Protein 7N00 (pdb70)

Solvent-accessible surface area: 33733 Å² total; per-residue (Å²): 164,82,75,108,50,62,18,26,0,22,7,4,36,8,79,5,15,93,17,4,74,63,74,68,0,75,92,0,12,102,88,46,87,8,92,14,104,8,20,86,125,47,73,54,110,1,1,1,27,9,112,1,55,26,86,37,37,0,2,0,4,0,3,0,0,0,0,0,39,4,3,78,99,107,43,97,44,4,12,0,2,4,0,3,0,10,4,113,7,107,123,77,51,86,1,27,0,0,3,0,0,37,0,51,39,3,7,111,28,72,15,21,29,0,33,79,9,26,24,59,81,30,73,40,0,72,65,26,56,169,91,73,196,34,2,122,93,64,1,2,0,0,0,0,0,0,0,0,0,0,0,0,59,60,110,145,55,94,24,24,17,1,0,0,0,0,0,0,0,0,4,0,10,12,6,160,83,57,107,50,115,103,40,120,58,36,97,72,73,85,56,122,5,87,28,9,100,39,18,26,0,0,0,0,0,0,16,78,39,140,37,104,72,123,52,9,0,82,0,3,57,55,10,0,21,1,2,73,5,5,81,55,0,82,174,74,9,38,5,78,1,22,0,0,2,0,0,0,0,0,0,2,0,0,0,0,0,0,0,0,7,41,2,0,53,11,12,102,91,24,37,16,102,99,35,8,69,26,3,5,0,0,5,4,87,104,14,120,63,9,2,20,8,2,4,0,10,57,18,62,4,13,0,5,0,44,32,62,50,68,6,97,115,8,85,46,61,2,0,18,66,15,128,87,116,54,74,51,83,15,36,26,54,110,73,48,62,60,54,117,88,39,40,51,32,108,165,81,77,107,50,62,18,26,0,22,7,4,38,8,80,5,14,89,14,4,77,64,74,67,1,75,92,0,11,101,85,45,88,8,91,15,104,8,21,89,125,43,73,55,98,1,1,1,29,10,113,1,57,27,87,38,37,0,3,0,5,0,4,0,0,0,0,0,39,4,3,77,97,108,44,94,39,4,10,0,2,3,0,3,0,10,5,113,6,103,118,82,49,87,0,29,0,0,3,0,0,36,0,53,41,3,6,111,27,72,14,21,29,0,32,80,9,26,22,59,81,28,73,40,0,72,64,30,58,177,97,74,194,35,2,120,91,69,0,1,0,0,0,0,0,0,0,0,0,0,0,0,57,73,97,145,50,101,29,26,15,1,0,0,0,0,0,0,0,0,3,1,8,13,6,160,79,59,105,50,122,104,40,126,58,36,97,72,71,84,56,119,4,89,30,8,99,40,19,25,0,0,1,0,0,0,16,78,37,142,37,106,71,122,53,8,0,82,0,3,57,54,9,0,21,1,3,72,5,5,80,47,0,82,166,75,10,37,5,76,2,22,0,0,3,0,0,0,0,0,0,3,0,0,0,0,0,0,0,0,7,41,2,0,58,10,12,103,94,24,36,12,100,92,36,8,57,31,3,4,0,1,5,5,89,93,16,119,62,12,1,18,8,2,5,0,11,57,19,62,4,13,0,5,0,47,31,63,52,119,5,93,128,7,76,42,61,10,8,18,64,14,126,94,116,54,76,53,81,16,35,26,47,116,74,45,60,69,35,120,88,49,36,57,43,97,196,66,83,61,92,15,83,118,88,18,21,136,81,187,121,20,118,68,4,23,89,33,65,11,27,2,43,64,23,4,32,0,22,64,17,105,45,36,70,91,14,0,5,47,2,10,51,46,4,18,80,11,108,65,17,122,193,195,74,83,64,93,16,92,115,85,23,18,144,77,190,117,32,112,58,5,22,79,31,63,15,27,2,42,65,23,6,30,0,22,68,19,105,46,35,68,91,14,0,4,47,2,14,54,48,4,18,79,12,108,66,21,121,202

Secondary structure (DSSP, 8-state):
--TT-EEEE--TT--SSS---HHHHHHHTTTSS---EEB-SSTTBT-EEEE--SSEEEEEEEEPPPPPP-SSTTSPPPPEEEEEEEEEE-TTPEEEEEPPPPPPPSSS-SSHHHHHHHTTS--HHHHHHHHHSS-SSS---PPPPPPPEEEEEEETTEEEEEEEEPPPPPPPTT------PPPPEE--TTS--PPPP-SSSPPPP-SS-----SSSPPPGGGT-PPP---HHHHHHT----PPPTTTPPPPSSSPPPPPSSBPPP--SS--TTPPPPP-BEEE-TTSEEEEEEEEEESSS-EEEEEEPP--TTSSSS-EEE-TTT--EEEP--TT--B-SSSSSB-/--SHHHHHHH-S----HHHHHHHHHHHHTSHHHHSGGGHHHHHHHHHHHHHSGGGG-/--TT-EEEE--TT--SSS---HHHHHHHTTTSS---EEB-SGGGBT-EEEE--SSEEEEEEEEPPPPPP-SSTTSPPPPEEEEEEEEEE-TT-EEEEEPPPPPPPSSS-SSHHHHHHHTTS--HHHHHHHHHSS-SSS---PPPPPPPEEEEEEETTEEEEEEEEPPPPPPPTT------PPPPEE--TTS--PPPP-SSSPPPP-SS-----SSSPPPGGGT-PPP---HHHHHHH----PPPTTTPPPPSSSPPPPPSSBPPP--SS--TTPPPPP-BEEE-TTSEEEEEEEEEESSS-EEEEEE-----SSSSS-EEE-TTT--EEE---TTPPBPTTSSSB-/--SHHHHHHH-S----HHHHHHHHHHHHSSHHHHSGGGHHHHHHHHHHHHHSTTTT-

B-factor: mean 48.34, std 26.46, range [17.54, 142.93]

Radius of gyration: 28.48 Å; Cα contacts (8 Å, |Δi|>4): 2878; chains: 4; bounding box: 83×78×52 Å

Organism: Homo sapiens (NCBI:txid9606)

GO terms:
  GO:0004713 protein tyrosine kinase activity (F, IDA)
  GO:0005886 plasma membrane (C, IDA)
  GO:0032991 protein-containing complex (C, IDA)
  GO:0046777 protein autophosphorylation (P, IDA)
  GO:0008201 heparin binding (F, IDA)
  GO:0038083 peptidyl-tyrosine autophosphorylation (P, IDA)
  GO:0030298 receptor signaling protein tyrosine kinase activator activity (F, IDA)
  GO:0004713 protein tyrosine kinase activity (F, EXP)
  GO:0004714 transmembrane receptor protein tyrosine kinase activity (F, TAS)
  GO:0005886 plasma membrane (C, TAS)
  GO:0042981 regulation of apoptotic process (P, TAS)
  GO:0046777 protein autophosphorylation (P, TAS)
  GO:0048666 neuron development (P, TAS)
  GO:0007165 signal transduction (P, TAS)
  GO:0004713 protein tyrosine kinase activity (F, TAS)
  GO:0005515 protein binding (F, IPI)
  GO:0042802 identical protein binding (F, IPI)
  GO:0004714 transmembrane receptor protein tyrosine kinase activity (F, IDA)
  GO:0016310 phosphorylation (P, IDA)
  GO:0070062 extracellular exosome (C, HDA)

Nearest PDB structures (foldseek):
  7ls0-assembly1_A  TM=9.970E-01  e=1.215E-60  Homo sapiens
  7ls0-assembly2_D  TM=9.913E-01  e=2.463E-60  Homo sapiens
  7ls0-assembly2_B  TM=9.882E-01  e=6.204E-60  Homo sapiens
  7nwz-assembly1_E  TM=9.936E-01  e=5.957E-58  Homo sapiens
  7mzw-assembly1_A  TM=8.990E-01  e=5.490E-62  Homo sapiens

Foldseek 3Di:
DPQPDKDKFFQLPDAFQFGDDQVSVCVSCPPHPFHWHADCDFLRHRKTKGFAAAFAKKKKKWWFFWWAEFLEPPAATFFWKIFIWIFGDHGRFIKTKHWKFYWYYLPDDPDVVSNCSSVPNDCPVVVCCVVPVADDQQKAGKAWWIAKIWIWGQDVHNTDTAWITWTFWIFANPAPDHDADDAAADADPVPAFQWAAAAQWAWFAAQDYDDDAQQWAHHSNRRRGWHWHGVSNCVRRHRITTAIRHGIGTYMSEITWIYENHTWYTDNYSNRHHITGIGHIYHYPNIGGDDDMDGDHRGIMMMMMGHDDQQVQAPQRAWAQDPPPDGIQHDDPDPFAQDPVRRDTD/DPQPDKDKFFQLPDAFQFGDDQVSVCVSCPPHPFHWHADCDFQRHRKTKGFDAAFAKKKKKWWFFWWAEFLEPPAATFFWKIFIWIFGDHGRFIKIKHWKFYWYYLPDDPDVVSNCSSVPNDCPVVVVCVVPVADDQQKAGKTWWIAKIWIWGQDPNDIGTAWITWTHWIFANPAPDHDADDAAAAADPVPAFQWAAAAQWAWFAAADYDDDAQQWAHHSNRRRGWHWHRVSNCVRPHRITTAIRHGIGTYMSEITWIYENHTWYTDNYSNRHHITGIGHIYHYPNIGGDDDMDGDHRGIMMMMMGHDDQQPQAPARAWAQDPVPDGIQHDDPDPWDQDPVRGYTD/DQPVVLCVPQPDADFDPVLVVVVVCLQPPDPLNVPVVNSVVSSVVVNVSSVPVVRVD/DQPVVLCVLQPDADFDPVLVVVLVCLQPPDCCNVPVVNSVVSSVVNNVSSVDVVRVD

InterPro domains:
  IPR000719 Protein kinase domain [PS50011] (1116-1392)
  IPR000998 MAM domain [PF00629] (480-634)
  IPR000998 MAM domain [PS50060] (264-427)
  IPR000998 MAM domain [PS50060] (478-636)
  IPR000998 MAM domain [cd06263] (266-424)
  IPR000998 MAM domain [cd06263] (480-631)
  IPR001245 Serine-threonine/tyrosine-protein kinase, catalytic domain [PF07714] (1116-1382)
  IPR001245 Serine-threonine/tyrosine-protein kinase, catalytic domain [PR00109] (1196-1209)
  IPR001245 Serine-threonine/tyrosine-protein kinase, catalytic domain [PR00109] (1239-1257)
  IPR001245 Serine-threonine/tyrosine-protein kinase, catalytic domain [PR00109] (1291-1301)
  IPR001245 Serine-threonine/tyrosine-protein kinase, catalytic domain [PR00109] (1310-1332)
  IPR001245 Serine-threonine/tyrosine-protein kinase, catalytic domain [PR00109] (1354-1376)
  IPR002011 Tyrosine-protein kinase, receptor class II, conserved site [PS00239] (1276-1284)
  IPR002172 Low-density lipoprotein (LDL) receptor class A repeat [SM00192] (437-473)
  IPR002172 Low-density lipoprotein (LDL) receptor class A repeat [cd00112] (441-467)
  IPR008266 Tyrosine-protein kinase, active site [PS00109] (1245-1257)
  IPR011009 Protein kinase-like domain superfamily [SSF56112] (1089-1381)
  IPR013320 Concanavalin A-like lectin/glucanase domain superfamily [SSF49899] (262-425)
  IPR013320 Concanavalin A-like lectin/glucanase domain superfamily [SSF49899] (476-633)
  IPR017441 Protein kinase, ATP binding site [PS00107] (1122-1150)

Structure (mmCIF, N/CA/C/O backbone):
data_7N00
#
_entry.id   7N00
#
_cell.length_a   1.00
_cell.length_b   1.00
_cell.length_c   1.00
_cell.angle_alpha   90.00
_cell.angle_beta   90.00
_cell.angle_gamma   90.00
#
_symmetry.space_group_name_H-M   'P 1'
#
loop_
_entity.id
_entity.type
_entity.pdbx_description
1 polymer 'ALK tyrosine kinase receptor'
2 polymer 'ALK and LTK ligand 2'
#
loop_
_atom_site.group_PDB
_atom_site.id
_atom_site.type_symbol
_atom_site.label_atom_id
_atom_site.label_alt_id
_atom_site.label_comp_id
_atom_site.label_asym_id
_atom_site.label_entity_id
_atom_site.label_seq_id
_atom_site.pdbx_PDB_ins_code
_atom_site.Cartn_x
_atom_site.Cartn_y
_atom_site.Cartn_z
_atom_site.occupancy
_atom_site.B_iso_or_equiv
_atom_site.auth_seq_id
_atom_site.auth_comp_id
_atom_site.auth_asym_id
_atom_site.auth_atom_id
_atom_site.pdbx_PDB_model_num
ATOM 1 N N . PHE A 1 31 ? 141.902 89.871 105.183 1.00 60.74 677 PHE A N 1
ATOM 2 C CA . PHE A 1 31 ? 140.572 90.419 104.944 1.00 60.74 677 PHE A CA 1
ATOM 3 C C . PHE A 1 31 ? 140.208 91.466 105.992 1.00 60.74 677 PHE A C 1
ATOM 4 O O . PHE A 1 31 ? 140.416 91.261 107.187 1.00 60.74 677 PHE A O 1
ATOM 12 N N . ASP A 1 32 ? 139.660 92.588 105.531 1.00 62.18 678 ASP A N 1
ATOM 13 C CA . ASP A 1 32 ? 139.192 93.640 106.421 1.00 62.18 678 ASP A CA 1
ATOM 14 C C . ASP A 1 32 ? 137.972 93.129 107.175 1.00 62.18 678 ASP A C 1
ATOM 15 O O . ASP A 1 32 ? 136.974 92.746 106.552 1.00 62.18 678 ASP A O 1
ATOM 20 N N . PRO A 1 33 ? 138.018 93.084 108.507 1.00 62.88 679 PRO A N 1
ATOM 21 C CA . PRO A 1 33 ? 136.876 92.545 109.262 1.00 62.88 679 PRO A CA 1
ATOM 22 C C . PRO A 1 33 ? 135.600 93.352 109.108 1.00 62.88 679 PRO A C 1
ATOM 23 O O . PRO A 1 33 ? 134.511 92.802 109.309 1.00 62.88 679 PRO A O 1
ATOM 27 N N . THR A 1 34 ? 135.695 94.635 108.766 1.00 55.67 680 THR A N 1
ATOM 28 C CA . THR A 1 34 ? 134.511 95.480 108.700 1.00 55.67 680 THR A CA 1
ATOM 29 C C . THR A 1 34 ? 133.854 95.484 107.327 1.00 55.67 680 THR A C 1
ATOM 30 O O . THR A 1 34 ? 132.811 96.123 107.161 1.00 55.67 680 THR A O 1
ATOM 34 N N . VAL A 1 35 ? 134.431 94.797 106.344 1.00 47.24 681 VAL A N 1
ATOM 35 C CA . VAL A 1 35 ? 133.857 94.806 105.005 1.00 47.24 681 VAL A CA 1
ATOM 36 C C . VAL A 1 35 ? 132.641 93.894 104.974 1.00 47.24 681 VAL A C 1
ATOM 37 O O . VAL A 1 35 ? 132.727 92.704 105.301 1.00 47.24 681 VAL A O 1
ATOM 41 N N . HIS A 1 36 ? 131.502 94.449 104.576 1.00 36.56 682 HIS A N 1
ATOM 42 C CA . HIS A 1 36 ? 130.272 93.689 104.438 1.00 36.56 682 HIS A CA 1
ATOM 43 C C . HIS A 1 36 ? 129.486 94.242 103.263 1.00 36.56 682 HIS A C 1
ATOM 44 O O . HIS A 1 36 ? 129.683 95.390 102.861 1.00 36.56 682 HIS A O 1
ATOM 51 N N . TRP A 1 37 ? 128.610 93.418 102.708 1.00 30.61 683 TRP A N 1
ATOM 52 C CA . TRP A 1 37 ? 127.733 93.807 101.616 1.00 30.61 683 TRP A CA 1
ATOM 53 C C . TRP A 1 37 ? 126.292 93.701 102.088 1.00 30.61 683 TRP A C 1
ATOM 54 O O . TRP A 1 37 ? 125.854 92.629 102.517 1.00 30.61 683 TRP A O 1
ATOM 65 N N . LEU A 1 38 ? 125.566 94.812 102.015 1.00 26.45 684 LEU A N 1
ATOM 66 C CA . LEU A 1 38 ? 124.211 94.907 102.538 1.00 26.45 684 LEU A CA 1
ATOM 67 C C . LEU A 1 38 ? 123.239 95.091 101.384 1.00 26.45 684 LEU A C 1
ATOM 68 O O . LEU A 1 38 ? 123.310 96.088 100.661 1.00 26.45 684 LEU A O 1
ATOM 73 N N . PHE A 1 39 ? 122.327 94.140 101.230 1.00 23.22 685 PHE A N 1
ATOM 74 C CA . PHE A 1 39 ? 121.327 94.135 100.177 1.00 23.22 685 PHE A CA 1
ATOM 75 C C . PHE A 1 39 ? 119.991 94.554 100.763 1.00 23.22 685 PHE A C 1
ATOM 76 O O . PHE A 1 39 ? 119.523 93.955 101.737 1.00 23.22 685 PHE A O 1
ATOM 84 N N . THR A 1 40 ? 119.383 95.571 100.160 1.00 23.03 686 THR A N 1
ATOM 85 C CA . THR A 1 40 ? 118.084 96.072 100.582 1.00 23.03 686 THR A CA 1
ATOM 86 C C . THR A 1 40 ? 117.079 95.887 99.456 1.00 23.03 686 THR A C 1
ATOM 87 O O . THR A 1 40 ? 117.379 95.236 98.453 1.00 23.03 686 THR A O 1
ATOM 91 N N . THR A 1 41 ? 115.885 96.443 99.611 1.00 21.08 687 THR A N 1
ATOM 92 C CA . THR A 1 41 ? 114.896 96.416 98.545 1.00 21.08 687 THR A CA 1
ATOM 93 C C . THR A 1 41 ? 115.149 97.479 97.489 1.00 21.08 687 THR A C 1
ATOM 94 O O . THR A 1 41 ? 114.347 97.608 96.562 1.00 21.08 687 THR A O 1
ATOM 98 N N . CYS A 1 42 ? 116.240 98.238 97.624 1.00 24.20 688 CYS A N 1
ATOM 99 C CA . CYS A 1 42 ? 116.635 99.271 96.667 1.00 24.20 688 CYS A CA 1
ATOM 100 C C . CYS A 1 42 ? 115.601 100.387 96.582 1.00 24.20 688 CYS A C 1
ATOM 101 O O . CYS A 1 42 ? 115.541 101.118 95.593 1.00 24.20 688 CYS A O 1
ATOM 104 N N . GLY A 1 43 ? 114.794 100.536 97.628 1.00 22.98 689 GLY A N 1
ATOM 105 C CA . GLY A 1 43 ? 113.721 101.498 97.643 1.00 22.98 689 GLY A CA 1
ATOM 106 C C . GLY A 1 43 ? 112.409 100.999 97.085 1.00 22.98 689 GLY A C 1
ATOM 107 O O . GLY A 1 43 ? 111.411 101.724 97.155 1.00 22.98 689 GLY A O 1
ATOM 108 N N . ALA A 1 44 ? 112.374 99.792 96.533 1.00 21.48 690 ALA A N 1
ATOM 109 C CA . ALA A 1 44 ? 111.129 99.242 96.029 1.00 21.48 690 ALA A CA 1
ATOM 110 C C . ALA A 1 44 ? 110.234 98.791 97.178 1.00 21.48 690 ALA A C 1
ATOM 111 O O . ALA A 1 44 ? 110.690 98.481 98.281 1.00 21.48 690 ALA A O 1
ATOM 113 N N . SER A 1 45 ? 108.937 98.754 96.899 1.00 23.89 691 SER A N 1
ATOM 114 C CA . SER A 1 45 ? 107.938 98.401 97.892 1.00 23.89 691 SER A CA 1
ATOM 115 C C . SER A 1 45 ? 106.740 97.812 97.167 1.00 23.89 691 SER A C 1
ATOM 116 O O . SER A 1 45 ? 106.554 98.026 95.969 1.00 23.89 691 SER A O 1
ATOM 119 N N . GLY A 1 46 ? 105.935 97.058 97.904 1.00 21.42 692 GLY A N 1
ATOM 120 C CA . GLY A 1 46 ? 104.738 96.476 97.352 1.00 21.42 692 GLY A CA 1
ATOM 121 C C . GLY A 1 46 ? 104.948 95.084 96.795 1.00 21.42 692 GLY A C 1
ATOM 122 O O . GLY A 1 46 ? 105.810 94.329 97.249 1.00 21.42 692 GLY A O 1
ATOM 123 N N . PRO A 1 47 ? 104.154 94.718 95.793 1.00 22.56 693 PRO A N 1
ATOM 124 C CA . PRO A 1 47 ? 104.182 93.350 95.261 1.00 22.56 693 PRO A CA 1
ATOM 125 C C . PRO A 1 47 ? 105.250 93.066 94.217 1.00 22.56 693 PRO A C 1
ATOM 126 O O . PRO A 1 47 ? 105.375 91.909 93.805 1.00 22.56 693 PRO A O 1
ATOM 130 N N . HIS A 1 48 ? 106.024 94.056 93.784 1.00 24.13 694 HIS A N 1
ATOM 131 C CA . HIS A 1 48 ? 107.018 93.866 92.738 1.00 24.13 694 HIS A CA 1
ATOM 132 C C . HIS A 1 48 ? 108.388 94.300 93.231 1.00 24.13 694 HIS A C 1
ATOM 133 O O . HIS A 1 48 ? 108.499 95.175 94.094 1.00 24.13 694 HIS A O 1
ATOM 140 N N . GLY A 1 49 ? 109.426 93.684 92.677 1.00 23.15 695 GLY A N 1
ATOM 141 C CA . GLY A 1 49 ? 110.782 93.946 93.086 1.00 23.15 695 GLY A CA 1
ATOM 142 C C . GLY A 1 49 ? 111.375 95.177 92.442 1.00 23.15 695 GLY A C 1
ATOM 143 O O . GLY A 1 49 ? 110.766 95.816 91.580 1.00 23.15 695 GLY A O 1
ATOM 144 N N . PRO A 1 50 ? 112.587 95.532 92.853 1.00 25.27 696 PRO A N 1
ATOM 145 C CA . PRO A 1 50 ? 113.226 96.736 92.322 1.00 25.27 696 PRO A CA 1
ATOM 146 C C . PRO A 1 50 ? 113.702 96.551 90.892 1.00 25.27 696 PRO A C 1
ATOM 147 O O . PRO A 1 50 ? 113.861 95.438 90.391 1.00 25.27 696 PRO A O 1
ATOM 151 N N . THR A 1 51 ? 113.924 97.680 90.234 1.00 29.91 697 THR A N 1
ATOM 152 C CA . THR A 1 51 ? 114.509 97.698 88.906 1.00 29.91 697 THR A CA 1
ATOM 153 C C . THR A 1 51 ? 116.013 97.917 89.004 1.00 29.91 697 THR A C 1
ATOM 154 O O . THR A 1 51 ? 116.560 98.192 90.072 1.00 29.91 697 THR A O 1
ATOM 158 N N . GLN A 1 52 ? 116.685 97.797 87.860 1.00 33.52 698 GLN A N 1
ATOM 159 C CA . GLN A 1 52 ? 118.129 97.993 87.827 1.00 33.52 698 GLN A CA 1
ATOM 160 C C . GLN A 1 52 ? 118.501 99.411 88.233 1.00 33.52 698 GLN A C 1
ATOM 161 O O . GLN A 1 52 ? 119.482 99.620 88.955 1.00 33.52 698 GLN A O 1
ATOM 167 N N . ALA A 1 53 ? 117.732 100.400 87.774 1.00 32.06 699 ALA A N 1
ATOM 168 C CA . ALA A 1 53 ? 118.023 101.787 88.120 1.00 32.06 699 ALA A CA 1
ATOM 169 C C . ALA A 1 53 ? 117.858 102.034 89.614 1.00 32.06 699 ALA A C 1
ATOM 170 O O . ALA A 1 53 ? 118.652 102.760 90.221 1.00 32.06 699 ALA A O 1
ATOM 172 N N . GLN A 1 54 ? 116.831 101.438 90.223 1.00 29.74 700 GLN A N 1
ATOM 173 C CA . GLN A 1 54 ? 116.615 101.610 91.655 1.00 29.74 700 GLN A CA 1
ATOM 174 C C . GLN A 1 54 ? 117.774 101.044 92.465 1.00 29.74 700 GLN A C 1
ATOM 175 O O . GLN A 1 54 ? 118.202 101.649 93.453 1.00 29.74 700 GLN A O 1
ATOM 181 N N . CYS A 1 55 ? 118.297 99.885 92.066 1.00 30.97 701 CYS A N 1
ATOM 182 C CA . CYS A 1 55 ? 119.406 99.299 92.809 1.00 30.97 701 CYS A CA 1
ATOM 183 C C . CYS A 1 55 ? 120.713 100.027 92.530 1.00 30.97 701 CYS A C 1
ATOM 184 O O . CYS A 1 55 ? 121.578 100.112 93.408 1.00 30.97 701 CYS A O 1
ATOM 187 N N . ASN A 1 56 ? 120.880 100.566 91.321 1.00 33.10 702 ASN A N 1
ATOM 188 C CA . ASN A 1 56 ? 122.042 101.407 91.055 1.00 33.10 702 ASN A CA 1
ATOM 189 C C . ASN A 1 56 ? 121.997 102.682 91.886 1.00 33.10 702 ASN A C 1
ATOM 190 O O . ASN A 1 56 ? 123.037 103.184 92.326 1.00 33.10 702 ASN A O 1
ATOM 195 N N . ASN A 1 57 ? 120.801 103.228 92.100 1.00 32.46 703 ASN A N 1
ATOM 196 C CA . ASN A 1 57 ? 120.671 104.430 92.912 1.00 32.46 703 ASN A CA 1
ATOM 197 C C . ASN A 1 57 ? 120.868 104.126 94.391 1.00 32.46 703 ASN A C 1
ATOM 198 O O . ASN A 1 57 ? 121.460 104.927 95.121 1.00 32.46 703 ASN A O 1
ATOM 203 N N . ALA A 1 58 ? 120.374 102.978 94.855 1.00 29.75 704 ALA A N 1
ATOM 204 C CA . ALA A 1 58 ? 120.508 102.632 96.265 1.00 29.75 704 ALA A CA 1
ATOM 205 C C . ALA A 1 58 ? 121.943 102.275 96.619 1.00 29.75 704 ALA A C 1
ATOM 206 O O . ALA A 1 58 ? 122.379 102.488 97.755 1.00 29.75 704 ALA A O 1
ATOM 208 N N . TYR A 1 59 ? 122.688 101.716 95.668 1.00 29.86 705 TYR A N 1
ATOM 209 C CA . TYR A 1 59 ? 124.039 101.237 95.915 1.00 29.86 705 TYR A CA 1
ATOM 210 C C . TYR A 1 59 ? 125.103 102.200 95.409 1.00 29.86 705 TYR A C 1
ATOM 211 O O . TYR A 1 59 ? 126.280 101.835 95.354 1.00 29.86 705 TYR A O 1
ATOM 220 N N . GLN A 1 60 ? 124.713 103.416 95.039 1.00 38.13 706 GLN A N 1
ATOM 221 C CA . GLN A 1 60 ? 125.675 104.421 94.612 1.00 38.13 706 GLN A CA 1
ATOM 222 C C . GLN A 1 60 ? 126.650 104.741 95.739 1.00 38.13 706 GLN A C 1
ATOM 223 O O . GLN A 1 60 ? 126.250 104.901 96.894 1.00 38.13 706 GLN A O 1
ATOM 229 N N . ASN A 1 61 ? 127.935 104.834 95.392 1.00 40.43 707 ASN A N 1
ATOM 230 C CA . ASN A 1 61 ? 129.004 105.141 96.346 1.00 40.43 707 ASN A CA 1
ATOM 231 C C . ASN A 1 61 ? 129.078 104.107 97.467 1.00 40.43 707 ASN A C 1
ATOM 232 O O . ASN A 1 61 ? 129.239 104.447 98.639 1.00 40.43 707 ASN A O 1
ATOM 237 N N . SER A 1 62 ? 128.965 102.834 97.105 1.00 38.26 708 SER A N 1
ATOM 238 C CA . SER A 1 62 ? 129.113 101.735 98.043 1.00 38.26 708 SER A CA 1
ATOM 239 C C . SER A 1 62 ? 130.003 100.670 97.420 1.00 38.26 708 SER A C 1
ATOM 240 O O . SER A 1 62 ? 130.429 100.782 96.269 1.00 38.26 708 SER A O 1
ATOM 243 N N . ASN A 1 63 ? 130.288 99.630 98.197 1.00 35.28 709 ASN A N 1
ATOM 244 C CA . ASN A 1 63 ? 131.097 98.514 97.731 1.00 35.28 709 ASN A CA 1
ATOM 245 C C . ASN A 1 63 ? 130.280 97.467 96.998 1.00 35.28 709 ASN A C 1
ATOM 246 O O . ASN A 1 63 ? 130.812 96.412 96.640 1.00 35.28 709 ASN A O 1
ATOM 251 N N . LEU A 1 64 ? 129.002 97.738 96.762 1.00 32.57 710 LEU A N 1
ATOM 252 C CA . LEU A 1 64 ? 128.069 96.755 96.242 1.00 32.57 710 LEU A CA 1
ATOM 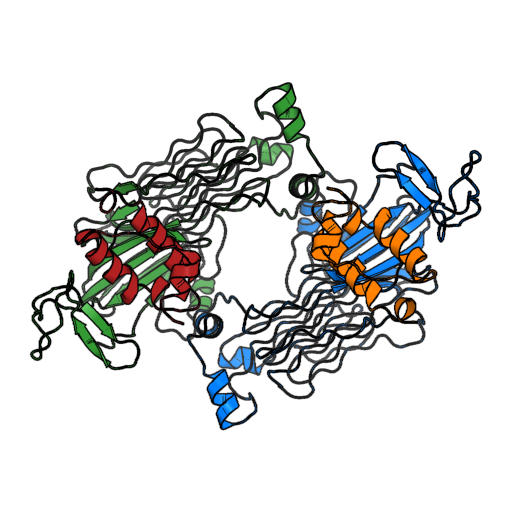253 C C . LEU A 1 64 ? 127.600 97.160 94.855 1.00 32.57 710 LEU A C 1
ATOM 254 O O . LEU A 1 64 ? 127.205 98.306 94.631 1.00 32.57 710 LEU A O 1
ATOM 259 N N . SER A 1 65 ? 127.654 96.213 93.926 1.00 35.39 711 SER A N 1
ATOM 260 C CA . SER A 1 65 ? 127.100 96.409 92.593 1.00 35.39 711 SER A CA 1
ATOM 261 C C . SER A 1 65 ? 126.436 95.109 92.179 1.00 35.39 711 SER A C 1
ATOM 262 O O . SER A 1 65 ? 127.082 94.058 92.174 1.00 35.39 711 SER A O 1
ATOM 265 N N . VAL A 1 66 ? 125.152 95.178 91.845 1.00 31.79 712 VAL A N 1
ATOM 266 C CA . VAL A 1 66 ? 124.371 93.997 91.521 1.00 31.79 712 VAL A CA 1
ATOM 267 C C . VAL A 1 66 ? 123.780 94.164 90.130 1.00 31.79 712 VAL A C 1
ATOM 268 O O . VAL A 1 66 ? 123.745 95.256 89.567 1.00 31.79 712 VAL A O 1
ATOM 272 N N . GLU A 1 67 ? 123.322 93.047 89.579 1.00 36.40 713 GLU A N 1
ATOM 273 C CA . GLU A 1 67 ? 122.563 93.018 88.340 1.00 36.40 713 GLU A CA 1
ATOM 274 C C . GLU A 1 67 ? 121.146 92.581 88.664 1.00 36.40 713 GLU A C 1
ATOM 275 O O . GLU A 1 67 ? 120.949 91.569 89.341 1.00 36.40 713 GLU A O 1
ATOM 281 N N . VAL A 1 68 ? 120.165 93.344 88.196 1.00 35.42 714 VAL A N 1
ATOM 282 C CA . VAL A 1 68 ? 118.760 93.054 88.447 1.00 35.42 714 VAL A CA 1
ATOM 283 C C . VAL A 1 68 ? 118.107 92.678 87.128 1.00 35.42 714 VAL A C 1
ATOM 284 O O . VAL A 1 68 ? 118.149 93.453 86.167 1.00 35.42 714 VAL A O 1
ATOM 288 N N . GLY A 1 69 ? 117.506 91.495 87.082 1.00 38.64 715 GLY A N 1
ATOM 289 C CA . GLY A 1 69 ? 116.754 91.107 85.911 1.00 38.64 715 GLY A CA 1
ATOM 290 C C . GLY A 1 69 ? 115.538 91.987 85.707 1.00 38.64 715 GLY A C 1
ATOM 291 O O . GLY A 1 69 ? 114.942 92.508 86.648 1.00 38.64 715 GLY A O 1
ATOM 292 N N . SER A 1 70 ? 115.167 92.162 84.442 1.00 45.89 716 SER A N 1
ATOM 293 C CA . SER A 1 70 ? 114.060 93.036 84.092 1.00 45.89 716 SER A CA 1
ATOM 294 C C . SER A 1 70 ? 112.840 92.304 83.563 1.00 45.89 716 SER A C 1
ATOM 295 O O . SER A 1 70 ? 111.784 92.929 83.422 1.00 45.89 716 SER A O 1
ATOM 298 N N . GLU A 1 71 ? 112.942 91.008 83.278 1.00 46.38 717 GLU A N 1
ATOM 299 C CA . GLU A 1 71 ? 111.824 90.258 82.728 1.00 46.38 717 GLU A CA 1
ATOM 300 C C . GLU A 1 71 ? 111.934 88.805 83.160 1.00 46.38 717 GLU A C 1
ATOM 301 O O . GLU A 1 71 ? 113.016 88.325 83.504 1.00 46.38 717 GLU A O 1
ATOM 307 N N . GLY A 1 72 ? 110.803 88.110 83.134 1.00 41.42 718 GLY A N 1
ATOM 308 C CA . GLY A 1 72 ? 110.769 86.705 83.454 1.00 41.42 718 GLY A CA 1
ATOM 309 C C . GLY A 1 72 ? 110.750 86.437 84.943 1.00 41.42 718 GLY A C 1
ATOM 310 O O . GLY A 1 72 ? 110.616 87.350 85.762 1.00 41.42 718 GLY A O 1
ATOM 311 N N . PRO A 1 73 ? 110.889 85.163 85.321 1.00 38.71 719 PRO A N 1
ATOM 312 C CA . PRO A 1 73 ? 110.820 84.804 86.746 1.00 38.71 719 PRO A CA 1
ATOM 313 C C . PRO A 1 73 ? 111.946 85.383 87.583 1.00 38.71 719 PRO A C 1
ATOM 314 O O . PRO A 1 73 ? 111.825 85.406 88.814 1.00 38.71 719 PRO A O 1
ATOM 318 N N . LEU A 1 74 ? 113.034 85.838 86.970 1.00 36.51 720 LEU A N 1
ATOM 319 C CA . LEU A 1 74 ? 114.136 86.446 87.698 1.00 36.51 720 LEU A CA 1
ATOM 320 C C . LEU A 1 74 ? 113.981 87.951 87.848 1.00 36.51 720 LEU A C 1
ATOM 321 O O . LEU A 1 74 ? 114.905 88.611 88.332 1.00 36.51 720 LEU A O 1
ATOM 326 N N . LYS A 1 75 ? 112.846 88.506 87.440 1.00 35.63 721 LYS A N 1
ATOM 327 C CA . LYS A 1 75 ? 112.629 89.941 87.534 1.00 35.63 721 LYS A CA 1
ATOM 328 C C . LYS A 1 75 ? 112.562 90.373 88.993 1.00 35.63 721 LYS A C 1
ATOM 329 O O . LYS A 1 75 ? 111.841 89.776 89.796 1.00 35.63 721 LYS A O 1
ATOM 335 N N . GLY A 1 76 ? 113.311 91.417 89.333 1.00 29.48 722 GLY A N 1
ATOM 336 C CA . GLY A 1 76 ? 113.366 91.913 90.689 1.00 29.48 722 GLY A CA 1
ATOM 337 C C . GLY A 1 76 ? 114.397 91.257 91.577 1.00 29.48 722 GLY A C 1
ATOM 338 O O . GLY A 1 76 ? 114.528 91.657 92.738 1.00 29.48 722 GLY A O 1
ATOM 339 N N . ILE A 1 77 ? 115.141 90.277 91.074 1.00 29.40 723 ILE A N 1
ATOM 340 C CA . ILE A 1 77 ? 116.105 89.524 91.867 1.00 29.40 723 ILE A CA 1
ATOM 341 C C . ILE A 1 77 ? 117.503 90.031 91.551 1.00 29.40 723 ILE A C 1
ATOM 342 O O . ILE A 1 77 ? 117.894 90.112 90.380 1.00 29.40 723 ILE A O 1
ATOM 347 N N . GLN A 1 78 ? 118.257 90.369 92.592 1.00 27.27 724 GLN A N 1
ATOM 348 C CA . GLN A 1 78 ? 119.585 90.947 92.445 1.00 27.27 724 GLN A CA 1
ATOM 349 C C . GLN A 1 78 ? 120.623 89.843 92.290 1.00 27.27 724 GLN A C 1
ATOM 350 O O . GLN A 1 78 ? 120.603 88.859 93.028 1.00 27.27 724 GLN A O 1
ATOM 356 N N . ILE A 1 79 ? 121.526 90.001 91.329 1.00 32.26 725 ILE A N 1
ATOM 357 C CA . ILE A 1 79 ? 122.568 89.014 91.070 1.00 32.26 725 ILE A CA 1
ATOM 358 C C . ILE A 1 79 ? 123.901 89.605 91.492 1.00 32.26 725 ILE A C 1
ATOM 359 O O . ILE A 1 79 ? 124.302 90.665 90.998 1.00 32.26 725 ILE A O 1
ATOM 364 N N . TRP A 1 80 ? 124.590 88.915 92.391 1.00 31.34 726 TRP A N 1
ATOM 365 C CA . TRP A 1 80 ? 125.832 89.390 92.974 1.00 31.34 726 TRP A CA 1
ATOM 366 C C . TRP A 1 80 ? 126.958 88.428 92.632 1.00 31.34 726 TRP A C 1
ATOM 367 O O . TRP A 1 80 ? 126.756 87.215 92.560 1.00 31.34 726 TRP A O 1
ATOM 378 N N . LYS A 1 81 ? 128.145 88.980 92.416 1.00 37.11 727 LYS A N 1
ATOM 379 C CA . LYS A 1 81 ? 129.332 88.191 92.120 1.00 37.11 727 LYS A CA 1
ATOM 380 C C . LYS A 1 81 ? 130.195 88.091 93.369 1.00 37.11 727 LYS A C 1
ATOM 381 O O . LYS A 1 81 ? 130.566 89.111 93.955 1.00 37.11 727 LYS A O 1
ATOM 387 N N . VAL A 1 82 ? 130.504 86.866 93.772 1.00 38.20 728 VAL A N 1
ATOM 388 C CA . VAL A 1 82 ? 131.307 86.652 94.980 1.00 38.20 728 VAL A CA 1
ATOM 389 C C . VAL A 1 82 ? 132.724 87.159 94.734 1.00 38.20 728 VAL A C 1
ATOM 390 O O . VAL A 1 82 ? 133.364 86.748 93.751 1.00 38.20 728 VAL A O 1
ATOM 394 N N . PRO A 1 83 ? 133.256 88.039 95.587 1.00 40.15 729 PRO A N 1
ATOM 395 C CA . PRO A 1 83 ? 134.546 88.665 95.267 1.00 40.15 729 PRO A CA 1
ATOM 396 C C . PRO A 1 83 ? 135.732 87.739 95.445 1.00 40.15 729 PRO A C 1
ATOM 397 O O . PRO A 1 83 ? 136.744 87.900 94.753 1.00 40.15 729 PRO A O 1
ATOM 401 N N . ALA A 1 84 ? 135.648 86.783 96.365 1.00 42.65 730 ALA A N 1
ATOM 402 C CA . ALA A 1 84 ? 136.769 85.899 96.637 1.00 42.65 730 ALA A CA 1
ATOM 403 C C . ALA A 1 84 ? 136.238 84.577 97.157 1.00 42.65 730 ALA A C 1
ATOM 404 O O . ALA A 1 84 ? 135.139 84.502 97.710 1.00 42.65 730 ALA A O 1
ATOM 406 N N . THR A 1 85 ? 137.037 83.533 96.975 1.00 47.80 731 THR A N 1
ATOM 407 C CA . THR A 1 85 ? 136.692 82.233 97.527 1.00 47.80 731 THR A CA 1
ATOM 408 C C . THR A 1 85 ? 137.019 82.210 99.013 1.00 47.80 731 THR A C 1
ATOM 409 O O . THR A 1 85 ? 138.186 82.306 99.405 1.00 47.80 731 THR A O 1
ATOM 413 N N . ASP A 1 86 ? 135.988 82.089 99.842 1.00 44.99 732 ASP A N 1
ATOM 414 C CA . ASP A 1 86 ? 136.159 82.221 101.281 1.00 44.99 732 ASP A CA 1
ATOM 415 C C . ASP A 1 86 ? 134.901 81.700 101.962 1.00 44.99 732 ASP A C 1
ATOM 416 O O . ASP A 1 86 ? 133.939 81.280 101.311 1.00 44.99 732 ASP A O 1
ATOM 421 N N . THR A 1 87 ? 134.924 81.741 103.287 1.00 40.24 733 THR A N 1
ATOM 422 C CA . THR A 1 87 ? 133.781 81.387 104.111 1.00 40.24 733 THR A CA 1
ATOM 423 C C . THR A 1 87 ? 133.021 82.656 104.470 1.00 40.24 733 THR A C 1
ATOM 424 O O . THR A 1 87 ? 133.563 83.546 105.131 1.00 40.24 733 THR A O 1
ATOM 428 N N . TYR A 1 88 ? 131.772 82.733 104.030 1.00 36.37 734 TYR A N 1
ATOM 429 C CA . TYR A 1 88 ? 130.934 83.905 104.203 1.00 36.37 734 TYR A CA 1
ATOM 430 C C . TYR A 1 88 ? 129.780 83.593 105.142 1.00 36.37 734 TYR A C 1
ATOM 431 O O . TYR A 1 88 ? 129.139 82.543 105.043 1.00 36.37 734 TYR A O 1
ATOM 440 N N . SER A 1 89 ? 129.518 84.521 106.052 1.00 33.44 735 SER A N 1
ATOM 441 C CA . SER A 1 89 ? 128.295 84.514 106.835 1.00 33.44 735 SER A CA 1
ATOM 442 C C . SER A 1 89 ? 127.238 85.322 106.095 1.00 33.44 735 SER A C 1
ATOM 443 O O . SER A 1 89 ? 127.463 86.489 105.752 1.00 33.44 735 SER A O 1
ATOM 446 N N . ILE A 1 90 ? 126.105 84.680 105.834 1.00 28.44 736 ILE A N 1
ATOM 447 C CA . ILE A 1 90 ? 124.970 85.273 105.144 1.00 28.44 736 ILE A CA 1
ATOM 448 C C . ILE A 1 90 ? 123.824 85.360 106.139 1.00 28.44 736 ILE A C 1
ATOM 449 O O . ILE A 1 90 ? 123.383 84.338 106.677 1.00 28.44 736 ILE A O 1
ATOM 454 N N . SER A 1 91 ? 123.347 86.570 106.382 1.00 25.95 737 SER A N 1
ATOM 455 C CA . SER A 1 91 ? 122.234 86.832 107.286 1.00 25.95 737 SER A CA 1
ATOM 456 C C . SER A 1 91 ? 121.063 87.275 106.423 1.00 25.95 737 SER A C 1
ATOM 457 O O . SER A 1 91 ? 121.114 88.339 105.802 1.00 25.95 737 SER A O 1
ATOM 460 N N . GLY A 1 92 ? 120.020 86.452 106.363 1.00 23.79 738 GLY A N 1
ATOM 461 C CA . GLY A 1 92 ? 118.819 86.808 105.638 1.00 23.79 738 GLY A CA 1
ATOM 462 C C . GLY A 1 92 ? 117.747 87.263 106.604 1.00 23.79 738 GLY A C 1
ATOM 463 O O . GLY A 1 92 ? 117.613 86.715 107.698 1.00 23.79 738 GLY A O 1
ATOM 464 N N . TYR A 1 93 ? 116.992 88.276 106.198 1.00 25.25 739 TYR A N 1
ATOM 465 C CA . TYR A 1 93 ? 115.897 88.817 106.985 1.00 25.25 739 TYR A CA 1
ATOM 466 C C . TYR A 1 93 ? 114.681 88.919 106.084 1.00 25.25 739 TYR A C 1
ATOM 467 O O . TYR A 1 93 ? 114.715 89.629 105.075 1.00 25.25 739 TYR A O 1
ATOM 476 N N . GLY A 1 94 ? 113.620 88.211 106.442 1.00 21.65 740 GLY A N 1
ATOM 477 C CA . GLY A 1 94 ? 112.372 88.335 105.728 1.00 21.65 740 GLY A CA 1
ATOM 478 C C . GLY A 1 94 ? 111.637 89.606 106.089 1.00 21.65 740 GLY A C 1
ATOM 479 O O . GLY A 1 94 ? 111.950 90.289 107.059 1.00 21.65 740 GLY A O 1
ATOM 480 N N . ALA A 1 95 ? 110.637 89.926 105.285 1.00 20.59 741 ALA A N 1
ATOM 481 C CA . ALA A 1 95 ? 109.858 91.132 105.499 1.00 20.59 741 ALA A CA 1
ATOM 482 C C . ALA A 1 95 ? 108.688 90.861 106.433 1.00 20.59 741 ALA A C 1
ATOM 483 O O . ALA A 1 95 ? 108.199 89.737 106.554 1.00 20.59 741 ALA A O 1
ATOM 485 N N . ALA A 1 96 ? 108.244 91.917 107.102 1.00 24.81 742 ALA A N 1
ATOM 486 C CA . ALA A 1 96 ? 107.096 91.845 107.988 1.00 24.81 742 ALA A CA 1
ATOM 487 C C . ALA A 1 96 ? 105.804 91.904 107.188 1.00 24.81 742 ALA A C 1
ATOM 488 O O . ALA A 1 96 ? 105.762 92.428 106.073 1.00 24.81 742 ALA A O 1
ATOM 490 N N . GLY A 1 97 ? 104.744 91.356 107.769 1.00 26.78 743 GLY A N 1
ATOM 491 C CA . GLY A 1 97 ? 103.442 91.422 107.147 1.00 26.78 743 GLY A CA 1
ATOM 492 C C . GLY A 1 97 ? 102.776 92.765 107.351 1.00 26.78 743 GLY A C 1
ATOM 493 O O . GLY A 1 97 ? 103.247 93.619 108.095 1.00 26.78 743 GLY A O 1
ATOM 494 N N . GLY A 1 98 ? 101.657 92.950 106.659 1.00 29.76 744 GLY A N 1
ATOM 495 C CA . GLY A 1 98 ? 100.902 94.175 106.799 1.00 29.76 744 GLY A CA 1
ATOM 496 C C . GLY A 1 98 ? 100.040 94.189 108.044 1.00 29.76 744 GLY A C 1
ATOM 497 O O . GLY A 1 98 ? 99.761 93.163 108.661 1.00 29.76 744 GLY A O 1
ATOM 498 N N . LYS A 1 99 ? 99.612 95.390 108.416 1.00 35.58 745 LYS A N 1
ATOM 499 C CA . LYS A 1 99 ? 98.720 95.588 109.546 1.00 35.58 745 LYS A CA 1
ATOM 500 C C . LYS A 1 99 ? 97.266 95.444 109.113 1.00 35.58 745 LYS A C 1
ATOM 501 O O . LYS A 1 99 ? 96.925 95.548 107.935 1.00 35.58 745 LYS A O 1
ATOM 507 N N . GLY A 1 100 ? 96.401 95.213 110.095 1.00 41.51 746 GLY A N 1
ATOM 508 C CA . GLY A 1 100 ? 94.984 95.062 109.855 1.00 41.51 746 GLY A CA 1
ATOM 509 C C . GLY A 1 100 ? 94.249 96.388 109.859 1.00 41.51 746 GLY A C 1
ATOM 510 O O . GLY A 1 100 ? 94.820 97.463 109.672 1.00 41.51 746 GLY A O 1
ATOM 511 N N . GLY A 1 101 ? 92.938 96.296 110.088 1.00 48.93 747 GLY A N 1
ATOM 512 C CA . GLY A 1 101 ? 92.093 97.477 110.007 1.00 48.93 747 GLY A CA 1
ATOM 513 C C . GLY A 1 101 ? 92.435 98.531 111.041 1.00 48.93 747 GLY A C 1
ATOM 514 O O . GLY A 1 101 ? 92.430 99.726 110.746 1.00 48.93 747 GLY A O 1
ATOM 515 N N . LYS A 1 102 ? 92.723 98.110 112.265 1.00 61.14 748 LYS A N 1
ATOM 516 C CA . LYS A 1 102 ? 93.115 99.024 113.327 1.00 61.14 748 LYS A CA 1
ATOM 517 C C . LYS A 1 102 ? 94.625 98.967 113.513 1.00 61.14 748 LYS A C 1
ATOM 518 O O . LYS A 1 102 ? 95.184 97.894 113.758 1.00 61.14 748 LYS A O 1
ATOM 524 N N . ASN A 1 103 ? 95.279 100.116 113.397 1.00 70.27 749 ASN A N 1
ATOM 525 C CA . ASN A 1 103 ? 96.734 100.194 113.535 1.00 70.27 749 ASN A CA 1
ATOM 526 C C . ASN A 1 103 ? 97.147 100.231 115.001 1.00 70.27 749 ASN A C 1
ATOM 527 O O . ASN A 1 103 ? 97.912 101.091 115.435 1.00 70.27 749 ASN A O 1
ATOM 532 N N . THR A 1 104 ? 96.639 99.276 115.780 1.00 68.73 750 THR A N 1
ATOM 533 C CA . THR A 1 104 ? 96.965 99.161 117.192 1.00 68.73 750 THR A CA 1
ATOM 534 C C . THR A 1 104 ? 97.621 97.836 117.544 1.00 68.73 750 THR A C 1
ATOM 535 O O . THR A 1 104 ? 98.231 97.732 118.613 1.00 68.73 750 THR A O 1
ATOM 539 N N . MET A 1 105 ? 97.515 96.831 116.683 1.00 61.90 751 MET A N 1
ATOM 540 C CA . MET A 1 105 ? 98.173 95.552 116.884 1.00 61.90 751 MET A CA 1
ATOM 541 C C . MET A 1 105 ? 99.462 95.514 116.079 1.00 61.90 751 MET A C 1
ATOM 542 O O . MET A 1 105 ? 99.481 95.871 114.899 1.00 61.90 751 MET A O 1
ATOM 547 N N . MET A 1 106 ? 100.540 95.090 116.730 1.00 51.05 752 MET A N 1
ATOM 548 C CA . MET A 1 106 ? 101.836 95.028 116.075 1.00 51.05 752 MET A CA 1
ATOM 549 C C . MET A 1 106 ? 101.818 93.996 114.956 1.00 51.05 752 MET A C 1
ATOM 550 O O . MET A 1 106 ? 101.266 92.904 115.104 1.00 51.05 752 MET A O 1
ATOM 555 N N . ARG A 1 107 ? 102.424 94.350 113.829 1.00 35.79 753 ARG A N 1
ATOM 556 C CA . ARG A 1 107 ? 102.468 93.458 112.683 1.00 35.79 753 ARG A CA 1
ATOM 557 C C . ARG A 1 107 ? 103.382 92.270 112.951 1.00 35.79 753 ARG A C 1
ATOM 558 O O . ARG A 1 107 ? 104.255 92.312 113.822 1.00 35.79 753 ARG A O 1
ATOM 566 N N . SER A 1 108 ? 103.168 91.199 112.192 1.00 33.49 754 SER A N 1
ATOM 567 C CA . SER A 1 108 ? 103.983 90.002 112.334 1.00 33.49 754 SER A CA 1
ATOM 568 C C . SER A 1 108 ? 105.351 90.228 111.706 1.00 33.49 754 SER A C 1
ATOM 569 O O . SER A 1 108 ? 105.457 90.563 110.524 1.00 33.49 754 SER A O 1
ATOM 572 N N . HIS A 1 109 ? 106.397 90.032 112.500 1.00 32.68 755 HIS A N 1
ATOM 573 C CA . HIS A 1 109 ? 107.747 90.385 112.092 1.00 32.68 755 HIS A CA 1
ATOM 574 C C . HIS A 1 109 ? 108.355 89.323 111.187 1.00 32.68 755 HIS A C 1
ATOM 575 O O . HIS A 1 109 ? 108.128 88.125 111.370 1.00 32.68 755 HIS A O 1
ATOM 582 N N . GLY A 1 110 ? 109.137 89.774 110.209 1.00 28.07 756 GLY A N 1
ATOM 583 C CA . GLY A 1 110 ? 109.856 88.851 109.356 1.00 28.07 756 GLY A CA 1
ATOM 584 C C . GLY A 1 110 ? 110.995 88.167 110.087 1.00 28.07 756 GLY A C 1
ATOM 585 O O . GLY A 1 110 ? 111.618 88.729 110.987 1.00 28.07 756 GLY A O 1
ATOM 586 N N . VAL A 1 111 ? 111.281 86.943 109.664 1.00 26.26 757 VAL A N 1
ATOM 587 C CA . VAL A 1 111 ? 112.215 86.046 110.332 1.00 26.26 757 VAL A CA 1
ATOM 588 C C . VAL A 1 111 ? 113.631 86.316 109.843 1.00 26.26 757 VAL A C 1
ATOM 589 O O . VAL A 1 111 ? 113.851 86.729 108.702 1.00 26.26 757 VAL A O 1
ATOM 593 N N . SER A 1 112 ? 114.605 86.082 110.721 1.00 28.59 758 SER A N 1
ATOM 594 C CA . SER A 1 112 ? 116.019 86.184 110.390 1.00 28.59 758 SER A CA 1
ATOM 595 C C . SER A 1 112 ? 116.669 84.812 110.497 1.00 28.59 758 SER A C 1
ATOM 596 O O . SER A 1 112 ? 116.466 84.101 111.484 1.00 28.59 758 SER A O 1
ATOM 599 N N . VAL A 1 113 ? 117.448 84.451 109.482 1.00 28.07 759 VAL A N 1
ATOM 600 C CA . VAL A 1 113 ? 118.180 83.191 109.446 1.00 28.07 759 VAL A CA 1
ATOM 601 C C . VAL A 1 113 ? 119.637 83.498 109.136 1.00 28.07 759 VAL A C 1
ATOM 602 O O . VAL A 1 113 ? 119.935 84.173 108.146 1.00 28.07 759 VAL A O 1
ATOM 606 N N . LEU A 1 114 ? 120.538 83.000 109.973 1.00 33.58 760 LEU A N 1
ATOM 607 C CA . LEU A 1 114 ? 121.973 83.171 109.792 1.00 33.58 760 LEU A CA 1
ATOM 608 C C . LEU A 1 114 ? 122.584 81.861 109.317 1.00 33.58 760 LEU A C 1
ATOM 609 O O . LEU A 1 114 ? 122.256 80.791 109.835 1.00 33.58 760 LEU A O 1
ATOM 614 N N . GLY A 1 115 ? 123.472 81.944 108.330 1.00 33.56 761 GLY A N 1
ATOM 615 C CA . GLY A 1 115 ? 124.103 80.758 107.795 1.00 33.56 761 GLY A CA 1
ATOM 616 C C . GLY A 1 115 ? 125.552 81.019 107.445 1.00 33.56 761 GLY A C 1
ATOM 617 O O . GLY A 1 115 ? 125.960 82.150 107.191 1.00 33.56 761 GLY A O 1
ATOM 618 N N . ILE A 1 116 ? 126.330 79.942 107.445 1.00 36.80 762 ILE A N 1
ATOM 619 C CA . ILE A 1 116 ? 127.743 79.986 107.098 1.00 36.80 762 ILE A CA 1
ATOM 620 C C . ILE A 1 116 ? 127.943 79.125 105.863 1.00 36.80 762 ILE A C 1
ATOM 621 O O . ILE A 1 116 ? 127.571 77.948 105.860 1.00 36.80 762 ILE A O 1
ATOM 626 N N . PHE A 1 117 ? 128.526 79.705 104.818 1.00 35.18 763 PHE A N 1
ATOM 627 C CA . PHE A 1 117 ? 128.677 79.011 103.549 1.00 35.18 763 PHE A CA 1
ATOM 628 C C . PHE A 1 117 ? 130.100 79.187 103.048 1.00 35.18 763 PHE A C 1
ATOM 629 O O . PHE A 1 117 ? 130.799 80.124 103.426 1.00 35.18 763 PHE A O 1
ATOM 637 N N . ASN A 1 118 ? 130.533 78.257 102.205 1.00 40.29 764 ASN A N 1
ATOM 638 C CA . ASN A 1 118 ? 131.826 78.347 101.530 1.00 40.29 764 ASN A CA 1
ATOM 639 C C . ASN A 1 118 ? 131.536 78.691 100.076 1.00 40.29 764 ASN A C 1
ATOM 640 O O . ASN A 1 118 ? 130.923 77.897 99.358 1.00 40.29 764 ASN A O 1
ATOM 645 N N . LEU A 1 119 ? 131.962 79.871 99.642 1.00 40.78 765 LEU A N 1
ATOM 646 C CA . LEU A 1 119 ? 131.677 80.346 98.298 1.00 40.78 765 LEU A CA 1
ATOM 647 C C . LEU A 1 119 ? 132.972 80.519 97.520 1.00 40.78 765 LEU A C 1
ATOM 648 O O . LEU A 1 119 ? 133.942 81.088 98.028 1.00 40.78 765 LEU A O 1
ATOM 653 N N . GLU A 1 120 ? 132.984 80.014 96.294 1.00 47.41 766 GLU A N 1
ATOM 654 C CA . GLU A 1 120 ? 134.131 80.164 95.416 1.00 47.41 766 GLU A CA 1
ATOM 655 C C . GLU A 1 120 ? 134.086 81.525 94.731 1.00 47.41 766 GLU A C 1
ATOM 656 O O . GLU A 1 120 ? 133.049 82.184 94.665 1.00 47.41 766 GLU A O 1
ATOM 662 N N . LYS A 1 121 ? 135.235 81.945 94.215 1.00 47.49 767 LYS A N 1
ATOM 663 C CA . LYS A 1 121 ? 135.303 83.217 93.521 1.00 47.49 767 LYS A CA 1
ATOM 664 C C . LYS A 1 121 ? 134.471 83.164 92.245 1.00 47.49 767 LYS A C 1
ATOM 665 O O . LYS A 1 121 ? 134.369 82.131 91.579 1.00 47.49 767 LYS A O 1
ATOM 671 N N . ASP A 1 122 ? 133.853 84.297 91.923 1.00 48.93 768 ASP A N 1
ATOM 672 C CA . ASP A 1 122 ? 132.988 84.480 90.761 1.00 48.93 768 ASP A CA 1
ATOM 673 C C . ASP A 1 122 ? 131.723 83.635 90.815 1.00 48.93 768 ASP A C 1
ATOM 674 O O . ASP A 1 122 ? 131.081 83.430 89.780 1.00 48.93 768 ASP A O 1
ATOM 679 N N . ASP A 1 123 ? 131.346 83.130 91.986 1.00 48.70 769 ASP A N 1
ATOM 680 C CA . ASP A 1 123 ? 130.027 82.533 92.133 1.00 48.70 769 ASP A CA 1
ATOM 681 C C . ASP A 1 123 ? 128.967 83.619 92.035 1.00 48.70 769 ASP A C 1
ATOM 682 O O . ASP A 1 123 ? 129.180 84.750 92.480 1.00 48.70 769 ASP A O 1
ATOM 687 N N . MET A 1 124 ? 127.827 83.280 91.453 1.00 43.24 770 MET A N 1
ATOM 688 C CA . MET A 1 124 ? 126.718 84.211 91.327 1.00 43.24 770 MET A CA 1
ATOM 689 C C . MET A 1 124 ? 125.654 83.855 92.355 1.00 43.24 770 MET A C 1
ATOM 690 O O . MET A 1 124 ? 125.073 82.767 92.303 1.00 43.24 770 MET A O 1
ATOM 695 N N . LEU A 1 125 ? 125.408 84.769 93.286 1.00 32.58 771 LEU A N 1
ATOM 696 C CA . LEU A 1 125 ? 124.345 84.627 94.268 1.00 32.58 771 LEU A CA 1
ATOM 697 C C . LEU A 1 125 ? 123.125 85.392 93.789 1.00 32.58 771 LEU A C 1
ATOM 698 O O . LEU A 1 125 ? 123.227 86.564 93.418 1.00 32.58 771 LEU A O 1
ATOM 703 N N . TYR A 1 126 ? 121.981 84.726 93.788 1.00 32.43 772 TYR A N 1
ATOM 704 C CA . TYR A 1 126 ? 120.709 85.337 93.446 1.00 32.43 772 TYR A CA 1
ATOM 705 C C . TYR A 1 126 ? 120.027 85.683 94.759 1.00 32.43 772 TYR A C 1
ATOM 706 O O . TYR A 1 126 ? 119.767 84.802 95.583 1.00 32.43 772 TYR A O 1
ATOM 715 N N . ILE A 1 127 ? 119.763 86.966 94.961 1.00 23.67 773 ILE A N 1
ATOM 716 C CA . ILE A 1 127 ? 119.260 87.485 96.219 1.00 23.67 773 ILE A CA 1
ATOM 717 C C . ILE A 1 127 ? 117.966 88.227 95.939 1.00 23.67 773 ILE A C 1
ATOM 718 O O . ILE A 1 127 ? 117.964 89.254 95.251 1.00 23.67 773 ILE A O 1
ATOM 723 N N . LEU A 1 128 ? 116.873 87.699 96.460 1.00 19.71 774 LEU A N 1
ATOM 724 C CA . LEU A 1 128 ? 115.592 88.382 96.488 1.00 19.71 774 LEU A CA 1
ATOM 725 C C . LEU A 1 128 ? 115.403 88.902 97.905 1.00 19.71 774 LEU A C 1
ATOM 726 O O . LEU A 1 128 ? 115.344 88.119 98.854 1.00 19.71 774 LEU A O 1
ATOM 731 N N . VAL A 1 129 ? 115.314 90.215 98.047 1.00 18.12 775 VAL A N 1
ATOM 732 C CA . VAL A 1 129 ? 115.046 90.830 99.338 1.00 18.12 775 VAL A CA 1
ATOM 733 C C . VAL A 1 129 ? 113.542 91.020 99.461 1.00 18.12 775 VAL A C 1
ATOM 734 O O . VAL A 1 129 ? 112.924 91.696 98.634 1.00 18.12 775 VAL A O 1
ATOM 738 N N . GLY A 1 130 ? 112.952 90.415 100.487 1.00 17.69 776 GLY A N 1
ATOM 739 C CA . GLY A 1 130 ? 111.508 90.428 100.613 1.00 17.69 776 GLY A CA 1
ATOM 740 C C . GLY A 1 130 ? 110.987 91.801 100.990 1.00 17.69 776 GLY A C 1
ATOM 741 O O . GLY A 1 130 ? 111.573 92.512 101.805 1.00 17.69 776 GLY A O 1
ATOM 742 N N . GLN A 1 131 ? 109.859 92.167 100.398 1.00 19.58 777 GLN A N 1
ATOM 743 C CA . GLN A 1 131 ? 109.240 93.456 100.653 1.00 19.58 777 GLN A CA 1
ATOM 744 C C . GLN A 1 131 ? 108.040 93.296 101.574 1.00 19.58 777 GLN A C 1
ATOM 745 O O . GLN A 1 131 ? 107.379 92.257 101.593 1.00 19.58 777 GLN A O 1
ATOM 751 N N . GLN A 1 132 ? 107.790 94.337 102.359 1.00 23.43 778 GLN A N 1
ATOM 752 C CA . GLN A 1 132 ? 106.750 94.294 103.374 1.00 23.43 778 GLN A CA 1
ATOM 753 C C . GLN A 1 132 ? 105.370 94.152 102.744 1.00 23.43 778 GLN A C 1
ATOM 754 O O . GLN A 1 132 ? 105.087 94.722 101.688 1.00 23.43 778 GLN A O 1
ATOM 760 N N . GLY A 1 133 ? 104.512 93.372 103.394 1.00 25.86 779 GLY A N 1
ATOM 761 C CA . GLY A 1 133 ? 103.126 93.301 102.973 1.00 25.86 779 GLY A CA 1
ATOM 762 C C . GLY A 1 133 ? 102.406 94.604 103.263 1.00 25.86 779 GLY A C 1
ATOM 763 O O . GLY A 1 133 ? 102.673 95.277 104.258 1.00 25.86 779 GLY A O 1
ATOM 764 N N . GLU A 1 134 ? 101.483 94.964 102.378 1.00 31.06 780 GLU A N 1
ATOM 765 C CA . GLU A 1 134 ? 100.797 96.241 102.501 1.00 31.06 780 GLU A CA 1
ATOM 766 C C . GLU A 1 134 ? 99.861 96.246 103.700 1.00 31.06 780 GLU A C 1
ATOM 767 O O . GLU A 1 134 ? 99.224 95.240 104.019 1.00 31.06 780 GLU A O 1
ATOM 773 N N . ASP A 1 135 ? 99.787 97.389 104.369 1.00 34.24 781 ASP A N 1
ATOM 774 C CA . ASP A 1 135 ? 98.873 97.572 105.483 1.00 34.24 781 ASP A CA 1
ATOM 775 C C . ASP A 1 135 ? 97.507 98.014 104.984 1.00 34.24 781 ASP A C 1
ATOM 776 O O . ASP A 1 135 ? 97.386 98.689 103.960 1.00 34.24 781 ASP A O 1
ATOM 781 N N . ALA A 1 136 ? 96.473 97.616 105.722 1.00 34.09 782 ALA A N 1
ATOM 782 C CA . ALA A 1 136 ? 95.124 98.064 105.402 1.00 34.09 782 ALA A CA 1
ATOM 783 C C . ALA A 1 136 ? 94.992 99.571 105.563 1.00 34.09 782 ALA A C 1
ATOM 784 O O . ALA A 1 136 ? 94.360 100.237 104.736 1.00 34.09 782 ALA A O 1
ATOM 786 N N . CYS A 1 137 ? 95.593 100.126 106.610 1.00 39.63 783 CYS A N 1
ATOM 787 C CA . CYS A 1 137 ? 95.456 101.528 106.931 1.00 39.63 783 CYS A CA 1
ATOM 788 C C . CYS A 1 137 ? 96.822 102.171 107.120 1.00 39.63 783 CYS A C 1
ATOM 789 O O . CYS A 1 137 ? 97.761 101.502 107.559 1.00 39.63 783 CYS A O 1
ATOM 792 N N . PRO A 1 138 ? 96.974 103.460 106.789 1.00 36.78 784 PRO A N 1
ATOM 793 C CA . PRO A 1 138 ? 95.952 104.325 106.196 1.00 36.78 784 PRO A CA 1
ATOM 794 C C . PRO A 1 138 ? 95.732 104.055 104.713 1.00 36.78 784 PRO A C 1
ATOM 795 O O . PRO A 1 138 ? 96.531 103.373 104.076 1.00 36.78 784 PRO A O 1
ATOM 799 N N . SER A 1 139 ? 94.644 104.590 104.176 1.00 32.03 785 SER A N 1
ATOM 800 C CA . SER A 1 139 ? 94.308 104.439 102.772 1.00 32.03 785 SER A CA 1
ATOM 801 C C . SER A 1 139 ? 94.146 105.812 102.138 1.00 32.03 785 SER A C 1
ATOM 802 O O . SER A 1 139 ? 93.632 106.743 102.761 1.00 32.03 785 SER A O 1
ATOM 805 N N . THR A 1 140 ? 94.601 105.937 100.894 1.00 31.28 786 THR A N 1
ATOM 806 C CA . THR A 1 140 ? 94.397 107.181 100.170 1.00 31.28 786 THR A CA 1
ATOM 807 C C . THR A 1 140 ? 92.955 107.351 99.721 1.00 31.28 786 THR A C 1
ATOM 808 O O . THR A 1 140 ? 92.537 108.477 99.437 1.00 31.28 786 THR A O 1
ATOM 812 N N . ASN A 1 141 ? 92.191 106.266 99.656 1.00 31.45 787 ASN A N 1
ATOM 813 C CA . ASN A 1 141 ? 90.765 106.355 99.392 1.00 31.45 787 ASN A CA 1
ATOM 814 C C . ASN A 1 141 ? 90.031 106.764 100.660 1.00 31.45 787 ASN A C 1
ATOM 815 O O . ASN A 1 141 ? 90.226 106.175 101.726 1.00 31.45 787 ASN A O 1
ATOM 820 N N . GLN A 1 142 ? 89.175 107.776 100.538 1.00 32.65 788 GLN A N 1
ATOM 821 C CA . GLN A 1 142 ? 88.581 108.386 101.720 1.00 32.65 788 GLN A CA 1
ATOM 822 C C . GLN A 1 142 ? 87.478 107.539 102.335 1.00 32.65 788 GLN A C 1
ATOM 823 O O . GLN A 1 142 ? 87.292 107.573 103.555 1.00 32.65 788 GLN A O 1
ATOM 829 N N . LEU A 1 143 ? 86.741 106.777 101.527 1.00 34.51 789 LEU A N 1
ATOM 830 C CA . LEU A 1 143 ? 85.750 105.871 102.095 1.00 34.51 789 LEU A CA 1
ATOM 831 C C . LEU A 1 143 ? 86.413 104.812 102.965 1.00 34.51 789 LEU A C 1
ATOM 832 O O . LEU A 1 143 ? 85.912 104.484 104.045 1.00 34.51 789 LEU A O 1
ATOM 837 N N . ILE A 1 144 ? 87.539 104.262 102.508 1.00 33.01 790 ILE A N 1
ATOM 838 C CA . ILE A 1 144 ? 88.287 103.317 103.329 1.00 33.01 790 ILE A CA 1
ATOM 839 C C . ILE A 1 144 ? 88.917 104.027 104.520 1.00 33.01 790 ILE A C 1
ATOM 840 O O . ILE A 1 144 ? 88.983 103.478 105.625 1.00 33.01 790 ILE A O 1
ATOM 845 N N . GLN A 1 145 ? 89.396 105.254 104.313 1.00 34.82 791 GLN A N 1
ATOM 846 C CA . GLN A 1 145 ? 90.009 106.002 105.404 1.00 34.82 791 GLN A CA 1
ATOM 847 C C . GLN A 1 145 ? 89.012 106.282 106.520 1.00 34.82 791 GLN A C 1
ATOM 848 O O . GLN A 1 145 ? 89.403 106.385 107.686 1.00 34.82 791 GLN A O 1
ATOM 854 N N . LYS A 1 146 ? 87.729 106.411 106.187 1.00 38.27 792 LYS A N 1
ATOM 855 C CA . LYS A 1 146 ? 86.709 106.527 107.224 1.00 38.27 792 LYS A CA 1
ATOM 856 C C . LYS A 1 146 ? 86.639 105.261 108.066 1.00 38.27 792 LYS A C 1
ATOM 857 O O . LYS A 1 146 ? 86.524 105.327 109.294 1.00 38.27 792 LYS A O 1
ATOM 863 N N . VAL A 1 147 ? 86.711 104.094 107.422 1.00 38.23 793 VAL A N 1
ATOM 864 C CA . VAL A 1 147 ? 86.754 102.835 108.159 1.00 38.23 793 VAL A CA 1
ATOM 865 C C . VAL A 1 147 ? 87.997 102.769 109.029 1.00 38.23 793 VAL A C 1
ATOM 866 O O . VAL A 1 147 ? 87.957 102.244 110.147 1.00 38.23 793 VAL A O 1
ATOM 870 N N . CYS A 1 148 ? 89.118 103.291 108.532 1.00 39.47 794 CYS A N 1
ATOM 871 C CA . CYS A 1 148 ? 90.370 103.220 109.277 1.00 39.47 794 CYS A CA 1
ATOM 872 C C . CYS A 1 148 ? 90.304 104.016 110.572 1.00 39.47 794 CYS A C 1
ATOM 873 O O . CYS A 1 148 ? 90.811 103.568 111.605 1.00 39.47 794 CYS A O 1
ATOM 876 N N . ILE A 1 149 ? 89.689 105.202 110.542 1.00 41.03 795 ILE A N 1
ATOM 877 C CA . ILE A 1 149 ? 89.645 106.058 111.723 1.00 41.03 795 ILE A CA 1
ATOM 878 C C . ILE A 1 149 ? 88.433 105.786 112.600 1.00 41.03 795 ILE A C 1
ATOM 879 O O . ILE A 1 149 ? 88.169 106.557 113.530 1.00 41.03 795 ILE A O 1
ATOM 884 N N . GLY A 1 150 ? 87.690 104.720 112.336 1.00 44.95 796 GLY A N 1
ATOM 885 C CA . GLY A 1 150 ? 86.579 104.342 113.178 1.00 44.95 796 GLY A CA 1
ATOM 886 C C . GLY A 1 150 ? 85.289 105.089 112.940 1.00 44.95 796 GLY A C 1
ATOM 887 O O . GLY A 1 150 ? 84.358 104.946 113.739 1.00 44.95 796 GLY A O 1
ATOM 888 N N . GLU A 1 151 ? 85.196 105.875 111.871 1.00 49.29 797 GLU A N 1
ATOM 889 C CA . GLU A 1 151 ? 83.998 106.642 111.569 1.00 49.29 797 GLU A CA 1
ATOM 890 C C . GLU A 1 151 ? 83.072 105.927 110.597 1.00 49.29 797 GLU A C 1
ATOM 891 O O . GLU A 1 151 ? 82.055 106.496 110.192 1.00 49.29 797 GLU A O 1
ATOM 897 N N . ASN A 1 152 ? 83.404 104.700 110.208 1.00 49.41 798 ASN A N 1
ATOM 898 C CA . ASN A 1 152 ? 82.533 103.880 109.375 1.00 49.41 798 ASN A CA 1
ATOM 899 C C . ASN A 1 152 ? 82.604 102.458 109.902 1.00 49.41 798 ASN A C 1
ATOM 900 O O . ASN A 1 152 ? 83.686 101.866 109.943 1.00 49.41 798 ASN A O 1
ATOM 905 N N . ASN A 1 153 ? 81.457 101.910 110.306 1.00 57.34 799 ASN A N 1
ATOM 906 C CA . ASN A 1 153 ? 81.423 100.617 110.978 1.00 57.34 799 ASN A CA 1
ATOM 907 C C . ASN A 1 153 ? 80.570 99.591 110.243 1.00 57.34 799 ASN A C 1
ATOM 908 O O . ASN A 1 153 ? 79.972 98.727 110.887 1.00 57.34 799 ASN A O 1
ATOM 913 N N . VAL A 1 154 ? 80.520 99.645 108.910 1.00 54.25 800 VAL A N 1
ATOM 914 C CA . VAL A 1 154 ? 79.714 98.682 108.163 1.00 54.25 800 VAL A CA 1
ATOM 915 C C . VAL A 1 154 ? 80.201 97.262 108.420 1.00 54.25 800 VAL A C 1
ATOM 916 O O . VAL A 1 154 ? 79.404 96.319 108.481 1.00 54.25 800 VAL A O 1
ATOM 920 N N . ILE A 1 155 ? 81.515 97.085 108.572 1.00 53.88 801 ILE A N 1
ATOM 921 C CA . ILE A 1 155 ? 82.058 95.759 108.849 1.00 53.88 801 ILE A CA 1
ATOM 922 C C . ILE A 1 155 ? 81.565 95.252 110.197 1.00 53.88 801 ILE A C 1
ATOM 923 O O . ILE A 1 155 ? 81.187 94.084 110.336 1.00 53.88 801 ILE A O 1
ATOM 928 N N . GLU A 1 156 ? 81.570 96.118 111.212 1.00 60.37 802 GLU A N 1
ATOM 929 C CA . GLU A 1 156 ? 81.109 95.709 112.534 1.00 60.37 802 GLU A CA 1
ATOM 930 C C . GLU A 1 156 ? 79.636 95.324 112.516 1.00 60.37 802 GLU A C 1
ATOM 931 O O . GLU A 1 156 ? 79.242 94.329 113.132 1.00 60.37 802 GLU A O 1
ATOM 937 N N . GLU A 1 157 ? 78.804 96.098 111.816 1.00 63.29 803 GLU A N 1
ATOM 938 C CA . GLU A 1 157 ? 77.391 95.749 111.721 1.00 63.29 803 GLU A CA 1
ATOM 939 C C . GLU A 1 157 ? 77.201 94.437 110.973 1.00 63.29 803 GLU A C 1
ATOM 940 O O . GLU A 1 157 ? 76.355 93.615 111.351 1.00 63.29 803 GLU A O 1
ATOM 946 N N . GLU A 1 158 ? 77.978 94.224 109.910 1.00 60.30 804 GLU A N 1
ATOM 947 C CA . GLU A 1 158 ? 77.891 92.972 109.167 1.00 60.30 804 GLU A CA 1
ATOM 948 C C . GLU A 1 158 ? 78.278 91.786 110.040 1.00 60.30 804 GLU A C 1
ATOM 949 O O . GLU A 1 158 ? 77.639 90.730 109.984 1.00 60.30 804 GLU A O 1
ATOM 955 N N . ILE A 1 159 ? 79.310 91.946 110.864 1.00 62.20 805 ILE A N 1
ATOM 956 C CA . ILE A 1 159 ? 79.755 90.885 111.761 1.00 62.20 805 ILE A CA 1
ATOM 957 C C . ILE A 1 159 ? 78.690 90.641 112.821 1.00 62.20 805 ILE A C 1
ATOM 958 O O . ILE A 1 159 ? 78.432 89.496 113.204 1.00 62.20 805 ILE A O 1
ATOM 963 N N . ARG A 1 160 ? 78.049 91.709 113.296 1.00 67.72 806 ARG A N 1
ATOM 964 C CA . ARG A 1 160 ? 77.035 91.565 114.329 1.00 67.72 806 ARG A CA 1
ATOM 965 C C . ARG A 1 160 ? 75.750 90.923 113.835 1.00 67.72 806 ARG A C 1
ATOM 966 O O . ARG A 1 160 ? 75.091 90.231 114.615 1.00 67.72 806 ARG A O 1
ATOM 974 N N . VAL A 1 161 ? 75.381 91.122 112.572 1.00 67.27 807 VAL A N 1
ATOM 975 C CA . VAL A 1 161 ? 74.134 90.572 112.057 1.00 67.27 807 VAL A CA 1
ATOM 976 C C . VAL A 1 161 ? 74.327 89.312 111.219 1.00 67.27 807 VAL A C 1
ATOM 977 O O . VAL A 1 161 ? 73.325 88.677 110.855 1.00 67.27 807 VAL A O 1
ATOM 981 N N . ASN A 1 162 ? 75.563 88.928 110.896 1.00 67.64 808 ASN A N 1
ATOM 982 C CA . ASN A 1 162 ? 75.807 87.704 110.146 1.00 67.64 808 ASN A CA 1
ATOM 983 C C . ASN A 1 162 ? 76.894 86.827 110.745 1.00 67.64 808 ASN A C 1
ATOM 984 O O . ASN A 1 162 ? 76.962 85.642 110.401 1.00 67.64 808 ASN A O 1
ATOM 989 N N . ARG A 1 163 ? 77.748 87.372 111.614 1.00 69.28 809 ARG A N 1
ATOM 990 C CA . ARG A 1 163 ? 78.886 86.643 112.178 1.00 69.28 809 ARG A CA 1
ATOM 991 C C . ARG A 1 163 ? 79.820 86.138 111.082 1.00 69.28 809 ARG A C 1
ATOM 992 O O . ARG A 1 163 ? 80.530 85.146 111.257 1.00 69.28 809 ARG A O 1
ATOM 1000 N N . SER A 1 164 ? 79.826 86.834 109.947 1.00 62.62 810 SER A N 1
ATOM 1001 C CA . SER A 1 164 ? 80.686 86.490 108.823 1.00 62.62 810 SER A CA 1
ATOM 1002 C C . SER A 1 164 ? 80.691 87.660 107.857 1.00 62.62 810 SER A C 1
ATOM 1003 O O . SER A 1 164 ? 79.648 88.278 107.628 1.00 62.62 810 SER A O 1
ATOM 1006 N N . VAL A 1 165 ? 81.856 87.961 107.295 1.00 53.72 811 VAL A N 1
ATOM 1007 C CA . VAL A 1 165 ? 82.000 89.062 106.353 1.00 53.72 811 VAL A CA 1
ATOM 1008 C C . VAL A 1 165 ? 81.947 88.485 104.944 1.00 53.72 811 VAL A C 1
ATOM 1009 O O . VAL A 1 165 ? 82.832 87.728 104.538 1.00 53.72 811 VAL A O 1
ATOM 1013 N N . HIS A 1 166 ? 80.906 88.842 104.195 1.00 57.02 812 HIS A N 1
ATOM 1014 C CA . HIS A 1 166 ? 80.762 88.405 102.817 1.00 57.02 812 HIS A CA 1
ATOM 1015 C C . HIS A 1 166 ? 80.679 89.542 101.816 1.00 57.02 812 HIS A C 1
ATOM 1016 O O . HIS A 1 166 ? 81.124 89.366 100.678 1.00 57.02 812 HIS A O 1
ATOM 1023 N N . GLU A 1 167 ? 80.130 90.694 102.196 1.00 53.52 813 GLU A N 1
ATOM 1024 C CA . GLU A 1 167 ? 79.996 91.823 101.284 1.00 53.52 813 GLU A CA 1
ATOM 1025 C C . GLU A 1 167 ? 81.087 92.863 101.509 1.00 53.52 813 GLU A C 1
ATOM 1026 O O . GLU A 1 167 ? 81.774 93.259 100.564 1.00 53.52 813 GLU A O 1
ATOM 1032 N N . TRP A 1 168 ? 81.263 93.309 102.747 1.00 48.02 814 TRP A N 1
ATOM 1033 C CA . TRP A 1 168 ? 82.271 94.318 103.064 1.00 48.02 814 TRP A CA 1
ATOM 1034 C C . TRP A 1 168 ? 83.627 93.684 103.348 1.00 48.02 814 TRP A C 1
ATOM 1035 O O . TRP A 1 168 ? 84.254 93.937 104.372 1.00 48.02 814 TRP A O 1
ATOM 1046 N N . ALA A 1 169 ? 84.088 92.849 102.424 1.00 43.25 815 ALA A N 1
ATOM 1047 C CA . ALA A 1 169 ? 85.360 92.167 102.594 1.00 43.25 815 ALA A CA 1
ATOM 1048 C C . ALA A 1 169 ? 86.523 93.140 102.449 1.00 43.25 815 ALA A C 1
ATOM 1049 O O . ALA A 1 169 ? 86.447 94.137 101.729 1.00 43.25 815 ALA A O 1
ATOM 1051 N N . GLY A 1 170 ? 87.610 92.838 103.149 1.00 37.72 816 GLY A N 1
ATOM 1052 C CA . GLY A 1 170 ? 88.797 93.663 103.099 1.00 37.72 816 GLY A CA 1
ATOM 1053 C C . GLY A 1 170 ? 89.196 94.163 104.467 1.00 37.72 816 GLY A C 1
ATOM 1054 O O . GLY A 1 170 ? 88.384 94.147 105.395 1.00 37.72 816 GLY A O 1
ATOM 1055 N N . GLY A 1 171 ? 90.437 94.608 104.610 1.00 34.53 817 GLY A N 1
ATOM 1056 C CA . GLY A 1 171 ? 90.933 95.123 105.871 1.00 34.53 817 GLY A CA 1
ATOM 1057 C C . GLY A 1 171 ? 92.057 94.329 106.493 1.00 34.53 817 GLY A C 1
ATOM 1058 O O . GLY A 1 171 ? 92.604 94.764 107.516 1.00 34.53 817 GLY A O 1
ATOM 1059 N N . GLY A 1 172 ? 92.428 93.180 105.936 1.00 32.07 818 GLY A N 1
ATOM 1060 C CA . GLY A 1 172 ? 93.540 92.412 106.458 1.00 32.07 818 GLY A CA 1
ATOM 1061 C C . GLY A 1 172 ? 94.810 92.704 105.678 1.00 32.07 818 GLY A C 1
ATOM 1062 O O . GLY A 1 172 ? 94.782 92.881 104.464 1.00 32.07 818 GLY A O 1
ATOM 1063 N N . GLY A 1 173 ? 95.924 92.756 106.397 1.00 27.79 819 GLY A N 1
ATOM 1064 C CA . GLY A 1 173 ? 97.185 93.068 105.763 1.00 27.79 819 GLY A CA 1
ATOM 1065 C C . GLY A 1 173 ? 97.664 91.950 104.859 1.00 27.79 819 GLY A C 1
ATOM 1066 O O . GLY A 1 173 ? 97.369 90.774 105.065 1.00 27.79 819 GLY A O 1
ATOM 1067 N N . GLY A 1 174 ? 98.412 92.334 103.832 1.00 25.02 820 GLY A N 1
ATOM 1068 C CA . GLY A 1 174 ? 99.055 91.355 102.992 1.00 25.02 820 GLY A CA 1
ATOM 1069 C C . GLY A 1 174 ? 100.217 90.682 103.691 1.00 25.02 820 GLY A C 1
ATOM 1070 O O . GLY A 1 174 ? 100.789 91.201 104.645 1.00 25.02 820 GLY A O 1
ATOM 1071 N N . GLY A 1 175 ? 100.558 89.492 103.209 1.00 22.87 821 GLY A N 1
ATOM 1072 C CA . GLY A 1 175 ? 101.674 88.766 103.783 1.00 22.87 821 GLY A CA 1
ATOM 1073 C C . GLY A 1 175 ? 103.001 89.380 103.377 1.00 22.87 821 GLY A C 1
ATOM 1074 O O . GLY A 1 175 ? 103.170 89.869 102.260 1.00 22.87 821 GLY A O 1
ATOM 1075 N N . GLY A 1 176 ? 103.949 89.365 104.306 1.00 21.11 822 GLY A N 1
ATOM 1076 C CA . GLY A 1 176 ? 105.279 89.842 103.995 1.00 21.11 822 GLY A CA 1
ATOM 1077 C C . GLY A 1 176 ? 106.011 88.891 103.071 1.00 21.11 822 GLY A C 1
ATOM 1078 O O . GLY A 1 176 ? 105.795 87.680 103.082 1.00 21.11 822 GLY A O 1
ATOM 1079 N N . GLY A 1 177 ? 106.884 89.456 102.245 1.00 18.30 823 GLY A N 1
ATOM 1080 C CA . GLY A 1 177 ? 107.670 88.644 101.345 1.00 18.30 823 GLY A CA 1
ATOM 1081 C C . GLY A 1 177 ? 108.858 88.005 102.037 1.00 18.30 823 GLY A C 1
ATOM 1082 O O . GLY A 1 177 ? 109.409 88.528 103.002 1.00 18.30 823 GLY A O 1
ATOM 1083 N N . ALA A 1 178 ? 109.257 86.850 101.528 1.00 18.03 824 ALA A N 1
ATOM 1084 C CA . ALA A 1 178 ? 110.419 86.161 102.057 1.00 18.03 824 ALA A CA 1
ATOM 1085 C C . ALA A 1 178 ? 111.687 86.650 101.374 1.00 18.03 824 ALA A C 1
ATOM 1086 O O . ALA A 1 178 ? 111.660 87.210 100.277 1.00 18.03 824 ALA A O 1
ATOM 1088 N N . THR A 1 179 ? 112.807 86.433 102.047 1.00 19.70 825 THR A N 1
ATOM 1089 C CA . THR A 1 179 ? 114.119 86.729 101.498 1.00 19.70 825 THR A CA 1
ATOM 1090 C C . THR A 1 179 ? 114.776 85.428 101.053 1.00 19.70 825 THR A C 1
ATOM 1091 O O . THR A 1 179 ? 114.873 84.478 101.832 1.00 19.70 825 THR A O 1
ATOM 1095 N N . TYR A 1 180 ? 115.212 85.388 99.801 1.00 21.57 826 TYR A N 1
ATOM 1096 C CA . TYR A 1 180 ? 115.792 84.193 99.201 1.00 21.57 826 TYR A CA 1
ATOM 1097 C C . TYR A 1 180 ? 117.227 84.488 98.796 1.00 21.57 826 TYR A C 1
ATOM 1098 O O . TYR A 1 180 ? 117.483 85.453 98.078 1.00 21.57 826 TYR A O 1
ATOM 1107 N N . VAL A 1 181 ? 118.156 83.658 99.248 1.00 24.97 827 VAL A N 1
ATOM 1108 C CA . VAL A 1 181 ? 119.532 83.669 98.782 1.00 24.97 827 VAL A CA 1
ATOM 1109 C C . VAL A 1 181 ? 119.785 82.285 98.215 1.00 24.97 827 VAL A C 1
ATOM 1110 O O . VAL A 1 181 ? 119.762 81.295 98.955 1.00 24.97 827 VAL A O 1
ATOM 1114 N N . PHE A 1 182 ? 120.011 82.206 96.908 1.00 30.14 828 PHE A N 1
ATOM 1115 C CA . PHE A 1 182 ? 120.177 80.923 96.248 1.00 30.14 828 PHE A CA 1
ATOM 1116 C C . PHE A 1 182 ? 121.201 81.048 95.132 1.00 30.14 828 PHE A C 1
ATOM 1117 O O . PHE A 1 182 ? 121.798 82.102 94.920 1.00 30.14 828 PHE A O 1
ATOM 1125 N N . LYS A 1 183 ? 121.425 79.942 94.437 1.00 38.11 829 LYS A N 1
ATOM 1126 C CA . LYS A 1 183 ? 122.367 79.892 93.334 1.00 38.11 829 LYS A CA 1
ATOM 1127 C C . LYS A 1 183 ? 121.796 79.034 92.216 1.00 38.11 829 LYS A C 1
ATOM 1128 O O . LYS A 1 183 ? 120.830 78.293 92.400 1.00 38.11 829 LYS A O 1
ATOM 1134 N N . MET A 1 184 ? 122.406 79.149 91.040 1.00 48.63 830 MET A N 1
ATOM 1135 C CA . MET A 1 184 ? 121.948 78.475 89.826 1.00 48.63 830 MET A CA 1
ATOM 1136 C C . MET A 1 184 ? 122.965 77.405 89.453 1.00 48.63 830 MET A C 1
ATOM 1137 O O . MET A 1 184 ? 123.980 77.685 88.814 1.00 48.63 830 MET A O 1
ATOM 1142 N N . LYS A 1 185 ? 122.687 76.171 89.859 1.00 54.04 831 LYS A N 1
ATOM 1143 C CA . LYS A 1 185 ? 123.514 75.031 89.486 1.00 54.04 831 LYS A CA 1
ATOM 1144 C C . LYS A 1 185 ? 122.878 74.342 88.285 1.00 54.04 831 LYS A C 1
ATOM 1145 O O . LYS A 1 185 ? 121.773 73.800 88.387 1.00 54.04 831 LYS A O 1
ATOM 1151 N N . ASP A 1 186 ? 123.570 74.375 87.144 1.00 60.29 832 ASP A N 1
ATOM 1152 C CA . ASP A 1 186 ? 123.065 73.841 85.879 1.00 60.29 832 ASP A CA 1
ATOM 1153 C C . ASP A 1 186 ? 121.774 74.527 85.444 1.00 60.29 832 ASP A C 1
ATOM 1154 O O . ASP A 1 186 ? 120.949 73.928 84.751 1.00 60.29 832 ASP A O 1
ATOM 1159 N N . GLY A 1 187 ? 121.588 75.784 85.841 1.00 54.48 833 GLY A N 1
ATOM 1160 C CA . GLY A 1 187 ? 120.390 76.524 85.517 1.00 54.48 833 GLY A CA 1
ATOM 1161 C C . GLY A 1 187 ? 119.218 76.276 86.436 1.00 54.48 833 GLY A C 1
ATOM 1162 O O . GLY A 1 187 ? 118.220 77.002 86.350 1.00 54.48 833 GLY A O 1
ATOM 1163 N N . VAL A 1 188 ? 119.300 75.276 87.308 1.00 50.71 834 VAL A N 1
ATOM 1164 C CA . VAL A 1 188 ? 118.247 74.961 88.270 1.00 50.71 834 VAL A CA 1
ATOM 1165 C C . VAL A 1 188 ? 118.538 75.681 89.581 1.00 50.71 834 VAL A C 1
ATOM 1166 O O . VAL A 1 188 ? 119.635 75.526 90.136 1.00 50.71 834 VAL A O 1
ATOM 1170 N N . PRO A 1 189 ? 117.607 76.480 90.101 1.00 40.84 835 PRO A N 1
ATOM 1171 C CA . PRO A 1 189 ? 117.862 77.177 91.367 1.00 40.84 835 PRO A CA 1
ATOM 1172 C C . PRO A 1 189 ? 118.085 76.197 92.509 1.00 40.84 835 PRO A C 1
ATOM 1173 O O . PRO A 1 189 ? 117.417 75.167 92.611 1.00 40.84 835 PRO A O 1
ATOM 1177 N N . VAL A 1 190 ? 119.035 76.533 93.371 1.00 35.37 836 VAL A N 1
ATOM 1178 C CA . VAL A 1 190 ? 119.386 75.732 94.534 1.00 35.37 836 VAL A CA 1
ATOM 1179 C C . VAL A 1 190 ? 119.357 76.649 95.750 1.00 35.37 836 VAL A C 1
ATOM 1180 O O . VAL A 1 190 ? 120.187 77.554 95.859 1.00 35.37 836 VAL A O 1
ATOM 1184 N N . PRO A 1 191 ? 118.433 76.460 96.683 1.00 31.12 837 PRO A N 1
ATOM 1185 C CA . PRO A 1 191 ? 118.321 77.386 97.811 1.00 31.12 837 PRO A CA 1
ATOM 1186 C C . PRO A 1 191 ? 119.482 77.262 98.782 1.00 31.12 837 PRO A C 1
ATOM 1187 O O . PRO A 1 191 ? 119.988 76.173 99.056 1.00 31.12 837 PRO A O 1
ATOM 1191 N N . LEU A 1 192 ? 119.900 78.409 99.307 1.00 28.69 838 LEU A N 1
ATOM 1192 C CA . LEU A 1 192 ? 120.912 78.468 100.353 1.00 28.69 838 LEU A CA 1
ATOM 1193 C C . LEU A 1 192 ? 120.344 78.978 101.663 1.00 28.69 838 LEU A C 1
ATOM 1194 O O . LEU A 1 192 ? 120.480 78.314 102.695 1.00 28.69 838 LEU A O 1
ATOM 1199 N N . ILE A 1 193 ? 119.713 80.146 101.647 1.00 25.20 839 ILE A N 1
ATOM 1200 C CA . ILE A 1 193 ? 119.070 80.730 102.816 1.00 25.20 839 ILE A CA 1
ATOM 1201 C C . ILE A 1 193 ? 117.695 81.211 102.390 1.00 25.20 839 ILE A C 1
ATOM 1202 O O . ILE A 1 193 ? 117.560 81.860 101.351 1.00 25.20 839 ILE A O 1
ATOM 1207 N N . ILE A 1 194 ? 116.672 80.885 103.167 1.00 22.10 840 ILE A N 1
ATOM 1208 C CA . ILE A 1 194 ? 115.350 81.452 102.953 1.00 22.10 840 ILE A CA 1
ATOM 1209 C C . ILE A 1 194 ? 114.845 81.934 104.299 1.00 22.10 840 ILE A C 1
ATOM 1210 O O . ILE A 1 194 ? 114.636 81.130 105.212 1.00 22.10 840 ILE A O 1
ATOM 1215 N N . ALA A 1 195 ? 114.678 83.241 104.432 1.00 20.26 841 ALA A N 1
ATOM 1216 C CA . ALA A 1 195 ? 114.130 83.839 105.638 1.00 20.26 841 ALA A CA 1
ATOM 1217 C C . ALA A 1 195 ? 112.671 84.183 105.380 1.00 20.26 841 ALA A C 1
ATOM 1218 O O . ALA A 1 195 ? 112.367 85.006 104.515 1.00 20.26 841 ALA A O 1
ATOM 1220 N N . ALA A 1 196 ? 111.777 83.553 106.130 1.00 20.55 842 ALA A N 1
ATOM 1221 C CA . ALA A 1 196 ? 110.354 83.662 105.856 1.00 20.55 842 ALA A CA 1
ATOM 1222 C C . ALA A 1 196 ? 109.846 85.077 106.098 1.00 20.55 842 ALA A C 1
ATOM 1223 O O . ALA A 1 196 ? 110.377 85.824 106.923 1.00 20.55 842 ALA A O 1
ATOM 1225 N N . GLY A 1 197 ? 108.807 85.441 105.358 1.00 21.10 843 GLY A N 1
ATOM 1226 C CA . GLY A 1 197 ? 108.107 86.688 105.567 1.00 21.10 843 GLY A CA 1
ATOM 1227 C C . GLY A 1 197 ? 106.980 86.508 106.566 1.00 21.10 843 GLY A C 1
ATOM 1228 O O . GLY A 1 197 ? 106.429 85.423 106.713 1.00 21.10 843 GLY A O 1
ATOM 1229 N N . GLY A 1 198 ? 106.654 87.588 107.266 1.00 24.05 844 GLY A N 1
ATOM 1230 C CA . GLY A 1 198 ? 105.575 87.534 108.227 1.00 24.05 844 GLY A CA 1
ATOM 1231 C C . GLY A 1 198 ? 104.216 87.537 107.557 1.00 24.05 844 GLY A C 1
ATOM 1232 O O . GLY A 1 198 ? 104.032 88.075 106.467 1.00 24.05 844 GLY A O 1
ATOM 1233 N N . GLY A 1 199 ? 103.249 86.914 108.226 1.00 27.12 845 GLY A N 1
ATOM 1234 C CA . GLY A 1 199 ? 101.889 86.931 107.739 1.00 27.12 845 GLY A CA 1
ATOM 1235 C C . GLY A 1 199 ? 101.194 88.251 108.004 1.00 27.12 845 GLY A C 1
ATOM 1236 O O . GLY A 1 199 ? 101.600 89.045 108.849 1.00 27.12 845 GLY A O 1
ATOM 1237 N N . GLY A 1 200 ? 100.127 88.492 107.251 1.00 28.94 846 GLY A N 1
ATOM 1238 C CA . GLY A 1 200 ? 99.355 89.700 107.448 1.00 28.94 846 GLY A CA 1
ATOM 1239 C C . GLY A 1 200 ? 98.384 89.570 108.604 1.00 28.94 846 GLY A C 1
ATOM 1240 O O . GLY A 1 200 ? 97.854 88.498 108.888 1.00 28.94 846 GLY A O 1
ATOM 1241 N N . ARG A 1 201 ? 98.155 90.686 109.288 1.00 39.19 847 ARG A N 1
ATOM 1242 C CA . ARG A 1 201 ? 97.206 90.708 110.390 1.00 39.19 847 ARG A CA 1
ATOM 1243 C C . ARG A 1 201 ? 95.786 90.795 109.854 1.00 39.19 847 ARG A C 1
ATOM 1244 O O . ARG A 1 201 ? 95.531 91.439 108.834 1.00 39.19 847 ARG A O 1
ATOM 1252 N N . ALA A 1 202 ? 94.860 90.139 110.544 1.00 40.61 848 ALA A N 1
ATOM 1253 C CA . ALA A 1 202 ? 93.463 90.216 110.156 1.00 40.61 848 ALA A CA 1
ATOM 1254 C C . ALA A 1 202 ? 92.896 91.593 110.476 1.00 40.61 848 ALA A C 1
ATOM 1255 O O . ALA A 1 202 ? 93.484 92.381 111.218 1.00 40.61 848 ALA A O 1
ATOM 1257 N N . TYR A 1 203 ? 91.732 91.880 109.893 1.00 43.84 849 TYR A N 1
ATOM 1258 C CA . TYR A 1 203 ? 91.066 93.147 110.168 1.00 43.84 849 TYR A CA 1
ATOM 1259 C C . TYR A 1 203 ? 90.749 93.286 111.650 1.00 43.84 849 TYR A C 1
ATOM 1260 O O . TYR A 1 203 ? 91.108 94.284 112.284 1.00 43.84 849 TYR A O 1
ATOM 1269 N N . GLY A 1 204 ? 90.077 92.292 112.220 1.00 49.00 850 GLY A N 1
ATOM 1270 C CA . GLY A 1 204 ? 89.738 92.319 113.626 1.00 49.00 850 GLY A CA 1
ATOM 1271 C C . GLY A 1 204 ? 90.698 91.550 114.506 1.00 49.00 850 GLY A C 1
ATOM 1272 O O . GLY A 1 204 ? 90.268 90.758 115.349 1.00 49.00 850 GLY A O 1
ATOM 1273 N N . ALA A 1 205 ? 91.997 91.770 114.328 1.00 52.64 851 ALA A N 1
ATOM 1274 C CA . ALA A 1 205 ? 92.990 91.093 115.151 1.00 52.64 851 ALA A CA 1
ATOM 1275 C C . ALA A 1 205 ? 92.899 91.582 116.590 1.00 52.64 851 ALA A C 1
ATOM 1276 O O . ALA A 1 205 ? 93.281 92.716 116.891 1.00 52.64 851 ALA A O 1
ATOM 1278 N N . LYS A 1 206 ? 92.384 90.739 117.483 1.00 61.25 852 LYS A N 1
ATOM 1279 C CA . LYS A 1 206 ? 92.177 91.133 118.870 1.00 61.25 852 LYS A CA 1
ATOM 1280 C C . LYS A 1 206 ? 93.340 90.771 119.783 1.00 61.25 852 LYS A C 1
ATOM 1281 O O . LYS A 1 206 ? 93.286 91.087 120.975 1.00 61.25 852 LYS A O 1
ATOM 1287 N N . THR A 1 207 ? 94.383 90.128 119.268 1.00 60.52 853 THR A N 1
ATOM 1288 C CA . THR A 1 207 ? 95.527 89.741 120.084 1.00 60.52 853 THR A CA 1
ATOM 1289 C C . THR A 1 207 ? 96.802 90.074 119.318 1.00 60.52 853 THR A C 1
ATOM 1290 O O . THR A 1 207 ? 96.766 90.678 118.243 1.00 60.52 853 THR A O 1
ATOM 1294 N N . ASP A 1 208 ? 97.943 89.676 119.890 1.00 60.59 854 ASP A N 1
ATOM 1295 C CA . ASP A 1 208 ? 99.229 89.782 119.211 1.00 60.59 854 ASP A CA 1
ATOM 1296 C C . ASP A 1 208 ? 100.072 88.526 119.403 1.00 60.59 854 ASP A C 1
ATOM 1297 O O . ASP A 1 208 ? 101.301 88.595 119.289 1.00 60.59 854 ASP A O 1
ATOM 1302 N N . THR A 1 209 ? 99.449 87.392 119.709 1.00 63.81 855 THR A N 1
ATOM 1303 C CA . THR A 1 209 ? 100.191 86.148 119.866 1.00 63.81 855 THR A CA 1
ATOM 1304 C C . THR A 1 209 ? 100.773 85.715 118.528 1.00 63.81 855 THR A C 1
ATOM 1305 O O . THR A 1 209 ? 100.097 85.774 117.497 1.00 63.81 855 THR A O 1
ATOM 1309 N N . PHE A 1 210 ? 102.026 85.275 118.545 1.00 57.08 856 PHE A N 1
ATOM 1310 C CA . PHE A 1 210 ? 102.713 84.828 117.345 1.00 57.08 856 PHE A CA 1
ATOM 1311 C C . PHE A 1 210 ? 103.297 83.439 117.564 1.00 57.08 856 PHE A C 1
ATOM 1312 O O . PHE A 1 210 ? 103.743 83.090 118.661 1.00 57.08 856 PHE A O 1
ATOM 1320 N N . HIS A 1 211 ? 103.290 82.652 116.499 1.00 56.75 857 HIS A N 1
ATOM 1321 C CA . HIS A 1 211 ? 103.665 81.249 116.496 1.00 56.75 857 HIS A CA 1
ATOM 1322 C C . HIS A 1 211 ? 105.178 81.084 116.462 1.00 56.75 857 HIS A C 1
ATOM 1323 O O . HIS A 1 211 ? 105.907 82.000 116.074 1.00 56.75 857 HIS A O 1
ATOM 1330 N N . PRO A 1 212 ? 105.684 79.924 116.883 1.00 49.29 858 PRO A N 1
ATOM 1331 C CA . PRO A 1 212 ? 107.124 79.669 116.774 1.00 49.29 858 PRO A CA 1
ATOM 1332 C C . PRO A 1 212 ? 107.583 79.668 115.324 1.00 49.29 858 PRO A C 1
ATOM 1333 O O . PRO A 1 212 ? 106.848 79.278 114.417 1.00 49.29 858 PRO A O 1
ATOM 1337 N N . GLU A 1 213 ? 108.822 80.108 115.117 1.00 42.67 859 GLU A N 1
ATOM 1338 C CA . GLU A 1 213 ? 109.409 80.164 113.784 1.00 42.67 859 GLU A CA 1
ATOM 1339 C C . GLU A 1 213 ? 109.721 78.756 113.299 1.00 42.67 859 GLU A C 1
ATOM 1340 O O . GLU A 1 213 ? 110.494 78.034 113.936 1.00 42.67 859 GLU A O 1
ATOM 1346 N N . ARG A 1 214 ? 109.136 78.371 112.172 1.00 36.71 860 ARG A N 1
ATOM 1347 C CA . ARG A 1 214 ? 109.412 77.080 111.562 1.00 36.71 860 ARG A CA 1
ATOM 1348 C C . ARG A 1 214 ? 110.614 77.197 110.634 1.00 36.71 860 ARG A C 1
ATOM 1349 O O . ARG A 1 214 ? 110.712 78.146 109.852 1.00 36.71 860 ARG A O 1
ATOM 1357 N N . LEU A 1 215 ? 111.526 76.234 110.726 1.00 36.18 861 LEU A N 1
ATOM 1358 C CA . LEU A 1 215 ? 112.737 76.219 109.917 1.00 36.18 861 LEU A CA 1
ATOM 1359 C C . LEU A 1 215 ? 112.890 74.852 109.273 1.00 36.18 861 LEU A C 1
ATOM 1360 O O . LEU A 1 215 ? 112.678 73.828 109.927 1.00 36.18 861 LEU A O 1
ATOM 1365 N N . GLU A 1 216 ? 113.249 74.840 107.996 1.00 39.35 862 GLU A N 1
ATOM 1366 C CA . GLU A 1 216 ? 113.450 73.614 107.240 1.00 39.35 862 GLU A CA 1
ATOM 1367 C C . GLU A 1 216 ? 114.906 73.517 106.810 1.00 39.35 862 GLU A C 1
ATOM 1368 O O . GLU A 1 216 ? 115.456 74.461 106.238 1.00 39.35 862 GLU A O 1
ATOM 1374 N N . ASN A 1 217 ? 115.534 72.378 107.091 1.00 43.78 863 ASN A N 1
ATOM 1375 C CA . ASN A 1 217 ? 116.903 72.138 106.664 1.00 43.78 863 ASN A CA 1
ATOM 1376 C C . ASN A 1 217 ? 117.047 70.967 105.712 1.00 43.78 863 ASN A C 1
ATOM 1377 O O . ASN A 1 217 ? 118.145 70.754 105.190 1.00 43.78 863 ASN A O 1
ATOM 1382 N N . ASN A 1 218 ? 115.986 70.209 105.476 1.00 45.98 864 ASN A N 1
ATOM 1383 C CA . ASN A 1 218 ? 116.019 69.055 104.593 1.00 45.98 864 ASN A CA 1
ATOM 1384 C C . ASN A 1 218 ? 115.453 69.452 103.238 1.00 45.98 864 ASN A C 1
ATOM 1385 O O . ASN A 1 218 ? 114.298 69.876 103.142 1.00 45.98 864 ASN A O 1
ATOM 1390 N N . SER A 1 219 ? 116.266 69.314 102.198 1.00 44.80 865 SER A N 1
ATOM 1391 C CA . SER A 1 219 ? 115.891 69.760 100.864 1.00 44.80 865 SER A CA 1
ATOM 1392 C C . SER A 1 219 ? 114.905 68.827 100.175 1.00 44.80 865 SER A C 1
ATOM 1393 O O . SER A 1 219 ? 114.372 69.184 99.120 1.00 44.80 865 SER A O 1
ATOM 1396 N N . SER A 1 220 ? 114.650 67.646 100.736 1.00 46.72 866 SER A N 1
ATOM 1397 C CA . SER A 1 220 ? 113.679 66.731 100.155 1.00 46.72 866 SER A CA 1
ATOM 1398 C C . SER A 1 220 ? 112.245 67.089 100.513 1.00 46.72 866 SER A C 1
ATOM 1399 O O . SER A 1 220 ? 111.317 66.567 99.887 1.00 46.72 866 SER A O 1
ATOM 1402 N N . VAL A 1 221 ? 112.044 67.955 101.503 1.00 42.06 867 VAL A N 1
ATOM 1403 C CA . VAL A 1 221 ? 110.709 68.458 101.806 1.00 42.06 867 VAL A CA 1
ATOM 1404 C C . VAL A 1 221 ? 110.335 69.486 100.748 1.00 42.06 867 VAL A C 1
ATOM 1405 O O . VAL A 1 221 ? 111.090 70.428 100.484 1.00 42.06 867 VAL A O 1
ATOM 1409 N N . LEU A 1 222 ? 109.173 69.303 100.129 1.00 38.90 868 LEU A N 1
ATOM 1410 C CA . LEU A 1 222 ? 108.777 70.166 99.026 1.00 38.90 868 LEU A CA 1
ATOM 1411 C C . LEU A 1 222 ? 108.502 71.580 99.516 1.00 38.90 868 LEU A C 1
ATOM 1412 O O . LEU A 1 222 ? 107.893 71.785 100.568 1.00 38.90 868 LEU A O 1
ATOM 1417 N N . GLY A 1 223 ? 108.968 72.559 98.747 1.00 34.65 869 GLY A N 1
ATOM 1418 C CA . GLY A 1 223 ? 108.711 73.951 99.050 1.00 34.65 869 GLY A CA 1
ATOM 1419 C C . GLY A 1 223 ? 107.424 74.452 98.431 1.00 34.65 869 GLY A C 1
ATOM 1420 O O . GLY A 1 223 ? 107.451 75.198 97.450 1.00 34.65 869 GLY A O 1
ATOM 1421 N N . LEU A 1 224 ? 106.291 74.050 98.995 1.00 33.39 870 LEU A N 1
ATOM 1422 C CA . LEU A 1 224 ? 105.001 74.340 98.394 1.00 33.39 870 LEU A CA 1
ATOM 1423 C C . LEU A 1 224 ? 104.427 75.652 98.918 1.00 33.39 870 LEU A C 1
ATOM 1424 O O . LEU A 1 224 ? 104.861 76.192 99.938 1.00 33.39 870 LEU A O 1
ATOM 1429 N N . ASN A 1 225 ? 103.433 76.161 98.197 1.00 30.99 871 ASN A N 1
ATOM 1430 C CA . ASN A 1 225 ? 102.750 77.378 98.595 1.00 30.99 871 ASN A CA 1
ATOM 1431 C C . ASN A 1 225 ? 101.855 77.125 99.802 1.00 30.99 871 ASN A C 1
ATOM 1432 O O . ASN A 1 225 ? 101.532 75.987 100.146 1.00 30.99 871 ASN A O 1
ATOM 1437 N N . GLY A 1 226 ? 101.463 78.211 100.456 1.00 28.82 872 GLY A N 1
ATOM 1438 C CA . GLY A 1 226 ? 100.510 78.111 101.534 1.00 28.82 872 GLY A CA 1
ATOM 1439 C C . GLY A 1 226 ? 99.089 77.956 101.037 1.00 28.82 872 GLY A C 1
ATOM 1440 O O . GLY A 1 226 ? 98.764 78.253 99.891 1.00 28.82 872 GLY A O 1
ATOM 1441 N N . ASN A 1 227 ? 98.228 77.473 101.927 1.00 32.37 873 ASN A N 1
ATOM 1442 C CA . ASN A 1 227 ? 96.820 77.317 101.593 1.00 32.37 873 ASN A CA 1
ATOM 1443 C C . ASN A 1 227 ? 96.160 78.680 101.458 1.00 32.37 873 ASN A C 1
ATOM 1444 O O . ASN A 1 227 ? 96.415 79.588 102.253 1.00 32.37 873 ASN A O 1
ATOM 1449 N N . SER A 1 228 ? 95.313 78.824 100.446 1.00 32.53 874 SER A N 1
ATOM 1450 C CA . SER A 1 228 ? 94.617 80.070 100.165 1.00 32.53 874 SER A CA 1
ATOM 1451 C C . SER A 1 228 ? 93.134 79.877 100.438 1.00 32.53 874 SER A C 1
ATOM 1452 O O . SER A 1 228 ? 92.534 78.906 99.965 1.00 32.53 874 SER A O 1
ATOM 1455 N N . GLY A 1 229 ? 92.552 80.790 101.204 1.00 35.01 875 GLY A N 1
ATOM 1456 C CA . GLY A 1 229 ? 91.116 80.813 101.388 1.00 35.01 875 GLY A CA 1
ATOM 1457 C C . GLY A 1 229 ? 90.525 82.032 100.719 1.00 35.01 875 GLY A C 1
ATOM 1458 O O . GLY A 1 229 ? 90.600 82.170 99.496 1.00 35.01 875 GLY A O 1
ATOM 1459 N N . ALA A 1 230 ? 89.929 82.926 101.508 1.00 35.97 876 ALA A N 1
ATOM 1460 C CA . ALA A 1 230 ? 89.582 84.238 100.978 1.00 35.97 876 ALA A CA 1
ATOM 1461 C C . ALA A 1 230 ? 90.831 85.074 100.754 1.00 35.97 876 ALA A C 1
ATOM 1462 O O . ALA A 1 230 ? 90.986 85.708 99.705 1.00 35.97 876 ALA A O 1
ATOM 1464 N N . ALA A 1 231 ? 91.732 85.086 101.730 1.00 30.49 877 ALA A N 1
ATOM 1465 C CA . ALA A 1 231 ? 93.029 85.722 101.575 1.00 30.49 877 ALA A CA 1
ATOM 1466 C C . ALA A 1 231 ? 93.967 84.746 100.876 1.00 30.49 877 ALA A C 1
ATOM 1467 O O . ALA A 1 231 ? 93.683 83.552 100.757 1.00 30.49 877 ALA A O 1
ATOM 1469 N N . GLY A 1 232 ? 95.111 85.238 100.412 1.00 26.57 878 GLY A N 1
ATOM 1470 C CA . GLY A 1 232 ? 96.055 84.437 99.659 1.00 26.57 878 GLY A CA 1
ATOM 1471 C C . GLY A 1 232 ? 97.128 83.859 100.564 1.00 26.57 878 GLY A C 1
ATOM 1472 O O . GLY A 1 232 ? 97.664 84.552 101.429 1.00 26.57 878 GLY A O 1
ATOM 1473 N N . GLY A 1 233 ? 97.420 82.580 100.356 1.00 26.50 879 GLY A N 1
ATOM 1474 C CA . GLY A 1 233 ? 98.528 81.962 101.044 1.00 26.50 879 GLY A CA 1
ATOM 1475 C C . GLY A 1 233 ? 99.860 82.454 100.521 1.00 26.50 879 GLY A C 1
ATOM 1476 O O . GLY A 1 233 ? 99.976 82.974 99.414 1.00 26.50 879 GLY A O 1
ATOM 1477 N N . GLY A 1 234 ? 100.887 82.295 101.346 1.00 24.23 880 GLY A N 1
ATOM 1478 C CA . GLY A 1 234 ? 102.207 82.730 100.958 1.00 24.23 880 GLY A CA 1
ATOM 1479 C C . GLY A 1 234 ? 102.794 81.881 99.850 1.00 24.23 880 GLY A C 1
ATOM 1480 O O . GLY A 1 234 ? 102.463 80.710 99.674 1.00 24.23 880 GLY A O 1
ATOM 1481 N N . GLY A 1 235 ? 103.678 82.499 99.078 1.00 24.24 881 GLY A N 1
ATOM 1482 C CA . GLY A 1 235 ? 104.386 81.774 98.052 1.00 24.24 881 GLY A CA 1
ATOM 1483 C C . GLY A 1 235 ? 105.506 80.927 98.615 1.00 24.24 881 GLY A C 1
ATOM 1484 O O . GLY A 1 235 ? 106.142 81.264 99.610 1.00 24.24 881 GLY A O 1
ATOM 1485 N N . GLY A 1 236 ? 105.746 79.795 97.957 1.00 27.53 882 GLY A N 1
ATOM 1486 C CA . GLY A 1 236 ? 106.775 78.866 98.357 1.00 27.53 882 GLY A CA 1
ATOM 1487 C C . GLY A 1 236 ? 108.035 78.993 97.518 1.00 27.53 882 GLY A C 1
ATOM 1488 O O . GLY A 1 236 ? 108.239 79.941 96.768 1.00 27.53 882 GLY A O 1
ATOM 1489 N N . TRP A 1 237 ? 108.907 78.002 97.687 1.00 31.02 883 TRP A N 1
ATOM 1490 C CA . TRP A 1 237 ? 110.130 77.962 96.898 1.00 31.02 883 TRP A CA 1
ATOM 1491 C C . TRP A 1 237 ? 109.856 77.511 95.470 1.00 31.02 883 TRP A C 1
ATOM 1492 O O . TRP A 1 237 ? 110.410 78.072 94.520 1.00 31.02 883 TRP A O 1
ATOM 1503 N N . ASN A 1 238 ? 109.006 76.500 95.297 1.00 35.25 884 ASN A N 1
ATOM 1504 C CA . ASN A 1 238 ? 108.793 75.905 93.980 1.00 35.25 884 ASN A CA 1
ATOM 1505 C C . ASN A 1 238 ? 107.392 75.303 93.952 1.00 35.25 884 ASN A C 1
ATOM 1506 O O . ASN A 1 238 ? 107.170 74.222 94.503 1.00 35.25 884 ASN A O 1
ATOM 1511 N N . ASP A 1 239 ? 106.463 75.996 93.304 1.00 36.86 885 ASP A N 1
ATOM 1512 C CA . ASP A 1 239 ? 105.084 75.535 93.214 1.00 36.86 885 ASP A CA 1
ATOM 1513 C C . ASP A 1 239 ? 104.423 76.234 92.033 1.00 36.86 885 ASP A C 1
ATOM 1514 O O . ASP A 1 239 ? 105.002 77.129 91.413 1.00 36.86 885 ASP A O 1
ATOM 1519 N N . ASN A 1 240 ? 103.202 75.809 91.719 1.00 41.36 886 ASN A N 1
ATOM 1520 C CA . ASN A 1 240 ? 102.400 76.395 90.653 1.00 41.36 886 ASN A CA 1
ATOM 1521 C C . ASN A 1 240 ? 101.287 77.219 91.284 1.00 41.36 886 ASN A C 1
ATOM 1522 O O . ASN A 1 240 ? 100.496 76.694 92.073 1.00 41.36 886 ASN A O 1
ATOM 1527 N N . THR A 1 241 ? 101.223 78.499 90.933 1.00 37.23 887 THR A N 1
ATOM 1528 C CA . THR A 1 241 ? 100.249 79.420 91.502 1.00 37.23 887 THR A CA 1
ATOM 1529 C C . THR A 1 241 ? 99.224 79.802 90.446 1.00 37.23 887 THR A C 1
ATOM 1530 O O . THR A 1 241 ? 99.585 80.287 89.369 1.00 37.23 887 THR A O 1
ATOM 1534 N N . SER A 1 242 ? 97.949 79.589 90.759 1.00 38.58 888 SER A N 1
ATOM 1535 C CA . SER A 1 242 ? 96.855 79.952 89.867 1.00 38.58 888 SER A CA 1
ATOM 1536 C C . SER A 1 242 ? 96.042 81.126 90.395 1.00 38.58 888 SER A C 1
ATOM 1537 O O . SER A 1 242 ? 95.720 82.045 89.639 1.00 38.58 888 SER A O 1
ATOM 1540 N N . LEU A 1 243 ? 95.706 81.112 91.683 1.00 35.10 889 LEU A N 1
ATOM 1541 C CA . LEU A 1 243 ? 94.912 82.183 92.267 1.00 35.10 889 LEU A CA 1
ATOM 1542 C C . LEU A 1 243 ? 95.683 83.495 92.242 1.00 35.10 889 LEU A C 1
ATOM 1543 O O . LEU A 1 243 ? 96.885 83.533 92.512 1.00 35.10 889 LEU A O 1
ATOM 1548 N N . LEU A 1 244 ? 94.981 84.579 91.910 1.00 32.54 890 LEU A N 1
ATOM 1549 C CA . LEU A 1 244 ? 95.636 85.877 91.803 1.00 32.54 890 LEU A CA 1
ATOM 1550 C C . LEU A 1 244 ? 95.980 86.460 93.167 1.00 32.54 890 LEU A C 1
ATOM 1551 O O . LEU A 1 244 ? 96.951 87.214 93.285 1.00 32.54 890 LEU A O 1
ATOM 1556 N N . TRP A 1 245 ? 95.209 86.135 94.201 1.00 31.60 891 TRP A N 1
ATOM 1557 C CA . TRP A 1 245 ? 95.460 86.677 95.528 1.00 31.60 891 TRP A CA 1
ATOM 1558 C C . TRP A 1 245 ? 96.521 85.905 96.296 1.00 31.60 891 TRP A C 1
ATOM 1559 O O . TRP A 1 245 ? 96.959 86.368 97.352 1.00 31.60 891 TRP A O 1
ATOM 1570 N N . ALA A 1 246 ? 96.959 84.760 95.790 1.00 28.66 892 ALA A N 1
ATOM 1571 C CA . ALA A 1 246 ? 98.014 83.981 96.418 1.00 28.66 892 ALA A CA 1
ATOM 1572 C C . ALA A 1 246 ? 99.367 84.503 95.962 1.00 28.66 892 ALA A C 1
ATOM 1573 O O . ALA A 1 246 ? 99.544 84.836 94.787 1.00 28.66 892 ALA A O 1
ATOM 1575 N N . GLY A 1 247 ? 100.312 84.583 96.894 1.00 24.30 893 GLY A N 1
ATOM 1576 C CA . GLY A 1 247 ? 101.664 84.952 96.519 1.00 24.30 893 GLY A CA 1
ATOM 1577 C C . GLY A 1 247 ? 102.289 83.894 95.629 1.00 24.30 893 GLY A C 1
ATOM 1578 O O . GLY A 1 247 ? 102.074 82.695 95.813 1.00 24.30 893 GLY A O 1
ATOM 1579 N N . LYS A 1 248 ? 103.054 84.346 94.644 1.00 26.37 894 LYS A N 1
ATOM 1580 C CA . LYS A 1 248 ? 103.714 83.426 93.735 1.00 26.37 894 LYS A CA 1
ATOM 1581 C C . LYS A 1 248 ? 104.913 82.776 94.413 1.00 26.37 894 LYS A C 1
ATOM 1582 O O . LYS A 1 248 ? 105.501 83.318 95.349 1.00 26.37 894 LYS A O 1
ATOM 1588 N N . SER A 1 249 ? 105.275 81.597 93.925 1.00 29.96 895 SER A N 1
ATOM 1589 C CA . SER A 1 249 ? 106.467 80.946 94.435 1.00 29.96 895 SER A CA 1
ATOM 1590 C C . SER A 1 249 ? 107.709 81.576 93.818 1.00 29.96 895 SER A C 1
ATOM 1591 O O . SER A 1 249 ? 107.636 82.333 92.848 1.00 29.96 895 SER A O 1
ATOM 1594 N N . LEU A 1 250 ? 108.863 81.259 94.407 1.00 29.49 896 LEU A N 1
ATOM 1595 C CA . LEU A 1 250 ? 110.104 81.905 93.993 1.00 29.49 896 LEU A CA 1
ATOM 1596 C C . LEU A 1 250 ? 110.421 81.617 92.533 1.00 29.49 896 LEU A C 1
ATOM 1597 O O . LEU A 1 250 ? 110.860 82.509 91.799 1.00 29.49 896 LEU A O 1
ATOM 1602 N N . GLN A 1 251 ? 110.209 80.382 92.093 1.00 34.84 897 GLN A N 1
ATOM 1603 C CA . GLN A 1 251 ? 110.603 79.993 90.749 1.00 34.84 897 GLN A CA 1
ATOM 1604 C C . GLN A 1 251 ? 109.594 80.401 89.686 1.00 34.84 897 GLN A C 1
ATOM 1605 O O . GLN A 1 251 ? 109.824 80.128 88.506 1.00 34.84 897 GLN A O 1
ATOM 1611 N N . GLU A 1 252 ? 108.489 81.041 90.065 1.00 34.02 898 GLU A N 1
ATOM 1612 C CA . GLU A 1 252 ? 107.572 81.612 89.090 1.00 34.02 898 GLU A CA 1
ATOM 1613 C C . GLU A 1 252 ? 107.434 83.122 89.234 1.00 34.02 898 GLU A C 1
ATOM 1614 O O . GLU A 1 252 ? 106.498 83.700 88.673 1.00 34.02 898 GLU A O 1
ATOM 1620 N N . GLY A 1 253 ? 108.336 83.778 89.968 1.00 28.94 899 GLY A N 1
ATOM 1621 C CA . GLY A 1 253 ? 108.384 85.228 90.059 1.00 28.94 899 GLY A CA 1
ATOM 1622 C C . GLY A 1 253 ? 108.384 85.761 91.478 1.00 28.94 899 GLY A C 1
ATOM 1623 O O . GLY A 1 253 ? 108.985 86.808 91.738 1.00 28.94 899 GLY A O 1
ATOM 1624 N N . ALA A 1 254 ? 107.711 85.064 92.397 1.00 23.96 900 ALA A N 1
ATOM 1625 C CA . ALA A 1 254 ? 107.589 85.474 93.799 1.00 23.96 900 ALA A CA 1
ATOM 1626 C C . ALA A 1 254 ? 106.903 86.827 93.945 1.00 23.96 900 ALA A C 1
ATOM 1627 O O . ALA A 1 254 ? 107.143 87.557 94.907 1.00 23.96 900 ALA A O 1
ATOM 1629 N N . THR A 1 255 ? 106.036 87.166 92.998 1.00 23.94 901 THR A N 1
ATOM 1630 C CA . THR A 1 255 ? 105.271 88.399 93.068 1.00 23.94 901 THR A CA 1
ATOM 1631 C C . THR A 1 255 ? 104.165 88.270 94.105 1.00 23.94 901 THR A C 1
ATOM 1632 O O . THR A 1 255 ? 103.471 87.253 94.169 1.00 23.94 901 THR A O 1
ATOM 1636 N N . GLY A 1 256 ? 104.016 89.302 94.931 1.00 23.75 902 GLY A N 1
ATOM 1637 C CA . GLY A 1 256 ? 102.954 89.296 95.915 1.00 23.75 902 GLY A CA 1
ATOM 1638 C C . GLY A 1 256 ? 101.584 89.265 95.266 1.00 23.75 902 GLY A C 1
ATOM 1639 O O . GLY A 1 256 ? 101.354 89.861 94.215 1.00 23.75 902 GLY A O 1
ATOM 1640 N N . GLY A 1 257 ? 100.664 88.553 95.906 1.00 27.02 903 GLY A N 1
ATOM 1641 C CA . GLY A 1 257 ? 99.343 88.392 95.348 1.00 27.02 903 GLY A CA 1
ATOM 1642 C C . GLY A 1 257 ? 98.476 89.623 95.511 1.00 27.02 903 GLY A C 1
ATOM 1643 O O . GLY A 1 257 ? 98.691 90.462 96.383 1.00 27.02 903 GLY A O 1
ATOM 1644 N N . HIS A 1 258 ? 97.474 89.724 94.641 1.00 29.42 904 HIS A N 1
ATOM 1645 C CA . HIS A 1 258 ? 96.499 90.797 94.724 1.00 29.42 904 HIS A CA 1
ATOM 1646 C C . HIS A 1 258 ? 95.593 90.584 95.934 1.00 29.42 904 HIS A C 1
ATOM 1647 O O . HIS A 1 258 ? 95.678 89.582 96.642 1.00 29.42 904 HIS A O 1
ATOM 1654 N N . SER A 1 259 ? 94.705 91.538 96.174 1.00 35.79 905 SER A N 1
ATOM 1655 C CA . SER A 1 259 ? 93.691 91.361 97.198 1.00 35.79 905 SER A CA 1
ATOM 1656 C C . SER A 1 259 ? 92.562 90.482 96.669 1.00 35.79 905 SER A C 1
ATOM 1657 O O . SER A 1 259 ? 92.439 90.239 95.468 1.00 35.79 905 SER A O 1
ATOM 1660 N N . CYS A 1 260 ? 91.735 89.998 97.587 1.00 40.89 906 CYS A N 1
ATOM 1661 C CA . CYS A 1 260 ? 90.614 89.163 97.189 1.00 40.89 906 CYS A CA 1
ATOM 1662 C C . CYS A 1 260 ? 89.654 89.970 96.318 1.00 40.89 906 CYS A C 1
ATOM 1663 O O . CYS A 1 260 ? 89.490 91.176 96.529 1.00 40.89 906 CYS A O 1
ATOM 1666 N N . PRO A 1 261 ? 89.024 89.345 95.322 1.00 40.03 907 PRO A N 1
ATOM 1667 C CA . PRO A 1 261 ? 88.156 90.106 94.410 1.00 40.03 907 PRO A CA 1
ATOM 1668 C C . PRO A 1 261 ? 87.019 90.836 95.100 1.00 40.03 907 PRO A C 1
ATOM 1669 O O . PRO A 1 261 ? 86.624 91.916 94.648 1.00 40.03 907 PRO A O 1
ATOM 1673 N N . GLN A 1 262 ? 86.481 90.278 96.185 1.00 44.42 908 GLN A N 1
ATOM 1674 C CA . GLN A 1 262 ? 85.357 90.914 96.864 1.00 44.42 908 GLN A CA 1
ATOM 1675 C C . GLN A 1 262 ? 85.758 92.258 97.459 1.00 44.42 908 GLN A C 1
ATOM 1676 O O . GLN A 1 262 ? 84.988 93.224 97.411 1.00 44.42 908 GLN A O 1
ATOM 1682 N N . ALA A 1 263 ? 86.957 92.339 98.038 1.00 40.61 909 ALA A N 1
ATOM 1683 C CA . ALA A 1 263 ? 87.414 93.604 98.603 1.00 40.61 909 ALA A CA 1
ATOM 1684 C C . ALA A 1 263 ? 87.592 94.661 97.522 1.00 40.61 909 ALA A C 1
ATOM 1685 O O . ALA A 1 263 ? 87.240 95.827 97.722 1.00 40.61 909 ALA A O 1
ATOM 1687 N N . MET A 1 264 ? 88.145 94.274 96.374 1.00 41.68 910 MET A N 1
ATOM 1688 C CA . MET A 1 264 ? 88.330 95.211 95.274 1.00 41.68 910 MET A CA 1
ATOM 1689 C C . MET A 1 264 ? 87.020 95.609 94.611 1.00 41.68 910 MET A C 1
ATOM 1690 O O . MET A 1 264 ? 86.890 96.754 94.169 1.00 41.68 910 MET A O 1
ATOM 1695 N N . LYS A 1 265 ? 86.056 94.693 94.526 1.00 43.75 911 LYS A N 1
ATOM 1696 C CA . LYS A 1 265 ? 84.797 94.998 93.859 1.00 43.75 911 LYS A CA 1
ATOM 1697 C C . LYS A 1 265 ? 83.915 95.910 94.703 1.00 43.75 911 LYS A C 1
ATOM 1698 O O . LYS A 1 265 ? 83.270 96.817 94.168 1.00 43.75 911 LYS A O 1
ATOM 1704 N N . LYS A 1 266 ? 83.879 95.694 96.017 1.00 42.02 912 LYS A N 1
ATOM 1705 C CA . LYS A 1 266 ? 82.982 96.473 96.863 1.00 42.02 912 LYS A CA 1
ATOM 1706 C C . LYS A 1 266 ? 83.467 97.909 97.003 1.00 42.02 912 LYS A C 1
ATOM 1707 O O . LYS A 1 266 ? 82.757 98.853 96.641 1.00 42.02 912 LYS A O 1
ATOM 1713 N N . TRP A 1 267 ? 84.676 98.093 97.524 1.00 37.92 913 TRP A N 1
ATOM 1714 C CA . TRP A 1 267 ? 85.180 99.442 97.754 1.00 37.92 913 TRP A CA 1
ATOM 1715 C C . TRP A 1 267 ? 86.648 99.615 97.385 1.00 37.92 913 TRP A C 1
ATOM 1716 O O . TRP A 1 267 ? 87.246 100.614 97.798 1.00 37.92 913 TRP A O 1
ATOM 1727 N N . GLY A 1 268 ? 87.246 98.703 96.631 1.00 36.29 914 GLY A N 1
ATOM 1728 C CA . GLY A 1 268 ? 88.621 98.871 96.192 1.00 36.29 914 GLY A CA 1
ATOM 1729 C C . GLY A 1 268 ? 89.642 98.893 97.307 1.00 36.29 914 GLY A C 1
ATOM 1730 O O . GLY A 1 268 ? 90.635 99.626 97.218 1.00 36.29 914 GLY A O 1
ATOM 1731 N N . TRP A 1 269 ? 89.429 98.101 98.354 1.00 31.87 915 TRP A N 1
ATOM 1732 C CA . TRP A 1 269 ? 90.351 98.037 99.484 1.00 31.87 915 TRP A CA 1
ATOM 1733 C C . TRP A 1 269 ? 91.425 97.015 99.140 1.00 31.87 915 TRP A C 1
ATOM 1734 O O . TRP A 1 269 ? 91.218 95.807 99.234 1.00 31.87 915 TRP A O 1
ATOM 1745 N N . GLU A 1 270 ? 92.590 97.510 98.739 1.00 36.30 916 GLU A N 1
ATOM 1746 C CA . GLU A 1 270 ? 93.666 96.675 98.220 1.00 36.30 916 GLU A CA 1
ATOM 1747 C C . GLU A 1 270 ? 94.766 96.557 99.268 1.00 36.30 916 GLU A C 1
ATOM 1748 O O . GLU A 1 270 ? 95.337 97.565 99.695 1.00 36.30 916 GLU A O 1
ATOM 1754 N N . THR A 1 271 ? 95.057 95.330 99.681 1.00 30.70 917 THR A N 1
ATOM 1755 C CA . THR A 1 271 ? 96.201 95.024 100.533 1.00 30.70 917 THR A CA 1
ATOM 1756 C C . THR A 1 271 ? 96.956 93.887 99.857 1.00 30.70 917 THR A C 1
ATOM 1757 O O . THR A 1 271 ? 96.643 92.713 100.050 1.00 30.70 917 THR A O 1
ATOM 1761 N N . ARG A 1 272 ? 97.943 94.246 99.047 1.00 27.30 918 ARG A N 1
ATOM 1762 C CA . ARG A 1 272 ? 98.692 93.255 98.301 1.00 27.30 918 ARG A CA 1
ATOM 1763 C C . ARG A 1 272 ? 99.812 92.671 99.152 1.00 27.30 918 ARG A C 1
ATOM 1764 O O . ARG A 1 272 ? 100.330 93.307 100.072 1.00 27.30 918 ARG A O 1
ATOM 1772 N N . GLY A 1 273 ? 100.173 91.431 98.839 1.00 23.81 919 GLY A N 1
ATOM 1773 C CA . GLY A 1 273 ? 101.296 90.806 99.498 1.00 23.81 919 GLY A CA 1
ATOM 1774 C C . GLY A 1 273 ? 102.618 91.376 99.024 1.00 23.81 919 GLY A C 1
ATOM 1775 O O . GLY A 1 273 ? 102.749 91.870 97.908 1.00 23.81 919 GLY A O 1
ATOM 1776 N N . GLY A 1 274 ? 103.615 91.299 99.899 1.00 20.76 920 GLY A N 1
ATOM 1777 C CA . GLY A 1 274 ? 104.918 91.831 99.566 1.00 20.76 920 GLY A CA 1
ATOM 1778 C C . GLY A 1 274 ? 105.641 90.983 98.538 1.00 20.76 920 GLY A C 1
ATOM 1779 O O . GLY A 1 274 ? 105.383 89.791 98.382 1.00 20.76 920 GLY A O 1
ATOM 1780 N N . PHE A 1 275 ? 106.556 91.624 97.819 1.00 19.18 921 PHE A N 1
ATOM 1781 C CA . PHE A 1 275 ? 107.393 90.908 96.869 1.00 19.18 921 PHE A CA 1
ATOM 1782 C C . PHE A 1 275 ? 108.246 89.881 97.599 1.00 19.18 921 PHE A C 1
ATOM 1783 O O . PHE A 1 275 ? 108.868 90.181 98.621 1.00 19.18 921 PHE A O 1
ATOM 1791 N N . GLY A 1 276 ? 108.272 88.666 97.071 1.00 18.13 922 GLY A N 1
ATOM 1792 C CA . GLY A 1 276 ? 108.918 87.570 97.754 1.00 18.13 922 GLY A CA 1
ATOM 1793 C C . GLY A 1 276 ? 107.902 86.554 98.220 1.00 18.13 922 GLY A C 1
ATOM 1794 O O . GLY A 1 276 ? 108.114 85.857 99.212 1.00 18.13 922 GLY A O 1
ATOM 1795 N N . GLY A 1 277 ? 106.779 86.482 97.512 1.00 19.69 923 GLY A N 1
ATOM 1796 C CA . GLY A 1 277 ? 105.785 85.466 97.761 1.00 19.69 923 GLY A CA 1
ATOM 1797 C C . GLY A 1 277 ? 104.726 85.811 98.777 1.00 19.69 923 GLY A C 1
ATOM 1798 O O . GLY A 1 277 ? 103.981 84.917 99.189 1.00 19.69 923 GLY A O 1
ATOM 1799 N N . GLY A 1 278 ? 104.633 87.067 99.201 1.00 20.92 924 GLY A N 1
ATOM 1800 C CA . GLY A 1 278 ? 103.605 87.472 100.137 1.00 20.92 924 GLY A CA 1
ATOM 1801 C C . GLY A 1 278 ? 102.201 87.287 99.604 1.00 20.92 924 GLY A C 1
ATOM 1802 O O . GLY A 1 278 ? 101.901 87.683 98.476 1.00 20.92 924 GLY A O 1
ATOM 1803 N N . GLY A 1 279 ? 101.330 86.680 100.401 1.00 23.51 925 GLY A N 1
ATOM 1804 C CA . GLY A 1 279 ? 99.967 86.467 99.964 1.00 23.51 925 GLY A CA 1
ATOM 1805 C C . GLY A 1 279 ? 99.119 87.713 100.117 1.00 23.51 925 GLY A C 1
ATOM 1806 O O . GLY A 1 279 ? 99.246 88.471 101.076 1.00 23.51 925 GLY A O 1
ATOM 1807 N N . GLY A 1 280 ? 98.236 87.923 99.151 1.00 25.59 926 GLY A N 1
ATOM 1808 C CA . GLY A 1 280 ? 97.360 89.072 99.185 1.00 25.59 926 GLY A CA 1
ATOM 1809 C C . GLY A 1 280 ? 96.326 88.978 100.287 1.00 25.59 926 GLY A C 1
ATOM 1810 O O . GLY A 1 280 ? 95.924 87.904 100.731 1.00 25.59 926 GLY A O 1
ATOM 1811 N N . GLY A 1 281 ? 95.873 90.145 100.726 1.00 30.91 927 GLY A N 1
ATOM 1812 C CA . GLY A 1 281 ? 95.000 90.258 101.877 1.00 30.91 927 GLY A CA 1
ATOM 1813 C C . GLY A 1 281 ? 93.530 90.220 101.508 1.00 30.91 927 GLY A C 1
ATOM 1814 O O . GLY A 1 281 ? 93.159 90.346 100.340 1.00 30.91 927 GLY A O 1
ATOM 1815 N N . CYS A 1 282 ? 92.699 90.041 102.524 1.00 38.43 928 CYS A N 1
ATOM 1816 C CA . CYS A 1 282 ? 91.247 90.087 102.438 1.00 38.43 928 CYS A CA 1
ATOM 1817 C C . CYS A 1 282 ? 90.764 90.631 103.774 1.00 38.43 928 CYS A C 1
ATOM 1818 O O . CYS A 1 282 ? 91.490 91.367 104.447 1.00 38.43 928 CYS A O 1
ATOM 1821 N N . SER A 1 283 ? 89.522 90.326 104.145 1.00 40.30 929 SER A N 1
ATOM 1822 C CA . SER A 1 283 ? 89.132 90.560 105.530 1.00 40.30 929 SER A CA 1
ATOM 1823 C C . SER A 1 283 ? 90.032 89.787 106.484 1.00 40.30 929 SER A C 1
ATOM 1824 O O . SER A 1 283 ? 90.251 90.217 107.620 1.00 40.30 929 SER A O 1
ATOM 1827 N N . SER A 1 284 ? 90.565 88.658 106.037 1.00 37.06 930 SER A N 1
ATOM 1828 C CA . SER A 1 284 ? 91.583 87.917 106.760 1.00 37.06 930 SER A CA 1
ATOM 1829 C C . SER A 1 284 ? 92.973 88.326 106.281 1.00 37.06 930 SER A C 1
ATOM 1830 O O . SER A 1 284 ? 93.145 88.912 105.212 1.00 37.06 930 SER A O 1
ATOM 1833 N N . GLY A 1 285 ? 93.979 88.002 107.087 1.00 32.03 931 GLY A N 1
ATOM 1834 C CA . GLY A 1 285 ? 95.340 88.352 106.741 1.00 32.03 931 GLY A CA 1
ATOM 1835 C C . GLY A 1 285 ? 95.946 87.400 105.727 1.00 32.03 931 GLY A C 1
ATOM 1836 O O . GLY A 1 285 ? 95.640 86.212 105.687 1.00 32.03 931 GLY A O 1
ATOM 1837 N N . GLY A 1 286 ? 96.827 87.946 104.892 1.00 26.46 932 GLY A N 1
ATOM 1838 C CA . GLY A 1 286 ? 97.519 87.134 103.918 1.00 26.46 932 GLY A CA 1
ATOM 1839 C C . GLY A 1 286 ? 98.674 86.358 104.518 1.00 26.46 932 GLY A C 1
ATOM 1840 O O . GLY A 1 286 ? 99.236 86.720 105.548 1.00 26.46 932 GLY A O 1
ATOM 1841 N N . GLY A 1 287 ? 99.032 85.265 103.851 1.00 24.15 933 GLY A N 1
ATOM 1842 C CA . GLY A 1 287 ? 100.118 84.418 104.308 1.00 24.15 933 GLY A CA 1
ATOM 1843 C C . GLY A 1 287 ? 101.467 84.927 103.829 1.00 24.15 933 GLY A C 1
ATOM 1844 O O . GLY A 1 287 ? 101.599 85.427 102.716 1.00 24.15 933 GLY A O 1
ATOM 1845 N N . GLY A 1 288 ? 102.470 84.795 104.694 1.00 23.31 934 GLY A N 1
ATOM 1846 C CA . GLY A 1 288 ? 103.804 85.216 104.340 1.00 23.31 934 GLY A CA 1
ATOM 1847 C C . GLY A 1 288 ? 104.518 84.216 103.458 1.00 23.31 934 GLY A C 1
ATOM 1848 O O . GLY A 1 288 ? 104.205 83.028 103.433 1.00 23.31 934 GLY A O 1
ATOM 1849 N N . GLY A 1 289 ? 105.505 84.714 102.718 1.00 21.48 935 GLY A N 1
ATOM 1850 C CA . GLY A 1 289 ? 106.314 83.865 101.875 1.00 21.48 935 GLY A CA 1
ATOM 1851 C C . GLY A 1 289 ? 107.357 83.104 102.665 1.00 21.48 935 GLY A C 1
ATOM 1852 O O . GLY A 1 289 ? 107.607 83.357 103.841 1.00 21.48 935 GLY A O 1
ATOM 1853 N N . GLY A 1 290 ? 107.981 82.155 101.994 1.00 23.85 936 GLY A N 1
ATOM 1854 C CA . GLY A 1 290 ? 109.023 81.357 102.598 1.00 23.85 936 GLY A CA 1
ATOM 1855 C C . GLY A 1 290 ? 109.386 80.201 101.692 1.00 23.85 936 GLY A C 1
ATOM 1856 O O . GLY A 1 290 ? 108.994 80.152 100.533 1.00 23.85 936 GLY A O 1
ATOM 1857 N N . TYR A 1 291 ? 110.171 79.277 102.245 1.00 28.20 937 TYR A N 1
ATOM 1858 C CA . TYR A 1 291 ? 110.396 78.010 101.562 1.00 28.20 937 TYR A CA 1
ATOM 1859 C C . TYR A 1 291 ? 109.080 77.274 101.381 1.00 28.20 937 TYR A C 1
ATOM 1860 O O . TYR A 1 291 ? 108.756 76.811 100.284 1.00 28.20 937 TYR A O 1
ATOM 1869 N N . ILE A 1 292 ? 108.296 77.182 102.448 1.00 28.26 938 ILE A N 1
ATOM 1870 C CA . ILE A 1 292 ? 106.895 76.799 102.383 1.00 28.26 938 ILE A CA 1
ATOM 1871 C C . ILE A 1 292 ? 106.091 78.039 102.734 1.00 28.26 938 ILE A C 1
ATOM 1872 O O . ILE A 1 292 ? 106.342 78.672 103.765 1.00 28.26 938 ILE A O 1
ATOM 1877 N N . GLY A 1 293 ? 105.148 78.400 101.871 1.00 26.61 939 GLY A N 1
ATOM 1878 C CA . GLY A 1 293 ? 104.366 79.594 102.114 1.00 26.61 939 GLY A CA 1
ATOM 1879 C C . GLY A 1 293 ? 103.472 79.448 103.328 1.00 26.61 939 GLY A C 1
ATOM 1880 O O . GLY A 1 293 ? 103.010 78.358 103.664 1.00 26.61 939 GLY A O 1
ATOM 1881 N N . GLY A 1 294 ? 103.238 80.570 104.001 1.00 28.32 940 GLY A N 1
ATOM 1882 C CA . GLY A 1 294 ? 102.337 80.566 105.136 1.00 28.32 940 GLY A CA 1
ATOM 1883 C C . GLY A 1 294 ? 100.897 80.392 104.694 1.00 28.32 940 GLY A C 1
ATOM 1884 O O . GLY A 1 294 ? 100.494 80.845 103.623 1.00 28.32 940 GLY A O 1
ATOM 1885 N N . ASN A 1 295 ? 100.114 79.723 105.533 1.00 32.07 941 ASN A N 1
ATOM 1886 C CA . ASN A 1 295 ? 98.723 79.469 105.203 1.00 32.07 941 ASN A CA 1
ATOM 1887 C C . ASN A 1 295 ? 97.871 80.707 105.451 1.00 32.07 941 ASN A C 1
ATOM 1888 O O . ASN A 1 295 ? 98.270 81.650 106.137 1.00 32.07 941 ASN A O 1
ATOM 1893 N N . ALA A 1 296 ? 96.677 80.689 104.876 1.00 36.24 942 ALA A N 1
ATOM 1894 C CA . ALA A 1 296 ? 95.646 81.672 105.149 1.00 36.24 942 ALA A CA 1
ATOM 1895 C C . ALA A 1 296 ? 94.383 80.949 105.594 1.00 36.24 942 ALA A C 1
ATOM 1896 O O . ALA A 1 296 ? 94.202 79.756 105.339 1.00 36.24 942 ALA A O 1
ATOM 1898 N N . ALA A 1 297 ? 93.510 81.683 106.276 1.00 41.64 943 ALA A N 1
ATOM 1899 C CA . ALA A 1 297 ? 92.261 81.106 106.750 1.00 41.64 943 ALA A CA 1
ATOM 1900 C C . ALA A 1 297 ? 91.450 80.562 105.582 1.00 41.64 943 ALA A C 1
ATOM 1901 O O . ALA A 1 297 ? 91.406 81.160 104.506 1.00 41.64 943 ALA A O 1
ATOM 1903 N N . SER A 1 298 ? 90.816 79.407 105.797 1.00 44.55 944 SER A N 1
ATOM 1904 C CA . SER A 1 298 ? 90.038 78.783 104.731 1.00 44.55 944 SER A CA 1
ATOM 1905 C C . SER A 1 298 ? 88.865 79.660 104.314 1.00 44.55 944 SER A C 1
ATOM 1906 O O . SER A 1 298 ? 88.552 79.766 103.124 1.00 44.55 944 SER A O 1
ATOM 1909 N N . ASN A 1 299 ? 88.198 80.283 105.277 1.00 47.02 945 ASN A N 1
ATOM 1910 C CA . ASN A 1 299 ? 87.104 81.197 105.006 1.00 47.02 945 ASN A CA 1
ATOM 1911 C C . ASN A 1 299 ? 87.587 82.635 105.171 1.00 47.02 945 ASN A C 1
ATOM 1912 O O . ASN A 1 299 ? 88.769 82.896 105.406 1.00 47.02 945 ASN A O 1
ATOM 1917 N N . ASN A 1 300 ? 86.666 83.584 105.050 1.00 45.32 946 ASN A N 1
ATOM 1918 C CA . ASN A 1 300 ? 86.991 84.999 105.205 1.00 45.32 946 ASN A CA 1
ATOM 1919 C C . ASN A 1 300 ? 86.809 85.430 106.657 1.00 45.32 946 ASN A C 1
ATOM 1920 O O . ASN A 1 300 ? 86.021 86.315 106.981 1.00 45.32 946 ASN A O 1
ATOM 1925 N N . ASP A 1 301 ? 87.554 84.783 107.539 1.00 48.85 947 ASP A N 1
ATOM 1926 C CA . ASP A 1 301 ? 87.476 85.103 108.954 1.00 48.85 947 ASP A CA 1
ATOM 1927 C C . ASP A 1 301 ? 88.103 86.468 109.197 1.00 48.85 947 ASP A C 1
ATOM 1928 O O . ASP A 1 301 ? 89.278 86.662 108.875 1.00 48.85 947 ASP A O 1
ATOM 1933 N N . PRO A 1 302 ? 87.378 87.425 109.762 1.00 46.85 948 PRO A N 1
ATOM 1934 C CA . PRO A 1 302 ? 87.960 88.754 109.980 1.00 46.85 948 PRO A CA 1
ATOM 1935 C C . PRO A 1 302 ? 88.892 88.796 111.177 1.00 46.85 948 PRO A C 1
ATOM 1936 O O . PRO A 1 302 ? 89.397 89.863 111.534 1.00 46.85 948 PRO A O 1
ATOM 1940 N N . GLU A 1 303 ? 89.127 87.645 111.806 1.00 50.68 949 GLU A N 1
ATOM 1941 C CA . GLU A 1 303 ? 89.977 87.566 112.983 1.00 50.68 949 GLU A CA 1
ATOM 1942 C C . GLU A 1 303 ? 91.197 86.676 112.818 1.00 50.68 949 GLU A C 1
ATOM 1943 O O . GLU A 1 303 ? 92.044 86.658 113.716 1.00 50.68 949 GLU A O 1
ATOM 1949 N N . MET A 1 304 ? 91.319 85.947 111.712 1.00 45.99 950 MET A N 1
ATOM 1950 C CA . MET A 1 304 ? 92.420 85.008 111.534 1.00 45.99 950 MET A CA 1
ATOM 1951 C C . MET A 1 304 ? 93.560 85.695 110.794 1.00 45.99 950 MET A C 1
ATOM 1952 O O . MET A 1 304 ? 93.408 86.096 109.637 1.00 45.99 950 MET A O 1
ATOM 1957 N N . ASP A 1 305 ? 94.702 85.825 111.457 1.00 39.75 951 ASP A N 1
ATOM 1958 C CA . ASP A 1 305 ? 95.890 86.353 110.809 1.00 39.75 951 ASP A CA 1
ATOM 1959 C C . ASP A 1 305 ? 96.455 85.342 109.823 1.00 39.75 951 ASP A C 1
ATOM 1960 O O . ASP A 1 305 ? 96.199 84.140 109.915 1.00 39.75 951 ASP A O 1
ATOM 1965 N N . GLY A 1 306 ? 97.229 85.843 108.867 1.00 32.18 952 GLY A N 1
ATOM 1966 C CA . GLY A 1 306 ? 98.005 84.959 108.027 1.00 32.18 952 GLY A CA 1
ATOM 1967 C C . GLY A 1 306 ? 99.199 84.399 108.773 1.00 32.18 952 GLY A C 1
ATOM 1968 O O . GLY A 1 306 ? 99.735 85.014 109.693 1.00 32.18 952 GLY A O 1
ATOM 1969 N N . GLU A 1 307 ? 99.621 83.209 108.371 1.00 34.28 953 GLU A N 1
ATOM 1970 C CA . GLU A 1 307 ? 100.747 82.555 109.014 1.00 34.28 953 GLU A CA 1
ATOM 1971 C C . GLU A 1 307 ? 102.041 82.896 108.292 1.00 34.28 953 GLU A C 1
ATOM 1972 O O . GLU A 1 307 ? 102.061 83.103 107.078 1.00 34.28 953 GLU A O 1
ATOM 1978 N N . ASP A 1 308 ? 103.124 82.970 109.057 1.00 29.94 954 ASP A N 1
ATOM 1979 C CA . ASP A 1 308 ? 104.425 83.199 108.458 1.00 29.94 954 ASP A CA 1
ATOM 1980 C C . ASP A 1 308 ? 104.843 81.986 107.638 1.00 29.94 954 ASP A C 1
ATOM 1981 O O . ASP A 1 308 ? 104.385 80.863 107.861 1.00 29.94 954 ASP A O 1
ATOM 1986 N N . GLY A 1 309 ? 105.729 82.221 106.681 1.00 26.60 955 GLY A N 1
ATOM 1987 C CA . GLY A 1 309 ? 106.265 81.144 105.886 1.00 26.60 955 GLY A CA 1
ATOM 1988 C C . GLY A 1 309 ? 107.200 80.271 106.696 1.00 26.60 955 GLY A C 1
ATOM 1989 O O . GLY A 1 309 ? 107.430 80.471 107.888 1.00 26.60 955 GLY A O 1
ATOM 1990 N N . VAL A 1 310 ? 107.745 79.266 106.026 1.00 27.87 956 VAL A N 1
ATOM 1991 C CA . VAL A 1 310 ? 108.730 78.374 106.619 1.00 27.87 956 VAL A CA 1
ATOM 1992 C C . VAL A 1 310 ? 110.098 78.762 106.088 1.00 27.87 956 VAL A C 1
ATOM 1993 O O . VAL A 1 310 ? 110.297 78.855 104.872 1.00 27.87 956 VAL A O 1
ATOM 1997 N N . SER A 1 311 ? 111.034 79.011 106.996 1.00 26.60 957 SER A N 1
ATOM 1998 C CA . SER A 1 311 ? 112.388 79.368 106.616 1.00 26.60 957 SER A CA 1
ATOM 1999 C C . SER A 1 311 ? 113.169 78.128 106.192 1.00 26.60 957 SER A C 1
ATOM 2000 O O . SER A 1 311 ? 112.806 76.994 106.508 1.00 26.60 957 SER A O 1
ATOM 2003 N N . PHE A 1 312 ? 114.260 78.360 105.467 1.00 28.65 958 PHE A N 1
ATOM 2004 C CA . PHE A 1 312 ? 115.074 77.280 104.935 1.00 28.65 958 PHE A CA 1
ATOM 2005 C C . PHE A 1 312 ? 116.550 77.607 105.084 1.00 28.65 958 PHE A C 1
ATOM 2006 O O . PHE A 1 312 ? 116.979 78.725 104.792 1.00 28.65 958 PHE A O 1
ATOM 2014 N N . ILE A 1 313 ? 117.321 76.626 105.543 1.00 32.46 959 ILE A N 1
ATOM 2015 C CA . ILE A 1 313 ? 118.776 76.699 105.580 1.00 32.46 959 ILE A CA 1
ATOM 2016 C C . ILE A 1 313 ? 119.314 75.491 104.828 1.00 32.46 959 ILE A C 1
ATOM 2017 O O . ILE A 1 313 ? 118.925 74.354 105.111 1.00 32.46 959 ILE A O 1
ATOM 2022 N N . SER A 1 314 ? 120.190 75.740 103.861 1.00 35.42 960 SER A N 1
ATOM 2023 C CA . SER A 1 314 ? 120.663 74.671 103.002 1.00 35.42 960 SER A CA 1
ATOM 2024 C C . SER A 1 314 ? 121.578 73.719 103.769 1.00 35.42 960 SER A C 1
ATOM 2025 O O . SER A 1 314 ? 122.302 74.135 104.676 1.00 35.42 960 SER A O 1
ATOM 2028 N N . PRO A 1 315 ? 121.555 72.428 103.425 1.00 38.04 961 PRO A N 1
ATOM 2029 C CA . PRO A 1 315 ? 122.564 71.504 103.963 1.00 38.04 961 PRO A CA 1
ATOM 2030 C C . PRO A 1 315 ? 123.984 71.847 103.544 1.00 38.04 961 PRO A C 1
ATOM 2031 O O . PRO A 1 315 ? 124.927 71.383 104.195 1.00 38.04 961 PRO A O 1
ATOM 2035 N N . LEU A 1 316 ? 124.165 72.636 102.485 1.00 39.53 962 LEU A N 1
ATOM 2036 C CA . LEU A 1 316 ? 125.472 73.121 102.066 1.00 39.53 962 LEU A CA 1
ATOM 2037 C C . LEU A 1 316 ? 126.001 74.221 102.973 1.00 39.53 962 LEU A C 1
ATOM 2038 O O . LEU A 1 316 ? 127.087 74.755 102.721 1.00 39.53 962 LEU A O 1
ATOM 2043 N N . GLY A 1 317 ? 125.256 74.581 104.010 1.00 37.86 963 GLY A N 1
ATOM 2044 C CA . GLY A 1 317 ? 125.681 75.628 104.915 1.00 37.86 963 GLY A CA 1
ATOM 2045 C C . GLY A 1 317 ? 125.412 75.228 106.346 1.00 37.86 963 GLY A C 1
ATOM 2046 O O . GLY A 1 317 ? 124.695 74.262 106.622 1.00 37.86 963 GLY A O 1
ATOM 2047 N N . ILE A 1 318 ? 126.000 75.991 107.259 1.00 41.00 964 ILE A N 1
ATOM 2048 C CA . ILE A 1 318 ? 125.885 75.754 108.690 1.00 41.00 964 ILE A CA 1
ATOM 2049 C C . ILE A 1 318 ? 124.924 76.781 109.266 1.00 41.00 964 ILE A C 1
ATOM 2050 O O . ILE A 1 318 ? 125.094 77.986 109.049 1.00 41.00 964 ILE A O 1
ATOM 2055 N N . LEU A 1 319 ? 123.917 76.310 109.992 1.00 42.41 965 LEU A N 1
ATOM 2056 C CA . LEU A 1 319 ? 122.987 77.213 110.659 1.00 42.41 965 LEU A CA 1
ATOM 2057 C C . LEU A 1 319 ? 123.700 77.893 111.818 1.00 42.41 965 LEU A C 1
ATOM 2058 O O . LEU A 1 319 ? 124.070 77.242 112.799 1.00 42.41 965 LEU A O 1
ATOM 2063 N N . TYR A 1 320 ? 123.889 79.206 111.709 1.00 47.40 966 TYR A N 1
ATOM 2064 C CA . TYR A 1 320 ? 124.643 79.940 112.716 1.00 47.40 966 TYR A CA 1
ATOM 2065 C C . TYR A 1 320 ? 123.793 80.212 113.950 1.00 47.40 966 TYR A C 1
ATOM 2066 O O . TYR A 1 320 ? 124.177 79.872 115.073 1.00 47.40 966 TYR A O 1
ATOM 2075 N N . THR A 1 321 ? 122.635 80.829 113.761 1.00 46.04 967 THR A N 1
ATOM 2076 C CA . THR A 1 321 ? 121.690 81.120 114.826 1.00 46.04 967 THR A CA 1
ATOM 2077 C C . THR A 1 321 ? 120.300 80.653 114.418 1.00 46.04 967 THR A C 1
ATOM 2078 O O . THR A 1 321 ? 120.000 80.547 113.224 1.00 46.04 967 THR A O 1
ATOM 2082 N N . PRO A 1 322 ? 119.428 80.360 115.381 1.00 44.59 968 PRO A N 1
ATOM 2083 C CA . PRO A 1 322 ? 118.082 79.884 115.041 1.00 44.59 968 PRO A CA 1
ATOM 2084 C C . PRO A 1 322 ? 117.268 80.964 114.346 1.00 44.59 968 PRO A C 1
ATOM 2085 O O . PRO A 1 322 ? 117.562 82.158 114.414 1.00 44.59 968 PRO A O 1
ATOM 2089 N N . ALA A 1 323 ? 116.225 80.517 113.655 1.00 35.66 969 ALA A N 1
ATOM 2090 C CA . ALA A 1 323 ? 115.310 81.434 112.991 1.00 35.66 969 ALA A CA 1
ATOM 2091 C C . ALA A 1 323 ? 114.524 82.219 114.032 1.00 35.66 969 ALA A C 1
ATOM 2092 O O . ALA A 1 323 ? 113.883 81.630 114.907 1.00 35.66 969 ALA A O 1
ATOM 2094 N N . LEU A 1 324 ? 114.571 83.546 113.940 1.00 34.58 970 LEU A N 1
ATOM 2095 C CA . LEU A 1 324 ? 113.939 84.427 114.910 1.00 34.58 970 LEU A CA 1
ATOM 2096 C C . LEU A 1 324 ? 113.211 85.557 114.199 1.00 34.58 970 LEU A C 1
ATOM 2097 O O . LEU A 1 324 ? 113.709 86.098 113.209 1.00 34.58 970 LEU A O 1
ATOM 2102 N N . LYS A 1 325 ? 112.045 85.926 114.722 1.00 35.19 971 LYS A N 1
ATOM 2103 C CA . LYS A 1 325 ? 111.236 87.005 114.162 1.00 35.19 971 LYS A CA 1
ATOM 2104 C C . LYS A 1 325 ? 111.803 88.340 114.630 1.00 35.19 971 LYS A C 1
ATOM 2105 O O . LYS A 1 325 ? 111.796 88.637 115.828 1.00 35.19 971 LYS A O 1
ATOM 2111 N N . VAL A 1 326 ? 112.299 89.143 113.692 1.00 33.83 972 VAL A N 1
ATOM 2112 C CA . VAL A 1 326 ? 112.901 90.420 114.054 1.00 33.83 972 VAL A CA 1
ATOM 2113 C C . VAL A 1 326 ? 112.337 91.579 113.236 1.00 33.83 972 VAL A C 1
ATOM 2114 O O . VAL A 1 326 ? 111.957 92.610 113.798 1.00 33.83 972 VAL A O 1
ATOM 2118 N N . MET A 1 327 ? 112.285 91.434 111.914 1.00 30.96 973 MET A N 1
ATOM 2119 C CA . MET A 1 327 ? 112.131 92.599 111.052 1.00 30.96 973 MET A CA 1
ATOM 2120 C C . MET A 1 327 ? 110.728 93.188 111.118 1.00 30.96 973 MET A C 1
ATOM 2121 O O . MET A 1 327 ? 109.724 92.480 111.053 1.00 30.96 973 MET A O 1
ATOM 2126 N N . GLU A 1 328 ? 110.676 94.515 111.220 1.00 34.90 974 GLU A N 1
ATOM 2127 C CA . GLU A 1 328 ? 109.428 95.255 111.280 1.00 34.90 974 GLU A CA 1
ATOM 2128 C C . GLU A 1 328 ? 109.028 95.867 109.946 1.00 34.90 974 GLU A C 1
ATOM 2129 O O . GLU A 1 328 ? 107.916 96.392 109.833 1.00 34.90 974 GLU A O 1
ATOM 2135 N N . GLY A 1 329 ? 109.893 95.820 108.939 1.00 24.56 975 GLY A N 1
ATOM 2136 C CA . GLY A 1 329 ? 109.581 96.391 107.646 1.00 24.56 975 GLY A CA 1
ATOM 2137 C C . GLY A 1 329 ? 110.003 95.490 106.509 1.00 24.56 975 GLY A C 1
ATOM 2138 O O . GLY A 1 329 ? 109.639 94.314 106.481 1.00 24.56 975 GLY A O 1
ATOM 2139 N N . HIS A 1 330 ? 110.768 96.029 105.565 1.00 20.03 976 HIS A N 1
ATOM 2140 C CA . HIS A 1 330 ? 111.328 95.212 104.503 1.00 20.03 976 HIS A CA 1
ATOM 2141 C C . HIS A 1 330 ? 112.412 94.293 105.054 1.00 20.03 976 HIS A C 1
ATOM 2142 O O . HIS A 1 330 ? 112.989 94.535 106.115 1.00 20.03 976 HIS A O 1
ATOM 2149 N N . GLY A 1 331 ? 112.689 93.226 104.313 1.00 21.69 977 GLY A N 1
ATOM 2150 C CA . GLY A 1 331 ? 113.777 92.335 104.643 1.00 21.69 977 GLY A CA 1
ATOM 2151 C C . GLY A 1 331 ? 115.106 92.893 104.179 1.00 21.69 977 GLY A C 1
ATOM 2152 O O . GLY A 1 331 ? 115.206 94.013 103.678 1.00 21.69 977 GLY A O 1
ATOM 2153 N N . GLU A 1 332 ? 116.152 92.092 104.362 1.00 25.06 978 GLU A N 1
ATOM 2154 C CA . GLU A 1 332 ? 117.479 92.502 103.918 1.00 25.06 978 GLU A CA 1
ATOM 2155 C C . GLU A 1 332 ? 118.398 91.292 103.911 1.00 25.06 978 GLU A C 1
ATOM 2156 O O . GLU A 1 332 ? 118.036 90.213 104.376 1.00 25.06 978 GLU A O 1
ATOM 2162 N N . VAL A 1 333 ? 119.584 91.478 103.343 1.00 21.72 979 VAL A N 1
ATOM 2163 C CA . VAL A 1 333 ? 120.630 90.462 103.376 1.00 21.72 979 VAL A CA 1
ATOM 2164 C C . VAL A 1 333 ? 121.929 91.135 103.783 1.00 21.72 979 VAL A C 1
ATOM 2165 O O . VAL A 1 333 ? 122.246 92.220 103.295 1.00 21.72 979 VAL A O 1
ATOM 2169 N N . ASN A 1 334 ? 122.670 90.509 104.681 1.00 25.73 980 ASN A N 1
ATOM 2170 C CA . ASN A 1 334 ? 123.991 90.992 105.058 1.00 25.73 980 ASN A CA 1
ATOM 2171 C C . ASN A 1 334 ? 124.996 89.873 104.851 1.00 25.73 980 ASN A C 1
ATOM 2172 O O . ASN A 1 334 ? 124.861 88.799 105.438 1.00 25.73 980 ASN A O 1
ATOM 2177 N N . ILE A 1 335 ? 126.001 90.121 104.021 1.00 26.81 981 ILE A N 1
ATOM 2178 C CA . ILE A 1 335 ? 127.033 89.137 103.728 1.00 26.81 981 ILE A CA 1
ATOM 2179 C C . ILE A 1 335 ? 128.363 89.682 104.216 1.00 26.81 981 ILE A C 1
ATOM 2180 O O . ILE A 1 335 ? 128.735 90.809 103.884 1.00 26.81 981 ILE A O 1
ATOM 2185 N N . LYS A 1 336 ? 129.075 88.893 105.013 1.00 32.08 982 LYS A N 1
ATOM 2186 C CA . LYS A 1 336 ? 130.406 89.301 105.440 1.00 32.08 982 LYS A CA 1
ATOM 2187 C C . LYS A 1 336 ? 131.321 88.091 105.484 1.00 32.08 982 LYS A C 1
ATOM 2188 O O . LYS A 1 336 ? 130.879 86.949 105.369 1.00 32.08 982 LYS A O 1
ATOM 2194 N N . HIS A 1 337 ? 132.615 88.357 105.619 1.00 40.11 983 HIS A N 1
ATOM 2195 C CA . HIS A 1 337 ? 133.576 87.278 105.786 1.00 40.11 983 HIS A CA 1
ATOM 2196 C C . HIS A 1 337 ? 133.410 86.660 107.166 1.00 40.11 983 HIS A C 1
ATOM 2197 O O . HIS A 1 337 ? 133.331 87.372 108.170 1.00 40.11 983 HIS A O 1
ATOM 2204 N N . TYR A 1 338 ? 133.348 85.334 107.214 1.00 50.09 984 TYR A N 1
ATOM 2205 C CA . TYR A 1 338 ? 133.145 84.632 108.472 1.00 50.09 984 TYR A CA 1
ATOM 2206 C C . TYR A 1 338 ? 134.450 84.601 109.255 1.00 50.09 984 TYR A C 1
ATOM 2207 O O . TYR A 1 338 ? 135.464 84.093 108.766 1.00 50.09 984 TYR A O 1
ATOM 2216 N N . LEU A 1 339 ? 134.424 85.148 110.466 1.00 67.85 985 LEU A N 1
ATOM 2217 C CA . LEU A 1 339 ? 135.608 85.167 111.311 1.00 67.85 985 LEU A CA 1
ATOM 2218 C C . LEU A 1 339 ? 135.922 83.759 111.798 1.00 67.85 985 LEU A C 1
ATOM 2219 O O . LEU A 1 339 ? 135.078 83.103 112.413 1.00 67.85 985 LEU A O 1
ATOM 2224 N N . ASN A 1 340 ? 137.140 83.299 111.528 1.00 82.35 986 ASN A N 1
ATOM 2225 C CA . ASN A 1 340 ? 137.549 81.941 111.881 1.00 82.35 986 ASN A CA 1
ATOM 2226 C C . ASN A 1 340 ? 137.796 81.880 113.383 1.00 82.35 986 ASN A C 1
ATOM 2227 O O . ASN A 1 340 ? 138.792 82.404 113.885 1.00 82.35 986 ASN A O 1
ATOM 2229 N N . CYS A 1 341 ? 136.879 81.242 114.106 1.00 96.20 987 CYS A N 1
ATOM 2230 C CA . CYS A 1 341 ? 136.990 81.082 115.548 1.00 96.20 987 CYS A CA 1
ATOM 2231 C C . CYS A 1 341 ? 137.598 79.745 115.948 1.00 96.20 987 CYS A C 1
ATOM 2232 O O . CYS A 1 341 ? 137.623 79.421 117.139 1.00 96.20 987 CYS A O 1
ATOM 2235 N N . SER A 1 342 ? 138.079 78.962 114.986 1.00 104.66 988 SER A N 1
ATOM 2236 C CA . SER A 1 342 ? 138.647 77.654 115.280 1.00 104.66 988 SER A CA 1
ATOM 2237 C C . SER A 1 342 ? 140.113 77.721 115.684 1.00 104.66 988 SER A C 1
ATOM 2238 O O . SER A 1 342 ? 140.709 76.675 115.960 1.00 104.66 988 SER A O 1
ATOM 2241 N N . HIS A 1 343 ? 140.709 78.913 115.720 1.00 107.59 989 HIS A N 1
ATOM 2242 C CA . HIS A 1 343 ? 142.092 79.056 116.153 1.00 107.59 989 HIS A CA 1
ATOM 2243 C C . HIS A 1 343 ? 142.261 78.921 117.660 1.00 107.59 989 HIS A C 1
ATOM 2244 O O . HIS A 1 343 ? 143.354 78.565 118.113 1.00 107.59 989 HIS A O 1
ATOM 2251 N N . CYS A 1 344 ? 141.225 79.202 118.444 1.00 111.00 990 CYS A N 1
ATOM 2252 C CA . CYS A 1 344 ? 141.263 78.981 119.881 1.00 111.00 990 CYS A CA 1
ATOM 2253 C C . CYS A 1 344 ? 140.449 77.747 120.246 1.00 111.00 990 CYS A C 1
ATOM 2254 O O . CYS A 1 344 ? 139.709 77.196 119.426 1.00 111.00 990 CYS A O 1
ATOM 2257 N N . GLU A 1 345 ? 140.609 77.315 121.500 1.00 112.54 991 GLU A N 1
ATOM 2258 C CA . GLU A 1 345 ? 139.998 76.072 121.958 1.00 112.54 991 GLU A CA 1
ATOM 2259 C C . GLU A 1 345 ? 138.483 76.121 121.818 1.00 112.54 991 GLU A C 1
ATOM 2260 O O . GLU A 1 345 ? 137.854 75.166 121.348 1.00 112.54 991 GLU A O 1
ATOM 2262 N N . VAL A 1 346 ? 137.879 77.234 122.225 1.00 105.52 992 VAL A N 1
ATOM 2263 C CA . VAL A 1 346 ? 136.457 77.439 121.982 1.00 105.52 992 VAL A CA 1
ATOM 2264 C C . VAL A 1 346 ? 136.280 77.908 120.545 1.00 105.52 992 VAL A C 1
ATOM 2265 O O . VAL A 1 346 ? 136.951 78.845 120.095 1.00 105.52 992 VAL A O 1
ATOM 2269 N N . ASP A 1 347 ? 135.371 77.264 119.818 1.00 98.48 993 ASP A N 1
ATOM 2270 C CA . ASP A 1 347 ? 135.177 77.575 118.407 1.00 98.48 993 ASP A CA 1
ATOM 2271 C C . ASP A 1 347 ? 134.247 78.769 118.238 1.00 98.48 993 ASP A C 1
ATOM 2272 O O . ASP A 1 347 ? 133.628 78.937 117.183 1.00 98.48 993 ASP A O 1
ATOM 2274 N N . GLU A 1 348 ? 134.137 79.595 119.273 1.00 89.30 994 GLU A N 1
ATOM 2275 C CA . GLU A 1 348 ? 133.315 80.796 119.256 1.00 89.30 994 GLU A CA 1
ATOM 2276 C C . GLU A 1 348 ? 134.185 81.990 119.619 1.00 89.30 994 GLU A C 1
ATOM 2277 O O . GLU A 1 348 ? 134.954 81.930 120.584 1.00 89.30 994 GLU A O 1
ATOM 2283 N N . CYS A 1 349 ? 134.067 83.067 118.849 1.00 89.85 995 CYS A N 1
ATOM 2284 C CA . CYS A 1 349 ? 134.873 84.257 119.071 1.00 89.85 995 CYS A CA 1
ATOM 2285 C C . CYS A 1 349 ? 134.131 85.463 118.512 1.00 89.85 995 CYS A C 1
ATOM 2286 O O . CYS A 1 349 ? 133.009 85.350 118.012 1.00 89.85 995 CYS A O 1
ATOM 2289 N N . HIS A 1 350 ? 134.766 86.627 118.608 1.00 90.18 996 HIS A N 1
ATOM 2290 C CA . HIS A 1 350 ? 134.187 87.848 118.068 1.00 90.18 996 HIS A CA 1
ATOM 2291 C C . HIS A 1 350 ? 135.294 88.870 117.870 1.00 90.18 996 HIS A C 1
ATOM 2292 O O . HIS A 1 350 ? 136.454 88.631 118.209 1.00 90.18 996 HIS A O 1
ATOM 2299 N N . MET A 1 351 ? 134.915 90.014 117.309 1.00 97.09 997 MET A N 1
ATOM 2300 C CA . MET A 1 351 ? 135.834 91.116 117.065 1.00 97.09 997 MET A CA 1
ATOM 2301 C C . MET A 1 351 ? 135.469 92.283 117.973 1.00 97.09 997 MET A C 1
ATOM 2302 O O . MET A 1 351 ? 134.312 92.712 118.004 1.00 97.09 997 MET A O 1
ATOM 2307 N N . ASP A 1 352 ? 136.449 92.785 118.714 1.00 105.85 998 ASP A N 1
ATOM 2308 C CA . ASP A 1 352 ? 136.194 93.896 119.620 1.00 105.85 998 ASP A CA 1
ATOM 2309 C C . ASP A 1 352 ? 135.956 95.172 118.818 1.00 105.85 998 ASP A C 1
ATOM 2310 O O . ASP A 1 352 ? 136.789 95.532 117.974 1.00 105.85 998 ASP A O 1
ATOM 2312 N N . PRO A 1 353 ? 134.842 95.872 119.040 1.00 108.96 999 PRO A N 1
ATOM 2313 C CA . PRO A 1 353 ? 134.540 97.059 118.220 1.00 108.96 999 PRO A CA 1
ATOM 2314 C C . PRO A 1 353 ? 135.577 98.165 118.314 1.00 108.96 999 PRO A C 1
ATOM 2315 O O . PRO A 1 353 ? 135.806 98.872 117.325 1.00 108.96 999 PRO A O 1
ATOM 2319 N N . GLU A 1 354 ? 136.218 98.336 119.471 1.00 115.42 1000 GLU A N 1
ATOM 2320 C CA . GLU A 1 354 ? 137.107 99.475 119.701 1.00 115.42 1000 GLU A CA 1
ATOM 2321 C C . GLU A 1 354 ? 138.503 99.215 119.127 1.00 115.42 1000 GLU A C 1
ATOM 2322 O O . GLU A 1 354 ? 139.519 99.288 119.817 1.00 115.42 1000 GLU A O 1
ATOM 2324 N N . SER A 1 355 ? 138.528 98.927 117.822 1.00 115.44 1001 SER A N 1
ATOM 2325 C CA . SER A 1 355 ? 139.759 98.748 117.055 1.00 115.44 1001 SER A CA 1
ATOM 2326 C C . SER A 1 355 ? 140.747 97.818 117.752 1.00 115.44 1001 SER A C 1
ATOM 2327 O O . SER A 1 355 ? 141.893 98.200 118.004 1.00 115.44 1001 SER A O 1
ATOM 2330 N N . HIS A 1 356 ? 140.309 96.601 118.066 1.00 110.30 1002 HIS A N 1
ATOM 2331 C CA . HIS A 1 356 ? 141.154 95.629 118.751 1.00 110.30 1002 HIS A CA 1
ATOM 2332 C C . HIS A 1 356 ? 141.199 94.319 117.974 1.00 110.30 1002 HIS A C 1
ATOM 2333 O O . HIS A 1 356 ? 140.772 94.263 116.817 1.00 110.30 1002 HIS A O 1
ATOM 2335 N N . LYS A 1 357 ? 141.718 93.266 118.594 1.00 105.42 1003 LYS A N 1
ATOM 2336 C CA . LYS A 1 357 ? 141.940 91.996 117.911 1.00 105.42 1003 LYS A CA 1
ATOM 2337 C C . LYS A 1 357 ? 140.794 91.055 118.268 1.00 105.42 1003 LYS A C 1
ATOM 2338 O O . LYS A 1 357 ? 139.862 91.418 118.993 1.00 105.42 1003 LYS A O 1
ATOM 2340 N N . VAL A 1 358 ? 140.859 89.828 117.760 1.00 98.87 1004 VAL A N 1
ATOM 2341 C CA . VAL A 1 358 ? 139.804 88.840 117.948 1.00 98.87 1004 VAL A CA 1
ATOM 2342 C C . VAL A 1 358 ? 139.818 88.383 119.400 1.00 98.87 1004 VAL A C 1
ATOM 2343 O O . VAL A 1 358 ? 140.846 87.936 119.908 1.00 98.87 1004 VAL A O 1
ATOM 2347 N N . ILE A 1 359 ? 138.669 88.476 120.057 1.00 96.20 1005 ILE A N 1
ATOM 2348 C CA . ILE A 1 359 ? 138.495 88.000 121.422 1.00 96.20 1005 ILE A CA 1
ATOM 2349 C C . ILE A 1 359 ? 137.757 86.673 121.351 1.00 96.20 1005 ILE A C 1
ATOM 2350 O O . ILE A 1 359 ? 136.637 86.601 120.836 1.00 96.20 1005 ILE A O 1
ATOM 2355 N N . CYS A 1 360 ? 138.386 85.615 121.849 1.00 101.07 1006 CYS A N 1
ATOM 2356 C CA . CYS A 1 360 ? 137.729 84.320 121.902 1.00 101.07 1006 CYS A CA 1
ATOM 2357 C C . CYS A 1 360 ? 136.740 84.280 123.062 1.00 101.07 1006 CYS A C 1
ATOM 2358 O O . CYS A 1 360 ? 136.943 84.904 124.106 1.00 101.07 1006 CYS A O 1
ATOM 2361 N N . PHE A 1 361 ? 135.658 83.539 122.864 1.00 101.98 1007 PHE A N 1
ATOM 2362 C CA . PHE A 1 361 ? 134.552 83.477 123.805 1.00 101.98 1007 PHE A CA 1
ATOM 2363 C C . PHE A 1 361 ? 134.753 82.343 124.805 1.00 101.98 1007 PHE A C 1
ATOM 2364 O O . PHE A 1 361 ? 135.193 81.245 124.457 1.00 101.98 1007 PHE A O 1
ATOM 2372 N N . CYS A 1 362 ? 134.424 82.627 126.063 1.00 117.75 1008 CYS A N 1
ATOM 2373 C CA . CYS A 1 362 ? 134.519 81.656 127.142 1.00 117.75 1008 CYS A CA 1
ATOM 2374 C C . CYS A 1 362 ? 133.125 81.297 127.636 1.00 117.75 1008 CYS A C 1
ATOM 2375 O O . CYS A 1 362 ? 132.310 82.174 127.938 1.00 117.75 1008 CYS A O 1
ATOM 2378 N N . ASP A 1 363 ? 132.862 79.996 127.726 1.00 123.14 1009 ASP A N 1
ATOM 2379 C CA . ASP A 1 363 ? 131.554 79.512 128.132 1.00 123.14 1009 ASP A CA 1
ATOM 2380 C C . ASP A 1 363 ? 131.389 79.609 129.647 1.00 123.14 1009 ASP A C 1
ATOM 2381 O O . ASP A 1 363 ? 132.353 79.790 130.396 1.00 123.14 1009 ASP A O 1
ATOM 2383 N N . HIS A 1 364 ? 130.137 79.469 130.090 1.00 127.15 1010 HIS A N 1
ATOM 2384 C CA . HIS A 1 364 ? 129.760 79.53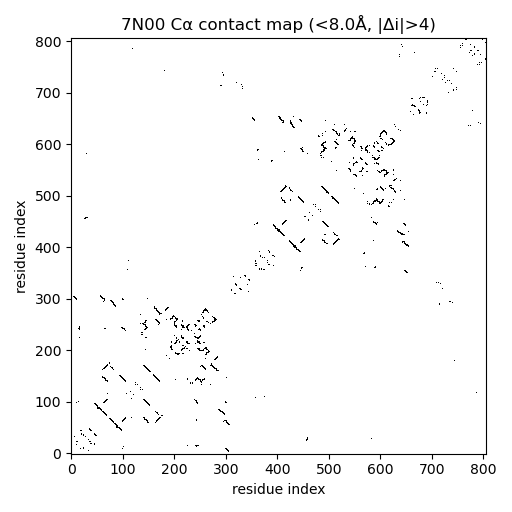3 131.499 1.00 127.15 1010 HIS A CA 1
ATOM 2385 C C . HIS A 1 364 ? 130.398 80.715 132.220 1.00 127.15 1010 HIS A C 1
ATOM 2386 O O . HIS A 1 364 ? 130.055 81.871 131.956 1.00 127.15 1010 HIS A O 1
ATOM 2388 N N . GLY A 1 365 ? 131.328 80.431 133.130 1.00 131.55 1011 GLY A N 1
ATOM 2389 C CA . GLY A 1 365 ? 131.980 81.471 133.900 1.00 131.55 1011 GLY A CA 1
ATOM 2390 C C . GLY A 1 365 ? 133.492 81.422 133.822 1.00 131.55 1011 GLY A C 1
ATOM 2391 O O . GLY A 1 365 ? 134.182 82.041 134.638 1.00 131.55 1011 GLY A O 1
ATOM 2392 N N . THR A 1 366 ? 134.019 80.683 132.850 1.00 133.64 1012 THR A N 1
ATOM 2393 C CA . THR A 1 366 ? 135.461 80.614 132.667 1.00 133.64 1012 THR A CA 1
ATOM 2394 C C . THR A 1 366 ? 136.004 81.961 132.205 1.00 133.64 1012 THR A C 1
ATOM 2395 O O . THR A 1 366 ? 135.301 82.763 131.585 1.00 133.64 1012 THR A O 1
ATOM 2397 N N . VAL A 1 367 ? 137.271 82.209 132.522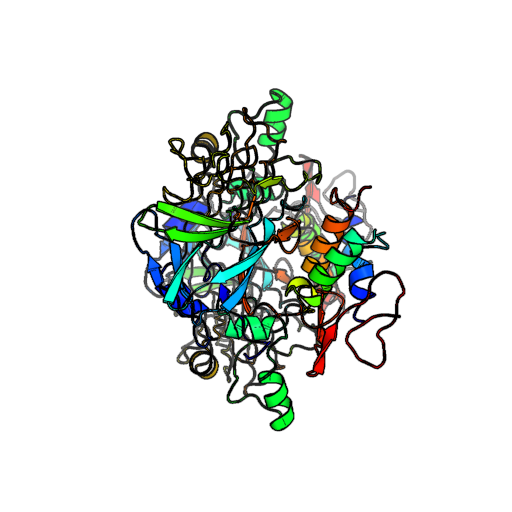 1.00 135.82 1013 VAL A N 1
ATOM 2398 C CA . VAL A 1 367 ? 137.941 83.460 132.190 1.00 135.82 1013 VAL A CA 1
ATOM 2399 C C . VAL A 1 367 ? 139.136 83.141 131.306 1.00 135.82 1013 VAL A C 1
ATOM 2400 O O . VAL A 1 367 ? 139.891 82.206 131.593 1.00 135.82 1013 VAL A O 1
ATOM 2402 N N . LEU A 1 368 ? 139.297 83.904 130.229 1.00 137.14 1014 LEU A N 1
ATOM 2403 C CA . LEU A 1 368 ? 140.405 83.706 129.307 1.00 137.14 1014 LEU A CA 1
ATOM 2404 C C . LEU A 1 368 ? 141.741 83.899 130.011 1.00 137.14 1014 LEU A C 1
ATOM 2405 O O . LEU A 1 368 ? 141.941 84.880 130.734 1.00 137.14 1014 LEU A O 1
ATOM 2407 N N . ALA A 1 369 ? 142.656 82.957 129.800 1.00 139.73 1015 ALA A N 1
ATOM 2408 C CA . ALA A 1 369 ? 143.956 83.016 130.443 1.00 139.73 1015 ALA A CA 1
ATOM 2409 C C . ALA A 1 369 ? 144.884 83.969 129.690 1.00 139.73 1015 ALA A C 1
ATOM 2410 O O . ALA A 1 369 ? 144.487 84.658 128.746 1.00 139.73 1015 ALA A O 1
ATOM 2412 N N . GLU A 1 370 ? 146.144 84.005 130.131 1.00 141.49 1016 GLU A N 1
ATOM 2413 C CA . GLU A 1 370 ? 147.138 84.833 129.456 1.00 141.49 1016 GLU A CA 1
ATOM 2414 C C . GLU A 1 370 ? 147.383 84.362 128.029 1.00 141.49 1016 GLU A C 1
ATOM 2415 O O . GLU A 1 370 ? 147.781 85.160 127.173 1.00 141.49 1016 GLU A O 1
ATOM 2417 N N . ASP A 1 371 ? 147.159 83.074 127.757 1.00 140.02 1017 ASP A N 1
ATOM 2418 C CA . ASP A 1 371 ? 147.342 82.555 126.407 1.00 140.02 1017 ASP A CA 1
ATOM 2419 C C . ASP A 1 371 ? 146.353 83.170 125.428 1.00 140.02 1017 ASP A C 1
ATOM 2420 O O . ASP A 1 371 ? 146.710 83.455 124.280 1.00 140.02 1017 ASP A O 1
ATOM 2422 N N . GLY A 1 372 ? 145.115 83.385 125.860 1.00 135.12 1018 GLY A N 1
ATOM 2423 C CA . GLY A 1 372 ? 144.100 83.919 124.965 1.00 135.12 1018 GLY A CA 1
ATOM 2424 C C . GLY A 1 372 ? 143.620 82.925 123.931 1.00 135.12 1018 GLY A C 1
ATOM 2425 O O . GLY A 1 372 ? 143.157 83.326 122.856 1.00 135.12 1018 GLY A O 1
ATOM 2426 N N . VAL A 1 373 ? 143.730 81.631 124.227 1.00 128.24 1019 VAL A N 1
ATOM 2427 C CA . VAL A 1 373 ? 143.238 80.592 123.329 1.00 128.24 1019 VAL A CA 1
ATOM 2428 C C . VAL A 1 373 ? 142.422 79.584 124.127 1.00 128.24 1019 VAL A C 1
ATOM 2429 O O . VAL A 1 373 ? 141.680 78.778 123.557 1.00 128.24 1019 VAL A O 1
ATOM 2431 N N . SER A 1 374 ? 142.557 79.622 125.450 1.00 132.33 1020 SER A N 1
ATOM 2432 C CA . SER A 1 374 ? 141.838 78.720 126.340 1.00 132.33 1020 SER A CA 1
ATOM 2433 C C . SER A 1 374 ? 141.483 79.467 127.615 1.00 132.33 1020 SER A C 1
ATOM 2434 O O . SER A 1 374 ? 142.282 80.269 128.110 1.00 132.33 1020 SER A O 1
ATOM 2436 N N . CYS A 1 375 ? 140.291 79.210 128.140 1.00 134.98 1021 CYS A N 1
ATOM 2437 C CA . CYS A 1 375 ? 139.815 79.875 129.342 1.00 134.98 1021 CYS A CA 1
ATOM 2438 C C . CYS A 1 375 ? 139.820 78.911 130.521 1.00 134.98 1021 CYS A C 1
ATOM 2439 O O . CYS A 1 375 ? 139.656 77.700 130.359 1.00 134.98 1021 CYS A O 1
ATOM 2442 N N . ILE A 1 376 ? 140.008 79.467 131.714 1.00 134.86 1022 ILE A N 1
ATOM 2443 C CA . ILE A 1 376 ? 140.040 78.675 132.936 1.00 134.86 1022 ILE A CA 1
ATOM 2444 C C . ILE A 1 376 ? 139.735 79.559 134.138 1.00 134.86 1022 ILE A C 1
ATOM 2445 O O . ILE A 1 376 ? 139.804 80.785 134.054 1.00 134.86 1022 ILE A O 1
ATOM 2447 N N . PHE B 1 31 ? 69.545 121.590 105.188 1.00 61.23 677 PHE C N 1
ATOM 2448 C CA . PHE B 1 31 ? 70.870 121.036 104.940 1.00 61.23 677 PHE C CA 1
ATOM 2449 C C . PHE B 1 31 ? 71.234 119.983 105.982 1.00 61.23 677 PHE C C 1
ATOM 2450 O O . PHE B 1 31 ? 71.024 120.180 107.178 1.00 61.23 677 PHE C O 1
ATOM 2458 N N . ASP B 1 32 ? 71.783 118.864 105.516 1.00 62.36 678 ASP C N 1
ATOM 2459 C CA . ASP B 1 32 ? 72.252 117.809 106.401 1.00 62.36 678 ASP C CA 1
ATOM 2460 C C . ASP B 1 32 ? 73.472 118.319 107.157 1.00 62.36 678 ASP C C 1
ATOM 2461 O O . ASP B 1 32 ? 74.472 118.700 106.536 1.00 62.36 678 ASP C O 1
ATOM 2466 N N . PRO B 1 33 ? 73.423 118.366 108.489 1.00 62.74 679 PRO C N 1
ATOM 2467 C CA . PRO B 1 33 ? 74.558 118.921 109.245 1.00 62.74 679 PRO C CA 1
ATOM 2468 C C . PRO B 1 33 ? 75.836 118.114 109.115 1.00 62.74 679 PRO C C 1
ATOM 2469 O O . PRO B 1 33 ? 76.920 118.661 109.352 1.00 62.74 679 PRO C O 1
ATOM 2473 N N . THR B 1 34 ? 75.751 116.836 108.756 1.00 55.30 680 THR C N 1
ATOM 2474 C CA . THR B 1 34 ? 76.931 115.987 108.697 1.00 55.30 680 THR C CA 1
ATOM 2475 C C . THR B 1 34 ? 77.598 115.969 107.330 1.00 55.30 680 THR C C 1
ATOM 2476 O O . THR B 1 34 ? 78.638 115.322 107.176 1.00 55.30 680 THR C O 1
ATOM 2480 N N . VAL B 1 35 ? 77.034 116.654 106.340 1.00 46.96 681 VAL C N 1
ATOM 2481 C CA . VAL B 1 35 ? 77.606 116.653 105.000 1.00 46.96 681 VAL C CA 1
ATOM 2482 C C . VAL B 1 35 ? 78.820 117.569 104.957 1.00 46.96 681 VAL C C 1
ATOM 2483 O O . VAL B 1 35 ? 78.723 118.766 105.246 1.00 46.96 681 VAL C O 1
ATOM 2487 N N . HIS B 1 36 ? 79.968 117.011 104.592 1.00 36.26 682 HIS C N 1
ATOM 2488 C CA . HIS B 1 36 ? 81.198 117.768 104.440 1.00 36.26 682 HIS C CA 1
ATOM 2489 C C . HIS B 1 36 ? 81.976 117.211 103.262 1.00 36.26 682 HIS C C 1
ATOM 2490 O O . HIS B 1 36 ? 81.779 116.061 102.866 1.00 36.26 682 HIS C O 1
ATOM 2497 N N . TRP B 1 37 ? 82.845 118.037 102.694 1.00 30.16 683 TRP C N 1
ATOM 2498 C CA . TRP B 1 37 ? 83.723 117.643 101.606 1.00 30.16 683 TRP C CA 1
ATOM 2499 C C . TRP B 1 37 ? 85.162 117.749 102.082 1.00 30.16 683 TRP C C 1
ATOM 2500 O O . TRP B 1 37 ? 85.601 118.820 102.513 1.00 30.16 683 TRP C O 1
ATOM 2511 N N . LEU B 1 38 ? 85.889 116.638 102.010 1.00 26.08 684 LEU C N 1
ATOM 2512 C CA . LEU B 1 38 ? 87.245 116.545 102.533 1.00 26.08 684 LEU C CA 1
ATOM 2513 C C . LEU B 1 38 ? 88.216 116.363 101.379 1.00 26.08 684 LEU C C 1
ATOM 2514 O O . LEU B 1 38 ? 88.141 115.370 100.652 1.00 26.08 684 LEU C O 1
ATOM 2519 N N . PHE B 1 39 ? 89.133 117.310 101.231 1.00 22.87 685 PHE C N 1
ATOM 2520 C CA . PHE B 1 39 ? 90.132 117.319 100.177 1.00 22.87 685 PHE C CA 1
ATOM 2521 C C . PHE B 1 39 ? 91.469 116.902 100.763 1.00 22.87 685 PHE C C 1
ATOM 2522 O O . PHE B 1 39 ? 91.936 117.503 101.736 1.00 22.87 685 PHE C O 1
ATOM 2530 N N . THR B 1 40 ? 92.078 115.885 100.160 1.00 22.75 686 THR C N 1
ATOM 2531 C CA . THR B 1 40 ? 93.377 115.384 100.582 1.00 22.75 686 THR C CA 1
ATOM 2532 C C . THR B 1 40 ? 94.381 115.569 99.456 1.00 22.75 686 THR C C 1
ATOM 2533 O O . THR B 1 40 ? 94.081 116.221 98.453 1.00 22.75 686 THR C O 1
ATOM 2537 N N . THR B 1 41 ? 95.575 115.013 99.610 1.00 21.22 687 THR C N 1
ATOM 2538 C CA . THR B 1 41 ? 96.564 115.040 98.544 1.00 21.22 687 THR C CA 1
ATOM 2539 C C . THR B 1 41 ? 96.309 113.976 97.489 1.00 21.22 687 THR C C 1
ATOM 2540 O O . THR B 1 41 ? 97.111 113.845 96.562 1.00 21.22 687 THR C O 1
ATOM 2544 N N . CYS B 1 42 ? 95.218 113.219 97.625 1.00 24.02 688 CYS C N 1
ATOM 2545 C CA . CYS B 1 42 ? 94.819 112.187 96.668 1.00 24.02 688 CYS C CA 1
ATOM 2546 C C . CYS B 1 42 ? 95.851 111.069 96.582 1.00 24.02 688 CYS C C 1
ATOM 2547 O O . CYS B 1 42 ? 95.905 110.334 95.596 1.00 24.02 688 CYS C O 1
ATOM 2550 N N . GLY B 1 43 ? 96.664 110.922 97.624 1.00 23.07 689 GLY C N 1
ATOM 2551 C CA . GLY B 1 43 ? 97.734 109.956 97.637 1.00 23.07 689 GLY C CA 1
ATOM 2552 C C . GLY B 1 43 ? 99.049 110.454 97.085 1.00 23.07 689 GLY C C 1
ATOM 2553 O O . GLY B 1 43 ? 100.046 109.728 97.160 1.00 23.07 689 GLY C O 1
ATOM 2554 N N . ALA B 1 44 ? 99.087 111.661 96.535 1.00 21.52 690 ALA C N 1
ATOM 2555 C CA . ALA B 1 44 ? 100.330 112.214 96.030 1.00 21.52 690 ALA C CA 1
ATOM 2556 C C . ALA B 1 44 ? 101.224 112.665 97.179 1.00 21.52 690 ALA C C 1
ATOM 2557 O O . ALA B 1 44 ? 100.767 112.974 98.281 1.00 21.52 690 ALA C O 1
ATOM 2559 N N . SER B 1 45 ? 102.521 112.703 96.899 1.00 23.46 691 SER C N 1
ATOM 2560 C CA . SER B 1 45 ? 103.519 113.056 97.893 1.00 23.46 691 SER C CA 1
ATOM 2561 C C . SER B 1 45 ? 104.716 113.646 97.168 1.00 23.46 691 SER C C 1
ATOM 2562 O O . SER B 1 45 ? 104.902 113.433 95.969 1.00 23.46 691 SER C O 1
ATOM 2565 N N . GLY B 1 46 ? 105.522 114.399 97.906 1.00 21.27 692 GLY C N 1
ATOM 2566 C CA . GLY B 1 46 ? 106.718 114.981 97.353 1.00 21.27 692 GLY C CA 1
ATOM 2567 C C . GLY B 1 46 ? 106.508 116.373 96.797 1.00 21.27 692 GLY C C 1
ATOM 2568 O O . GLY B 1 46 ? 105.646 117.128 97.251 1.00 21.27 692 GLY C O 1
ATOM 2569 N N . PRO B 1 47 ? 107.302 116.740 95.794 1.00 22.34 693 PRO C N 1
ATOM 2570 C CA . PRO B 1 47 ? 107.273 118.107 95.262 1.00 22.34 693 PRO C CA 1
ATOM 2571 C C . PRO B 1 47 ? 106.205 118.391 94.217 1.00 22.34 693 PRO C C 1
ATOM 2572 O O . PRO B 1 47 ? 106.081 119.547 93.805 1.00 22.34 693 PRO C O 1
ATOM 2576 N N . HIS B 1 48 ? 105.432 117.400 93.784 1.00 24.15 694 HIS C N 1
ATOM 2577 C CA . HIS B 1 48 ? 104.438 117.589 92.738 1.00 24.15 694 HIS C CA 1
ATOM 2578 C C . HIS B 1 48 ? 103.068 117.155 93.231 1.00 24.15 694 HIS C C 1
ATOM 2579 O O . HIS B 1 48 ? 102.957 116.281 94.094 1.00 24.15 694 HIS C O 1
ATOM 2586 N N . GLY B 1 49 ? 102.030 117.772 92.676 1.00 23.62 695 GLY C N 1
ATOM 2587 C CA . GLY B 1 49 ? 100.674 117.510 93.085 1.00 23.62 695 GLY C CA 1
ATOM 2588 C C . GLY B 1 49 ? 100.081 116.278 92.441 1.00 23.62 695 GLY C C 1
ATOM 2589 O O . GLY B 1 49 ? 100.690 115.639 91.579 1.00 23.62 695 GLY C O 1
ATOM 2590 N N . PRO B 1 50 ? 98.869 115.924 92.853 1.00 25.46 696 PRO C N 1
ATOM 2591 C CA . PRO B 1 50 ? 98.231 114.719 92.322 1.00 25.46 696 PRO C CA 1
ATOM 2592 C C . PRO B 1 50 ? 97.754 114.904 90.893 1.00 25.46 696 PRO C C 1
ATOM 2593 O O . PRO B 1 50 ? 97.595 116.018 90.391 1.00 25.46 696 PRO C O 1
ATOM 2597 N N . THR B 1 51 ? 97.531 113.775 90.235 1.00 29.48 697 THR C N 1
ATOM 2598 C CA . THR B 1 51 ? 96.947 113.758 88.907 1.00 29.48 697 THR C CA 1
ATOM 2599 C C . THR B 1 51 ? 95.443 113.538 89.004 1.00 29.48 697 THR C C 1
ATOM 2600 O O . THR B 1 51 ? 94.896 113.263 90.072 1.00 29.48 697 THR C O 1
ATOM 2604 N N . GLN B 1 52 ? 94.771 113.659 87.860 1.00 33.01 698 GLN C N 1
ATOM 2605 C CA . GLN B 1 52 ? 93.327 113.463 87.827 1.00 33.01 698 GLN C CA 1
ATOM 2606 C C . GLN B 1 52 ? 92.954 112.045 88.234 1.00 33.01 698 GLN C C 1
ATOM 2607 O O . GLN B 1 52 ? 91.973 111.836 88.956 1.00 33.01 698 GLN C O 1
ATOM 2613 N N . ALA B 1 53 ? 93.723 111.056 87.775 1.00 31.79 699 ALA C N 1
ATOM 2614 C CA . ALA B 1 53 ? 93.432 109.668 88.121 1.00 31.79 699 ALA C CA 1
ATOM 2615 C C . ALA B 1 53 ? 93.598 109.421 89.614 1.00 31.79 699 ALA C C 1
ATOM 2616 O O . ALA B 1 53 ? 92.803 108.697 90.221 1.00 31.79 699 ALA C O 1
ATOM 2618 N N . GLN B 1 54 ? 94.625 110.017 90.223 1.00 29.49 700 GLN C N 1
ATOM 2619 C CA . GLN B 1 54 ? 94.841 109.846 91.656 1.00 29.49 700 GLN C CA 1
ATOM 2620 C C . GLN B 1 54 ? 93.682 110.412 92.466 1.00 29.49 700 GLN C C 1
ATOM 2621 O O . GLN B 1 54 ? 93.253 109.808 93.454 1.00 29.49 700 GLN C O 1
ATOM 2627 N N . CYS B 1 55 ? 93.159 111.571 92.065 1.00 30.67 701 CYS C N 1
ATOM 2628 C CA . CYS B 1 55 ? 92.050 112.158 92.808 1.00 30.67 701 CYS C CA 1
ATOM 2629 C C . CYS B 1 55 ? 90.743 111.429 92.529 1.00 30.67 701 CYS C C 1
ATOM 2630 O O . CYS B 1 55 ? 89.879 111.344 93.408 1.00 30.67 701 CYS C O 1
ATOM 2633 N N . ASN B 1 56 ? 90.576 110.890 91.321 1.00 32.56 702 ASN C N 1
ATOM 2634 C CA . ASN B 1 56 ? 89.414 110.049 91.055 1.00 32.56 702 ASN C CA 1
ATOM 2635 C C . ASN B 1 56 ? 89.459 108.774 91.886 1.00 32.56 702 ASN C C 1
ATOM 2636 O O . ASN B 1 56 ? 88.419 108.272 92.326 1.00 32.56 702 ASN C O 1
ATOM 2641 N N . ASN B 1 57 ? 90.655 108.229 92.101 1.00 31.56 703 ASN C N 1
ATOM 2642 C CA . ASN B 1 57 ? 90.785 107.026 92.913 1.00 31.56 703 ASN C CA 1
ATOM 2643 C C . ASN B 1 57 ? 90.588 107.331 94.393 1.00 31.56 703 ASN C C 1
ATOM 2644 O O . ASN B 1 57 ? 89.995 106.530 95.122 1.00 31.56 703 ASN C O 1
ATOM 2649 N N . ALA B 1 58 ? 91.083 108.479 94.857 1.00 29.11 704 ALA C N 1
ATOM 2650 C CA . ALA B 1 58 ? 90.949 108.824 96.267 1.00 29.11 704 ALA C CA 1
ATOM 2651 C C . ALA B 1 58 ? 89.515 109.182 96.621 1.00 29.11 704 ALA C C 1
ATOM 2652 O O . ALA B 1 58 ? 89.079 108.969 97.757 1.00 29.11 704 ALA C O 1
ATOM 2654 N N . TYR B 1 59 ? 88.770 109.742 95.670 1.00 29.24 705 TYR C N 1
ATOM 2655 C CA . TYR B 1 59 ? 87.418 110.219 95.916 1.00 29.24 705 TYR C CA 1
ATOM 2656 C C . TYR B 1 59 ? 86.355 109.256 95.410 1.00 29.24 705 TYR C C 1
ATOM 2657 O O . TYR B 1 59 ? 85.178 109.620 95.354 1.00 29.24 705 TYR C O 1
ATOM 2666 N N . GLN B 1 60 ? 86.746 108.040 95.042 1.00 37.90 706 GLN C N 1
ATOM 2667 C CA . GLN B 1 60 ? 85.785 107.033 94.616 1.00 37.90 706 GLN C CA 1
ATOM 2668 C C . GLN B 1 60 ? 84.809 106.714 95.742 1.00 37.90 706 GLN C C 1
ATOM 2669 O O . GLN B 1 60 ? 85.208 106.553 96.898 1.00 37.90 706 GLN C O 1
ATOM 2675 N N . ASN B 1 61 ? 83.524 106.621 95.394 1.00 40.79 707 ASN C N 1
ATOM 2676 C CA . ASN B 1 61 ? 82.454 106.315 96.347 1.00 40.79 707 ASN C CA 1
ATOM 2677 C C . ASN B 1 61 ? 82.380 107.349 97.467 1.00 40.79 707 ASN C C 1
ATOM 2678 O O . ASN B 1 61 ? 82.218 107.009 98.640 1.00 40.79 707 ASN C O 1
ATOM 2683 N N . SER B 1 62 ? 82.493 108.622 97.105 1.00 37.89 708 SER C N 1
ATOM 2684 C CA . SER B 1 62 ? 82.345 109.722 98.044 1.00 37.89 708 SER C CA 1
ATOM 2685 C C . SER B 1 62 ? 81.454 110.785 97.420 1.00 37.89 708 SER C C 1
ATOM 2686 O O . SER B 1 62 ? 81.028 110.674 96.269 1.00 37.89 708 SER C O 1
ATOM 2689 N N . ASN B 1 63 ? 81.169 111.826 98.197 1.00 34.37 709 ASN C N 1
ATOM 2690 C CA . ASN B 1 63 ? 80.360 112.942 97.731 1.00 34.37 709 ASN C CA 1
ATOM 2691 C C . ASN B 1 63 ? 81.176 113.989 96.998 1.00 34.37 709 ASN C C 1
ATOM 2692 O O . ASN B 1 63 ? 80.642 115.044 96.641 1.00 34.37 709 ASN C O 1
ATOM 2697 N N . LEU B 1 64 ? 82.453 113.719 96.762 1.00 31.98 710 LEU C N 1
ATOM 2698 C CA . LEU B 1 64 ? 83.385 114.703 96.241 1.00 31.98 710 LEU C CA 1
ATOM 2699 C C . LEU B 1 64 ? 83.854 114.297 94.854 1.00 31.98 710 LEU C C 1
ATOM 2700 O O . LEU B 1 64 ? 84.247 113.150 94.631 1.00 31.98 710 LEU C O 1
ATOM 2705 N N . SER B 1 65 ? 83.802 115.245 93.926 1.00 34.91 711 SER C N 1
ATOM 2706 C CA . SER B 1 65 ? 84.355 115.048 92.592 1.00 34.91 711 SER C CA 1
ATOM 2707 C C . SER B 1 65 ? 85.019 116.348 92.179 1.00 34.91 711 SER C C 1
ATOM 2708 O O . SER B 1 65 ? 84.373 117.399 92.174 1.00 34.91 711 SER C O 1
ATOM 2711 N N . VAL B 1 66 ? 86.303 116.279 91.845 1.00 31.53 712 VAL C N 1
ATOM 2712 C CA . VAL B 1 66 ? 87.084 117.460 91.521 1.00 31.53 712 VAL C CA 1
ATOM 2713 C C . VAL B 1 66 ? 87.675 117.292 90.130 1.00 31.53 712 VAL C C 1
ATOM 2714 O O . VAL B 1 66 ? 87.711 116.200 89.568 1.00 31.53 712 VAL C O 1
ATOM 2718 N N . GLU B 1 67 ? 88.134 118.408 89.578 1.00 35.92 713 GLU C N 1
ATOM 2719 C CA . GLU B 1 67 ? 88.893 118.437 88.339 1.00 35.92 713 GLU C CA 1
ATOM 2720 C C . GLU B 1 67 ? 90.309 118.875 88.663 1.00 35.92 713 GLU C C 1
ATOM 2721 O O . GLU B 1 67 ? 90.506 119.888 89.339 1.00 35.92 713 GLU C O 1
ATOM 2727 N N . VAL B 1 68 ? 91.290 118.111 88.197 1.00 34.92 714 VAL C N 1
ATOM 2728 C CA . VAL B 1 68 ? 92.695 118.401 88.448 1.00 34.92 714 VAL C CA 1
ATOM 2729 C C . VAL B 1 68 ? 93.349 118.775 87.128 1.00 34.92 714 VAL C C 1
ATOM 2730 O O . VAL B 1 68 ? 93.308 117.997 86.169 1.00 34.92 714 VAL C O 1
ATOM 2734 N N . GLY B 1 69 ? 93.949 119.958 87.080 1.00 38.69 715 GLY C N 1
ATOM 2735 C CA . GLY B 1 69 ? 94.701 120.343 85.908 1.00 38.69 715 GLY C CA 1
ATOM 2736 C C . GLY B 1 69 ? 95.917 119.463 85.707 1.00 38.69 715 GLY C C 1
ATOM 2737 O O . GLY B 1 69 ? 96.517 118.949 86.649 1.00 38.69 715 GLY C O 1
ATOM 2738 N N . SER B 1 70 ? 96.285 119.280 84.442 1.00 46.48 716 SER C N 1
ATOM 2739 C CA . SER B 1 70 ? 97.391 118.405 84.094 1.00 46.48 716 SER C CA 1
ATOM 2740 C C . SER B 1 70 ? 98.609 119.135 83.555 1.00 46.48 716 SER C C 1
ATOM 2741 O O . SER B 1 70 ? 99.666 118.511 83.419 1.00 46.48 716 SER C O 1
ATOM 2744 N N . GLU B 1 71 ? 98.502 120.427 83.256 1.00 47.02 717 GLU C N 1
ATOM 2745 C CA . GLU B 1 71 ? 99.618 121.174 82.697 1.00 47.02 717 GLU C CA 1
ATOM 2746 C C . GLU B 1 71 ? 99.520 122.625 83.138 1.00 47.02 717 GLU C C 1
ATOM 2747 O O . GLU B 1 71 ? 98.444 123.110 83.494 1.00 47.02 717 GLU C O 1
ATOM 2753 N N . GLY B 1 72 ? 100.655 123.314 83.105 1.00 42.00 718 GLY C N 1
ATOM 2754 C CA . GLY B 1 72 ? 100.699 124.717 83.432 1.00 42.00 718 GLY C CA 1
ATOM 2755 C C . GLY B 1 72 ? 100.725 124.975 84.923 1.00 42.00 718 GLY C C 1
ATOM 2756 O O . GLY B 1 72 ? 100.853 124.056 85.737 1.00 42.00 718 GLY C O 1
ATOM 2757 N N . PRO B 1 73 ? 100.595 126.248 85.309 1.00 39.36 719 PRO C N 1
ATOM 2758 C CA . PRO B 1 73 ? 100.672 126.598 86.735 1.00 39.36 719 PRO C CA 1
ATOM 2759 C C . PRO B 1 73 ? 99.543 126.028 87.573 1.00 39.36 719 PRO C C 1
ATOM 2760 O O . PRO B 1 73 ? 99.653 126.025 88.804 1.00 39.36 719 PRO C O 1
ATOM 2764 N N . LEU B 1 74 ? 98.462 125.559 86.957 1.00 36.83 720 LEU C N 1
ATOM 2765 C CA . LEU B 1 74 ? 97.353 124.966 87.687 1.00 36.83 720 LEU C CA 1
ATOM 2766 C C . LEU B 1 74 ? 97.490 123.459 87.850 1.00 36.83 720 LEU C C 1
ATOM 2767 O O . LEU B 1 74 ? 96.558 122.819 88.345 1.00 36.83 720 LEU C O 1
ATOM 2772 N N . LYS B 1 75 ? 98.614 122.882 87.441 1.00 36.26 721 LYS C N 1
ATOM 2773 C CA . LYS B 1 75 ? 98.802 121.443 87.563 1.00 36.26 721 LYS C CA 1
ATOM 2774 C C . LYS B 1 75 ? 98.846 121.039 89.030 1.00 36.26 721 LYS C C 1
ATOM 2775 O O . LYS B 1 75 ? 99.537 121.664 89.838 1.00 36.26 721 LYS C O 1
ATOM 2781 N N . GLY B 1 76 ? 98.114 119.985 89.372 1.00 29.60 722 GLY C N 1
ATOM 2782 C CA . GLY B 1 76 ? 98.061 119.509 90.736 1.00 29.60 722 GLY C CA 1
ATOM 2783 C C . GLY B 1 76 ? 97.049 120.196 91.620 1.00 29.60 722 GLY C C 1
ATOM 2784 O O . GLY B 1 76 ? 96.944 119.842 92.797 1.00 29.60 722 GLY C O 1
ATOM 2785 N N . ILE B 1 77 ? 96.293 121.155 91.095 1.00 29.14 723 ILE C N 1
ATOM 2786 C CA . ILE B 1 77 ? 95.335 121.927 91.876 1.00 29.14 723 ILE C CA 1
ATOM 2787 C C . ILE B 1 77 ? 93.934 121.424 91.564 1.00 29.14 723 ILE C C 1
ATOM 2788 O O . ILE B 1 77 ? 93.544 121.330 90.395 1.00 29.14 723 ILE C O 1
ATOM 2793 N N . GLN B 1 78 ? 93.178 121.104 92.609 1.00 26.77 724 GLN C N 1
ATOM 2794 C CA . GLN B 1 78 ? 91.855 120.518 92.454 1.00 26.77 724 GLN C CA 1
ATOM 2795 C C . GLN B 1 78 ? 90.804 121.611 92.309 1.00 26.77 724 GLN C C 1
ATOM 2796 O O . GLN B 1 78 ? 90.777 122.562 93.088 1.00 26.77 724 GLN C O 1
ATOM 2802 N N . ILE B 1 79 ? 89.937 121.479 91.312 1.00 31.85 725 ILE C N 1
ATOM 2803 C CA . ILE B 1 79 ? 88.887 122.459 91.064 1.00 31.85 725 ILE C CA 1
ATOM 2804 C C . ILE B 1 79 ? 87.558 121.862 91.491 1.00 31.85 725 ILE C C 1
ATOM 2805 O O . ILE B 1 79 ? 87.161 120.798 91.002 1.00 31.85 725 ILE C O 1
ATOM 2810 N N . TRP B 1 80 ? 86.867 122.549 92.391 1.00 31.11 726 TRP C N 1
ATOM 2811 C CA . TRP B 1 80 ? 85.627 122.069 92.972 1.00 31.11 726 TRP C CA 1
ATOM 2812 C C . TRP B 1 80 ? 84.499 123.031 92.631 1.00 31.11 726 TRP C C 1
ATOM 2813 O O . TRP B 1 80 ? 84.700 124.244 92.557 1.00 31.11 726 TRP C O 1
ATOM 2824 N N . LYS B 1 81 ? 83.311 122.477 92.418 1.00 37.06 727 LYS C N 1
ATOM 2825 C CA . LYS B 1 81 ? 82.124 123.265 92.123 1.00 37.06 727 LYS C CA 1
ATOM 2826 C C . LYS B 1 81 ? 81.261 123.366 93.372 1.00 37.06 727 LYS C C 1
ATOM 2827 O O . LYS B 1 81 ? 80.891 122.346 93.959 1.00 37.06 727 LYS C O 1
ATOM 2833 N N . VAL B 1 82 ? 80.952 124.591 93.774 1.00 37.83 728 VAL C N 1
ATOM 2834 C CA . VAL B 1 82 ? 80.148 124.805 94.981 1.00 37.83 728 VAL C CA 1
ATOM 2835 C C . VAL B 1 82 ? 78.731 124.299 94.734 1.00 37.83 728 VAL C C 1
ATOM 2836 O O . VAL B 1 82 ? 78.092 124.711 93.751 1.00 37.83 728 VAL C O 1
ATOM 2840 N N . PRO B 1 83 ? 78.199 123.418 95.585 1.00 39.62 729 PRO C N 1
ATOM 2841 C CA . PRO B 1 83 ? 76.908 122.793 95.264 1.00 39.62 729 PRO C CA 1
ATOM 2842 C C . PRO B 1 83 ? 75.723 123.720 95.445 1.00 39.62 729 PRO C C 1
ATOM 2843 O O . PRO B 1 83 ? 74.709 123.558 94.755 1.00 39.62 729 PRO C O 1
ATOM 2847 N N . ALA B 1 84 ? 75.811 124.677 96.362 1.00 41.95 730 ALA C N 1
ATOM 2848 C CA . ALA B 1 84 ? 74.690 125.560 96.639 1.00 41.95 730 ALA C CA 1
ATOM 2849 C C . ALA B 1 84 ? 75.223 126.882 97.160 1.00 41.95 730 ALA C C 1
ATOM 2850 O O . ALA B 1 84 ? 76.317 126.953 97.723 1.00 41.95 730 ALA C O 1
ATOM 2852 N N . THR B 1 85 ? 74.432 127.930 96.965 1.00 46.86 731 THR C N 1
ATOM 2853 C CA . THR B 1 85 ? 74.781 129.229 97.515 1.00 46.86 731 THR C CA 1
ATOM 2854 C C . THR B 1 85 ? 74.447 129.258 98.999 1.00 46.86 731 THR C C 1
ATOM 2855 O O . THR B 1 85 ? 73.278 129.168 99.387 1.00 46.86 731 THR C O 1
ATOM 2859 N N . ASP B 1 86 ? 75.475 129.377 99.832 1.00 44.05 732 ASP C N 1
ATOM 2860 C CA . ASP B 1 86 ? 75.299 129.244 101.271 1.00 44.05 732 ASP C CA 1
ATOM 2861 C C . ASP B 1 86 ? 76.557 129.759 101.956 1.00 44.05 732 ASP C C 1
ATOM 2862 O O . ASP B 1 86 ? 77.522 130.176 101.307 1.00 44.05 732 ASP C O 1
ATOM 2867 N N . THR B 1 87 ? 76.532 129.717 103.281 1.00 39.69 733 THR C N 1
ATOM 2868 C CA . THR B 1 87 ? 77.674 130.067 104.107 1.00 39.69 733 THR C CA 1
ATOM 2869 C C . THR B 1 87 ? 78.432 128.797 104.464 1.00 39.69 733 THR C C 1
ATOM 2870 O O . THR B 1 87 ? 77.886 127.903 105.116 1.00 39.69 733 THR C O 1
ATOM 2874 N N . TYR B 1 88 ? 79.683 128.722 104.031 1.00 35.80 734 TYR C N 1
ATOM 2875 C CA . TYR B 1 88 ? 80.521 127.550 104.207 1.00 35.80 734 TYR C CA 1
ATOM 2876 C C . TYR B 1 88 ? 81.674 127.864 105.146 1.00 35.80 734 TYR C C 1
ATOM 2877 O O . TYR B 1 88 ? 82.315 128.914 105.045 1.00 35.80 734 TYR C O 1
ATOM 2886 N N . SER B 1 89 ? 81.937 126.938 106.056 1.00 33.08 735 SER C N 1
ATOM 2887 C CA . SER B 1 89 ? 83.161 126.945 106.837 1.00 33.08 735 SER C CA 1
ATOM 2888 C C . SER B 1 89 ? 84.216 126.140 106.094 1.00 33.08 735 SER C C 1
ATOM 2889 O O . SER B 1 89 ? 83.994 124.971 105.753 1.00 33.08 735 SER C O 1
ATOM 2892 N N . ILE B 1 90 ? 85.347 126.785 105.826 1.00 28.06 736 ILE C N 1
ATOM 2893 C CA . ILE B 1 90 ? 86.483 126.190 105.141 1.00 28.06 736 ILE C CA 1
ATOM 2894 C C . ILE B 1 90 ? 87.632 126.105 106.131 1.00 28.06 736 ILE C C 1
ATOM 2895 O O . ILE B 1 90 ? 88.082 127.128 106.657 1.00 28.06 736 ILE C O 1
ATOM 2900 N N . SER B 1 91 ? 88.100 124.891 106.387 1.00 25.49 737 SER C N 1
ATOM 2901 C CA . SER B 1 91 ? 89.229 124.637 107.267 1.00 25.49 737 SER C CA 1
ATOM 2902 C C . SER B 1 91 ? 90.397 124.190 106.406 1.00 25.49 737 SER C C 1
ATOM 2903 O O . SER B 1 91 ? 90.328 123.136 105.770 1.00 25.49 737 SER C O 1
ATOM 2906 N N . GLY B 1 92 ? 91.454 124.993 106.370 1.00 23.78 738 GLY C N 1
ATOM 2907 C CA . GLY B 1 92 ? 92.662 124.656 105.646 1.00 23.78 738 GLY C CA 1
ATOM 2908 C C . GLY B 1 92 ? 93.732 124.192 106.617 1.00 23.78 738 GLY C C 1
ATOM 2909 O O . GLY B 1 92 ? 93.862 124.734 107.713 1.00 23.78 738 GLY C O 1
ATOM 2910 N N . TYR B 1 93 ? 94.483 123.180 106.203 1.00 25.16 739 TYR C N 1
ATOM 2911 C CA . TYR B 1 93 ? 95.575 122.629 106.987 1.00 25.16 739 TYR C CA 1
ATOM 2912 C C . TYR B 1 93 ? 96.792 122.530 106.088 1.00 25.16 739 TYR C C 1
ATOM 2913 O O . TYR B 1 93 ? 96.764 121.815 105.081 1.00 25.16 739 TYR C O 1
ATOM 2922 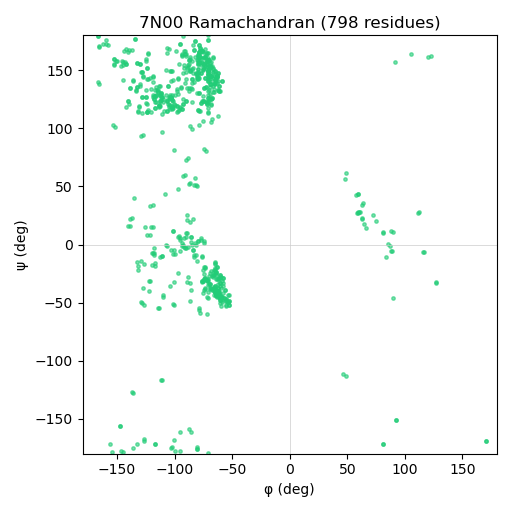N N . GLY B 1 94 ? 97.847 123.249 106.443 1.00 21.45 740 GLY C N 1
ATOM 2923 C CA . GLY B 1 94 ? 99.094 123.126 105.728 1.00 21.45 740 GLY C CA 1
ATOM 2924 C C . GLY B 1 94 ? 99.835 121.856 106.082 1.00 21.45 740 GLY C C 1
ATOM 2925 O O . GLY B 1 94 ? 99.537 121.179 107.061 1.00 21.45 740 GLY C O 1
ATOM 2926 N N . ALA B 1 95 ? 100.823 121.529 105.262 1.00 20.30 741 ALA C N 1
ATOM 2927 C CA . ALA B 1 95 ? 101.598 120.324 105.486 1.00 20.30 741 ALA C CA 1
ATOM 2928 C C . ALA B 1 95 ? 102.762 120.596 106.429 1.00 20.30 741 ALA C C 1
ATOM 2929 O O . ALA B 1 95 ? 103.250 121.720 106.554 1.00 20.30 741 ALA C O 1
ATOM 2931 N N . ALA B 1 96 ? 103.204 119.539 107.098 1.00 24.57 742 ALA C N 1
ATOM 2932 C CA . ALA B 1 96 ? 104.350 119.611 107.986 1.00 24.57 742 ALA C CA 1
ATOM 2933 C C . ALA B 1 96 ? 105.644 119.553 107.188 1.00 24.57 742 ALA C C 1
ATOM 2934 O O . ALA B 1 96 ? 105.688 119.030 106.074 1.00 24.57 742 ALA C O 1
ATOM 2936 N N . GLY B 1 97 ? 106.704 120.100 107.772 1.00 26.59 743 GLY C N 1
ATOM 2937 C CA . GLY B 1 97 ? 108.006 120.038 107.149 1.00 26.59 743 GLY C CA 1
ATOM 2938 C C . GLY B 1 97 ? 108.677 118.696 107.347 1.00 26.59 743 GLY C C 1
ATOM 2939 O O . GLY B 1 97 ? 108.211 117.837 108.090 1.00 26.59 743 GLY C O 1
ATOM 2940 N N . GLY B 1 98 ? 109.795 118.517 106.652 1.00 30.01 744 GLY C N 1
ATOM 2941 C CA . GLY B 1 98 ? 110.551 117.292 106.784 1.00 30.01 744 GLY C CA 1
ATOM 2942 C C . GLY B 1 98 ? 111.414 117.272 108.029 1.00 30.01 744 GLY C C 1
ATOM 2943 O O . GLY B 1 98 ? 111.690 118.294 108.654 1.00 30.01 744 GLY C O 1
ATOM 2944 N N . LYS B 1 99 ? 111.845 116.069 108.392 1.00 35.75 745 LYS C N 1
ATOM 2945 C CA . LYS B 1 99 ? 112.732 115.863 109.525 1.00 35.75 745 LYS C CA 1
ATOM 2946 C C . LYS B 1 99 ? 114.190 116.007 109.101 1.00 35.75 745 LYS C C 1
ATOM 2947 O O . LYS B 1 99 ? 114.541 115.885 107.928 1.00 35.75 745 LYS C O 1
ATOM 2953 N N . GLY B 1 100 ? 115.044 116.258 110.086 1.00 41.12 746 GLY C N 1
ATOM 2954 C CA . GLY B 1 100 ? 116.464 116.404 109.858 1.00 41.12 746 GLY C CA 1
ATOM 2955 C C . GLY B 1 100 ? 117.194 115.075 109.864 1.00 41.12 746 GLY C C 1
ATOM 2956 O O . GLY B 1 100 ? 116.613 114.000 109.707 1.00 41.12 746 GLY C O 1
ATOM 2957 N N . GLY B 1 101 ? 118.510 115.166 110.055 1.00 48.32 747 GLY C N 1
ATOM 2958 C CA . GLY B 1 101 ? 119.350 113.981 109.963 1.00 48.32 747 GLY C CA 1
ATOM 2959 C C . GLY B 1 101 ? 119.031 112.936 111.013 1.00 48.32 747 GLY C C 1
ATOM 2960 O O . GLY B 1 101 ? 119.019 111.739 110.725 1.00 48.32 747 GLY C O 1
ATOM 2961 N N . LYS B 1 102 ? 118.783 113.365 112.243 1.00 59.75 748 LYS C N 1
ATOM 2962 C CA . LYS B 1 102 ? 118.408 112.459 113.318 1.00 59.75 748 LYS C CA 1
ATOM 2963 C C . LYS B 1 102 ? 116.902 112.523 113.528 1.00 59.75 748 LYS C C 1
ATOM 2964 O O . LYS B 1 102 ? 116.355 113.592 113.814 1.00 59.75 748 LYS C O 1
ATOM 2970 N N . ASN B 1 103 ? 116.236 111.382 113.389 1.00 69.11 749 ASN C N 1
ATOM 2971 C CA . ASN B 1 103 ? 114.780 111.319 113.521 1.00 69.11 749 ASN C CA 1
ATOM 2972 C C . ASN B 1 103 ? 114.359 111.288 114.985 1.00 69.11 749 ASN C C 1
ATOM 2973 O O . ASN B 1 103 ? 113.571 110.445 115.410 1.00 69.11 749 ASN C O 1
ATOM 2978 N N . THR B 1 104 ? 114.881 112.226 115.774 1.00 67.68 750 THR C N 1
ATOM 2979 C CA . THR B 1 104 ? 114.544 112.331 117.183 1.00 67.68 750 THR C CA 1
ATOM 2980 C C . THR B 1 104 ? 113.858 113.640 117.537 1.00 67.68 750 THR C C 1
ATOM 2981 O O . THR B 1 104 ? 113.217 113.718 118.590 1.00 67.68 750 THR C O 1
ATOM 2985 N N . MET B 1 105 ? 113.966 114.657 116.692 1.00 61.63 751 MET C N 1
ATOM 2986 C CA . MET B 1 105 ? 113.287 115.924 116.905 1.00 61.63 751 MET C CA 1
ATOM 2987 C C . MET B 1 105 ? 112.003 115.963 116.092 1.00 61.63 751 MET C C 1
ATOM 2988 O O . MET B 1 105 ? 111.993 115.614 114.909 1.00 61.63 751 MET C O 1
ATOM 2993 N N . MET B 1 106 ? 110.924 116.387 116.738 1.00 51.02 752 MET C N 1
ATOM 2994 C CA . MET B 1 106 ? 109.630 116.449 116.078 1.00 51.02 752 MET C CA 1
ATOM 2995 C C . MET B 1 106 ? 109.649 117.476 114.954 1.00 51.02 752 MET C C 1
ATOM 2996 O O . MET B 1 106 ? 110.210 118.566 115.094 1.00 51.02 752 MET C O 1
ATOM 3001 N N . ARG B 1 107 ? 109.034 117.121 113.833 1.00 35.79 753 ARG C N 1
ATOM 3002 C CA . ARG B 1 107 ? 108.990 118.009 112.684 1.00 35.79 753 ARG C CA 1
ATOM 3003 C C . ARG B 1 107 ? 108.075 119.196 112.951 1.00 35.79 753 ARG C C 1
ATOM 3004 O O . ARG B 1 107 ? 107.207 119.158 113.826 1.00 35.79 753 ARG C O 1
ATOM 3012 N N . SER B 1 108 ? 108.285 120.263 112.186 1.00 33.27 754 SER C N 1
ATOM 3013 C CA . SER B 1 108 ? 107.474 121.463 112.330 1.00 33.27 754 SER C CA 1
ATOM 3014 C C . SER B 1 108 ? 106.103 121.240 111.706 1.00 33.27 754 SER C C 1
ATOM 3015 O O . SER B 1 108 ? 105.993 120.914 110.522 1.00 33.27 754 SER C O 1
ATOM 3018 N N . HIS B 1 109 ? 105.060 121.424 112.506 1.00 32.43 755 HIS C N 1
ATOM 3019 C CA . HIS B 1 109 ? 103.709 121.081 112.093 1.00 32.43 755 HIS C CA 1
ATOM 3020 C C . HIS B 1 109 ? 103.109 122.148 111.189 1.00 32.43 755 HIS C C 1
ATOM 3021 O O . HIS B 1 109 ? 103.335 123.345 111.382 1.00 32.43 755 HIS C O 1
ATOM 3028 N N . GLY B 1 110 ? 102.336 121.702 110.201 1.00 27.99 756 GLY C N 1
ATOM 3029 C CA . GLY B 1 110 ? 101.616 122.628 109.352 1.00 27.99 756 GLY C CA 1
ATOM 3030 C C . GLY B 1 110 ? 100.468 123.298 110.082 1.00 27.99 756 GLY C C 1
ATOM 3031 O O . GLY B 1 110 ? 99.843 122.724 110.973 1.00 27.99 756 GLY C O 1
ATOM 3032 N N . VAL B 1 111 ? 100.176 124.521 109.666 1.00 26.00 757 VAL C N 1
ATOM 3033 C CA . VAL B 1 111 ? 99.238 125.412 110.338 1.00 26.00 757 VAL C CA 1
ATOM 3034 C C . VAL B 1 111 ? 97.823 125.141 109.848 1.00 26.00 757 VAL C C 1
ATOM 3035 O O . VAL B 1 111 ? 97.603 124.726 108.707 1.00 26.00 757 VAL C O 1
ATOM 3039 N N . SER B 1 112 ? 96.849 125.374 110.725 1.00 28.38 758 SER C N 1
ATOM 3040 C CA . SER B 1 112 ? 95.434 125.273 110.394 1.00 28.38 758 SER C CA 1
ATOM 3041 C C . SER B 1 112 ? 94.787 126.646 110.500 1.00 28.38 758 SER C C 1
ATOM 3042 O O . SER B 1 112 ? 94.993 127.359 111.485 1.00 28.38 7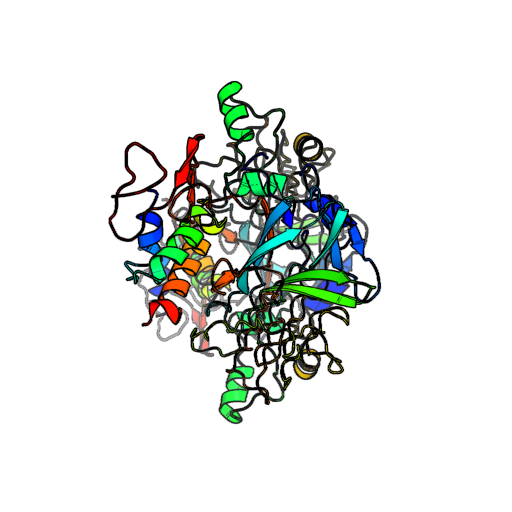58 SER C O 1
ATOM 3045 N N . VAL B 1 113 ? 94.007 127.006 109.486 1.00 28.15 759 VAL C N 1
ATOM 3046 C CA . VAL B 1 113 ? 93.275 128.266 109.447 1.00 28.15 759 VAL C CA 1
ATOM 3047 C C . VAL B 1 113 ? 91.818 127.957 109.136 1.00 28.15 759 VAL C C 1
ATOM 3048 O O . VAL B 1 113 ? 91.522 127.278 108.147 1.00 28.15 759 VAL C O 1
ATOM 3052 N N . LEU B 1 114 ? 90.915 128.456 109.970 1.00 33.36 760 LEU C N 1
ATOM 3053 C CA . LEU B 1 114 ? 89.480 128.279 109.791 1.00 33.36 760 LEU C CA 1
ATOM 3054 C C . LEU B 1 114 ? 88.872 129.589 109.313 1.00 33.36 760 LEU C C 1
ATOM 3055 O O . LEU B 1 114 ? 89.207 130.657 109.833 1.00 33.36 760 LEU C O 1
ATOM 3060 N N . GLY B 1 115 ? 87.984 129.511 108.326 1.00 32.76 761 GLY C N 1
ATOM 3061 C CA . GLY B 1 115 ? 87.354 130.700 107.796 1.00 32.76 761 GLY C CA 1
ATOM 3062 C C . GLY B 1 115 ? 85.904 130.439 107.446 1.00 32.76 761 GLY C C 1
ATOM 3063 O O . GLY B 1 115 ? 85.496 129.308 107.192 1.00 32.76 761 GLY C O 1
ATOM 3064 N N . ILE B 1 116 ? 85.126 131.515 107.447 1.00 36.13 762 ILE C N 1
ATOM 3065 C CA . ILE B 1 116 ? 83.713 131.471 107.099 1.00 36.13 762 ILE C CA 1
ATOM 3066 C C . ILE B 1 116 ? 83.513 132.332 105.864 1.00 36.13 762 ILE C C 1
ATOM 3067 O O . ILE B 1 116 ? 83.886 133.509 105.860 1.00 36.13 762 ILE C O 1
ATOM 3072 N N . PHE B 1 117 ? 82.931 131.751 104.818 1.00 34.50 763 PHE C N 1
ATOM 3073 C CA . PHE B 1 117 ? 82.779 132.445 103.550 1.00 34.50 763 PHE C CA 1
ATOM 3074 C C . PHE B 1 117 ? 81.357 132.270 103.049 1.00 34.50 763 PHE C C 1
ATOM 3075 O O . PHE B 1 117 ? 80.658 131.333 103.426 1.00 34.50 763 PHE C O 1
ATOM 3083 N N . ASN B 1 118 ? 80.924 133.199 102.208 1.00 39.45 764 ASN C N 1
ATOM 3084 C CA . ASN B 1 118 ? 79.634 133.109 101.530 1.00 39.45 764 ASN C CA 1
ATOM 3085 C C . ASN B 1 118 ? 79.929 132.765 100.077 1.00 39.45 764 ASN C C 1
ATOM 3086 O O . ASN B 1 118 ? 80.540 133.559 99.357 1.00 39.45 764 ASN C O 1
ATOM 3091 N N . LEU B 1 119 ? 79.508 131.581 99.649 1.00 39.80 765 LEU C N 1
ATOM 3092 C CA . LEU B 1 119 ? 79.802 131.097 98.310 1.00 39.80 765 LEU C CA 1
ATOM 3093 C C . LEU B 1 119 ? 78.514 130.932 97.520 1.00 39.80 765 LEU C C 1
ATOM 3094 O O . LEU B 1 119 ? 77.519 130.413 98.033 1.00 39.80 765 LEU C O 1
ATOM 3099 N N . GLU B 1 120 ? 78.537 131.387 96.274 1.00 46.86 766 GLU C N 1
ATOM 3100 C CA . GLU B 1 120 ? 77.398 131.251 95.384 1.00 46.86 766 GLU C CA 1
ATOM 3101 C C . GLU B 1 120 ? 77.424 129.886 94.707 1.00 46.86 766 GLU C C 1
ATOM 3102 O O . GLU B 1 120 ? 78.462 129.233 94.603 1.00 46.86 766 GLU C O 1
ATOM 3108 N N . LYS B 1 121 ? 76.258 129.453 94.243 1.00 47.47 767 LYS C N 1
ATOM 3109 C CA . LYS B 1 121 ? 76.171 128.192 93.528 1.00 47.47 767 LYS C CA 1
ATOM 3110 C C . LYS B 1 121 ? 76.968 128.272 92.232 1.00 47.47 767 LYS C C 1
ATOM 3111 O O . LYS B 1 121 ? 77.044 129.322 91.589 1.00 47.47 767 LYS C O 1
ATOM 3117 N N . ASP B 1 122 ? 77.586 127.151 91.868 1.00 49.05 768 ASP C N 1
ATOM 3118 C CA . ASP B 1 122 ? 78.436 127.001 90.690 1.00 49.05 768 ASP C CA 1
ATOM 3119 C C . ASP B 1 122 ? 79.713 127.825 90.769 1.00 49.05 768 ASP C C 1
ATOM 3120 O O . ASP B 1 122 ? 80.383 128.006 89.747 1.00 49.05 768 ASP C O 1
ATOM 3125 N N . ASP B 1 123 ? 80.067 128.336 91.943 1.00 47.96 769 ASP C N 1
ATOM 3126 C CA . ASP B 1 123 ? 81.381 128.936 92.121 1.00 47.96 769 ASP C CA 1
ATOM 3127 C C . ASP B 1 123 ? 82.447 127.855 92.042 1.00 47.96 769 ASP C C 1
ATOM 3128 O O . ASP B 1 123 ? 82.232 126.722 92.482 1.00 47.96 769 ASP C O 1
ATOM 3133 N N . MET B 1 124 ? 83.596 128.199 91.478 1.00 42.71 770 MET C N 1
ATOM 3134 C CA . MET B 1 124 ? 84.707 127.269 91.357 1.00 42.71 770 MET C CA 1
ATOM 3135 C C . MET B 1 124 ? 85.765 127.624 92.391 1.00 42.71 770 MET C C 1
ATOM 3136 O O . MET B 1 124 ? 86.321 128.727 92.366 1.00 42.71 770 MET C O 1
ATOM 3141 N N . LEU B 1 125 ? 86.038 126.692 93.296 1.00 32.35 771 LEU C N 1
ATOM 3142 C CA . LEU B 1 125 ? 87.099 126.832 94.280 1.00 32.35 771 LEU C CA 1
ATOM 3143 C C . LEU B 1 125 ? 88.320 126.066 93.803 1.00 32.35 771 LEU C C 1
ATOM 3144 O O . LEU B 1 125 ? 88.219 124.890 93.443 1.00 32.35 771 LEU C O 1
ATOM 3149 N N . TYR B 1 126 ? 89.462 126.736 93.790 1.00 32.01 772 TYR C N 1
ATOM 3150 C CA . TYR B 1 126 ? 90.732 126.123 93.450 1.00 32.01 772 TYR C CA 1
ATOM 3151 C C . TYR B 1 126 ? 91.429 125.779 94.754 1.00 32.01 772 TYR C C 1
ATOM 3152 O O . TYR B 1 126 ? 91.698 126.664 95.571 1.00 32.01 772 TYR C O 1
ATOM 3161 N N . ILE B 1 127 ? 91.693 124.496 94.958 1.00 23.51 773 ILE C N 1
ATOM 3162 C CA . ILE B 1 127 ? 92.196 123.979 96.217 1.00 23.51 773 ILE C CA 1
ATOM 3163 C C . ILE B 1 127 ? 93.489 123.233 95.941 1.00 23.51 773 ILE C C 1
ATOM 3164 O O . ILE B 1 127 ? 93.487 122.200 95.263 1.00 23.51 773 ILE C O 1
ATOM 3169 N N . LEU B 1 128 ? 94.583 123.761 96.457 1.00 19.51 774 LEU C N 1
ATOM 3170 C CA . LEU B 1 128 ? 95.862 123.074 96.487 1.00 19.51 774 LEU C CA 1
ATOM 3171 C C . LEU B 1 128 ? 96.047 122.554 97.905 1.00 19.51 774 LEU C C 1
ATOM 3172 O O . LEU B 1 128 ? 96.097 123.336 98.855 1.00 19.51 774 LEU C O 1
ATOM 3177 N N . VAL B 1 129 ? 96.145 121.241 98.047 1.00 17.93 775 VAL C N 1
ATOM 3178 C CA . VAL B 1 129 ? 96.411 120.627 99.338 1.00 17.93 775 VAL C CA 1
ATOM 3179 C C . VAL B 1 129 ? 97.915 120.437 99.463 1.00 17.93 775 VAL C C 1
ATOM 3180 O O . VAL B 1 129 ? 98.534 119.762 98.636 1.00 17.93 775 VAL C O 1
ATOM 3184 N N . GLY B 1 130 ? 98.504 121.041 100.490 1.00 17.54 776 GLY C N 1
ATOM 3185 C CA . GLY B 1 130 ? 99.948 121.028 100.617 1.00 17.54 776 GLY C CA 1
ATOM 3186 C C . GLY B 1 130 ? 100.470 119.655 100.992 1.00 17.54 776 GLY C C 1
ATOM 3187 O O . GLY B 1 130 ? 99.885 118.944 101.807 1.00 17.54 776 GLY C O 1
ATOM 3188 N N . GLN B 1 131 ? 101.597 119.290 100.398 1.00 19.32 777 GLN C N 1
ATOM 3189 C CA . GLN B 1 131 ? 102.217 118.002 100.652 1.00 19.32 777 GLN C CA 1
ATOM 3190 C C . GLN B 1 131 ? 103.416 118.160 101.573 1.00 19.32 777 GLN C C 1
ATOM 3191 O O . GLN B 1 131 ? 104.076 119.200 101.595 1.00 19.32 777 GLN C O 1
ATOM 3197 N N . GLN B 1 132 ? 103.668 117.118 102.356 1.00 23.37 778 GLN C N 1
ATOM 3198 C CA . GLN B 1 132 ? 104.704 117.161 103.374 1.00 23.37 778 GLN C CA 1
ATOM 3199 C C . GLN B 1 132 ? 106.085 117.307 102.749 1.00 23.37 778 GLN C C 1
ATOM 3200 O O . GLN B 1 132 ? 106.376 116.733 101.698 1.00 23.37 778 GLN C O 1
ATOM 3206 N N . GLY B 1 133 ? 106.937 118.095 103.400 1.00 26.03 779 GLY C N 1
ATOM 3207 C CA . GLY B 1 133 ? 108.325 118.166 102.989 1.00 26.03 779 GLY C CA 1
ATOM 3208 C C . GLY B 1 133 ? 109.041 116.859 103.278 1.00 26.03 779 GLY C C 1
ATOM 3209 O O . GLY B 1 133 ? 108.762 116.178 104.264 1.00 26.03 779 GLY C O 1
ATOM 3210 N N . GLU B 1 134 ? 109.973 116.506 102.400 1.00 31.21 780 GLU C N 1
ATOM 3211 C CA . GLU B 1 134 ? 110.646 115.220 102.510 1.00 31.21 780 GLU C CA 1
ATOM 3212 C C . GLU B 1 134 ? 111.569 115.184 103.719 1.00 31.21 780 GLU C C 1
ATOM 3213 O O . GLU B 1 134 ? 112.198 116.182 104.075 1.00 31.21 780 GLU C O 1
ATOM 3219 N N . ASP B 1 135 ? 111.640 114.020 104.353 1.00 34.44 781 ASP C N 1
ATOM 3220 C CA . ASP B 1 135 ? 112.540 113.795 105.469 1.00 34.44 781 ASP C CA 1
ATOM 3221 C C . ASP B 1 135 ? 113.925 113.420 104.966 1.00 34.44 781 ASP C C 1
ATOM 3222 O O . ASP B 1 135 ? 114.077 112.785 103.920 1.00 34.44 781 ASP C O 1
ATOM 3227 N N . ALA B 1 136 ? 114.941 113.827 105.724 1.00 34.02 782 ALA C N 1
ATOM 3228 C CA . ALA B 1 136 ? 116.301 113.405 105.416 1.00 34.02 782 ALA C CA 1
ATOM 3229 C C . ALA B 1 136 ? 116.455 111.899 105.570 1.00 34.02 782 ALA C C 1
ATOM 3230 O O . ALA B 1 136 ? 117.101 111.246 104.744 1.00 34.02 782 ALA C O 1
ATOM 3232 N N . CYS B 1 137 ? 115.854 111.331 106.611 1.00 39.15 783 CYS C N 1
ATOM 3233 C CA . CYS B 1 137 ? 115.996 109.928 106.928 1.00 39.15 783 CYS C CA 1
ATOM 3234 C C . CYS B 1 137 ? 114.631 109.282 107.118 1.00 39.15 783 CYS C C 1
ATOM 3235 O O . CYS B 1 137 ? 113.690 109.948 107.557 1.00 39.15 783 CYS C O 1
ATOM 3238 N N . PRO B 1 138 ? 114.483 107.992 106.788 1.00 36.69 784 PRO C N 1
ATOM 3239 C CA . PRO B 1 138 ? 115.508 107.130 106.194 1.00 36.69 784 PRO C CA 1
ATOM 3240 C C . PRO B 1 138 ? 115.726 107.400 104.712 1.00 36.69 784 PRO C C 1
ATOM 3241 O O . PRO B 1 138 ? 114.924 108.080 104.076 1.00 36.69 784 PRO C O 1
ATOM 3245 N N . SER B 1 139 ? 116.815 106.871 104.174 1.00 32.46 785 SER C N 1
ATOM 3246 C CA . SER B 1 139 ? 117.148 107.021 102.770 1.00 32.46 785 SER C CA 1
ATOM 3247 C C . SER B 1 139 ? 117.309 105.648 102.137 1.00 32.46 785 SER C C 1
ATOM 3248 O O . SER B 1 139 ? 117.824 104.717 102.760 1.00 32.46 785 SER C O 1
ATOM 3251 N N . THR B 1 140 ? 116.852 105.522 100.894 1.00 31.30 786 THR C N 1
ATOM 3252 C CA . THR B 1 140 ? 117.055 104.276 100.172 1.00 31.30 786 THR C CA 1
ATOM 3253 C C . THR B 1 140 ? 118.496 104.108 99.718 1.00 31.30 786 THR C C 1
ATOM 3254 O O . THR B 1 140 ? 118.911 102.985 99.420 1.00 31.30 786 THR C O 1
ATOM 3258 N N . ASN B 1 141 ? 119.263 105.192 99.665 1.00 31.84 787 ASN C N 1
ATOM 3259 C CA . ASN B 1 141 ? 120.688 105.103 99.398 1.00 31.84 787 ASN C CA 1
ATOM 3260 C C . ASN B 1 141 ? 121.424 104.694 100.665 1.00 31.84 787 ASN C C 1
ATOM 3261 O O . ASN B 1 141 ? 121.230 105.281 101.732 1.00 31.84 787 ASN C O 1
ATOM 3266 N N . GLN B 1 142 ? 122.281 103.682 100.541 1.00 32.55 788 GLN C N 1
ATOM 3267 C CA . GLN B 1 142 ? 122.876 103.071 101.722 1.00 32.55 788 GLN C CA 1
ATOM 3268 C C . GLN B 1 142 ? 123.979 103.919 102.336 1.00 32.55 788 GLN C C 1
ATOM 3269 O O . GLN B 1 142 ? 124.165 103.884 103.556 1.00 32.55 788 GLN C O 1
ATOM 3275 N N . LEU B 1 143 ? 124.714 104.682 101.528 1.00 34.21 789 LEU C N 1
ATOM 3276 C CA . LEU B 1 143 ? 125.706 105.586 102.097 1.00 34.21 789 LEU C CA 1
ATOM 3277 C C . LEU B 1 143 ? 125.043 106.647 102.965 1.00 34.21 789 LEU C C 1
ATOM 3278 O O . LEU B 1 143 ? 125.545 106.979 104.044 1.00 34.21 789 LEU C O 1
ATOM 3283 N N . ILE B 1 144 ? 123.915 107.192 102.509 1.00 32.73 790 ILE C N 1
ATOM 3284 C CA . ILE B 1 144 ? 123.167 108.136 103.329 1.00 32.73 790 ILE C CA 1
ATOM 3285 C C . ILE B 1 144 ? 122.538 107.427 104.521 1.00 32.73 790 ILE C C 1
ATOM 3286 O O . ILE B 1 144 ? 122.473 107.976 105.626 1.00 32.73 790 ILE C O 1
ATOM 3291 N N . GLN B 1 145 ? 122.057 106.201 104.314 1.00 35.07 791 GLN C N 1
ATOM 3292 C CA . GLN B 1 145 ? 121.446 105.453 105.405 1.00 35.07 791 GLN C CA 1
ATOM 3293 C C . GLN B 1 145 ? 122.442 105.173 106.521 1.00 35.07 791 GLN C C 1
ATOM 3294 O O . GLN B 1 145 ? 122.052 105.069 107.687 1.00 35.07 791 GLN C O 1
ATOM 3300 N N . LYS B 1 146 ? 123.726 105.045 106.188 1.00 37.82 792 LYS C N 1
ATOM 3301 C CA . LYS B 1 146 ? 124.746 104.929 107.225 1.00 37.82 792 LYS C CA 1
ATOM 3302 C C . LYS B 1 146 ? 124.815 106.196 108.067 1.00 37.82 792 LYS C C 1
ATOM 3303 O O . LYS B 1 146 ? 124.931 106.129 109.296 1.00 37.82 792 LYS C O 1
ATOM 3309 N N . VAL B 1 147 ? 124.742 107.362 107.423 1.00 37.95 793 VAL C N 1
ATOM 3310 C CA . VAL B 1 147 ? 124.698 108.621 108.161 1.00 37.95 793 VAL C CA 1
ATOM 3311 C C . VAL B 1 147 ? 123.454 108.686 109.031 1.00 37.95 793 VAL C C 1
ATOM 3312 O O . VAL B 1 147 ? 123.493 109.209 110.149 1.00 37.95 793 VAL C O 1
ATOM 3316 N N . CYS B 1 148 ? 122.333 108.164 108.533 1.00 39.40 794 CYS C N 1
ATOM 3317 C CA . CYS B 1 148 ? 121.081 108.235 109.276 1.00 39.40 794 CYS C CA 1
ATOM 3318 C C . CYS B 1 148 ? 121.146 107.438 110.571 1.00 39.40 794 CYS C C 1
ATOM 3319 O O . CYS B 1 148 ? 120.640 107.885 111.605 1.00 39.40 794 CYS C O 1
ATOM 3322 N N . ILE B 1 149 ? 121.760 106.251 110.541 1.00 40.50 795 ILE C N 1
ATOM 3323 C CA . ILE B 1 149 ? 121.803 105.393 111.720 1.00 40.50 795 ILE C CA 1
ATOM 3324 C C . ILE B 1 149 ? 123.012 105.664 112.600 1.00 40.50 795 ILE C C 1
ATOM 3325 O O . ILE B 1 149 ? 123.275 104.890 113.529 1.00 40.50 795 ILE C O 1
ATOM 3330 N N . GLY B 1 150 ? 123.755 106.731 112.341 1.00 43.77 796 GLY C N 1
ATOM 3331 C CA . GLY B 1 150 ? 124.863 107.108 113.188 1.00 43.77 796 GLY C CA 1
ATOM 3332 C C . GLY B 1 150 ? 126.153 106.360 112.954 1.00 43.77 796 GLY C C 1
ATOM 3333 O O . GLY B 1 150 ? 127.079 106.497 113.760 1.00 43.77 796 GLY C O 1
ATOM 3334 N N . GLU B 1 151 ? 126.252 105.581 111.881 1.00 48.58 797 GLU C N 1
ATOM 3335 C CA . GLU B 1 151 ? 127.449 104.812 111.582 1.00 48.58 797 GLU C CA 1
ATOM 3336 C C . GLU B 1 151 ? 128.367 105.516 110.595 1.00 48.58 797 GLU C C 1
ATOM 3337 O O . GLU B 1 151 ? 129.357 104.925 110.154 1.00 48.58 797 GLU C O 1
ATOM 3343 N N . ASN B 1 152 ? 128.058 106.756 110.232 1.00 49.41 798 ASN C N 1
ATOM 3344 C CA . ASN B 1 152 ? 128.924 107.565 109.385 1.00 49.41 798 ASN C CA 1
ATOM 3345 C C . ASN B 1 152 ? 128.858 108.993 109.897 1.00 49.41 798 ASN C C 1
ATOM 3346 O O . ASN B 1 152 ? 127.784 109.599 109.903 1.00 49.41 798 ASN C O 1
ATOM 3351 N N . ASN B 1 153 ? 130.000 109.529 110.328 1.00 57.47 799 ASN C N 1
ATOM 3352 C CA . ASN B 1 153 ? 130.035 110.829 110.985 1.00 57.47 799 ASN C CA 1
ATOM 3353 C C . ASN B 1 153 ? 130.881 111.848 110.233 1.00 57.47 799 ASN C C 1
ATOM 3354 O O . ASN B 1 153 ? 131.504 112.705 110.864 1.00 57.47 799 ASN C O 1
ATOM 3359 N N . VAL B 1 154 ? 130.901 111.795 108.899 1.00 53.92 800 VAL C N 1
ATOM 3360 C CA . VAL B 1 154 ? 131.701 112.753 108.138 1.00 53.92 800 VAL C CA 1
ATOM 3361 C C . VAL B 1 154 ? 131.213 114.174 108.385 1.00 53.92 800 VAL C C 1
ATOM 3362 O O . VAL B 1 154 ? 132.007 115.121 108.404 1.00 53.92 800 VAL C O 1
ATOM 3366 N N . ILE B 1 155 ? 129.905 114.349 108.575 1.00 53.59 801 ILE C N 1
ATOM 3367 C CA . ILE B 1 155 ? 129.366 115.678 108.849 1.00 53.59 801 ILE C CA 1
ATOM 3368 C C . ILE B 1 155 ? 129.862 116.187 110.196 1.00 53.59 801 ILE C C 1
ATOM 3369 O O . ILE B 1 155 ? 130.230 117.358 110.336 1.00 53.59 801 ILE C O 1
ATOM 3374 N N . GLU B 1 156 ? 129.864 115.320 111.211 1.00 60.02 802 GLU C N 1
ATOM 3375 C CA . GLU B 1 156 ? 130.349 115.726 112.525 1.00 60.02 802 GLU C CA 1
ATOM 3376 C C . GLU B 1 156 ? 131.821 116.109 112.491 1.00 60.02 802 GLU C C 1
ATOM 3377 O O . GLU B 1 156 ? 132.215 117.103 113.110 1.00 60.02 802 GLU C O 1
ATOM 3383 N N . GLU B 1 157 ? 132.648 115.338 111.783 1.00 63.54 803 GLU C N 1
ATOM 3384 C CA . GLU B 1 157 ? 134.055 115.702 111.663 1.00 63.54 803 GLU C CA 1
ATOM 3385 C C . GLU B 1 157 ? 134.218 117.006 110.896 1.00 63.54 803 GLU C C 1
ATOM 3386 O O . GLU B 1 157 ? 135.061 117.839 111.246 1.00 63.54 803 GLU C O 1
ATOM 3392 N N . GLU B 1 158 ? 133.416 117.200 109.848 1.00 61.24 804 GLU C N 1
ATOM 3393 C CA . GLU B 1 158 ? 133.464 118.445 109.092 1.00 61.24 804 GLU C CA 1
ATOM 3394 C C . GLU B 1 158 ? 133.146 119.638 109.982 1.00 61.24 804 GLU C C 1
ATOM 3395 O O . GLU B 1 158 ? 133.830 120.667 109.926 1.00 61.24 804 GLU C O 1
ATOM 3401 N N . ILE B 1 159 ? 132.114 119.513 110.822 1.00 62.95 805 ILE C N 1
ATOM 3402 C CA . ILE B 1 159 ? 131.769 120.573 111.768 1.00 62.95 805 ILE C CA 1
ATOM 3403 C C . ILE B 1 159 ? 132.841 120.783 112.821 1.00 62.95 805 ILE C C 1
ATOM 3404 O O . ILE B 1 159 ? 133.135 121.933 113.170 1.00 62.95 805 ILE C O 1
ATOM 3409 N N . ARG B 1 160 ? 133.450 119.715 113.334 1.00 68.49 806 ARG C N 1
ATOM 3410 C CA . ARG B 1 160 ? 134.508 119.862 114.321 1.00 68.49 806 ARG C CA 1
ATOM 3411 C C . ARG B 1 160 ? 135.789 120.450 113.752 1.00 68.49 806 ARG C C 1
ATOM 3412 O O . ARG B 1 160 ? 136.565 121.036 114.510 1.00 68.49 806 ARG C O 1
ATOM 3420 N N . VAL B 1 161 ? 136.026 120.318 112.450 1.00 68.12 807 VAL C N 1
ATOM 3421 C CA . VAL B 1 161 ? 137.252 120.822 111.847 1.00 68.12 807 VAL C CA 1
ATOM 3422 C C . VAL B 1 161 ? 137.078 122.195 111.199 1.00 68.12 807 VAL C C 1
ATOM 3423 O O . VAL B 1 161 ? 138.059 122.950 111.119 1.00 68.12 807 VAL C O 1
ATOM 3427 N N . ASN B 1 162 ? 135.864 122.572 110.793 1.00 68.15 808 ASN C N 1
ATOM 3428 C CA . ASN B 1 162 ? 135.657 123.852 110.131 1.00 68.15 808 ASN C CA 1
ATOM 3429 C C . ASN B 1 162 ? 134.533 124.681 110.733 1.00 68.15 808 ASN C C 1
ATOM 3430 O O . ASN B 1 162 ? 134.431 125.870 110.413 1.00 68.15 808 ASN C O 1
ATOM 3435 N N . ARG B 1 163 ? 133.684 124.092 111.576 1.00 69.56 809 ARG C N 1
ATOM 3436 C CA . ARG B 1 163 ? 132.533 124.786 112.160 1.00 69.56 809 ARG C CA 1
ATOM 3437 C C . ARG B 1 163 ? 131.592 125.301 111.077 1.00 69.56 809 ARG C C 1
ATOM 3438 O O . ARG B 1 163 ? 130.869 126.280 111.273 1.00 69.56 809 ARG C O 1
ATOM 3446 N N . SER B 1 164 ? 131.596 124.630 109.928 1.00 62.75 810 SER C N 1
ATOM 3447 C CA . SER B 1 164 ? 130.738 124.986 108.807 1.00 62.75 810 SER C CA 1
ATOM 3448 C C . SER B 1 164 ? 130.747 123.826 107.828 1.00 62.75 810 SER C C 1
ATOM 3449 O O . SER B 1 164 ? 131.804 123.244 107.568 1.00 62.75 810 SER C O 1
ATOM 3452 N N . VAL B 1 165 ? 129.579 123.492 107.294 1.00 53.66 811 VAL C N 1
ATOM 3453 C CA . VAL B 1 165 ? 129.446 122.389 106.351 1.00 53.66 811 VAL C CA 1
ATOM 3454 C C . VAL B 1 165 ? 129.501 122.966 104.943 1.00 53.66 811 VAL C C 1
ATOM 3455 O O . VAL B 1 165 ? 128.625 123.734 104.540 1.00 53.66 811 VAL C O 1
ATOM 3459 N N . HIS B 1 166 ? 130.530 122.594 104.192 1.00 57.02 812 HIS C N 1
ATOM 3460 C CA . HIS B 1 166 ? 130.693 123.044 102.819 1.00 57.02 812 HIS C CA 1
ATOM 3461 C C . HIS B 1 166 ? 130.775 121.914 101.810 1.00 57.02 812 HIS C C 1
ATOM 3462 O O . HIS B 1 166 ? 130.342 122.095 100.672 1.00 57.02 812 HIS C O 1
ATOM 3469 N N . GLU B 1 167 ? 131.315 120.758 102.190 1.00 53.21 813 GLU C N 1
ATOM 3470 C CA . GLU B 1 167 ? 131.451 119.633 101.272 1.00 53.21 813 GLU C CA 1
ATOM 3471 C C . GLU B 1 167 ? 130.368 118.586 101.500 1.00 53.21 813 GLU C C 1
ATOM 3472 O O . GLU B 1 167 ? 129.685 118.181 100.557 1.00 53.21 813 GLU C O 1
ATOM 3478 N N . TRP B 1 168 ? 130.192 118.146 102.740 1.00 47.51 814 TRP C N 1
ATOM 3479 C CA . TRP B 1 168 ? 129.187 117.136 103.062 1.00 47.51 814 TRP C CA 1
ATOM 3480 C C . TRP B 1 168 ? 127.830 117.769 103.348 1.00 47.51 814 TRP C C 1
ATOM 3481 O O . TRP B 1 168 ? 127.204 117.513 104.372 1.00 47.51 814 TRP C O 1
ATOM 3492 N N . ALA B 1 169 ? 127.366 118.604 102.426 1.00 43.25 815 ALA C N 1
ATOM 3493 C CA . ALA B 1 169 ? 126.094 119.286 102.604 1.00 43.25 815 ALA C CA 1
ATOM 3494 C C . ALA B 1 169 ? 124.935 118.309 102.468 1.00 43.25 815 ALA C C 1
ATOM 3495 O O . ALA B 1 169 ? 125.035 117.290 101.782 1.00 43.25 815 ALA C O 1
ATOM 3497 N N . GLY B 1 170 ? 123.831 118.626 103.134 1.00 37.28 816 GLY C N 1
ATOM 3498 C CA . GLY B 1 170 ? 122.650 117.793 103.085 1.00 37.28 816 GLY C CA 1
ATOM 3499 C C . GLY B 1 170 ? 122.257 117.293 104.454 1.00 37.28 816 GLY C C 1
ATOM 3500 O O . GLY B 1 170 ? 123.072 117.305 105.378 1.00 37.28 816 GLY C O 1
ATOM 3501 N N . GLY B 1 171 ? 121.014 116.849 104.602 1.00 34.35 817 GLY C N 1
ATOM 3502 C CA . GLY B 1 171 ? 120.525 116.332 105.864 1.00 34.35 817 GLY C CA 1
ATOM 3503 C C . GLY B 1 171 ? 119.403 117.124 106.493 1.00 34.35 817 GLY C C 1
ATOM 3504 O O . GLY B 1 171 ? 118.861 116.687 107.518 1.00 34.35 817 GLY C O 1
ATOM 3505 N N . GLY B 1 172 ? 119.028 118.274 105.941 1.00 32.06 818 GLY C N 1
ATOM 3506 C CA . GLY B 1 172 ? 117.916 119.038 106.468 1.00 32.06 818 GLY C CA 1
ATOM 3507 C C . GLY B 1 172 ? 116.646 118.746 105.689 1.00 32.06 818 GLY C C 1
ATOM 3508 O O . GLY B 1 172 ? 116.673 118.557 104.477 1.00 32.06 818 GLY C O 1
ATOM 3509 N N . GLY B 1 173 ? 115.530 118.708 106.407 1.00 27.76 819 GLY C N 1
ATOM 3510 C CA . GLY B 1 173 ? 114.268 118.396 105.774 1.00 27.76 819 GLY C CA 1
ATOM 3511 C C . GLY B 1 173 ? 113.793 119.510 104.864 1.00 27.76 819 GLY C C 1
ATOM 3512 O O . GLY B 1 173 ? 114.089 120.687 105.064 1.00 27.76 819 GLY C O 1
ATOM 3513 N N . GLY B 1 174 ? 113.045 119.122 103.838 1.00 24.75 820 GLY C N 1
ATOM 3514 C CA . GLY B 1 174 ? 112.402 120.098 102.994 1.00 24.75 820 GLY C CA 1
ATOM 3515 C C . GLY B 1 174 ? 111.240 120.772 103.690 1.00 24.75 820 GLY C C 1
ATOM 3516 O O . GLY B 1 174 ? 110.667 120.255 104.645 1.00 24.75 820 GLY C O 1
ATOM 3517 N N . GLY B 1 175 ? 110.899 121.961 103.205 1.00 23.01 821 GLY C N 1
ATOM 3518 C CA . GLY B 1 175 ? 109.783 122.690 103.779 1.00 23.01 821 GLY C CA 1
ATOM 3519 C C . GLY B 1 175 ? 108.455 122.076 103.374 1.00 23.01 821 GLY C C 1
ATOM 3520 O O . GLY B 1 175 ? 108.285 121.585 102.258 1.00 23.01 821 GLY C O 1
ATOM 3521 N N . GLY B 1 176 ? 107.507 122.093 104.304 1.00 21.13 822 GLY C N 1
ATOM 3522 C CA . GLY B 1 176 ? 106.178 121.616 103.995 1.00 21.13 822 GLY C CA 1
ATOM 3523 C C . GLY B 1 176 ? 105.445 122.566 103.070 1.00 21.13 822 GLY C C 1
ATOM 3524 O O . GLY B 1 176 ? 105.661 123.777 103.080 1.00 21.13 822 GLY C O 1
ATOM 3525 N N . GLY B 1 177 ? 104.571 122.000 102.246 1.00 18.34 823 GLY C N 1
ATOM 3526 C CA . GLY B 1 177 ? 103.784 122.812 101.346 1.00 18.34 823 GLY C CA 1
ATOM 3527 C C . GLY B 1 177 ? 102.596 123.452 102.037 1.00 18.34 823 GLY C C 1
ATOM 3528 O O . GLY B 1 177 ? 102.045 122.930 103.003 1.00 18.34 823 GLY C O 1
ATOM 3529 N N . ALA B 1 178 ? 102.198 124.607 101.527 1.00 17.87 824 ALA C N 1
ATOM 3530 C CA . ALA B 1 178 ? 101.035 125.296 102.054 1.00 17.87 824 ALA C CA 1
ATOM 3531 C C . ALA B 1 178 ? 99.768 124.805 101.371 1.00 17.87 824 ALA C C 1
ATOM 3532 O O . ALA B 1 178 ? 99.795 124.246 100.275 1.00 17.87 824 ALA C O 1
ATOM 3534 N N . THR B 1 179 ? 98.648 125.021 102.046 1.00 19.71 825 THR C N 1
ATOM 3535 C CA . THR B 1 179 ? 97.336 124.726 101.496 1.00 19.71 825 THR C CA 1
ATOM 3536 C C . THR B 1 179 ? 96.680 126.026 101.051 1.00 19.71 825 THR C C 1
ATOM 3537 O O . THR B 1 179 ? 96.586 126.978 101.828 1.00 19.71 825 THR C O 1
ATOM 3541 N N . TYR B 1 180 ? 96.242 126.065 99.799 1.00 21.46 826 TYR C N 1
ATOM 3542 C CA . TYR B 1 180 ? 95.661 127.259 99.200 1.00 21.46 826 TYR C CA 1
ATOM 3543 C C . TYR B 1 180 ? 94.225 126.966 98.799 1.00 21.46 826 TYR C C 1
ATOM 3544 O O . TYR B 1 180 ? 93.962 125.980 98.112 1.00 21.46 826 TYR C O 1
ATOM 3553 N N . VAL B 1 181 ? 93.303 127.820 99.220 1.00 24.41 827 VAL C N 1
ATOM 3554 C CA . VAL B 1 181 ? 91.926 127.806 98.754 1.00 24.41 827 VAL C CA 1
ATOM 3555 C C . VAL B 1 181 ? 91.671 129.190 98.183 1.00 24.41 827 VAL C C 1
ATOM 3556 O O . VAL B 1 181 ? 91.720 130.184 98.918 1.00 24.41 827 VAL C O 1
ATOM 3560 N N . PHE B 1 182 ? 91.412 129.263 96.880 1.00 29.57 828 PHE C N 1
ATOM 3561 C CA . PHE B 1 182 ? 91.259 130.545 96.211 1.00 29.57 828 PHE C CA 1
ATOM 3562 C C . PHE B 1 182 ? 90.243 130.428 95.083 1.00 29.57 828 PHE C C 1
ATOM 3563 O O . PHE B 1 182 ? 89.625 129.384 94.876 1.00 29.57 828 PHE C O 1
ATOM 3571 N N . LYS B 1 183 ? 90.053 131.533 94.369 1.00 38.77 829 LYS C N 1
ATOM 3572 C CA . LYS B 1 183 ? 89.111 131.607 93.265 1.00 38.77 829 LYS C CA 1
ATOM 3573 C C . LYS B 1 183 ? 89.670 132.530 92.192 1.00 38.77 829 LYS C C 1
ATOM 3574 O O . LYS B 1 183 ? 90.533 133.371 92.452 1.00 38.77 829 LYS C O 1
ATOM 3580 N N . MET B 1 184 ? 89.182 132.349 90.969 1.00 50.51 830 MET C N 1
ATOM 3581 C CA . MET B 1 184 ? 89.639 133.106 89.806 1.00 50.51 830 MET C CA 1
ATOM 3582 C C . MET B 1 184 ? 88.640 134.212 89.487 1.00 50.51 830 MET C C 1
ATOM 3583 O O . MET B 1 184 ? 87.793 134.086 88.603 1.00 50.51 830 MET C O 1
ATOM 3588 N N . LYS B 1 185 ? 88.749 135.310 90.225 1.00 54.32 831 LYS C N 1
ATOM 3589 C CA . LYS B 1 185 ? 87.890 136.469 90.015 1.00 54.32 831 LYS C CA 1
ATOM 3590 C C . LYS B 1 185 ? 88.397 137.268 88.821 1.00 54.32 831 LYS C C 1
ATOM 3591 O O . LYS B 1 185 ? 89.384 138.003 88.932 1.00 54.32 831 LYS C O 1
ATOM 3597 N N . ASP B 1 186 ? 87.718 137.134 87.679 1.00 61.68 832 ASP C N 1
ATOM 3598 C CA . ASP B 1 186 ? 88.081 137.817 86.436 1.00 61.68 832 ASP C CA 1
ATOM 3599 C C . ASP B 1 186 ? 89.506 137.506 85.991 1.00 61.68 832 ASP C C 1
ATOM 3600 O O . ASP B 1 186 ? 90.234 138.399 85.551 1.00 61.68 832 ASP C O 1
ATOM 3605 N N . GLY B 1 187 ? 89.912 136.255 86.088 1.00 56.93 833 GLY C N 1
ATOM 3606 C CA . GLY B 1 187 ? 91.246 135.849 85.658 1.00 56.93 833 GLY C CA 1
ATOM 3607 C C . GLY B 1 187 ? 92.319 135.931 86.720 1.00 56.93 833 GLY C C 1
ATOM 3608 O O . GLY B 1 187 ? 93.109 135.003 86.877 1.00 56.93 833 GLY C O 1
ATOM 3609 N N . VAL B 1 188 ? 92.360 137.032 87.456 1.00 51.36 834 VAL C N 1
ATOM 3610 C CA . VAL B 1 188 ? 93.359 137.190 88.518 1.00 51.36 834 VAL C CA 1
ATOM 3611 C C . VAL B 1 188 ? 92.990 136.287 89.691 1.00 51.36 834 VAL C C 1
ATOM 3612 O O . VAL B 1 188 ? 91.873 136.400 90.225 1.00 51.36 834 VAL C O 1
ATOM 3616 N N . PRO B 1 189 ? 93.869 135.380 90.119 1.00 42.11 835 PRO C N 1
ATOM 3617 C CA . PRO B 1 189 ? 93.558 134.557 91.293 1.00 42.11 835 PRO C CA 1
ATOM 3618 C C . PRO B 1 189 ? 93.407 135.417 92.538 1.00 42.11 835 PRO C C 1
ATOM 3619 O O . PRO B 1 189 ? 94.166 136.362 92.760 1.00 42.11 835 PRO C O 1
ATOM 3623 N N . VAL B 1 190 ? 92.413 135.081 93.349 1.00 36.07 836 VAL C N 1
ATOM 3624 C CA . VAL B 1 190 ? 92.082 135.824 94.557 1.00 36.07 836 VAL C CA 1
ATOM 3625 C C . VAL B 1 190 ? 92.114 134.854 95.730 1.00 36.07 836 VAL C C 1
ATOM 3626 O O . VAL B 1 190 ? 91.286 133.943 95.799 1.00 36.07 836 VAL C O 1
ATOM 3630 N N . PRO B 1 191 ? 93.035 135.007 96.672 1.00 30.77 837 PRO C N 1
ATOM 3631 C CA . PRO B 1 191 ? 93.128 134.055 97.780 1.00 30.77 837 PRO C CA 1
ATOM 3632 C C . PRO B 1 191 ? 91.967 134.183 98.750 1.00 30.77 837 PRO C C 1
ATOM 3633 O O . PRO B 1 191 ? 91.455 135.272 99.012 1.00 30.77 837 PRO C O 1
ATOM 3637 N N . LEU B 1 192 ? 91.554 133.039 99.286 1.00 28.17 838 LEU C N 1
ATOM 3638 C CA . LEU B 1 192 ? 90.543 132.985 100.332 1.00 28.17 838 LEU C CA 1
ATOM 3639 C C . LEU B 1 192 ? 91.113 132.479 101.644 1.00 28.17 838 LEU C C 1
ATOM 3640 O O . LEU B 1 192 ? 90.978 133.146 102.674 1.00 28.17 838 LEU C O 1
ATOM 3645 N N . ILE B 1 193 ? 91.745 131.312 101.630 1.00 24.82 839 ILE C N 1
ATOM 3646 C CA . ILE B 1 193 ? 92.383 130.729 102.803 1.00 24.82 839 ILE C CA 1
ATOM 3647 C C . ILE B 1 193 ? 93.759 130.245 102.384 1.00 24.82 839 ILE C C 1
ATOM 3648 O O . ILE B 1 193 ? 93.896 129.587 101.352 1.00 24.82 839 ILE C O 1
ATOM 3653 N N . ILE B 1 194 ? 94.780 130.576 103.161 1.00 22.09 840 ILE C N 1
ATOM 3654 C CA . ILE B 1 194 ? 96.102 130.004 102.951 1.00 22.09 840 ILE C CA 1
ATOM 3655 C C . ILE B 1 194 ? 96.603 129.522 104.299 1.00 22.09 840 ILE C C 1
ATOM 3656 O O . ILE B 1 194 ? 96.803 130.324 105.216 1.00 22.09 840 ILE C O 1
ATOM 3661 N N . ALA B 1 195 ? 96.781 128.216 104.428 1.00 20.18 841 ALA C N 1
ATOM 3662 C CA . ALA B 1 195 ? 97.325 127.616 105.634 1.00 20.18 841 ALA C CA 1
ATOM 3663 C C . ALA B 1 195 ? 98.784 127.269 105.379 1.00 20.18 841 ALA C C 1
ATOM 3664 O O . ALA B 1 195 ? 99.088 126.442 104.517 1.00 20.18 841 ALA C O 1
ATOM 3666 N N . ALA B 1 196 ? 99.678 127.900 106.128 1.00 20.39 842 ALA C N 1
ATOM 3667 C CA . ALA B 1 196 ? 101.101 127.788 105.860 1.00 20.39 842 ALA C CA 1
ATOM 3668 C C . ALA B 1 196 ? 101.607 126.374 106.115 1.00 20.39 842 ALA C C 1
ATOM 3669 O O . ALA B 1 196 ? 101.066 125.630 106.935 1.00 20.39 842 ALA C O 1
ATOM 3671 N N . GLY B 1 197 ? 102.658 126.009 105.392 1.00 21.42 843 GLY C N 1
ATOM 3672 C CA . GLY B 1 197 ? 103.356 124.763 105.615 1.00 21.42 843 GLY C CA 1
ATOM 3673 C C . GLY B 1 197 ? 104.498 124.955 106.595 1.00 21.42 843 GLY C C 1
ATOM 3674 O O . GLY B 1 197 ? 105.061 126.038 106.709 1.00 21.42 843 GLY C O 1
ATOM 3675 N N . GLY B 1 198 ? 104.823 123.890 107.316 1.00 23.75 844 GLY C N 1
ATOM 3676 C CA . GLY B 1 198 ? 105.911 123.958 108.267 1.00 23.75 844 GLY C CA 1
ATOM 3677 C C . GLY B 1 198 ? 107.263 123.941 107.584 1.00 23.75 844 GLY C C 1
ATOM 3678 O O . GLY B 1 198 ? 107.442 123.363 106.514 1.00 23.75 844 GLY C O 1
ATOM 3679 N N . GLY B 1 199 ? 108.231 124.596 108.220 1.00 26.76 845 GLY C N 1
ATOM 3680 C CA . GLY B 1 199 ? 109.586 124.568 107.723 1.00 26.76 845 GLY C CA 1
ATOM 3681 C C . GLY B 1 199 ? 110.270 123.243 107.987 1.00 26.76 845 GLY C C 1
ATOM 3682 O O . GLY B 1 199 ? 109.859 122.454 108.834 1.00 26.76 845 GLY C O 1
ATOM 3683 N N . GLY B 1 200 ? 111.330 122.990 107.227 1.00 28.86 846 GLY C N 1
ATOM 3684 C CA . GLY B 1 200 ? 112.096 121.779 107.426 1.00 28.86 846 GLY C CA 1
ATOM 3685 C C . GLY B 1 200 ? 113.064 121.905 108.586 1.00 28.86 846 GLY C C 1
ATOM 3686 O O . GLY B 1 200 ? 113.592 122.976 108.876 1.00 28.86 846 GLY C O 1
ATOM 3687 N N . ARG B 1 201 ? 113.295 120.787 109.264 1.00 39.71 847 ARG C N 1
ATOM 3688 C CA . ARG B 1 201 ? 114.235 120.767 110.373 1.00 39.71 847 ARG C CA 1
ATOM 3689 C C . ARG B 1 201 ? 115.660 120.663 109.851 1.00 39.71 847 ARG C C 1
ATOM 3690 O O . ARG B 1 201 ? 115.918 120.013 108.836 1.00 39.71 847 ARG C O 1
ATOM 3698 N N . ALA B 1 202 ? 116.585 121.310 110.551 1.00 41.18 848 ALA C N 1
ATOM 3699 C CA . ALA B 1 202 ? 117.985 121.236 110.172 1.00 41.18 848 ALA C CA 1
ATOM 3700 C C . ALA B 1 202 ? 118.546 119.851 110.468 1.00 41.18 848 ALA C C 1
ATOM 3701 O O . ALA B 1 202 ? 117.955 119.054 111.199 1.00 41.18 848 ALA C O 1
ATOM 3703 N N . TYR B 1 203 ? 119.708 119.569 109.879 1.00 44.01 849 TYR C N 1
ATOM 3704 C CA . TYR B 1 203 ? 120.370 118.294 110.129 1.00 44.01 849 TYR C CA 1
ATOM 3705 C C . TYR B 1 203 ? 120.670 118.116 111.611 1.00 44.01 849 TYR C C 1
ATOM 3706 O O . TYR B 1 203 ? 120.382 117.065 112.194 1.00 44.01 849 TYR C O 1
ATOM 3715 N N . GLY B 1 204 ? 121.242 119.137 112.238 1.00 48.80 850 GLY C N 1
ATOM 3716 C CA . GLY B 1 204 ? 121.623 119.044 113.629 1.00 48.80 850 GLY C CA 1
ATOM 3717 C C . GLY B 1 204 ? 120.745 119.858 114.552 1.00 48.80 850 GLY C C 1
ATOM 3718 O O . GLY B 1 204 ? 121.247 120.539 115.449 1.00 48.80 850 GLY C O 1
ATOM 3719 N N . ALA B 1 205 ? 119.433 119.809 114.338 1.00 52.10 851 ALA C N 1
ATOM 3720 C CA . ALA B 1 205 ? 118.502 120.523 115.198 1.00 52.10 851 ALA C CA 1
ATOM 3721 C C . ALA B 1 205 ? 118.579 119.988 116.622 1.00 52.10 851 ALA C C 1
ATOM 3722 O O . ALA B 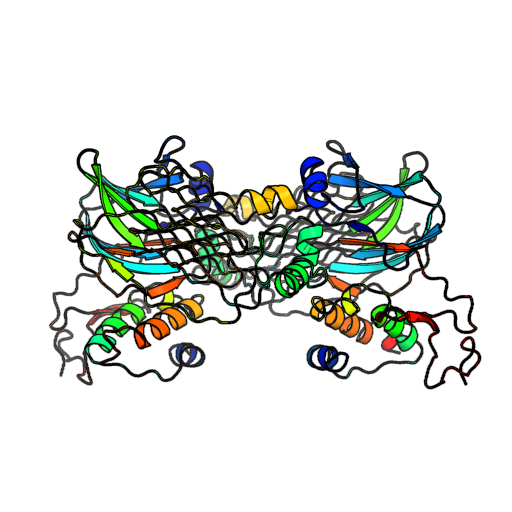1 205 ? 118.176 118.853 116.889 1.00 52.10 851 ALA C O 1
ATOM 3724 N N . LYS B 1 206 ? 119.103 120.799 117.542 1.00 60.93 852 LYS C N 1
ATOM 3725 C CA . LYS B 1 206 ? 119.294 120.368 118.920 1.00 60.93 852 LYS C CA 1
ATOM 3726 C C . LYS B 1 206 ? 118.115 120.698 119.823 1.00 60.93 852 LYS C C 1
ATOM 3727 O O . LYS B 1 206 ? 118.152 120.357 121.009 1.00 60.93 852 LYS C O 1
ATOM 3733 N N . THR B 1 207 ? 117.080 121.353 119.302 1.00 60.05 853 THR C N 1
ATOM 3734 C CA . THR B 1 207 ? 115.937 121.749 120.116 1.00 60.05 853 THR C CA 1
ATOM 3735 C C . THR B 1 207 ? 114.622 121.381 119.439 1.00 60.05 853 THR C C 1
ATOM 3736 O O . THR B 1 207 ? 114.612 120.678 118.423 1.00 60.05 853 THR C O 1
ATOM 3740 N N . ASP B 1 208 ? 113.503 121.844 120.009 1.00 59.67 854 ASP C N 1
ATOM 3741 C CA . ASP B 1 208 ? 112.184 121.700 119.402 1.00 59.67 854 ASP C CA 1
ATOM 3742 C C . ASP B 1 208 ? 111.355 122.970 119.556 1.00 59.67 854 ASP C C 1
ATOM 3743 O O . ASP B 1 208 ? 110.122 122.909 119.502 1.00 59.67 854 ASP C O 1
ATOM 3748 N N . THR B 1 209 ? 111.999 124.116 119.764 1.00 63.51 855 THR C N 1
ATOM 3749 C CA . THR B 1 209 ? 111.271 125.373 119.880 1.00 63.51 855 THR C CA 1
ATOM 3750 C C . THR B 1 209 ? 110.673 125.760 118.536 1.00 63.51 855 THR C C 1
ATOM 3751 O O . THR B 1 209 ? 111.342 125.680 117.503 1.00 63.51 855 THR C O 1
ATOM 3755 N N . PHE B 1 210 ? 109.417 126.193 118.551 1.00 56.47 856 PHE C N 1
ATOM 3756 C CA . PHE B 1 210 ? 108.731 126.630 117.348 1.00 56.47 856 PHE C CA 1
ATOM 3757 C C . PHE B 1 210 ? 108.142 128.019 117.558 1.00 56.47 856 PHE C C 1
ATOM 3758 O O . PHE B 1 210 ? 107.677 128.365 118.646 1.00 56.47 856 PHE C O 1
ATOM 3766 N N . HIS B 1 211 ? 108.163 128.806 116.495 1.00 55.14 857 HIS C N 1
ATOM 3767 C CA . HIS B 1 211 ? 107.790 130.208 116.494 1.00 55.14 857 HIS C CA 1
ATOM 3768 C C . HIS B 1 211 ? 106.279 130.377 116.460 1.00 55.14 857 HIS C C 1
ATOM 3769 O O . HIS B 1 211 ? 105.548 129.462 116.071 1.00 55.14 857 HIS C O 1
ATOM 3776 N N . PRO B 1 212 ? 105.773 131.536 116.882 1.00 47.78 858 PRO C N 1
ATOM 3777 C CA . PRO B 1 212 ? 104.333 131.791 116.776 1.00 47.78 858 PRO C CA 1
ATOM 3778 C C . PRO B 1 212 ? 103.872 131.792 115.326 1.00 47.78 858 PRO C C 1
ATOM 3779 O O . PRO B 1 212 ? 104.605 132.187 114.419 1.00 47.78 858 PRO C O 1
ATOM 3783 N N . GLU B 1 213 ? 102.635 131.348 115.120 1.00 42.32 859 GLU C N 1
ATOM 3784 C CA . GLU B 1 213 ? 102.050 131.296 113.786 1.00 42.32 859 GLU C CA 1
ATOM 3785 C C . GLU B 1 213 ? 101.745 132.708 113.307 1.00 42.32 859 GLU C C 1
ATOM 3786 O O . GLU B 1 213 ? 100.996 133.441 113.959 1.00 42.32 859 GLU C O 1
ATOM 3792 N N . ARG B 1 214 ? 102.310 133.084 112.166 1.00 37.27 860 ARG C N 1
ATOM 3793 C CA . ARG B 1 214 ? 102.035 134.377 111.560 1.00 37.27 860 ARG C CA 1
ATOM 3794 C C . ARG B 1 214 ? 100.834 134.261 110.633 1.00 37.27 860 ARG C C 1
ATOM 3795 O O . ARG B 1 214 ? 100.733 133.311 109.853 1.00 37.27 860 ARG C O 1
ATOM 3803 N N . LEU B 1 215 ? 99.922 135.224 110.726 1.00 36.22 861 LEU C N 1
ATOM 3804 C CA . LEU B 1 215 ? 98.714 135.243 109.914 1.00 36.22 861 LEU C CA 1
ATOM 3805 C C . LEU B 1 215 ? 98.573 136.609 109.264 1.00 36.22 861 LEU C C 1
ATOM 3806 O O . LEU B 1 215 ? 98.818 137.633 109.907 1.00 36.22 861 LEU C O 1
ATOM 3811 N N . GLU B 1 216 ? 98.188 136.620 107.995 1.00 39.20 862 GLU C N 1
ATOM 3812 C CA . GLU B 1 216 ? 97.996 137.844 107.235 1.00 39.20 862 GLU C CA 1
ATOM 3813 C C . GLU B 1 216 ? 96.542 137.942 106.798 1.00 39.20 862 GLU C C 1
ATOM 3814 O O . GLU B 1 216 ? 95.997 137.005 106.211 1.00 39.20 862 GLU C O 1
ATOM 3820 N N . ASN B 1 217 ? 95.909 139.074 107.092 1.00 43.54 863 ASN C N 1
ATOM 3821 C CA . ASN B 1 217 ? 94.538 139.310 106.672 1.00 43.54 863 ASN C CA 1
ATOM 3822 C C . ASN B 1 217 ? 94.389 140.487 105.727 1.00 43.54 863 ASN C C 1
ATOM 3823 O O . ASN B 1 217 ? 93.274 140.748 105.266 1.00 43.54 863 ASN C O 1
ATOM 3828 N N . ASN B 1 218 ? 95.467 141.200 105.431 1.00 45.32 864 ASN C N 1
ATOM 3829 C CA . ASN B 1 218 ? 95.430 142.367 104.565 1.00 45.32 864 ASN C CA 1
ATOM 3830 C C . ASN B 1 218 ? 96.027 141.989 103.217 1.00 45.32 864 ASN C C 1
ATOM 3831 O O . ASN B 1 218 ? 97.192 141.589 103.141 1.00 45.32 864 ASN C O 1
ATOM 3836 N N . SER B 1 219 ? 95.231 142.114 102.161 1.00 44.10 865 SER C N 1
ATOM 3837 C CA . SER B 1 219 ? 95.651 141.689 100.833 1.00 44.10 865 SER C CA 1
ATOM 3838 C C . SER B 1 219 ? 96.627 142.655 100.174 1.00 44.10 865 SER C C 1
ATOM 3839 O O . SER B 1 219 ? 97.200 142.313 99.135 1.00 44.10 865 SER C O 1
ATOM 3842 N N . SER B 1 220 ? 96.825 143.845 100.739 1.00 46.30 866 SER C N 1
ATOM 3843 C CA . SER B 1 220 ? 97.786 144.779 100.166 1.00 46.30 866 SER C CA 1
ATOM 3844 C C . SER B 1 220 ? 99.218 144.361 100.473 1.00 46.30 866 SER C C 1
ATOM 3845 O O . SER B 1 220 ? 100.150 144.773 99.774 1.00 46.30 866 SER C O 1
ATOM 3848 N N . VAL B 1 221 ? 99.413 143.555 101.517 1.00 41.12 867 VAL C N 1
ATOM 3849 C CA . VAL B 1 221 ? 100.737 143.019 101.809 1.00 41.12 867 VAL C CA 1
ATOM 3850 C C . VAL B 1 221 ? 101.088 141.995 100.742 1.00 41.12 867 VAL C C 1
ATOM 3851 O O . VAL B 1 221 ? 100.305 141.082 100.455 1.00 41.12 867 VAL C O 1
ATOM 3855 N N . LEU B 1 222 ? 102.265 142.145 100.143 1.00 38.66 868 LEU C N 1
ATOM 3856 C CA . LEU B 1 222 ? 102.654 141.279 99.042 1.00 38.66 868 LEU C CA 1
ATOM 3857 C C . LEU B 1 222 ? 102.916 139.861 99.530 1.00 38.66 868 LEU C C 1
ATOM 3858 O O . LEU B 1 222 ? 103.481 139.641 100.603 1.00 38.66 868 LEU C O 1
ATOM 3863 N N . GLY B 1 223 ? 102.488 138.892 98.727 1.00 34.88 869 GLY C N 1
ATOM 3864 C CA . GLY B 1 223 ? 102.733 137.497 99.023 1.00 34.88 869 GLY C CA 1
ATOM 3865 C C . GLY B 1 223 ? 104.028 136.995 98.422 1.00 34.88 869 GLY C C 1
ATOM 3866 O O . GLY B 1 223 ? 104.014 136.232 97.454 1.00 34.88 869 GLY C O 1
ATOM 3867 N N . LEU B 1 224 ? 105.154 137.418 98.985 1.00 33.70 870 LEU C N 1
ATOM 3868 C CA . LEU B 1 224 ? 106.450 137.131 98.397 1.00 33.70 870 LEU C CA 1
ATOM 3869 C C . LEU B 1 224 ? 107.018 135.816 98.919 1.00 33.70 870 LEU C C 1
ATOM 3870 O O . LEU B 1 224 ? 106.577 135.273 99.934 1.00 33.70 870 LEU C O 1
ATOM 3875 N N . ASN B 1 225 ? 108.017 135.309 98.203 1.00 31.07 871 ASN C N 1
ATOM 3876 C CA . ASN B 1 225 ? 108.696 134.089 98.600 1.00 31.07 871 ASN C CA 1
ATOM 3877 C C . ASN B 1 225 ? 109.586 134.338 99.812 1.00 31.07 871 ASN C C 1
ATOM 3878 O O . ASN B 1 225 ? 109.890 135.475 100.175 1.00 31.07 871 ASN C O 1
ATOM 3883 N N . GLY B 1 226 ? 109.998 133.248 100.446 1.00 28.79 872 GLY C N 1
ATOM 3884 C CA . GLY B 1 226 ? 110.947 133.346 101.528 1.00 28.79 872 GLY C CA 1
ATOM 3885 C C . GLY B 1 226 ? 112.370 133.500 101.035 1.00 28.79 872 GLY C C 1
ATOM 3886 O O . GLY B 1 226 ? 112.697 133.202 99.890 1.00 28.79 872 GLY C O 1
ATOM 3887 N N . ASN B 1 227 ? 113.228 133.983 101.927 1.00 32.42 873 ASN C N 1
ATOM 3888 C CA . ASN B 1 227 ? 114.636 134.140 101.596 1.00 32.42 873 ASN C CA 1
ATOM 3889 C C . ASN B 1 227 ? 115.296 132.777 101.459 1.00 32.42 873 ASN C C 1
ATOM 3890 O O . ASN B 1 227 ? 115.042 131.869 102.254 1.00 32.42 873 ASN C O 1
ATOM 3895 N N . SER B 1 228 ? 116.144 132.634 100.447 1.00 32.54 874 SER C N 1
ATOM 3896 C CA . SER B 1 228 ? 116.840 131.388 100.165 1.00 32.54 874 SER C CA 1
ATOM 3897 C C . SER B 1 228 ? 118.322 131.582 100.443 1.00 32.54 874 SER C C 1
ATOM 3898 O O . SER B 1 228 ? 118.921 132.559 99.981 1.00 32.54 874 SER C O 1
ATOM 3901 N N . GLY B 1 229 ? 118.905 130.662 101.200 1.00 34.64 875 GLY C N 1
ATOM 3902 C CA . GLY B 1 229 ? 120.340 130.642 101.389 1.00 34.64 875 GLY C CA 1
ATOM 3903 C C . GLY B 1 229 ? 120.933 129.424 100.721 1.00 34.64 875 GLY C C 1
ATOM 3904 O O . GLY B 1 229 ? 120.859 129.286 99.497 1.00 34.64 875 GLY C O 1
ATOM 3905 N N . ALA B 1 230 ? 121.527 128.529 101.510 1.00 35.41 876 ALA C N 1
ATOM 3906 C CA . ALA B 1 230 ? 121.875 127.217 100.978 1.00 35.41 876 ALA C CA 1
ATOM 3907 C C . ALA B 1 230 ? 120.626 126.381 100.757 1.00 35.41 876 ALA C C 1
ATOM 3908 O O . ALA B 1 230 ? 120.472 125.744 99.710 1.00 35.41 876 ALA C O 1
ATOM 3910 N N . ALA B 1 231 ? 119.724 126.372 101.732 1.00 30.25 877 ALA C N 1
ATOM 3911 C CA . ALA B 1 231 ? 118.429 125.730 101.579 1.00 30.25 877 ALA C CA 1
ATOM 3912 C C . ALA B 1 231 ? 117.489 126.699 100.872 1.00 30.25 877 ALA C C 1
ATOM 3913 O O . ALA B 1 231 ? 117.770 127.893 100.744 1.00 30.25 877 ALA C O 1
ATOM 3915 N N . GLY B 1 232 ? 116.346 126.200 100.414 1.00 26.44 878 GLY C N 1
ATOM 3916 C CA . GLY B 1 232 ? 115.398 126.993 99.657 1.00 26.44 878 GLY C CA 1
ATOM 3917 C C . GLY B 1 232 ? 114.331 127.581 100.562 1.00 26.44 878 GLY C C 1
ATOM 3918 O O . GLY B 1 232 ? 113.787 126.893 101.426 1.00 26.44 878 GLY C O 1
ATOM 3919 N N . GLY B 1 233 ? 114.053 128.864 100.357 1.00 26.30 879 GLY C N 1
ATOM 3920 C CA . GLY B 1 233 ? 112.954 129.493 101.048 1.00 26.30 879 GLY C CA 1
ATOM 3921 C C . GLY B 1 233 ? 111.615 129.009 100.534 1.00 26.30 879 GLY C C 1
ATOM 3922 O O . GLY B 1 233 ? 111.490 128.484 99.430 1.00 26.30 879 GLY C O 1
ATOM 3923 N N . GLY B 1 234 ? 110.594 129.181 101.363 1.00 24.40 880 GLY C N 1
ATOM 3924 C CA . GLY B 1 234 ? 109.269 128.750 100.983 1.00 24.40 880 GLY C CA 1
ATOM 3925 C C . GLY B 1 234 ? 108.689 129.585 99.862 1.00 24.40 880 GLY C C 1
ATOM 3926 O O . GLY B 1 234 ? 109.020 130.754 99.673 1.00 24.40 880 GLY C O 1
ATOM 3927 N N . GLY B 1 235 ? 107.805 128.957 99.093 1.00 23.82 881 GLY C N 1
ATOM 3928 C CA . GLY B 1 235 ? 107.109 129.666 98.039 1.00 23.82 881 GLY C CA 1
ATOM 3929 C C . GLY B 1 235 ? 105.963 130.489 98.598 1.00 23.82 881 GLY C C 1
ATOM 3930 O O . GLY B 1 235 ? 105.279 130.087 99.537 1.00 23.82 881 GLY C O 1
ATOM 3931 N N . GLY B 1 236 ? 105.764 131.662 98.011 1.00 27.38 882 GLY C N 1
ATOM 3932 C CA . GLY B 1 236 ? 104.717 132.567 98.415 1.00 27.38 882 GLY C CA 1
ATOM 3933 C C . GLY B 1 236 ? 103.468 132.420 97.574 1.00 27.38 882 GLY C C 1
ATOM 3934 O O . GLY B 1 236 ? 103.250 131.409 96.899 1.00 27.38 882 GLY C O 1
ATOM 3935 N N . TRP B 1 237 ? 102.631 133.448 97.621 1.00 30.71 883 TRP C N 1
ATOM 3936 C CA . TRP B 1 237 ? 101.400 133.457 96.845 1.00 30.71 883 TRP C CA 1
ATOM 3937 C C . TRP B 1 237 ? 101.617 133.971 95.430 1.00 30.71 883 TRP C C 1
ATOM 3938 O O . TRP B 1 237 ? 101.028 133.441 94.483 1.00 30.71 883 TRP C O 1
ATOM 3949 N N . ASN B 1 238 ? 102.455 134.992 95.263 1.00 35.01 884 ASN C N 1
ATOM 3950 C CA . ASN B 1 238 ? 102.657 135.606 93.954 1.00 35.01 884 ASN C CA 1
ATOM 3951 C C . ASN B 1 238 ? 104.070 136.181 93.921 1.00 35.01 884 ASN C C 1
ATOM 3952 O O . ASN B 1 238 ? 104.313 137.259 94.467 1.00 35.01 884 ASN C O 1
ATOM 3957 N N . ASP B 1 239 ? 104.985 135.467 93.276 1.00 36.93 885 ASP C N 1
ATOM 3958 C CA . ASP B 1 239 ? 106.374 135.897 93.199 1.00 36.93 885 ASP C CA 1
ATOM 3959 C C . ASP B 1 239 ? 107.020 135.224 91.996 1.00 36.93 885 ASP C C 1
ATOM 3960 O O . ASP B 1 239 ? 106.430 134.351 91.357 1.00 36.93 885 ASP C O 1
ATOM 3965 N N . ASN B 1 240 ? 108.244 135.646 91.688 1.00 41.41 886 ASN C N 1
ATOM 3966 C CA . ASN B 1 240 ? 109.050 135.055 90.630 1.00 41.41 886 ASN C CA 1
ATOM 3967 C C . ASN B 1 240 ? 110.165 134.240 91.266 1.00 41.41 886 ASN C C 1
ATOM 3968 O O . ASN B 1 240 ? 110.945 134.769 92.062 1.00 41.41 886 ASN C O 1
ATOM 3973 N N . THR B 1 241 ? 110.242 132.962 90.911 1.00 36.81 887 THR C N 1
ATOM 3974 C CA . THR B 1 241 ? 111.207 132.038 91.494 1.00 36.81 887 THR C CA 1
ATOM 3975 C C . THR B 1 241 ? 112.231 131.654 90.437 1.00 36.81 887 THR C C 1
ATOM 3976 O O . THR B 1 241 ? 111.867 131.165 89.363 1.00 36.81 887 THR C O 1
ATOM 3980 N N . SER B 1 242 ? 113.506 131.868 90.747 1.00 38.23 888 SER C N 1
ATOM 3981 C CA . SER B 1 242 ? 114.597 131.495 89.858 1.00 38.23 888 SER C CA 1
ATOM 3982 C C . SER B 1 242 ? 115.419 130.330 90.388 1.00 38.23 888 SER C C 1
ATOM 3983 O O . SER B 1 242 ? 115.752 129.419 89.626 1.00 38.23 888 SER C O 1
ATOM 3986 N N . LEU B 1 243 ? 115.749 130.340 91.677 1.00 35.11 889 LEU C N 1
ATOM 3987 C CA . LEU B 1 243 ? 116.544 129.270 92.261 1.00 35.11 889 LEU C CA 1
ATOM 3988 C C . LEU B 1 243 ? 115.771 127.960 92.237 1.00 35.11 889 LEU C C 1
ATOM 3989 O O . LEU B 1 243 ? 114.570 127.930 92.511 1.00 35.11 889 LEU C O 1
ATOM 3994 N N . LEU B 1 244 ? 116.466 126.873 91.906 1.00 32.84 890 LEU C N 1
ATOM 3995 C CA . LEU B 1 244 ? 115.813 125.573 91.816 1.00 32.84 890 LEU C CA 1
ATOM 3996 C C . LEU B 1 244 ? 115.479 124.993 93.183 1.00 32.84 890 LEU C C 1
ATOM 3997 O O . LEU B 1 244 ? 114.513 124.234 93.305 1.00 32.84 890 LEU C O 1
ATOM 4002 N N . TRP B 1 245 ? 116.254 125.327 94.215 1.00 31.57 891 TRP C N 1
ATOM 4003 C CA . TRP B 1 245 ? 115.990 124.782 95.539 1.00 31.57 891 TRP C CA 1
ATOM 4004 C C . TRP B 1 245 ? 114.920 125.552 96.299 1.00 31.57 891 TRP C C 1
ATOM 4005 O O . TRP B 1 245 ? 114.459 125.073 97.338 1.00 31.57 891 TRP C O 1
ATOM 4016 N N . ALA B 1 246 ? 114.504 126.711 95.807 1.00 28.77 892 ALA C N 1
ATOM 4017 C CA . ALA B 1 246 ? 113.442 127.487 96.427 1.00 28.77 892 ALA C CA 1
ATOM 4018 C C . ALA B 1 246 ? 112.094 126.955 95.968 1.00 28.77 892 ALA C C 1
ATOM 4019 O O . ALA B 1 246 ? 111.926 126.609 94.795 1.00 28.77 892 ALA C O 1
ATOM 4021 N N . GLY B 1 247 ? 111.142 126.882 96.894 1.00 24.05 893 GLY C N 1
ATOM 4022 C CA . GLY B 1 247 ? 109.795 126.503 96.513 1.00 24.05 893 GLY C CA 1
ATOM 4023 C C . GLY B 1 247 ? 109.164 127.562 95.628 1.00 24.05 893 GLY C C 1
ATOM 4024 O O . GLY B 1 247 ? 109.389 128.760 95.804 1.00 24.05 893 GLY C O 1
ATOM 4025 N N . LYS B 1 248 ? 108.380 127.111 94.658 1.00 26.59 894 LYS C N 1
ATOM 4026 C CA . LYS B 1 248 ? 107.722 128.033 93.749 1.00 26.59 894 LYS C CA 1
ATOM 4027 C C . LYS B 1 248 ? 106.520 128.682 94.424 1.00 26.59 894 LYS C C 1
ATOM 4028 O O . LYS B 1 248 ? 105.925 128.134 95.352 1.00 26.59 894 LYS C O 1
ATOM 4034 N N . SER B 1 249 ? 106.164 129.867 93.943 1.00 30.14 895 SER C N 1
ATOM 4035 C CA . SER B 1 249 ? 104.968 130.515 94.447 1.00 30.14 895 SER C CA 1
ATOM 4036 C C . SER B 1 249 ? 103.730 129.876 93.830 1.00 30.14 895 SER C C 1
ATOM 4037 O O . SER B 1 249 ? 103.809 129.110 92.868 1.00 30.14 895 SER C O 1
ATOM 4040 N N . LEU B 1 250 ? 102.573 130.198 94.409 1.00 29.55 896 LEU C N 1
ATOM 4041 C CA . LEU B 1 250 ? 101.334 129.553 93.992 1.00 29.55 896 LEU C CA 1
ATOM 4042 C C . LEU B 1 250 ? 101.025 129.836 92.529 1.00 29.55 896 LEU C C 1
ATOM 4043 O O . LEU B 1 250 ? 100.583 128.943 91.797 1.00 29.55 896 LEU C O 1
ATOM 4048 N N . GLN B 1 251 ? 101.246 131.067 92.084 1.00 35.29 897 GLN C N 1
ATOM 4049 C CA . GLN B 1 251 ? 100.855 131.455 90.738 1.00 35.29 897 GLN C CA 1
ATOM 4050 C C . GLN B 1 251 ? 101.869 131.053 89.679 1.00 35.29 897 GLN C C 1
ATOM 4051 O O . GLN B 1 251 ? 101.654 131.347 88.501 1.00 35.29 897 GLN C O 1
ATOM 4057 N N . GLU B 1 252 ? 102.962 130.395 90.057 1.00 34.57 898 GLU C N 1
ATOM 4058 C CA . GLU B 1 252 ? 103.886 129.825 89.087 1.00 34.57 898 GLU C CA 1
ATOM 4059 C C . GLU B 1 252 ? 104.031 128.317 89.240 1.00 34.57 898 GLU C C 1
ATOM 4060 O O . GLU B 1 252 ? 104.976 127.739 88.694 1.00 34.57 898 GLU C O 1
ATOM 4066 N N . GLY B 1 253 ? 103.122 127.661 89.966 1.00 29.29 899 GLY C N 1
ATOM 4067 C CA . GLY B 1 253 ? 103.077 126.212 90.064 1.00 29.29 899 GLY C CA 1
ATOM 4068 C C . GLY B 1 253 ? 103.079 125.687 91.486 1.00 29.29 899 GLY C C 1
ATOM 4069 O O . GLY B 1 253 ? 102.474 124.644 91.754 1.00 29.29 899 GLY C O 1
ATOM 4070 N N . ALA B 1 254 ? 103.761 126.383 92.398 1.00 24.05 900 ALA C N 1
ATOM 4071 C CA . ALA B 1 254 ? 103.870 125.984 93.805 1.00 24.05 900 ALA C CA 1
ATOM 4072 C C . ALA B 1 254 ? 104.552 124.627 93.957 1.00 24.05 900 ALA C C 1
ATOM 4073 O O . ALA B 1 254 ? 104.312 123.895 94.917 1.00 24.05 900 ALA C O 1
ATOM 4075 N N . THR B 1 255 ? 105.417 124.295 93.007 1.00 23.88 901 THR C N 1
ATOM 4076 C CA . THR B 1 255 ? 106.184 123.062 93.070 1.00 23.88 901 THR C CA 1
ATOM 4077 C C . THR B 1 255 ? 107.289 123.186 94.109 1.00 23.88 901 THR C C 1
ATOM 4078 O O . THR B 1 255 ? 107.982 124.204 94.179 1.00 23.88 901 THR C O 1
ATOM 4082 N N . GLY B 1 256 ? 107.438 122.150 94.929 1.00 23.91 902 GLY C N 1
ATOM 4083 C CA . GLY B 1 256 ? 108.495 122.160 95.923 1.00 23.91 902 GLY C CA 1
ATOM 4084 C C . GLY B 1 256 ? 109.865 122.196 95.269 1.00 23.91 902 GLY C C 1
ATOM 4085 O O . GLY B 1 256 ? 110.088 121.599 94.215 1.00 23.91 902 GLY C O 1
ATOM 4086 N N . GLY B 1 257 ? 110.789 122.906 95.905 1.00 26.99 903 GLY C N 1
ATOM 4087 C CA . GLY B 1 257 ? 112.108 123.064 95.343 1.00 26.99 903 GLY C CA 1
ATOM 4088 C C . GLY B 1 257 ? 112.975 121.834 95.509 1.00 26.99 903 GLY C C 1
ATOM 4089 O O . GLY B 1 257 ? 112.760 120.998 96.384 1.00 26.99 903 GLY C O 1
ATOM 4090 N N . HIS B 1 258 ? 113.977 121.732 94.640 1.00 29.26 904 HIS C N 1
ATOM 4091 C CA . HIS B 1 258 ? 114.952 120.658 94.724 1.00 29.26 904 HIS C CA 1
ATOM 4092 C C . HIS B 1 258 ? 115.855 120.869 95.936 1.00 29.26 904 HIS C C 1
ATOM 4093 O O . HIS B 1 258 ? 115.772 121.872 96.642 1.00 29.26 904 HIS C O 1
ATOM 4100 N N . SER B 1 259 ? 116.738 119.912 96.181 1.00 35.52 905 SER C N 1
ATOM 4101 C CA . SER B 1 259 ? 117.750 120.089 97.207 1.00 35.52 905 SER C CA 1
ATOM 4102 C C . SER B 1 259 ? 118.878 120.970 96.680 1.00 35.52 905 SER C C 1
ATOM 4103 O O . SER B 1 259 ? 118.999 121.219 95.480 1.00 35.52 905 SER C O 1
ATOM 4106 N N . CYS B 1 260 ? 119.705 121.453 97.598 1.00 41.02 906 CYS C N 1
ATOM 4107 C CA . CYS B 1 260 ? 120.825 122.289 97.200 1.00 41.02 906 CYS C CA 1
ATOM 4108 C C . CYS B 1 260 ? 121.780 121.486 96.322 1.00 41.02 906 CYS C C 1
ATOM 4109 O O . CYS B 1 260 ? 121.948 120.280 96.530 1.00 41.02 906 CYS C O 1
ATOM 4112 N N . PRO B 1 261 ? 122.404 122.114 95.324 1.00 40.21 907 PRO C N 1
ATOM 4113 C CA . PRO B 1 261 ? 123.261 121.354 94.402 1.00 40.21 907 PRO C CA 1
ATOM 4114 C C . PRO B 1 261 ? 124.405 120.629 95.081 1.00 40.21 907 PRO C C 1
ATOM 4115 O O . PRO B 1 261 ? 124.822 119.569 94.599 1.00 40.21 907 PRO C O 1
ATOM 4119 N N . GLN B 1 262 ? 124.931 121.168 96.183 1.00 44.73 908 GLN C N 1
ATOM 4120 C CA . GLN B 1 262 ? 126.086 120.550 96.825 1.00 44.73 908 GLN C CA 1
ATOM 4121 C C . GLN B 1 262 ? 125.757 119.161 97.359 1.00 44.73 908 GLN C C 1
ATOM 4122 O O . GLN B 1 262 ? 126.551 118.229 97.199 1.00 44.73 908 GLN C O 1
ATOM 4128 N N . ALA B 1 263 ? 124.596 119.000 97.996 1.00 40.46 909 ALA C N 1
ATOM 4129 C CA . ALA B 1 263 ? 124.226 117.690 98.525 1.00 40.46 909 ALA C CA 1
ATOM 4130 C C . ALA B 1 263 ? 124.062 116.669 97.408 1.00 40.46 909 ALA C C 1
ATOM 4131 O O . ALA B 1 263 ? 124.553 115.535 97.512 1.00 40.46 909 ALA C O 1
ATOM 4133 N N . MET B 1 264 ? 123.386 117.059 96.326 1.00 41.32 910 MET C N 1
ATOM 4134 C CA . MET B 1 264 ? 123.176 116.149 95.206 1.00 41.32 910 MET C CA 1
ATOM 4135 C C . MET B 1 264 ? 124.493 115.769 94.544 1.00 41.32 910 MET C C 1
ATOM 4136 O O . MET B 1 264 ? 124.693 114.610 94.166 1.00 41.32 910 MET C O 1
ATOM 4141 N N . LYS B 1 265 ? 125.401 116.733 94.385 1.00 43.93 911 LYS C N 1
ATOM 4142 C CA . LYS B 1 265 ? 126.685 116.439 93.767 1.00 43.93 911 LYS C CA 1
ATOM 4143 C C . LYS B 1 265 ? 127.593 115.619 94.669 1.00 43.93 911 LYS C C 1
ATOM 4144 O O . LYS B 1 265 ? 128.381 114.814 94.164 1.00 43.93 911 LYS C O 1
ATOM 4150 N N . LYS B 1 266 ? 127.495 115.786 95.985 1.00 41.63 912 LYS C N 1
ATOM 4151 C CA . LYS B 1 266 ? 128.369 115.053 96.886 1.00 41.63 912 LYS C CA 1
ATOM 4152 C C . LYS B 1 266 ? 127.895 113.619 97.046 1.00 41.63 912 LYS C C 1
ATOM 4153 O O . LYS B 1 266 ? 128.636 112.680 96.742 1.00 41.63 912 LYS C O 1
ATOM 4159 N N . TRP B 1 267 ? 126.664 113.432 97.520 1.00 37.51 913 TRP C N 1
ATOM 4160 C CA . TRP B 1 267 ? 126.180 112.078 97.757 1.00 37.51 913 TRP C CA 1
ATOM 4161 C C . TRP B 1 267 ? 124.721 111.878 97.378 1.00 37.51 913 TRP C C 1
ATOM 4162 O O . TRP B 1 267 ? 124.129 110.874 97.788 1.00 37.51 913 TRP C O 1
ATOM 4173 N N . GLY B 1 268 ? 124.127 112.779 96.606 1.00 35.30 914 GLY C N 1
ATOM 4174 C CA . GLY B 1 268 ? 122.752 112.604 96.175 1.00 35.30 914 GLY C CA 1
ATOM 4175 C C . GLY B 1 268 ? 121.746 112.578 97.304 1.00 35.30 914 GLY C C 1
ATOM 4176 O O . GLY B 1 268 ? 120.744 111.858 97.220 1.00 35.30 914 GLY C O 1
ATOM 4177 N N . TRP B 1 269 ? 121.988 113.347 98.360 1.00 31.30 915 TRP C N 1
ATOM 4178 C CA . TRP B 1 269 ? 121.076 113.417 99.498 1.00 31.30 915 TRP C CA 1
ATOM 4179 C C . TRP B 1 269 ? 120.003 114.441 99.163 1.00 31.30 915 TRP C C 1
ATOM 4180 O O . TRP B 1 269 ? 120.198 115.648 99.290 1.00 31.30 915 TRP C O 1
ATOM 4191 N N . GLU B 1 270 ? 118.850 113.947 98.726 1.00 35.50 916 GLU C N 1
ATOM 4192 C CA . GLU B 1 270 ? 117.777 114.785 98.206 1.00 35.50 916 GLU C CA 1
ATOM 4193 C C . GLU B 1 270 ? 116.675 114.901 99.252 1.00 35.50 916 GLU C C 1
ATOM 4194 O O . GLU B 1 270 ? 116.087 113.895 99.659 1.00 35.50 916 GLU C O 1
ATOM 4200 N N . THR B 1 271 ? 116.400 116.125 99.686 1.00 30.78 917 THR C N 1
ATOM 4201 C CA . THR B 1 271 ? 115.253 116.432 100.534 1.00 30.78 917 THR C CA 1
ATOM 4202 C C . THR B 1 271 ? 114.497 117.567 99.855 1.00 30.78 917 THR C C 1
ATOM 4203 O O . THR B 1 271 ? 114.815 118.741 100.037 1.00 30.78 917 THR C O 1
ATOM 4207 N N . ARG B 1 272 ? 113.500 117.206 99.059 1.00 27.61 918 ARG C N 1
ATOM 4208 C CA . ARG B 1 272 ? 112.752 118.195 98.308 1.00 27.61 918 ARG C CA 1
ATOM 4209 C C . ARG B 1 272 ? 111.629 118.779 99.154 1.00 27.61 918 ARG C C 1
ATOM 4210 O O . ARG B 1 272 ? 111.100 118.140 100.065 1.00 27.61 918 ARG C O 1
ATOM 4218 N N . GLY B 1 273 ? 111.280 120.025 98.849 1.00 23.92 919 GLY C N 1
ATOM 4219 C CA . GLY B 1 273 ? 110.157 120.652 99.504 1.00 23.92 919 GLY C CA 1
ATOM 4220 C C . GLY B 1 273 ? 108.836 120.084 99.028 1.00 23.92 919 GLY C C 1
ATOM 4221 O O . GLY B 1 273 ? 108.706 119.592 97.910 1.00 23.92 919 GLY C O 1
ATOM 4222 N N . GLY B 1 274 ? 107.838 120.158 99.901 1.00 20.85 920 GLY C N 1
ATOM 4223 C CA . GLY B 1 274 ? 106.535 119.625 99.567 1.00 20.85 920 GLY C CA 1
ATOM 4224 C C . GLY B 1 274 ? 105.815 120.473 98.537 1.00 20.85 920 GLY C C 1
ATOM 4225 O O . GLY B 1 274 ? 106.072 121.665 98.381 1.00 20.85 920 GLY C O 1
ATOM 4226 N N . PHE B 1 275 ? 104.902 119.833 97.816 1.00 18.99 921 PHE C N 1
ATOM 4227 C CA . PHE B 1 275 ? 104.064 120.549 96.867 1.00 18.99 921 PHE C CA 1
ATOM 4228 C C . PHE B 1 275 ? 103.212 121.575 97.598 1.00 18.99 921 PHE C C 1
ATOM 4229 O O . PHE B 1 275 ? 102.588 121.274 98.618 1.00 18.99 921 PHE C O 1
ATOM 4237 N N . GLY B 1 276 ? 103.186 122.790 97.071 1.00 18.11 922 GLY C N 1
ATOM 4238 C CA . GLY B 1 276 ? 102.544 123.886 97.760 1.00 18.11 922 GLY C CA 1
ATOM 4239 C C . GLY B 1 276 ? 103.563 124.900 98.222 1.00 18.11 922 GLY C C 1
ATOM 4240 O O . GLY B 1 276 ? 103.358 125.592 99.221 1.00 18.11 922 GLY C O 1
ATOM 4241 N N . GLY B 1 277 ? 104.679 124.978 97.505 1.00 19.62 923 GLY C N 1
ATOM 4242 C CA . GLY B 1 277 ? 105.677 125.991 97.754 1.00 19.62 923 GLY C CA 1
ATOM 4243 C C . GLY B 1 277 ? 106.732 125.646 98.775 1.00 19.62 923 GLY C C 1
ATOM 4244 O O . GLY B 1 277 ? 107.475 126.540 99.190 1.00 19.62 923 GLY C O 1
ATOM 4245 N N . GLY B 1 278 ? 106.822 124.390 99.201 1.00 21.35 924 GLY C N 1
ATOM 4246 C CA . GLY B 1 278 ? 107.849 123.985 100.138 1.00 21.35 924 GLY C CA 1
ATOM 4247 C C . GLY B 1 278 ? 109.254 124.169 99.605 1.00 21.35 924 GLY C C 1
ATOM 4248 O O . GLY B 1 278 ? 109.553 123.772 98.477 1.00 21.35 924 GLY C O 1
ATOM 4249 N N . GLY B 1 279 ? 110.126 124.774 100.402 1.00 23.72 925 GLY C N 1
ATOM 4250 C CA . GLY B 1 279 ? 111.488 124.988 99.963 1.00 23.72 925 GLY C CA 1
ATOM 4251 C C . GLY B 1 279 ? 112.337 123.742 100.117 1.00 23.72 925 GLY C C 1
ATOM 4252 O O . GLY B 1 279 ? 112.212 122.986 101.078 1.00 23.72 925 GLY C O 1
ATOM 4253 N N . GLY B 1 280 ? 113.220 123.533 99.152 1.00 25.56 926 GLY C N 1
ATOM 4254 C CA . GLY B 1 280 ? 114.097 122.384 99.187 1.00 25.56 926 GLY C CA 1
ATOM 4255 C C . GLY B 1 280 ? 115.130 122.479 100.289 1.00 25.56 926 GLY C C 1
ATOM 4256 O O . GLY B 1 280 ? 115.532 123.554 100.731 1.00 25.56 926 GLY C O 1
ATOM 4257 N N . GLY B 1 281 ? 115.581 121.314 100.731 1.00 30.99 927 GLY C N 1
ATOM 4258 C CA . GLY B 1 281 ? 116.454 121.202 101.882 1.00 30.99 927 GLY C CA 1
ATOM 4259 C C . GLY B 1 281 ? 117.924 121.238 101.512 1.00 30.99 927 GLY C C 1
ATOM 4260 O O . GLY B 1 281 ? 118.294 121.110 100.344 1.00 30.99 927 GLY C O 1
ATOM 4261 N N . CYS B 1 282 ? 118.755 121.416 102.528 1.00 38.41 928 CYS C N 1
ATOM 4262 C CA . CYS B 1 282 ? 120.207 121.364 102.441 1.00 38.41 928 CYS C CA 1
ATOM 4263 C C . CYS B 1 282 ? 120.689 120.820 103.778 1.00 38.41 928 CYS C C 1
ATOM 4264 O O . CYS B 1 282 ? 119.961 120.087 104.453 1.00 38.41 928 CYS C O 1
ATOM 4267 N N . SER B 1 283 ? 121.932 121.122 104.147 1.00 39.87 929 SER C N 1
ATOM 4268 C CA . SER B 1 283 ? 122.325 120.886 105.531 1.00 39.87 929 SER C CA 1
ATOM 4269 C C . SER B 1 283 ? 121.427 121.659 106.488 1.00 39.87 929 SER C C 1
ATOM 4270 O O . SER B 1 283 ? 121.206 121.226 107.622 1.00 39.87 929 SER C O 1
ATOM 4273 N N . SER B 1 284 ? 120.899 122.793 106.045 1.00 36.90 930 SER C N 1
ATOM 4274 C CA . SER B 1 284 ? 119.882 123.535 106.768 1.00 36.90 930 SER C CA 1
ATOM 4275 C C . SER B 1 284 ? 118.491 123.132 106.284 1.00 36.90 930 SER C C 1
ATOM 4276 O O . SER B 1 284 ? 118.320 122.554 105.211 1.00 36.90 930 SER C O 1
ATOM 4279 N N . GLY B 1 285 ? 117.484 123.451 107.091 1.00 31.33 931 GLY C N 1
ATOM 4280 C CA . GLY B 1 285 ? 116.124 123.101 106.741 1.00 31.33 931 GLY C CA 1
ATOM 4281 C C . GLY B 1 285 ? 115.519 124.053 105.728 1.00 31.33 931 GLY C C 1
ATOM 4282 O O . GLY B 1 285 ? 115.832 125.239 105.682 1.00 31.33 931 GLY C O 1
ATOM 4283 N N . GLY B 1 286 ? 114.627 123.511 104.901 1.00 26.32 932 GLY C N 1
ATOM 4284 C CA . GLY B 1 286 ? 113.937 124.323 103.926 1.00 26.32 932 GLY C CA 1
ATOM 4285 C C . GLY B 1 286 ? 112.784 125.103 104.526 1.00 26.32 932 GLY C C 1
ATOM 4286 O O . GLY B 1 286 ? 112.225 124.745 105.558 1.00 26.32 932 GLY C O 1
ATOM 4287 N N . GLY B 1 287 ? 112.424 126.193 103.855 1.00 24.27 933 GLY C N 1
ATOM 4288 C CA . GLY B 1 287 ? 111.338 127.040 104.310 1.00 24.27 933 GLY C CA 1
ATOM 4289 C C . GLY B 1 287 ? 109.989 126.529 103.830 1.00 24.27 933 GLY C C 1
ATOM 4290 O O . GLY B 1 287 ? 109.859 126.030 102.717 1.00 24.27 933 GLY C O 1
ATOM 4291 N N . GLY B 1 288 ? 108.985 126.661 104.695 1.00 23.37 934 GLY C N 1
ATOM 4292 C CA . GLY B 1 288 ? 107.652 126.239 104.341 1.00 23.37 934 GLY C CA 1
ATOM 4293 C C . GLY B 1 288 ? 106.937 127.239 103.460 1.00 23.37 934 GLY C C 1
ATOM 4294 O O . GLY B 1 288 ? 107.249 128.427 103.436 1.00 23.37 934 GLY C O 1
ATOM 4295 N N . GLY B 1 289 ? 105.951 126.741 102.719 1.00 21.63 935 GLY C N 1
ATOM 4296 C CA . GLY B 1 289 ? 105.143 127.590 101.875 1.00 21.63 935 GLY C CA 1
ATOM 4297 C C . GLY B 1 289 ? 104.098 128.350 102.665 1.00 21.63 935 GLY C C 1
ATOM 4298 O O . GLY B 1 289 ? 103.846 128.095 103.840 1.00 21.63 935 GLY C O 1
ATOM 4299 N N . GLY B 1 290 ? 103.476 129.300 101.994 1.00 23.88 936 GLY C N 1
ATOM 4300 C CA . GLY B 1 290 ? 102.432 130.098 102.597 1.00 23.88 936 GLY C CA 1
ATOM 4301 C C . GLY B 1 290 ? 102.070 131.254 101.692 1.00 23.88 936 GLY C C 1
ATOM 4302 O O . GLY B 1 290 ? 102.463 131.303 100.533 1.00 23.88 936 GLY C O 1
ATOM 4303 N N . TYR B 1 291 ? 101.285 132.177 102.245 1.00 28.25 937 TYR C N 1
ATOM 4304 C CA . TYR B 1 291 ? 101.061 133.444 101.562 1.00 28.25 937 TYR C CA 1
ATOM 4305 C C . TYR B 1 291 ? 102.377 134.181 101.383 1.00 28.25 937 TYR C C 1
ATOM 4306 O O . TYR B 1 291 ? 102.701 134.647 100.287 1.00 28.25 937 TYR C O 1
ATOM 4315 N N . ILE B 1 292 ? 103.161 134.269 102.450 1.00 28.10 938 ILE C N 1
ATOM 4316 C CA . ILE B 1 292 ? 104.563 134.651 102.386 1.00 28.10 938 ILE C CA 1
ATOM 4317 C C . ILE B 1 292 ? 105.366 133.411 102.740 1.00 28.10 938 ILE C C 1
ATOM 4318 O O . ILE B 1 292 ? 105.115 132.780 103.773 1.00 28.10 938 ILE C O 1
ATOM 4323 N N . GLY B 1 293 ? 106.309 133.047 101.879 1.00 26.58 939 GLY C N 1
ATOM 4324 C CA . GLY B 1 293 ? 107.089 131.852 102.123 1.00 26.58 939 GLY C CA 1
ATOM 4325 C C . GLY B 1 293 ? 107.984 131.997 103.337 1.00 26.58 939 GLY C C 1
ATOM 4326 O O . GLY B 1 293 ? 108.448 133.086 103.672 1.00 26.58 939 GLY C O 1
ATOM 4327 N N . GLY B 1 294 ? 108.217 130.875 104.010 1.00 28.39 940 GLY C N 1
ATOM 4328 C CA . GLY B 1 294 ? 109.119 130.878 105.144 1.00 28.39 940 GLY C CA 1
ATOM 4329 C C . GLY B 1 294 ? 110.558 131.058 104.700 1.00 28.39 940 GLY C C 1
ATOM 4330 O O . GLY B 1 294 ? 110.961 130.607 103.628 1.00 28.39 940 GLY C O 1
ATOM 4331 N N . ASN B 1 295 ? 111.340 131.730 105.538 1.00 32.04 941 ASN C N 1
ATOM 4332 C CA . ASN B 1 295 ? 112.730 131.986 105.208 1.00 32.04 941 ASN C CA 1
ATOM 4333 C C . ASN B 1 295 ? 113.585 130.750 105.454 1.00 32.04 941 ASN C C 1
ATOM 4334 O O . ASN B 1 295 ? 113.189 129.806 106.140 1.00 32.04 941 ASN C O 1
ATOM 4339 N N . ALA B 1 296 ? 114.777 130.769 104.876 1.00 36.24 942 ALA C N 1
ATOM 4340 C CA . ALA B 1 296 ? 115.810 129.785 105.141 1.00 36.24 942 ALA C CA 1
ATOM 4341 C C . ALA B 1 296 ? 117.075 130.507 105.580 1.00 36.24 942 ALA C C 1
ATOM 4342 O O . ALA B 1 296 ? 117.264 131.695 105.309 1.00 36.24 942 ALA C O 1
ATOM 4344 N N . ALA B 1 297 ? 117.941 129.777 106.277 1.00 41.59 943 ALA C N 1
ATOM 4345 C CA . ALA B 1 297 ? 119.190 130.356 106.752 1.00 41.59 943 ALA C CA 1
ATOM 4346 C C . ALA B 1 297 ? 120.010 130.886 105.584 1.00 41.59 943 ALA C C 1
ATOM 4347 O O . ALA B 1 297 ? 120.056 130.279 104.512 1.00 41.59 943 ALA C O 1
ATOM 4349 N N . SER B 1 298 ? 120.646 132.041 105.792 1.00 44.30 944 SER C N 1
ATOM 4350 C CA . SER B 1 298 ? 121.424 132.660 104.723 1.00 44.30 944 SER C CA 1
ATOM 4351 C C . SER B 1 298 ? 122.596 131.780 104.308 1.00 44.30 944 SER C C 1
ATOM 4352 O O . SER B 1 298 ? 122.907 131.670 103.117 1.00 44.30 944 SER C O 1
ATOM 4355 N N . ASN B 1 299 ? 123.264 131.161 105.272 1.00 46.68 945 ASN C N 1
ATOM 4356 C CA . ASN B 1 299 ? 124.357 130.245 105.004 1.00 46.68 945 ASN C CA 1
ATOM 4357 C C . ASN B 1 299 ? 123.869 128.808 105.164 1.00 46.68 945 ASN C C 1
ATOM 4358 O O . ASN B 1 299 ? 122.683 128.549 105.382 1.00 46.68 945 ASN C O 1
ATOM 4363 N N . ASN B 1 300 ? 124.790 127.858 105.060 1.00 44.67 946 ASN C N 1
ATOM 4364 C CA . ASN B 1 300 ? 124.460 126.444 105.215 1.00 44.67 946 ASN C CA 1
ATOM 4365 C C . ASN B 1 300 ? 124.653 126.009 106.664 1.00 44.67 946 ASN C C 1
ATOM 4366 O O . ASN B 1 300 ? 125.423 125.107 106.978 1.00 44.67 946 ASN C O 1
ATOM 4371 N N . ASP B 1 301 ? 123.931 126.673 107.553 1.00 48.18 947 ASP C N 1
ATOM 4372 C CA . ASP B 1 301 ? 124.018 126.359 108.970 1.00 48.18 947 ASP C CA 1
ATOM 4373 C C . ASP B 1 301 ? 123.341 125.020 109.232 1.00 48.18 947 ASP C C 1
ATOM 4374 O O . ASP B 1 301 ? 122.147 124.880 108.953 1.00 48.18 947 ASP C O 1
ATOM 4379 N N . PRO B 1 302 ? 124.044 124.029 109.771 1.00 46.50 948 PRO C N 1
ATOM 4380 C CA . PRO B 1 302 ? 123.419 122.719 109.989 1.00 46.50 948 PRO C CA 1
ATOM 4381 C C . PRO B 1 302 ? 122.505 122.686 111.201 1.00 46.50 948 PRO C C 1
ATOM 4382 O O . PRO B 1 302 ? 121.999 121.622 111.567 1.00 46.50 948 PRO C O 1
ATOM 4386 N N . GLU B 1 303 ? 122.289 123.838 111.835 1.00 50.51 949 GLU C N 1
ATOM 4387 C CA . GLU B 1 303 ? 121.438 123.920 113.011 1.00 50.51 949 GLU C CA 1
ATOM 4388 C C . GLU B 1 303 ? 120.210 124.797 112.835 1.00 50.51 949 GLU C C 1
ATOM 4389 O O . GLU B 1 303 ? 119.346 124.793 113.718 1.00 50.51 949 GLU C O 1
ATOM 4395 N N . MET B 1 304 ? 120.100 125.538 111.736 1.00 46.02 950 MET C N 1
ATOM 4396 C CA . MET B 1 304 ? 118.992 126.466 111.542 1.00 46.02 950 MET C CA 1
ATOM 4397 C C . MET B 1 304 ? 117.878 125.776 110.764 1.00 46.02 950 MET C C 1
ATOM 4398 O O . MET B 1 304 ? 118.064 125.395 109.606 1.00 46.02 950 MET C O 1
ATOM 4403 N N . ASP B 1 305 ? 116.720 125.621 111.394 1.00 39.67 951 ASP C N 1
ATOM 4404 C CA . ASP B 1 305 ? 115.559 125.108 110.690 1.00 39.67 951 ASP C CA 1
ATOM 4405 C C . ASP B 1 305 ? 114.985 126.172 109.764 1.00 39.67 951 ASP C C 1
ATOM 4406 O O . ASP B 1 305 ? 115.252 127.367 109.904 1.00 39.67 951 ASP C O 1
ATOM 4411 N N . GLY B 1 306 ? 114.189 125.720 108.801 1.00 31.75 952 GLY C N 1
ATOM 4412 C CA . GLY B 1 306 ? 113.444 126.644 107.977 1.00 31.75 952 GLY C CA 1
ATOM 4413 C C . GLY B 1 306 ? 112.253 127.219 108.718 1.00 31.75 952 GLY C C 1
ATOM 4414 O O . GLY B 1 306 ? 111.682 126.597 109.610 1.00 31.75 952 GLY C O 1
ATOM 4415 N N . GLU B 1 307 ? 111.879 128.434 108.341 1.00 34.89 953 GLU C N 1
ATOM 4416 C CA . GLU B 1 307 ? 110.725 129.090 108.932 1.00 34.89 953 GLU C CA 1
ATOM 4417 C C . GLU B 1 307 ? 109.447 128.592 108.273 1.00 34.89 953 GLU C C 1
ATOM 4418 O O . GLU B 1 307 ? 109.427 128.256 107.088 1.00 34.89 953 GLU C O 1
ATOM 4424 N N . ASP B 1 308 ? 108.379 128.541 109.057 1.00 29.97 954 ASP C N 1
ATOM 4425 C CA . ASP B 1 308 ? 107.069 128.285 108.491 1.00 29.97 954 ASP C CA 1
ATOM 4426 C C . ASP B 1 308 ? 106.624 129.480 107.658 1.00 29.97 954 ASP C C 1
ATOM 4427 O O . ASP B 1 308 ? 107.074 130.611 107.854 1.00 29.97 954 ASP C O 1
ATOM 4432 N N . GLY B 1 309 ? 105.724 129.222 106.721 1.00 26.73 955 GLY C N 1
ATOM 4433 C CA . GLY B 1 309 ? 105.177 130.282 105.909 1.00 26.73 955 GLY C CA 1
ATOM 4434 C C . GLY B 1 309 ? 104.248 131.170 106.711 1.00 26.73 955 GLY C C 1
ATOM 4435 O O . GLY B 1 309 ? 104.017 130.983 107.905 1.00 26.73 955 GLY C O 1
ATOM 4436 N N . VAL B 1 310 ? 103.708 132.170 106.030 1.00 28.05 956 VAL C N 1
ATOM 4437 C CA . VAL B 1 310 ? 102.728 133.074 106.615 1.00 28.05 956 VAL C CA 1
ATOM 4438 C C . VAL B 1 310 ? 101.358 132.693 106.083 1.00 28.05 956 VAL C C 1
ATOM 4439 O O . VAL B 1 310 ? 101.158 132.604 104.867 1.00 28.05 956 VAL C O 1
ATOM 4443 N N . SER B 1 311 ? 100.421 132.448 106.992 1.00 26.68 957 SER C N 1
ATOM 4444 C CA . SER B 1 311 ? 99.068 132.088 106.612 1.00 26.68 957 SER C CA 1
ATOM 4445 C C . SER B 1 311 ? 98.283 133.327 106.192 1.00 26.68 957 SER C C 1
ATOM 4446 O O . SER B 1 311 ? 98.642 134.461 106.512 1.00 26.68 957 SER C O 1
ATOM 4449 N N . PHE B 1 312 ? 97.193 133.094 105.466 1.00 28.26 958 PHE C N 1
ATOM 4450 C CA . PHE B 1 312 ? 96.379 134.175 104.934 1.00 28.26 958 PHE C CA 1
ATOM 4451 C C . PHE B 1 312 ? 94.903 133.848 105.085 1.00 28.26 958 PHE C C 1
ATOM 4452 O O . PHE B 1 312 ? 94.473 132.730 104.795 1.00 28.26 958 PHE C O 1
ATOM 4460 N N . ILE B 1 313 ? 94.133 134.830 105.542 1.00 32.45 959 ILE C N 1
ATOM 4461 C CA . ILE B 1 313 ? 92.678 134.755 105.578 1.00 32.45 959 ILE C CA 1
ATOM 4462 C C . ILE B 1 313 ? 92.138 135.960 104.823 1.00 32.45 959 ILE C C 1
ATOM 4463 O O . ILE B 1 313 ? 92.525 137.099 105.105 1.00 32.45 959 ILE C O 1
ATOM 4468 N N . SER B 1 314 ? 91.265 135.710 103.857 1.00 35.38 960 SER C N 1
ATOM 4469 C CA . SER B 1 314 ? 90.800 136.780 102.990 1.00 35.38 960 SER C CA 1
ATOM 4470 C C . SER B 1 314 ? 89.888 137.734 103.755 1.00 35.38 960 SER C C 1
ATOM 4471 O O . SER B 1 314 ? 89.165 137.312 104.660 1.00 35.38 960 SER C O 1
ATOM 4474 N N . PRO B 1 315 ? 89.905 139.027 103.419 1.00 38.09 961 PRO C N 1
ATOM 4475 C CA . PRO B 1 315 ? 88.895 139.945 103.964 1.00 38.09 961 PRO C CA 1
ATOM 4476 C C . PRO B 1 315 ? 87.475 139.602 103.544 1.00 38.09 961 PRO C C 1
ATOM 4477 O O . PRO B 1 315 ? 86.531 140.062 104.197 1.00 38.09 961 PRO C O 1
ATOM 4481 N N . LEU B 1 316 ? 87.294 138.818 102.480 1.00 40.04 962 LEU C N 1
ATOM 4482 C CA . LEU B 1 316 ? 85.987 138.336 102.059 1.00 40.04 962 LEU C CA 1
ATOM 4483 C C . LEU B 1 316 ? 85.456 137.231 102.960 1.00 40.04 962 LEU C C 1
ATOM 4484 O O . LEU B 1 316 ? 84.386 136.677 102.686 1.00 40.04 962 LEU C O 1
ATOM 4489 N N . GLY B 1 317 ? 86.184 136.890 104.016 1.00 37.55 963 GLY C N 1
ATOM 4490 C CA . GLY B 1 317 ? 85.757 135.840 104.917 1.00 37.55 963 GLY C CA 1
ATOM 4491 C C . GLY B 1 317 ? 86.036 136.234 106.348 1.00 37.55 963 GLY C C 1
ATOM 4492 O O . GLY B 1 317 ? 86.758 137.195 106.624 1.00 37.55 963 GLY C O 1
ATOM 4493 N N . ILE B 1 318 ? 85.450 135.470 107.261 1.00 40.47 964 ILE C N 1
ATOM 4494 C CA . ILE B 1 318 ? 85.568 135.707 108.693 1.00 40.47 964 ILE C CA 1
ATOM 4495 C C . ILE B 1 318 ? 86.527 134.677 109.267 1.00 40.47 964 ILE C C 1
ATOM 4496 O O . ILE B 1 318 ? 86.352 133.473 109.053 1.00 40.47 964 ILE C O 1
ATOM 4501 N N . LEU B 1 319 ? 87.53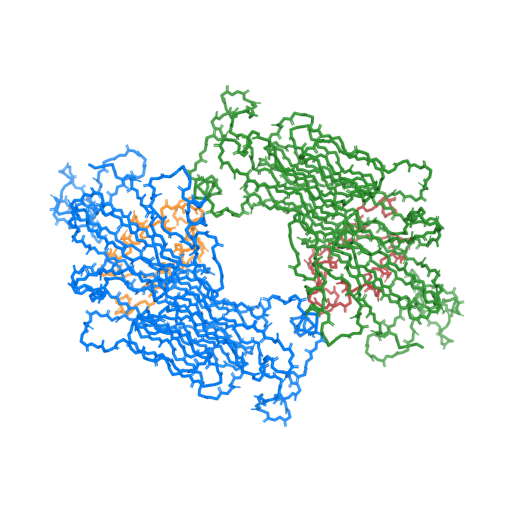8 135.147 109.990 1.00 42.45 965 LEU C N 1
ATOM 4502 C CA . LEU B 1 319 ? 88.465 134.244 110.659 1.00 42.45 965 LEU C CA 1
ATOM 4503 C C . LEU B 1 319 ? 87.751 133.574 111.824 1.00 42.45 965 LEU C C 1
ATOM 4504 O O . LEU B 1 319 ? 87.385 134.234 112.800 1.00 42.45 965 LEU C O 1
ATOM 4509 N N . TYR B 1 320 ? 87.559 132.263 111.726 1.00 47.78 966 TYR C N 1
ATOM 4510 C CA . TYR B 1 320 ? 86.813 131.514 112.725 1.00 47.78 966 TYR C CA 1
ATOM 4511 C C . TYR B 1 320 ? 87.665 131.243 113.957 1.00 47.78 966 TYR C C 1
ATOM 4512 O O . TYR B 1 320 ? 87.279 131.595 115.074 1.00 47.78 966 TYR C O 1
ATOM 4521 N N . THR B 1 321 ? 88.818 130.617 113.767 1.00 46.09 967 THR C N 1
ATOM 4522 C CA . THR B 1 321 ? 89.765 130.327 114.829 1.00 46.09 967 THR C CA 1
ATOM 4523 C C . THR B 1 321 ? 91.154 130.793 114.418 1.00 46.09 967 THR C C 1
ATOM 4524 O O . THR B 1 321 ? 91.452 130.897 113.223 1.00 46.09 967 THR C O 1
ATOM 4528 N N . PRO B 1 322 ? 92.030 131.087 115.378 1.00 44.43 968 PRO C N 1
ATOM 4529 C CA . PRO B 1 322 ? 93.372 131.563 115.029 1.00 44.43 968 PRO C CA 1
ATOM 4530 C C . PRO B 1 322 ? 94.188 130.487 114.332 1.00 44.43 968 PRO C C 1
ATOM 4531 O O . PRO B 1 322 ? 93.889 129.294 114.395 1.00 44.43 968 PRO C O 1
ATOM 4535 N N . ALA B 1 323 ? 95.238 130.936 113.652 1.00 35.75 969 ALA C N 1
ATOM 4536 C CA . ALA B 1 323 ? 96.156 130.021 112.990 1.00 35.75 969 ALA C CA 1
ATOM 4537 C C . ALA B 1 323 ? 96.938 129.236 114.035 1.00 35.75 969 ALA C C 1
ATOM 4538 O O . ALA B 1 323 ? 97.576 129.825 114.912 1.00 35.75 969 ALA C O 1
ATOM 4540 N N . LEU B 1 324 ? 96.892 127.908 113.943 1.00 34.67 970 LEU C N 1
ATOM 4541 C CA . LEU B 1 324 ? 97.516 127.029 114.921 1.00 34.67 970 LEU C CA 1
ATOM 4542 C C . LEU B 1 324 ? 98.249 125.902 114.212 1.00 34.67 970 LEU C C 1
ATOM 4543 O O . LEU B 1 324 ? 97.747 125.359 113.225 1.00 34.67 970 LEU C O 1
ATOM 4548 N N . LYS B 1 325 ? 99.420 125.538 114.730 1.00 35.27 971 LYS C N 1
ATOM 4549 C CA . LYS B 1 325 ? 100.212 124.452 114.164 1.00 35.27 971 LYS C CA 1
ATOM 4550 C C . LYS B 1 325 ? 99.654 123.113 114.627 1.00 35.27 971 LYS C C 1
ATOM 4551 O O . LYS B 1 325 ? 99.679 122.807 115.822 1.00 35.27 971 LYS C O 1
ATOM 4557 N N . VAL B 1 326 ? 99.148 122.315 113.688 1.00 33.40 972 VAL C N 1
ATOM 4558 C CA . VAL B 1 326 ? 98.550 121.036 114.048 1.00 33.40 972 VAL C CA 1
ATOM 4559 C C . VAL B 1 326 ? 99.122 119.879 113.232 1.00 33.40 972 VAL C C 1
ATOM 4560 O O . VAL B 1 326 ? 99.514 118.854 113.797 1.00 33.40 972 VAL C O 1
ATOM 4564 N N . MET B 1 327 ? 99.166 120.019 111.909 1.00 30.49 973 MET C N 1
ATOM 4565 C CA . MET B 1 327 ? 99.332 118.851 111.052 1.00 30.49 973 MET C CA 1
ATOM 4566 C C . MET B 1 327 ? 100.744 118.284 111.109 1.00 30.49 973 MET C C 1
ATOM 4567 O O . MET B 1 327 ? 101.736 119.010 111.044 1.00 30.49 973 MET C O 1
ATOM 4572 N N . GLU B 1 328 ? 100.820 116.959 111.203 1.00 33.52 974 GLU C N 1
ATOM 4573 C CA . GLU B 1 328 ? 102.086 116.246 111.248 1.00 33.52 974 GLU C CA 1
ATOM 4574 C C . GLU B 1 328 ? 102.448 115.584 109.927 1.00 33.52 974 GLU C C 1
ATOM 4575 O O . GLU B 1 328 ? 103.541 115.021 109.815 1.00 33.52 974 GLU C O 1
ATOM 4581 N N . GLY B 1 329 ? 101.572 115.631 108.931 1.00 24.06 975 GLY C N 1
ATOM 4582 C CA . GLY B 1 329 ? 101.858 115.040 107.642 1.00 24.06 975 GLY C CA 1
ATOM 4583 C C . GLY B 1 329 ? 101.451 115.945 106.503 1.00 24.06 975 GLY C C 1
ATOM 4584 O O . GLY B 1 329 ? 101.833 117.115 106.473 1.00 24.06 975 GLY C O 1
ATOM 4585 N N . HIS B 1 330 ? 100.675 115.418 105.561 1.00 19.94 976 HIS C N 1
ATOM 4586 C CA . HIS B 1 330 ? 100.126 116.244 104.501 1.00 19.94 976 HIS C CA 1
ATOM 4587 C C . HIS B 1 330 ? 99.048 117.170 105.051 1.00 19.94 976 HIS C C 1
ATOM 4588 O O . HIS B 1 330 ? 98.478 116.938 106.118 1.00 19.94 976 HIS C O 1
ATOM 4595 N N . GLY B 1 331 ? 98.768 118.232 104.303 1.00 21.31 977 GLY C N 1
ATOM 4596 C CA . GLY B 1 331 ? 97.682 119.126 104.631 1.00 21.31 977 GLY C CA 1
ATOM 4597 C C . GLY B 1 331 ? 96.351 118.566 104.176 1.00 21.31 977 GLY C C 1
ATOM 4598 O O . GLY B 1 331 ? 96.249 117.444 103.678 1.00 21.31 977 GLY C O 1
ATOM 4599 N N . GLU B 1 332 ? 95.306 119.367 104.359 1.00 25.04 978 GLU C N 1
ATOM 4600 C CA . GLU B 1 332 ? 93.977 118.955 103.922 1.00 25.04 978 GLU C CA 1
ATOM 4601 C C . GLU B 1 332 ? 93.056 120.163 103.918 1.00 25.04 978 GLU C C 1
ATOM 4602 O O . GLU B 1 332 ? 93.414 121.240 104.393 1.00 25.04 978 GLU C O 1
ATOM 4608 N N . VAL B 1 333 ? 91.874 119.979 103.342 1.00 21.67 979 VAL C N 1
ATOM 4609 C CA . VAL B 1 333 ? 90.827 120.994 103.376 1.00 21.67 979 VAL C CA 1
ATOM 4610 C C . VAL B 1 333 ? 89.529 120.319 103.781 1.00 21.67 979 VAL C C 1
ATOM 4611 O O . VAL B 1 333 ? 89.210 119.237 103.288 1.00 21.67 979 VAL C O 1
ATOM 4615 N N . ASN B 1 334 ? 88.790 120.941 104.687 1.00 25.82 980 ASN C N 1
ATOM 4616 C CA . ASN B 1 334 ? 87.467 120.461 105.060 1.00 25.82 980 ASN C CA 1
ATOM 4617 C C . ASN B 1 334 ? 86.468 121.583 104.842 1.00 25.82 980 ASN C C 1
ATOM 4618 O O . ASN B 1 334 ? 86.600 122.656 105.433 1.00 25.82 980 ASN C O 1
ATOM 4623 N N . ILE B 1 335 ? 85.473 121.340 103.999 1.00 26.87 981 ILE C N 1
ATOM 4624 C CA . ILE B 1 335 ? 84.451 122.330 103.698 1.00 26.87 981 ILE C CA 1
ATOM 4625 C C . ILE B 1 335 ? 83.121 121.783 104.180 1.00 26.87 981 ILE C C 1
ATOM 4626 O O . ILE B 1 335 ? 82.755 120.653 103.848 1.00 26.87 981 ILE C O 1
ATOM 4631 N N . LYS B 1 336 ? 82.402 122.569 104.973 1.00 32.28 982 LYS C N 1
ATOM 4632 C CA . LYS B 1 336 ? 81.076 122.145 105.399 1.00 32.28 982 LYS C CA 1
ATOM 4633 C C . LYS B 1 336 ? 80.153 123.347 105.470 1.00 32.28 982 LYS C C 1
ATOM 4634 O O . LYS B 1 336 ? 80.589 124.495 105.397 1.00 32.28 982 LYS C O 1
ATOM 4640 N N . HIS B 1 337 ? 78.858 123.069 105.571 1.00 40.10 983 HIS C N 1
ATOM 4641 C CA . HIS B 1 337 ? 77.889 124.140 105.744 1.00 40.10 983 HIS C CA 1
ATOM 4642 C C . HIS B 1 337 ? 78.049 124.756 107.124 1.00 40.10 983 HIS C C 1
ATOM 4643 O O . HIS B 1 337 ? 78.092 124.048 108.132 1.00 40.10 983 HIS C O 1
ATOM 4650 N N . TYR B 1 338 ? 78.146 126.079 107.167 1.00 49.89 984 TYR C N 1
ATOM 4651 C CA . TYR B 1 338 ? 78.324 126.781 108.428 1.00 49.89 984 TYR C CA 1
ATOM 4652 C C . TYR B 1 338 ? 77.006 126.793 109.188 1.00 49.89 984 TYR C C 1
ATOM 4653 O O . TYR B 1 338 ? 75.985 127.255 108.668 1.00 49.89 984 TYR C O 1
ATOM 4662 N N . LEU B 1 339 ? 77.028 126.284 110.417 1.00 69.16 985 LEU C N 1
ATOM 4663 C CA . LEU B 1 339 ? 75.833 126.229 111.245 1.00 69.16 985 LEU C CA 1
ATOM 4664 C C . LEU B 1 339 ? 75.408 127.636 111.640 1.00 69.16 985 LEU C C 1
ATOM 4665 O O . LEU B 1 339 ? 76.039 128.262 112.496 1.00 69.16 985 LEU C O 1
ATOM 4670 N N . ASN B 1 340 ? 74.347 128.141 111.019 1.00 84.06 986 ASN C N 1
ATOM 4671 C CA . ASN B 1 340 ? 73.898 129.500 111.287 1.00 84.06 986 ASN C CA 1
ATOM 4672 C C . ASN B 1 340 ? 73.291 129.568 112.681 1.00 84.06 986 ASN C C 1
ATOM 4673 O O . ASN B 1 340 ? 72.292 128.899 112.965 1.00 84.06 986 ASN C O 1
ATOM 4678 N N . CYS B 1 341 ? 73.897 130.372 113.554 1.00 99.15 987 CYS C N 1
ATOM 4679 C CA . CYS B 1 341 ? 73.479 130.430 114.948 1.00 99.15 987 CYS C CA 1
ATOM 4680 C C . CYS B 1 341 ? 73.383 131.861 115.456 1.00 99.15 987 CYS C C 1
ATOM 4681 O O . CYS B 1 341 ? 73.770 132.150 116.591 1.00 99.15 987 CYS C O 1
ATOM 4684 N N . SER B 1 342 ? 72.867 132.769 114.632 1.00 106.84 988 SER C N 1
ATOM 4685 C CA . SER B 1 342 ? 72.500 134.100 115.085 1.00 106.84 988 SER C CA 1
ATOM 4686 C C . SER B 1 342 ? 71.092 134.134 115.662 1.00 106.84 988 SER C C 1
ATOM 4687 O O . SER B 1 342 ? 70.613 135.204 116.054 1.00 106.84 988 SER C O 1
ATOM 4690 N N . HIS B 1 343 ? 70.421 132.983 115.716 1.00 110.14 989 HIS C N 1
ATOM 4691 C CA . HIS B 1 343 ? 69.074 132.889 116.257 1.00 110.14 989 HIS C CA 1
ATOM 4692 C C . HIS B 1 343 ? 69.034 132.938 117.778 1.00 110.14 989 HIS C C 1
ATOM 4693 O O . HIS B 1 343 ? 68.056 133.446 118.337 1.00 110.14 989 HIS C O 1
ATOM 4700 N N . CYS B 1 344 ? 70.053 132.424 118.460 1.00 113.92 990 CYS C N 1
ATOM 4701 C CA . CYS B 1 344 ? 70.104 132.467 119.913 1.00 113.92 990 CYS C CA 1
ATOM 4702 C C . CYS B 1 344 ? 70.979 133.627 120.372 1.00 113.92 990 CYS C C 1
ATOM 4703 O O . CYS B 1 344 ? 71.712 134.231 119.584 1.00 113.92 990 CYS C O 1
ATOM 4706 N N . GLU B 1 345 ? 70.875 133.939 121.667 1.00 115.01 991 GLU C N 1
ATOM 4707 C CA . GLU B 1 345 ? 71.510 135.135 122.213 1.00 115.01 991 GLU C CA 1
ATOM 4708 C C . GLU B 1 345 ? 73.015 135.116 121.980 1.00 115.01 991 GLU C C 1
ATOM 4709 O O . GLU B 1 345 ? 73.597 136.088 121.487 1.00 115.01 991 GLU C O 1
ATOM 4711 N N . VAL B 1 346 ? 73.661 134.007 122.329 1.00 108.40 992 VAL C N 1
ATOM 4712 C CA . VAL B 1 346 ? 75.075 133.845 122.022 1.00 108.40 992 VAL C CA 1
ATOM 4713 C C . VAL B 1 346 ? 75.198 133.300 120.606 1.00 108.40 992 VAL C C 1
ATOM 4714 O O . VAL B 1 346 ? 74.646 132.242 120.282 1.00 108.40 992 VAL C O 1
ATOM 4718 N N . ASP B 1 347 ? 75.921 134.025 119.752 1.00 102.27 993 ASP C N 1
ATOM 4719 C CA . ASP B 1 347 ? 76.071 133.618 118.361 1.00 102.27 993 ASP C CA 1
ATOM 4720 C C . ASP B 1 347 ? 76.824 132.304 118.208 1.00 102.27 993 ASP C C 1
ATOM 4721 O O . ASP B 1 347 ? 76.764 131.700 117.132 1.00 102.27 993 ASP C O 1
ATOM 4723 N N . GLU B 1 348 ? 77.522 131.848 119.243 1.00 93.65 994 GLU C N 1
ATOM 4724 C CA . GLU B 1 348 ? 78.266 130.601 119.168 1.00 93.65 994 GLU C CA 1
ATOM 4725 C C . GLU B 1 348 ? 77.392 129.432 119.599 1.00 93.65 994 GLU C C 1
ATOM 4726 O O . GLU B 1 348 ? 76.588 129.552 120.527 1.00 93.65 994 GLU C O 1
ATOM 4732 N N . CYS B 1 349 ? 77.557 128.298 118.924 1.00 92.09 995 CYS C N 1
ATOM 4733 C CA . CYS B 1 349 ? 76.736 127.124 119.169 1.00 92.09 995 CYS C CA 1
ATOM 4734 C C . CYS B 1 349 ? 77.500 125.889 118.717 1.00 92.09 995 CYS C C 1
ATOM 4735 O O . CYS B 1 349 ? 78.682 125.954 118.372 1.00 92.09 995 CYS C O 1
ATOM 4738 N N . HIS B 1 350 ? 76.805 124.757 118.717 1.00 91.44 996 HIS C N 1
ATOM 4739 C CA . HIS B 1 350 ? 77.371 123.518 118.207 1.00 91.44 996 HIS C CA 1
ATOM 4740 C C . HIS B 1 350 ? 76.242 122.538 117.938 1.00 91.44 996 HIS C C 1
ATOM 4741 O O . HIS B 1 350 ? 75.083 122.801 118.269 1.00 91.44 996 HIS C O 1
ATOM 4748 N N . MET B 1 351 ? 76.594 121.419 117.315 1.00 97.22 997 MET C N 1
ATOM 4749 C CA . MET B 1 351 ? 75.655 120.336 117.069 1.00 97.22 997 MET C CA 1
ATOM 4750 C C . MET B 1 351 ? 75.984 119.174 117.996 1.00 97.22 997 MET C C 1
ATOM 4751 O O . MET B 1 351 ? 77.138 118.742 118.071 1.00 97.22 997 MET C O 1
ATOM 4756 N N . ASP B 1 352 ? 74.977 118.679 118.704 1.00 105.67 998 ASP C N 1
ATOM 4757 C CA . ASP B 1 352 ? 75.201 117.581 119.633 1.00 105.67 998 ASP C CA 1
ATOM 4758 C C . ASP B 1 352 ? 75.513 116.304 118.858 1.00 105.67 998 ASP C C 1
ATOM 4759 O O . ASP B 1 352 ? 74.732 115.912 117.980 1.00 105.67 998 ASP C O 1
ATOM 4761 N N . PRO B 1 353 ? 76.632 115.635 119.145 1.00 108.32 999 PRO C N 1
ATOM 4762 C CA . PRO B 1 353 ? 77.017 114.463 118.342 1.00 108.32 999 PRO C CA 1
ATOM 4763 C C . PRO B 1 353 ? 76.008 113.329 118.368 1.00 108.32 999 PRO C C 1
ATOM 4764 O O . PRO B 1 353 ? 75.859 112.628 117.359 1.00 108.32 999 PRO C O 1
ATOM 4768 N N . GLU B 1 354 ? 75.306 113.124 119.481 1.00 114.34 1000 GLU C N 1
ATOM 4769 C CA . GLU B 1 354 ? 74.417 111.970 119.626 1.00 114.34 1000 GLU C CA 1
ATOM 4770 C C . GLU B 1 354 ? 73.053 112.244 118.986 1.00 114.34 1000 GLU C C 1
ATOM 4771 O O . GLU B 1 354 ? 71.997 112.040 119.584 1.00 114.34 1000 GLU C O 1
ATOM 4773 N N . SER B 1 355 ? 73.106 112.698 117.736 1.00 113.65 1001 SER C N 1
ATOM 4774 C CA . SER B 1 355 ? 71.930 112.924 116.894 1.00 113.65 1001 SER C CA 1
ATOM 4775 C C . SER B 1 355 ? 70.855 113.721 117.635 1.00 113.65 1001 SER C C 1
ATOM 4776 O O . SER B 1 355 ? 69.735 113.263 117.858 1.00 113.65 1001 SER C O 1
ATOM 4779 N N . HIS B 1 356 ? 71.225 114.946 118.018 1.00 109.88 1002 HIS C N 1
ATOM 4780 C CA . HIS B 1 356 ? 70.320 115.828 118.749 1.00 109.88 1002 HIS C CA 1
ATOM 4781 C C . HIS B 1 356 ? 70.268 117.147 117.988 1.00 109.88 1002 HIS C C 1
ATOM 4782 O O . HIS B 1 356 ? 70.762 117.216 116.867 1.00 109.88 1002 HIS C O 1
ATOM 4784 N N . LYS B 1 357 ? 69.684 118.191 118.565 1.00 106.28 1003 LYS C N 1
ATOM 4785 C CA . LYS B 1 357 ? 69.490 119.457 117.868 1.00 106.28 1003 LYS C CA 1
ATOM 4786 C C . LYS B 1 357 ? 70.652 120.380 118.220 1.00 106.28 1003 LYS C C 1
ATOM 4787 O O . LYS B 1 357 ? 71.584 120.003 118.939 1.00 106.28 1003 LYS C O 1
ATOM 4789 N N . VAL B 1 358 ? 70.602 121.605 117.707 1.00 99.79 1004 VAL C N 1
ATOM 4790 C CA . VAL B 1 358 ? 71.653 122.593 117.922 1.00 99.79 1004 VAL C CA 1
ATOM 4791 C C . VAL B 1 358 ? 71.613 123.050 119.372 1.00 99.79 1004 VAL C C 1
ATOM 4792 O O . VAL B 1 358 ? 70.544 123.365 119.907 1.00 99.79 1004 VAL C O 1
ATOM 4796 N N . ILE B 1 359 ? 72.779 123.092 120.008 1.00 97.49 1005 ILE C N 1
ATOM 4797 C CA . ILE B 1 359 ? 72.917 123.547 121.385 1.00 97.49 1005 ILE C CA 1
ATOM 4798 C C . ILE B 1 359 ? 73.719 124.839 121.338 1.00 97.49 1005 ILE C C 1
ATOM 4799 O O . ILE B 1 359 ? 74.867 124.850 120.879 1.00 97.49 1005 ILE C O 1
ATOM 4804 N N . CYS B 1 360 ? 73.123 125.932 121.803 1.00 102.96 1006 CYS C N 1
ATOM 4805 C CA . CYS B 1 360 ? 73.862 127.181 121.924 1.00 102.96 1006 CYS C CA 1
ATOM 4806 C C . CYS B 1 360 ? 74.613 127.197 123.248 1.00 102.96 1006 CYS C C 1
ATOM 4807 O O . CYS B 1 360 ? 74.056 126.855 124.294 1.00 102.96 1006 CYS C O 1
ATOM 4810 N N . PHE B 1 361 ? 75.882 127.586 123.202 1.00 104.30 1007 PHE C N 1
ATOM 4811 C CA . PHE B 1 361 ? 76.757 127.513 124.360 1.00 104.30 1007 PHE C CA 1
ATOM 4812 C C . PHE B 1 361 ? 76.722 128.824 125.135 1.00 104.30 1007 PHE C C 1
ATOM 4813 O O . PHE B 1 361 ? 76.430 129.890 124.588 1.00 104.30 1007 PHE C O 1
ATOM 4821 N N . CYS B 1 362 ? 77.019 128.726 126.429 1.00 119.48 1008 CYS C N 1
ATOM 4822 C CA . CYS B 1 362 ? 77.001 129.864 127.335 1.00 119.48 1008 CYS C CA 1
ATOM 4823 C C . CYS B 1 362 ? 78.392 130.070 127.919 1.00 119.48 1008 CYS C C 1
ATOM 4824 O O . CYS B 1 362 ? 79.094 129.115 128.261 1.00 119.48 1008 CYS C O 1
ATOM 4827 N N . ASP B 1 363 ? 78.778 131.338 128.039 1.00 124.79 1009 ASP C N 1
ATOM 4828 C CA . ASP B 1 363 ? 80.114 131.691 128.490 1.00 124.79 1009 ASP C CA 1
ATOM 4829 C C . ASP B 1 363 ? 80.187 131.682 130.016 1.00 124.79 1009 ASP C C 1
ATOM 4830 O O . ASP B 1 363 ? 79.175 131.570 130.716 1.00 124.79 1009 ASP C O 1
ATOM 4832 N N . HIS B 1 364 ? 81.412 131.815 130.531 1.00 128.75 1010 HIS C N 1
ATOM 4833 C CA . HIS B 1 364 ? 81.695 131.820 131.963 1.00 128.75 1010 HIS C CA 1
ATOM 4834 C C . HIS B 1 364 ? 81.017 130.663 132.684 1.00 128.75 1010 HIS C C 1
ATOM 4835 O O . HIS B 1 364 ? 81.359 129.497 132.461 1.00 128.75 1010 HIS C O 1
ATOM 4837 N N . GLY B 1 365 ? 80.050 130.977 133.543 1.00 133.16 1011 GLY C N 1
ATOM 4838 C CA . GLY B 1 365 ? 79.344 129.962 134.299 1.00 133.16 1011 GLY C CA 1
ATOM 4839 C C . GLY B 1 365 ? 77.842 130.013 134.112 1.00 133.16 1011 GLY C C 1
ATOM 4840 O O . GLY B 1 365 ? 77.100 129.325 134.819 1.00 133.16 1011 GLY C O 1
ATOM 4841 N N . THR B 1 366 ? 77.382 130.834 133.171 1.00 134.35 1012 THR C N 1
ATOM 4842 C CA . THR B 1 366 ? 75.956 130.942 132.892 1.00 134.35 1012 THR C CA 1
ATOM 4843 C C . THR B 1 366 ? 75.413 129.619 132.371 1.00 134.35 1012 THR C C 1
ATOM 4844 O O . THR B 1 366 ? 76.083 128.915 131.612 1.00 134.35 1012 THR C O 1
ATOM 4846 N N . VAL B 1 367 ? 74.200 129.280 132.791 1.00 136.25 1013 VAL C N 1
ATOM 4847 C CA . VAL B 1 367 ? 73.546 128.038 132.398 1.00 136.25 1013 VAL C CA 1
ATOM 4848 C C . VAL B 1 367 ? 72.509 128.348 131.331 1.00 136.25 1013 VAL C C 1
ATOM 4849 O O . VAL B 1 367 ? 71.929 129.442 131.308 1.00 136.25 1013 VAL C O 1
ATOM 4851 N N . LEU B 1 368 ? 72.282 127.390 130.437 1.00 137.66 1014 LEU C N 1
ATOM 4852 C CA . LEU B 1 368 ? 71.284 127.560 129.391 1.00 137.66 1014 LEU C CA 1
ATOM 4853 C C . LEU B 1 368 ? 69.889 127.642 129.994 1.00 137.66 1014 LEU C C 1
ATOM 4854 O O . LEU B 1 368 ? 69.512 126.815 130.829 1.00 137.66 1014 LEU C O 1
ATOM 4856 N N . ALA B 1 369 ? 69.126 128.645 129.569 1.00 140.54 1015 ALA C N 1
ATOM 4857 C CA . ALA B 1 369 ? 67.778 128.828 130.078 1.00 140.54 1015 ALA C CA 1
ATOM 4858 C C . ALA B 1 369 ? 66.834 127.780 129.494 1.00 140.54 1015 ALA C C 1
ATOM 4859 O O . ALA B 1 369 ? 67.168 127.055 128.552 1.00 140.54 1015 ALA C O 1
ATOM 4861 N N . GLU B 1 370 ? 65.636 127.704 130.077 1.00 142.93 1016 GLU C N 1
ATOM 4862 C CA . GLU B 1 370 ? 64.622 126.790 129.563 1.00 142.93 1016 GLU C CA 1
ATOM 4863 C C . GLU B 1 370 ? 64.185 127.175 128.157 1.00 142.93 1016 GLU C C 1
ATOM 4864 O O . GLU B 1 370 ? 63.686 126.328 127.406 1.00 142.93 1016 GLU C O 1
ATOM 4866 N N . ASP B 1 371 ? 64.358 128.445 127.784 1.00 141.84 1017 ASP C N 1
ATOM 4867 C CA . ASP B 1 371 ? 64.006 128.881 126.438 1.00 141.84 1017 ASP C CA 1
ATOM 4868 C C . ASP B 1 371 ? 64.927 128.258 125.397 1.00 141.84 1017 ASP C C 1
ATOM 4869 O O . ASP B 1 371 ? 64.539 128.084 124.237 1.00 141.84 1017 ASP C O 1
ATOM 4871 N N . GLY B 1 372 ? 66.150 127.916 125.794 1.00 137.43 1018 GLY C N 1
ATOM 4872 C CA . GLY B 1 372 ? 67.111 127.375 124.854 1.00 137.43 1018 GLY C CA 1
ATOM 4873 C C . GLY B 1 372 ? 67.710 128.400 123.920 1.00 137.43 1018 GLY C C 1
ATOM 4874 O O . GLY B 1 372 ? 68.216 128.036 122.854 1.00 137.43 1018 GLY C O 1
ATOM 4875 N N . VAL B 1 373 ? 67.657 129.680 124.285 1.00 130.65 1019 VAL C N 1
ATOM 4876 C CA . VAL B 1 373 ? 68.226 130.741 123.462 1.00 130.65 1019 VAL C CA 1
ATOM 4877 C C . VAL B 1 373 ? 69.176 131.586 124.300 1.00 130.65 1019 VAL C C 1
ATOM 4878 O O . VAL B 1 373 ? 70.330 131.805 123.918 1.00 130.65 1019 VAL C O 1
ATOM 4880 N N . SER B 1 374 ? 68.698 132.066 125.444 1.00 132.99 1020 SER C N 1
ATOM 4881 C CA . SER B 1 374 ? 69.470 132.946 126.306 1.00 132.99 1020 SER C CA 1
ATOM 4882 C C . SER B 1 374 ? 70.227 132.133 127.355 1.00 132.99 1020 SER C C 1
ATOM 4883 O O . SER B 1 374 ? 70.142 130.904 127.415 1.00 132.99 1020 SER C O 1
ATOM 4886 N N . CYS B 1 375 ? 70.982 132.838 128.196 1.00 133.85 1021 CYS C N 1
ATOM 4887 C CA . CYS B 1 375 ? 71.784 132.211 129.235 1.00 133.85 1021 CYS C CA 1
ATOM 4888 C C . CYS B 1 375 ? 71.486 132.878 130.569 1.00 133.85 1021 CYS C C 1
ATOM 4889 O O . CYS B 1 375 ? 71.187 134.073 130.636 1.00 133.85 1021 CYS C O 1
ATOM 4892 N N . ILE B 1 376 ? 71.581 132.090 131.636 1.00 133.75 1022 ILE C N 1
ATOM 4893 C CA . ILE B 1 376 ? 71.301 132.580 132.980 1.00 133.75 1022 ILE C CA 1
ATOM 4894 C C . ILE B 1 376 ? 71.910 131.647 134.018 1.00 133.75 1022 ILE C C 1
ATOM 4895 O O . ILE B 1 376 ? 71.636 130.448 134.026 1.00 133.75 1022 ILE C O 1
ATOM 4897 N N . MET C 2 69 ? 124.219 101.905 129.757 1.00 116.62 93 MET B N 1
ATOM 4898 C CA . MET C 2 69 ? 124.673 102.747 128.656 1.00 116.62 93 MET B CA 1
ATOM 4899 C C . MET C 2 69 ? 124.974 101.919 127.409 1.00 116.62 93 MET B C 1
ATOM 4900 O O . MET C 2 69 ? 124.820 102.400 126.287 1.00 116.62 93 MET B O 1
ATOM 4905 N N . LYS C 2 70 ? 125.401 100.672 127.608 1.00 110.12 94 LYS B N 1
ATOM 4906 C CA . LYS C 2 70 ? 125.711 99.781 126.497 1.00 110.12 94 LYS B CA 1
ATOM 4907 C C . LYS C 2 70 ? 125.098 98.393 126.610 1.00 110.12 94 LYS B C 1
ATOM 4908 O O . LYS C 2 70 ? 124.955 97.726 125.578 1.00 110.12 94 LYS B O 1
ATOM 4910 N N . ASP C 2 71 ? 124.739 97.930 127.806 1.00 104.48 95 ASP B N 1
ATOM 4911 C CA . ASP C 2 71 ? 124.142 96.608 127.953 1.00 104.48 95 ASP B CA 1
ATOM 4912 C C . ASP C 2 71 ? 122.838 96.689 128.736 1.00 104.48 95 ASP B C 1
ATOM 4913 O O . ASP C 2 71 ? 121.878 95.974 128.434 1.00 104.48 95 ASP B O 1
ATOM 4918 N N . LYS C 2 72 ? 122.796 97.562 129.745 1.00 99.79 96 LYS B N 1
ATOM 4919 C CA . LYS C 2 72 ? 121.560 97.770 130.488 1.00 99.79 96 LYS B CA 1
ATOM 4920 C C . LYS C 2 72 ? 120.489 98.405 129.612 1.00 99.79 96 LYS B C 1
ATOM 4921 O O . LYS C 2 72 ? 119.290 98.227 129.866 1.00 99.79 96 LYS B O 1
ATOM 4923 N N . PHE C 2 73 ? 120.900 99.145 128.578 1.00 92.72 97 PHE B N 1
ATOM 4924 C CA . PHE C 2 73 ? 119.935 99.747 127.665 1.00 92.72 97 PHE B CA 1
ATOM 4925 C C . PHE C 2 73 ? 119.097 98.686 126.967 1.00 92.72 97 PHE B C 1
ATOM 4926 O O . PHE C 2 73 ? 117.882 98.850 126.823 1.00 92.72 97 PHE B O 1
ATOM 4934 N N . LEU C 2 74 ? 119.724 97.601 126.518 1.00 89.72 98 LEU B N 1
ATOM 4935 C CA . LEU C 2 74 ? 118.957 96.500 125.952 1.00 89.72 98 LEU B CA 1
ATOM 4936 C C . LEU C 2 74 ? 118.046 95.869 126.998 1.00 89.72 98 LEU B C 1
ATOM 4937 O O . LEU C 2 74 ? 116.879 95.579 126.713 1.00 89.72 98 LEU B O 1
ATOM 4942 N N . LYS C 2 75 ? 118.558 95.684 128.220 1.00 94.68 99 LYS B N 1
ATOM 4943 C CA . LYS C 2 75 ? 117.787 95.023 129.269 1.00 94.68 99 LYS B CA 1
ATOM 4944 C C . LYS C 2 75 ? 116.544 95.820 129.641 1.00 94.68 99 LYS B C 1
ATOM 4945 O O . LYS C 2 75 ? 115.536 95.242 130.064 1.00 94.68 99 LYS B O 1
ATOM 4951 N N . HIS C 2 76 ? 116.595 97.146 129.506 1.00 93.88 100 HIS B N 1
ATOM 4952 C CA . HIS C 2 76 ? 115.411 97.939 129.814 1.00 93.88 100 HIS B CA 1
ATOM 4953 C C . HIS C 2 76 ? 114.269 97.658 128.848 1.00 93.88 100 HIS B C 1
ATOM 4954 O O . HIS C 2 76 ? 113.110 97.908 129.193 1.00 93.88 100 HIS B O 1
ATOM 4961 N N . LEU C 2 77 ? 114.563 97.139 127.657 1.00 87.24 101 LEU B N 1
ATOM 4962 C CA . LEU C 2 77 ? 113.520 96.852 126.680 1.00 87.24 101 LEU B CA 1
ATOM 4963 C C . LEU C 2 77 ? 113.193 95.366 126.586 1.00 87.24 101 LEU B C 1
ATOM 4964 O O . LEU C 2 77 ? 112.028 95.002 126.394 1.00 87.24 101 LEU B O 1
ATOM 4969 N N . THR C 2 78 ? 114.192 94.495 126.721 1.00 86.01 102 THR B N 1
ATOM 4970 C CA . THR C 2 78 ? 113.959 93.062 126.583 1.00 86.01 102 THR B CA 1
ATOM 4971 C C . THR C 2 78 ? 113.568 92.401 127.899 1.00 86.01 102 THR B C 1
ATOM 4972 O O . THR C 2 78 ? 112.867 91.384 127.893 1.00 86.01 102 THR B O 1
ATOM 4976 N N . GLY C 2 79 ? 114.003 92.952 129.029 1.00 97.16 103 GLY B N 1
ATOM 4977 C CA . GLY C 2 79 ? 113.708 92.374 130.318 1.00 97.16 103 GLY B CA 1
ATOM 4978 C C . GLY C 2 79 ? 114.773 91.395 130.770 1.00 97.16 103 GLY B C 1
ATOM 4979 O O . GLY C 2 79 ? 115.516 90.829 129.962 1.00 97.16 103 GLY B O 1
ATOM 4980 N N . PRO C 2 80 ? 114.865 91.174 132.079 1.00 99.83 104 PRO B N 1
ATOM 4981 C CA . PRO C 2 80 ? 115.874 90.245 132.602 1.00 99.83 104 PRO B CA 1
ATOM 4982 C C . PRO C 2 80 ? 115.509 88.794 132.343 1.00 99.83 104 PRO B C 1
ATOM 4983 O O . PRO C 2 80 ? 114.979 88.114 133.227 1.00 99.83 104 PRO B O 1
ATOM 4987 N N . LEU C 2 81 ? 115.792 88.310 131.139 1.00 98.62 105 LEU B N 1
ATOM 4988 C CA . LEU C 2 81 ? 115.418 86.962 130.744 1.00 98.62 105 LEU B CA 1
ATOM 4989 C C . LEU C 2 81 ? 116.510 85.968 131.116 1.00 98.62 105 LEU B C 1
ATOM 4990 O O . LEU C 2 81 ? 117.689 86.314 131.214 1.00 98.62 105 LEU B O 1
ATOM 4995 N N . TYR C 2 82 ? 116.099 84.722 131.328 1.00 106.47 106 TYR B N 1
ATOM 4996 C CA . TYR C 2 82 ? 117.010 83.668 131.740 1.00 106.47 106 TYR B CA 1
ATOM 4997 C C . TYR C 2 82 ? 117.595 82.953 130.520 1.00 106.47 106 TYR B C 1
ATOM 4998 O O . TYR C 2 82 ? 117.081 83.045 129.402 1.00 106.47 106 TYR B O 1
ATOM 5007 N N . PHE C 2 83 ? 118.694 82.234 130.750 1.00 106.50 107 PHE B N 1
ATOM 5008 C CA . PHE C 2 83 ? 119.396 81.519 129.693 1.00 106.50 107 PHE B CA 1
ATOM 5009 C C . PHE C 2 83 ? 119.956 80.214 130.241 1.00 106.50 107 PHE B C 1
ATOM 5010 O O . PHE C 2 83 ? 120.203 80.092 131.444 1.00 106.50 107 PHE B O 1
ATOM 5018 N N . SER C 2 84 ? 120.149 79.251 129.354 1.00 95.18 108 SER B N 1
ATOM 5019 C CA . SER C 2 84 ? 120.771 77.971 129.645 1.00 95.18 108 SER B CA 1
ATOM 5020 C C . SER C 2 84 ? 122.173 77.927 129.052 1.00 95.18 108 SER B C 1
ATOM 5021 O O . SER C 2 84 ? 122.539 78.767 128.225 1.00 95.18 108 SER B O 1
ATOM 5024 N N . PRO C 2 85 ? 123.010 76.970 129.473 1.00 91.81 109 PRO B N 1
ATOM 5025 C CA . PRO C 2 85 ? 124.351 76.875 128.863 1.00 91.81 109 PRO B CA 1
ATOM 5026 C C . PRO C 2 85 ? 124.317 76.671 127.357 1.00 91.81 109 PRO B C 1
ATOM 5027 O O . PRO C 2 85 ? 125.182 77.197 126.644 1.00 91.81 109 PRO B O 1
ATOM 5031 N N . LYS C 2 86 ? 123.340 75.920 126.845 1.00 89.81 110 LYS B N 1
ATOM 5032 C CA . LYS C 2 86 ? 123.183 75.819 125.397 1.00 89.81 110 LYS B CA 1
ATOM 5033 C C . LYS C 2 86 ? 122.655 77.123 124.812 1.00 89.81 110 LYS B C 1
ATOM 5034 O O . LYS C 2 86 ? 122.952 77.462 123.661 1.00 89.81 110 LYS B O 1
ATOM 5036 N N . CYS C 2 87 ? 121.868 77.865 125.593 1.00 86.98 111 CYS B N 1
ATOM 5037 C CA . CYS C 2 87 ? 121.327 79.134 125.121 1.00 86.98 111 CYS B CA 1
ATOM 5038 C C . CYS C 2 87 ? 122.417 80.192 125.005 1.00 86.98 111 CYS B C 1
ATOM 5039 O O . CYS C 2 87 ? 122.303 81.125 124.203 1.00 86.98 111 CYS B O 1
ATOM 5042 N N . SER C 2 88 ? 123.478 80.067 125.805 1.00 82.16 112 SER B N 1
ATOM 5043 C CA . SER C 2 88 ? 124.514 81.094 125.840 1.00 82.16 112 SER B CA 1
ATOM 5044 C C . SER C 2 88 ? 125.324 81.137 124.552 1.00 82.16 112 SER B C 1
ATOM 5045 O O . SER C 2 88 ? 125.759 82.217 124.131 1.00 82.16 112 SER B O 1
ATOM 5048 N N . LYS C 2 89 ? 125.543 79.983 123.921 1.00 74.78 113 LYS B N 1
ATOM 5049 C CA . LYS C 2 89 ? 126.312 79.943 122.682 1.00 74.78 113 LYS B CA 1
ATOM 5050 C C . LYS C 2 89 ? 125.639 80.774 121.596 1.00 74.78 113 LYS B C 1
ATOM 5051 O O . LYS C 2 89 ? 126.293 81.560 120.903 1.00 74.78 113 LYS B O 1
ATOM 5057 N N . HIS C 2 90 ? 124.324 80.615 121.441 1.00 65.17 114 HIS B N 1
ATOM 5058 C CA . HIS C 2 90 ? 123.577 81.435 120.498 1.00 65.17 114 HIS B CA 1
ATOM 5059 C C . HIS C 2 90 ? 123.474 82.882 120.948 1.00 65.17 114 HIS B C 1
ATOM 5060 O O . HIS C 2 90 ? 123.464 83.782 120.100 1.00 65.17 114 HIS B O 1
ATOM 5067 N N . PHE C 2 91 ? 123.385 83.121 122.257 1.00 66.78 115 PHE B N 1
ATOM 5068 C CA . PHE C 2 91 ? 123.294 84.487 122.753 1.00 66.78 115 PHE B CA 1
ATOM 5069 C C . PHE C 2 91 ? 124.538 85.284 122.394 1.00 66.78 115 PHE B C 1
ATOM 5070 O O . PHE C 2 91 ? 124.442 86.446 121.990 1.00 66.78 115 PHE B O 1
ATOM 5078 N N . HIS C 2 92 ? 125.718 84.678 122.539 1.00 72.84 116 HIS B N 1
ATOM 5079 C CA . HIS C 2 92 ? 126.951 85.384 122.205 1.00 72.84 116 HIS B CA 1
ATOM 5080 C C . HIS C 2 92 ? 126.996 85.739 120.723 1.00 72.84 116 HIS B C 1
ATOM 5081 O O . HIS C 2 92 ? 127.404 86.846 120.348 1.00 72.84 116 HIS B O 1
ATOM 5088 N N . ARG C 2 93 ? 126.587 84.800 119.866 1.00 60.32 117 ARG B N 1
ATOM 5089 C CA . ARG C 2 93 ? 126.544 85.066 118.433 1.00 60.32 117 ARG B CA 1
ATOM 5090 C C . ARG C 2 93 ? 125.597 86.213 118.118 1.00 60.32 117 ARG B C 1
ATOM 5091 O O . ARG C 2 93 ? 125.971 87.162 117.421 1.00 60.32 117 ARG B O 1
ATOM 5099 N N . LEU C 2 94 ? 124.375 86.155 118.636 1.00 56.65 118 LEU B N 1
ATOM 5100 C CA . LEU C 2 94 ? 123.409 87.217 118.394 1.00 56.65 118 LEU B CA 1
ATOM 5101 C C . LEU C 2 94 ? 123.833 88.548 118.988 1.00 56.65 118 LEU B C 1
ATOM 5102 O O . LEU C 2 94 ? 123.397 89.593 118.496 1.00 56.65 118 LEU B O 1
ATOM 5107 N N . TYR C 2 95 ? 124.671 88.540 120.018 1.00 65.06 119 TYR B N 1
ATOM 5108 C CA . TYR C 2 95 ? 125.085 89.756 120.700 1.00 65.06 119 TYR B CA 1
ATOM 5109 C C . TYR C 2 95 ? 126.289 90.429 120.066 1.00 65.06 119 TYR B C 1
ATOM 5110 O O . TYR C 2 95 ? 126.378 91.657 120.087 1.00 65.06 119 TYR B O 1
ATOM 5119 N N . HIS C 2 96 ? 127.222 89.665 119.499 1.00 67.59 120 HIS B N 1
ATOM 5120 C CA . HIS C 2 96 ? 128.446 90.253 118.977 1.00 67.59 120 HIS B CA 1
ATOM 5121 C C . HIS C 2 96 ? 128.648 90.104 117.477 1.00 67.59 120 HIS B C 1
ATOM 5122 O O . HIS C 2 96 ? 129.489 90.817 116.920 1.00 67.59 120 HIS B O 1
ATOM 5129 N N . ASN C 2 97 ? 127.916 89.219 116.799 1.00 57.65 121 ASN B N 1
ATOM 5130 C CA . ASN C 2 97 ? 128.174 88.946 115.394 1.00 57.65 121 ASN B CA 1
ATOM 5131 C C . ASN C 2 97 ? 127.065 89.400 114.457 1.00 57.65 121 ASN B C 1
ATOM 5132 O O . ASN C 2 97 ? 127.274 89.393 113.240 1.00 57.65 121 ASN B O 1
ATOM 5137 N N . THR C 2 98 ? 125.903 89.780 114.972 1.00 49.58 122 THR B N 1
ATOM 5138 C CA . THR C 2 98 ? 124.821 90.285 114.141 1.00 49.58 122 THR B CA 1
ATOM 5139 C C . THR C 2 98 ? 124.838 91.807 114.124 1.00 49.58 122 THR B C 1
ATOM 5140 O O . THR C 2 98 ? 125.325 92.456 115.049 1.00 49.58 122 THR B O 1
ATOM 5144 N N . ARG C 2 99 ? 124.284 92.372 113.057 1.00 42.11 123 ARG B N 1
ATOM 5145 C CA . ARG C 2 99 ? 124.201 93.815 112.904 1.00 42.11 123 ARG B CA 1
ATOM 5146 C C . ARG C 2 99 ? 123.137 94.450 113.788 1.00 42.11 123 ARG B C 1
ATOM 5147 O O . ARG C 2 99 ? 123.198 95.658 114.031 1.00 42.11 123 ARG B O 1
ATOM 5155 N N . ASP C 2 100 ? 122.168 93.673 114.268 1.00 44.72 124 ASP B N 1
ATOM 5156 C CA . ASP C 2 100 ? 121.111 94.239 115.096 1.00 44.72 124 ASP B CA 1
ATOM 5157 C C . ASP C 2 100 ? 121.633 94.639 116.466 1.00 44.72 124 ASP B C 1
ATOM 5158 O O . ASP C 2 100 ? 121.261 95.690 117.000 1.00 44.72 124 ASP B O 1
ATOM 5163 N N . CYS C 2 101 ? 122.492 93.815 117.056 1.00 47.10 125 CYS B N 1
ATOM 5164 C CA . CYS C 2 101 ? 123.009 94.077 118.389 1.00 47.10 125 CYS B CA 1
ATOM 5165 C C . CYS C 2 101 ? 124.352 94.795 118.386 1.00 47.10 125 CYS B C 1
ATOM 5166 O O . CYS C 2 101 ? 124.835 95.171 119.456 1.00 47.10 125 CYS B O 1
ATOM 5169 N N . THR C 2 102 ? 124.965 95.002 117.222 1.00 45.77 126 THR B N 1
ATOM 5170 C CA . THR C 2 102 ? 126.229 95.719 117.144 1.00 45.77 126 THR B CA 1
ATOM 5171 C C . THR C 2 102 ? 126.097 97.123 116.578 1.00 45.77 126 THR B C 1
ATOM 5172 O O . THR C 2 102 ? 127.108 97.823 116.470 1.00 45.77 126 THR B O 1
ATOM 5176 N N . ILE C 2 103 ? 124.896 97.547 116.203 1.00 44.18 127 ILE B N 1
ATOM 5177 C CA . ILE C 2 103 ? 124.629 98.916 115.785 1.00 44.18 127 ILE B CA 1
ATOM 5178 C C . ILE C 2 103 ? 123.632 99.507 116.780 1.00 44.18 127 ILE B C 1
ATOM 5179 O O . ILE C 2 103 ? 122.507 99.002 116.896 1.00 44.18 127 ILE B O 1
ATOM 5184 N N . PRO C 2 104 ? 124.000 100.550 117.525 1.00 44.78 128 PRO B N 1
ATOM 5185 C CA . PRO C 2 104 ? 123.105 101.052 118.581 1.00 44.78 128 PRO B CA 1
ATOM 5186 C C . PRO C 2 104 ? 121.722 101.443 118.091 1.00 44.78 128 PRO B C 1
ATOM 5187 O O . PRO C 2 104 ? 120.728 101.154 118.769 1.00 44.78 128 PRO B O 1
ATOM 5191 N N . ALA C 2 105 ? 121.627 102.058 116.911 1.00 43.24 129 ALA B N 1
ATOM 5192 C CA . ALA C 2 105 ? 120.334 102.513 116.413 1.00 43.24 129 ALA B CA 1
ATOM 5193 C C . ALA C 2 105 ? 119.359 101.356 116.242 1.00 43.24 129 ALA B C 1
ATOM 5194 O O . ALA C 2 105 ? 118.140 101.546 116.319 1.00 43.24 129 ALA B O 1
ATOM 5196 N N . TYR C 2 106 ? 119.873 100.149 116.017 1.00 43.48 130 TYR B N 1
ATOM 5197 C CA . TYR C 2 106 ? 119.023 98.983 115.808 1.00 43.48 130 TYR B CA 1
ATOM 5198 C C . TYR C 2 106 ? 118.684 98.280 117.115 1.00 43.48 130 TYR B C 1
ATOM 5199 O O . TYR C 2 106 ? 118.297 97.107 117.100 1.00 43.48 130 TYR B O 1
ATOM 5208 N N . TYR C 2 107 ? 118.805 98.990 118.243 1.00 50.56 131 TYR B N 1
ATOM 5209 C CA . TYR C 2 107 ? 118.647 98.347 119.546 1.00 50.56 131 TYR B CA 1
ATOM 5210 C C . TYR C 2 107 ? 117.332 97.583 119.640 1.00 50.56 131 TYR B C 1
ATOM 5211 O O . TYR C 2 107 ? 117.307 96.440 120.112 1.00 50.56 131 TYR B O 1
ATOM 5220 N N . LYS C 2 108 ? 116.237 98.178 119.157 1.00 48.26 132 LYS B N 1
ATOM 5221 C CA . LYS C 2 108 ? 114.940 97.512 119.218 1.00 48.26 132 LYS B CA 1
ATOM 5222 C C . LYS C 2 108 ? 114.995 96.144 118.554 1.00 48.26 132 LYS B C 1
ATOM 5223 O O . LYS C 2 108 ? 114.578 95.139 119.143 1.00 48.26 132 LYS B O 1
ATOM 5229 N N . ARG C 2 109 ? 115.550 96.083 117.341 1.00 41.29 133 ARG B N 1
ATOM 5230 C CA . ARG C 2 109 ? 115.710 94.800 116.668 1.00 41.29 133 ARG B CA 1
ATOM 5231 C C . ARG C 2 109 ? 116.451 93.821 117.561 1.00 41.29 133 ARG B C 1
ATOM 5232 O O . ARG C 2 109 ? 115.983 92.700 117.798 1.00 41.29 133 ARG B O 1
ATOM 5240 N N . CYS C 2 110 ? 117.580 94.261 118.125 1.00 47.57 134 CYS B N 1
ATOM 5241 C CA . CYS C 2 110 ? 118.340 93.410 119.029 1.00 47.57 134 CYS B CA 1
ATOM 5242 C C . CYS C 2 110 ? 117.442 92.864 120.125 1.00 47.57 134 CYS B C 1
ATOM 5243 O O . CYS C 2 110 ? 117.394 91.649 120.359 1.00 47.57 134 CYS B O 1
ATOM 5246 N N . ALA C 2 111 ? 116.661 93.747 120.753 1.00 47.28 135 ALA B N 1
ATOM 5247 C CA . ALA C 2 111 ? 115.768 93.312 121.815 1.00 47.28 135 ALA B CA 1
ATOM 5248 C C . ALA C 2 111 ? 114.897 92.169 121.333 1.00 47.28 135 ALA B C 1
ATOM 5249 O O . ALA C 2 111 ? 114.891 91.084 121.929 1.00 47.28 135 ALA B O 1
ATOM 5251 N N . ARG C 2 112 ? 114.230 92.365 120.192 1.00 41.45 136 ARG B N 1
ATOM 5252 C CA . ARG C 2 112 ? 113.336 91.334 119.682 1.00 41.45 136 ARG B CA 1
ATOM 5253 C C . ARG C 2 112 ? 114.077 90.019 119.532 1.00 41.45 136 ARG B C 1
ATOM 5254 O O . ARG C 2 112 ? 113.617 88.976 120.013 1.00 41.45 136 ARG B O 1
ATOM 5262 N N . LEU C 2 113 ? 115.272 90.070 118.940 1.00 43.74 137 LEU B N 1
ATOM 5263 C CA . LEU C 2 113 ? 116.041 88.857 118.719 1.00 43.74 137 LEU B CA 1
ATOM 5264 C C . LEU C 2 113 ? 116.219 88.139 120.042 1.00 43.74 137 LEU B C 1
ATOM 5265 O O . LEU C 2 113 ? 115.835 86.972 120.178 1.00 43.74 137 LEU B O 1
ATOM 5270 N N . LEU C 2 114 ? 116.710 88.868 121.045 1.00 50.02 138 LEU B N 1
ATOM 5271 C CA . LEU C 2 114 ? 116.987 88.262 122.336 1.00 50.02 138 LEU B CA 1
ATOM 5272 C C . LEU C 2 114 ? 115.694 87.686 122.883 1.00 50.02 138 LEU B C 1
ATOM 5273 O O . LEU C 2 114 ? 115.657 86.527 123.313 1.00 50.02 138 LEU B O 1
ATOM 5278 N N . THR C 2 115 ? 114.612 88.463 122.790 1.00 52.80 139 THR B N 1
ATOM 5279 C CA . THR C 2 115 ? 113.335 87.992 123.302 1.00 52.80 139 THR B CA 1
ATOM 5280 C C . THR C 2 115 ? 112.956 86.677 122.645 1.00 52.80 139 THR B C 1
ATOM 5281 O O . THR C 2 115 ? 112.605 85.707 123.327 1.00 52.80 139 THR B O 1
ATOM 5285 N N . ARG C 2 116 ? 113.089 86.604 121.319 1.00 51.20 140 ARG B N 1
ATOM 5286 C CA . ARG C 2 116 ? 112.730 85.369 120.639 1.00 51.20 140 ARG B CA 1
ATOM 5287 C C . ARG C 2 116 ? 113.614 84.222 121.095 1.00 51.20 140 ARG B C 1
ATOM 5288 O O . ARG C 2 116 ? 113.118 83.111 121.321 1.00 51.20 140 ARG B O 1
ATOM 5296 N N . LEU C 2 117 ? 114.910 84.482 121.285 1.00 59.90 141 LEU B N 1
ATOM 5297 C CA . LEU C 2 117 ? 115.804 83.425 121.738 1.00 59.90 141 LEU B CA 1
ATOM 5298 C C . LEU C 2 117 ? 115.382 82.909 123.105 1.00 59.90 141 LEU B C 1
ATOM 5299 O O . LEU C 2 117 ? 115.596 81.735 123.426 1.00 59.90 141 LEU B O 1
ATOM 5304 N N . ALA C 2 118 ? 114.761 83.768 123.918 1.00 62.48 142 ALA B N 1
ATOM 5305 C CA . ALA C 2 118 ? 114.272 83.323 125.216 1.00 62.48 142 ALA B CA 1
ATOM 5306 C C . ALA C 2 118 ? 113.172 82.284 125.061 1.00 62.48 142 ALA B C 1
ATOM 5307 O O . ALA C 2 118 ? 113.117 81.311 125.821 1.00 62.48 142 ALA B O 1
ATOM 5309 N N . VAL C 2 119 ? 112.288 82.467 124.077 1.00 65.98 143 VAL B N 1
ATOM 5310 C CA . VAL C 2 119 ? 111.175 81.542 123.888 1.00 65.98 143 VAL B CA 1
ATOM 5311 C C . VAL C 2 119 ? 111.510 80.428 122.907 1.00 65.98 143 VAL B C 1
ATOM 5312 O O . VAL C 2 119 ? 110.665 79.555 122.659 1.00 65.98 143 VAL B O 1
ATOM 5316 N N . SER C 2 120 ? 112.714 80.422 122.348 1.00 73.87 144 SER B N 1
ATOM 5317 C CA . SER C 2 120 ? 113.115 79.351 121.452 1.00 73.87 144 SER B CA 1
ATOM 5318 C C . SER C 2 120 ? 113.147 78.028 122.214 1.00 73.87 144 SER B C 1
ATOM 5319 O O . SER C 2 120 ? 113.474 78.008 123.407 1.00 73.87 144 SER B O 1
ATOM 5322 N N . PRO C 2 121 ? 112.799 76.910 121.568 1.00 81.43 145 PRO B N 1
ATOM 5323 C CA . PRO C 2 121 ? 112.741 75.627 122.288 1.00 81.43 145 PRO B CA 1
ATOM 5324 C C . PRO C 2 121 ? 114.065 75.188 122.894 1.00 81.43 145 PRO B C 1
ATOM 5325 O O . PRO C 2 121 ? 114.047 74.464 123.898 1.00 81.43 145 PRO B O 1
ATOM 5329 N N . VAL C 2 122 ? 115.203 75.594 122.328 1.00 83.38 146 VAL B N 1
ATOM 5330 C CA . VAL C 2 122 ? 116.490 75.215 122.903 1.00 83.38 146 VAL B CA 1
ATOM 5331 C C . VAL C 2 122 ? 116.707 75.825 124.282 1.00 83.38 146 VAL B C 1
ATOM 5332 O O . VAL C 2 122 ? 117.294 75.173 125.154 1.00 83.38 146 VAL B O 1
ATOM 5336 N N . CYS C 2 123 ? 116.246 77.052 124.507 1.00 84.55 147 CYS B N 1
ATOM 5337 C CA . CYS C 2 123 ? 116.362 77.705 125.801 1.00 84.55 147 CYS B CA 1
ATOM 5338 C C . CYS C 2 123 ? 115.189 77.395 126.718 1.00 84.55 147 CYS B C 1
ATOM 5339 O O . CYS C 2 123 ? 115.176 77.860 127.863 1.00 84.55 147 CYS B O 1
ATOM 5342 N N . MET C 2 124 ? 114.209 76.630 126.242 1.00 88.21 148 MET B N 1
ATOM 5343 C CA . MET C 2 124 ? 113.044 76.243 127.023 1.00 88.21 148 MET B CA 1
ATOM 5344 C C . MET C 2 124 ? 113.202 74.879 127.682 1.00 88.21 148 MET B C 1
ATOM 5345 O O . MET C 2 124 ? 112.245 74.373 128.276 1.00 88.21 148 MET B O 1
ATOM 5350 N N . GLU C 2 125 ? 114.379 74.269 127.581 1.00 96.98 149 GLU B N 1
ATOM 5351 C CA . GLU C 2 125 ? 114.622 72.971 128.195 1.00 96.98 149 GLU B CA 1
ATOM 5352 C C . GLU C 2 125 ? 114.894 73.119 129.688 1.00 96.98 149 GLU B C 1
ATOM 5353 O O . GLU C 2 125 ? 115.172 74.216 130.173 1.00 96.98 149 GLU B O 1
ATOM 5359 N N . MET D 2 69 ? 86.527 109.782 129.941 1.00 113.52 93 MET D N 1
ATOM 5360 C CA . MET D 2 69 ? 86.669 108.886 128.800 1.00 113.52 93 MET D CA 1
ATOM 5361 C C . MET D 2 69 ? 86.641 109.674 127.495 1.00 113.52 93 MET D C 1
ATOM 5362 O O . MET D 2 69 ? 87.110 109.199 126.461 1.00 113.52 93 MET D O 1
ATOM 5367 N N . LYS D 2 70 ? 86.093 110.887 127.553 1.00 107.81 94 LYS D N 1
ATOM 5368 C CA . LYS D 2 70 ? 85.966 111.735 126.375 1.00 107.81 94 LYS D CA 1
ATOM 5369 C C . LYS D 2 70 ? 86.553 113.129 126.534 1.00 107.81 94 LYS D C 1
ATOM 5370 O O . LYS D 2 70 ? 86.772 113.797 125.516 1.00 107.81 94 LYS D O 1
ATOM 5372 N N . ASP D 2 71 ? 86.810 113.596 127.755 1.00 103.27 95 ASP D N 1
ATOM 5373 C CA . ASP D 2 71 ? 87.390 114.920 127.951 1.00 103.27 95 ASP D CA 1
ATOM 5374 C C . ASP D 2 71 ? 88.695 114.834 128.732 1.00 103.27 95 ASP D C 1
ATOM 5375 O O . ASP D 2 71 ? 89.657 115.546 128.426 1.00 103.27 95 ASP D O 1
ATOM 5380 N N . LYS D 2 72 ? 88.737 113.969 129.748 1.00 99.18 96 LYS D N 1
ATOM 5381 C CA . LYS D 2 72 ? 89.976 113.765 130.489 1.00 99.18 96 LYS D CA 1
ATOM 5382 C C . LYS D 2 72 ? 91.045 113.125 129.615 1.00 99.18 96 LYS D C 1
ATOM 5383 O O . LYS D 2 72 ? 92.244 113.303 129.864 1.00 99.18 96 LYS D O 1
ATOM 5385 N N . PHE D 2 73 ? 90.630 112.378 128.588 1.00 92.70 97 PHE D N 1
ATOM 5386 C CA . PHE D 2 73 ? 91.591 111.778 127.672 1.00 92.70 97 PHE D CA 1
ATOM 5387 C C . PHE D 2 73 ? 92.410 112.844 126.957 1.00 92.70 97 PHE D C 1
ATOM 5388 O O . PHE D 2 73 ? 93.626 112.696 126.809 1.00 92.70 97 PHE D O 1
ATOM 5396 N N . LEU D 2 74 ? 91.769 113.924 126.513 1.00 90.09 98 LEU D N 1
ATOM 5397 C CA . LEU D 2 74 ? 92.515 115.034 125.932 1.00 90.09 98 LEU D CA 1
ATOM 5398 C C . LEU D 2 74 ? 93.403 115.708 126.970 1.00 90.09 98 LEU D C 1
ATOM 5399 O O . LEU D 2 74 ? 94.522 116.130 126.655 1.00 90.09 98 LEU D O 1
ATOM 5404 N N . LYS D 2 75 ? 92.915 115.818 128.209 1.00 95.84 99 LYS D N 1
ATOM 5405 C CA . LYS D 2 75 ? 93.678 116.490 129.256 1.00 95.84 99 LYS D CA 1
ATOM 5406 C C . LYS D 2 75 ? 94.942 115.718 129.608 1.00 95.84 99 LYS D C 1
ATOM 5407 O O . LYS D 2 75 ? 95.932 116.312 130.048 1.00 95.84 99 LYS D O 1
ATOM 5413 N N . HIS D 2 76 ? 94.927 114.395 129.434 1.00 94.97 100 HIS D N 1
ATOM 5414 C CA . HIS D 2 76 ? 96.131 113.626 129.721 1.00 94.97 100 HIS D CA 1
ATOM 5415 C C . HIS D 2 76 ? 97.270 113.969 128.770 1.00 94.97 100 HIS D C 1
ATOM 5416 O O . HIS D 2 76 ? 98.436 113.773 129.125 1.00 94.97 100 HIS D O 1
ATOM 5423 N N . LEU D 2 77 ? 96.962 114.477 127.577 1.00 89.98 101 LEU D N 1
ATOM 5424 C CA . LEU D 2 77 ? 97.993 114.849 126.617 1.00 89.98 101 LEU D CA 1
ATOM 5425 C C . LEU D 2 77 ? 98.261 116.348 126.607 1.00 89.98 101 LEU D C 1
ATOM 5426 O O . LEU D 2 77 ? 99.396 116.772 126.367 1.00 89.98 101 LEU D O 1
ATOM 5431 N N . THR D 2 78 ? 97.239 117.163 126.865 1.00 93.57 102 THR D N 1
ATOM 5432 C CA . THR D 2 78 ? 97.398 118.611 126.823 1.00 93.57 102 THR D CA 1
ATOM 5433 C C . THR D 2 78 ? 97.878 119.192 128.148 1.00 93.57 102 THR D C 1
ATOM 5434 O O . THR D 2 78 ? 98.830 119.978 128.168 1.00 93.57 102 THR D O 1
ATOM 5435 N N . GLY D 2 79 ? 97.242 118.820 129.257 1.00 104.14 103 GLY D N 1
ATOM 5436 C CA . GLY D 2 79 ? 97.585 119.364 130.550 1.00 104.14 103 GLY D CA 1
ATOM 5437 C C . GLY D 2 79 ? 96.569 120.373 131.051 1.00 104.14 103 GLY D C 1
ATOM 5438 O O . GLY D 2 79 ? 95.742 120.889 130.292 1.00 104.14 103 GLY D O 1
ATOM 5439 N N . PRO D 2 80 ? 96.613 120.673 132.348 1.00 105.06 104 PRO D N 1
ATOM 5440 C CA . PRO D 2 80 ? 95.644 121.615 132.924 1.00 105.06 104 PRO D CA 1
ATOM 5441 C C . PRO D 2 80 ? 95.916 123.052 132.514 1.00 105.06 104 PRO D C 1
ATOM 5442 O O . PRO D 2 80 ? 96.509 123.820 133.278 1.00 105.06 104 PRO D O 1
ATOM 5446 N N . LEU D 2 81 ? 95.485 123.427 131.315 1.00 101.31 105 LEU D N 1
ATOM 5447 C CA . LEU D 2 81 ? 95.766 124.747 130.774 1.00 101.31 105 LEU D CA 1
ATOM 5448 C C . LEU D 2 81 ? 94.670 125.734 131.155 1.00 101.31 105 LEU D C 1
ATOM 5449 O O . LEU D 2 81 ? 93.503 125.368 131.310 1.00 101.31 105 LEU D O 1
ATOM 5454 N N . TYR D 2 82 ? 95.064 126.995 131.311 1.00 107.39 106 TYR D N 1
ATOM 5455 C CA . TYR D 2 82 ? 94.140 128.046 131.703 1.00 107.39 106 TYR D CA 1
ATOM 5456 C C . TYR D 2 82 ? 93.580 128.757 130.468 1.00 107.39 106 TYR D C 1
ATOM 5457 O O . TYR D 2 82 ? 94.106 128.646 129.358 1.00 107.39 106 TYR D O 1
ATOM 5466 N N . PHE D 2 83 ? 92.490 129.497 130.674 1.00 104.70 107 PHE D N 1
ATOM 5467 C CA . PHE D 2 83 ? 91.795 130.170 129.585 1.00 104.70 107 PHE D CA 1
ATOM 5468 C C . PHE D 2 83 ? 91.190 131.481 130.069 1.00 104.70 107 PHE D C 1
ATOM 5469 O O . PHE D 2 83 ? 90.891 131.638 131.256 1.00 104.70 107 PHE D O 1
ATOM 5477 N N . SER D 2 84 ? 91.016 132.409 129.141 1.00 93.82 108 SER D N 1
ATOM 5478 C CA . SER D 2 84 ? 90.289 133.655 129.318 1.00 93.82 108 SER D CA 1
ATOM 5479 C C . SER D 2 84 ? 88.949 133.576 128.593 1.00 93.82 108 SER D C 1
ATOM 5480 O O . SER D 2 84 ? 88.695 132.631 127.841 1.00 93.82 108 SER D O 1
ATOM 5483 N N . PRO D 2 85 ? 88.039 134.534 128.821 1.00 89.83 109 PRO D N 1
ATOM 5484 C CA . PRO D 2 85 ? 86.729 134.450 128.139 1.00 89.83 109 PRO D CA 1
ATOM 5485 C C . PRO D 2 85 ? 86.818 134.413 126.621 1.00 89.83 109 PRO D C 1
ATOM 5486 O O . PRO D 2 85 ? 86.097 133.634 125.983 1.00 89.83 109 PRO D O 1
ATOM 5490 N N . LYS D 2 86 ? 87.687 135.226 126.018 1.00 88.18 110 LYS D N 1
ATOM 5491 C CA . LYS D 2 86 ? 87.916 135.108 124.580 1.00 88.18 110 LYS D CA 1
ATOM 5492 C C . LYS D 2 86 ? 88.598 133.787 124.249 1.00 88.18 110 LYS D C 1
ATOM 5493 O O . LYS D 2 86 ? 88.271 133.136 123.244 1.00 88.18 110 LYS D O 1
ATOM 5495 N N . CYS D 2 87 ? 89.544 133.378 125.095 1.00 86.24 111 CYS D N 1
ATOM 5496 C CA . CYS D 2 87 ? 90.165 132.073 124.938 1.00 86.24 111 CYS D CA 1
ATOM 5497 C C . CYS D 2 87 ? 89.128 130.967 125.036 1.00 86.24 111 CYS D C 1
ATOM 5498 O O . CYS D 2 87 ? 89.203 129.976 124.308 1.00 86.24 111 CYS D O 1
ATOM 5501 N N . SER D 2 88 ? 88.143 131.122 125.924 1.00 83.61 112 SER D N 1
ATOM 5502 C CA . SER D 2 88 ? 87.078 130.130 126.025 1.00 83.61 112 SER D CA 1
ATOM 5503 C C . SER D 2 88 ? 86.185 130.134 124.792 1.00 83.61 112 SER D C 1
ATOM 5504 O O . SER D 2 88 ? 85.732 129.069 124.351 1.00 83.61 112 SER D O 1
ATOM 5507 N N . LYS D 2 89 ? 85.913 131.313 124.231 1.00 78.00 113 LYS D N 1
ATOM 5508 C CA . LYS D 2 89 ? 85.117 131.384 123.011 1.00 78.00 113 LYS D CA 1
ATOM 5509 C C . LYS D 2 89 ? 85.802 130.641 121.873 1.00 78.00 113 LYS D C 1
ATOM 5510 O O . LYS D 2 89 ? 85.161 129.897 121.124 1.00 78.00 113 LYS D O 1
ATOM 5516 N N . HIS D 2 90 ? 87.115 130.831 121.731 1.00 67.16 114 HIS D N 1
ATOM 5517 C CA . HIS D 2 90 ? 87.846 130.090 120.706 1.00 67.16 114 HIS D CA 1
ATOM 5518 C C . HIS D 2 90 ? 87.960 128.609 121.049 1.00 67.16 114 HIS D C 1
ATOM 5519 O O . HIS D 2 90 ? 87.949 127.759 120.148 1.00 67.16 114 HIS D O 1
ATOM 5526 N N . PHE D 2 91 ? 88.069 128.287 122.338 1.00 67.90 115 PHE D N 1
ATOM 5527 C CA . PHE D 2 91 ? 88.164 126.899 122.766 1.00 67.90 115 PHE D CA 1
ATOM 5528 C C . PHE D 2 91 ? 86.908 126.127 122.402 1.00 67.90 115 PHE D C 1
ATOM 5529 O O . PHE D 2 91 ? 86.984 124.965 121.998 1.00 67.90 115 PHE D O 1
ATOM 5537 N N . HIS D 2 92 ? 85.740 126.750 122.554 1.00 73.39 116 HIS D N 1
ATOM 5538 C CA . HIS D 2 92 ? 84.498 126.072 122.195 1.00 73.39 116 HIS D CA 1
ATOM 5539 C C . HIS D 2 92 ? 84.475 125.727 120.710 1.00 73.39 116 HIS D C 1
ATOM 5540 O O . HIS D 2 92 ? 84.108 124.609 120.322 1.00 73.39 116 HIS D O 1
ATOM 5547 N N . ARG D 2 93 ? 84.873 126.682 119.864 1.00 62.11 117 ARG D N 1
ATOM 5548 C CA . ARG D 2 93 ? 84.921 126.440 118.427 1.00 62.11 117 ARG D CA 1
ATOM 5549 C C . ARG D 2 93 ? 85.889 125.318 118.091 1.00 62.11 117 ARG D C 1
ATOM 5550 O O . ARG D 2 93 ? 85.568 124.427 117.297 1.00 62.11 117 ARG D O 1
ATOM 5558 N N . LEU D 2 94 ? 87.078 125.339 118.687 1.00 57.72 118 LEU D N 1
ATOM 5559 C CA . LEU D 2 94 ? 88.042 124.280 118.428 1.00 57.72 118 LEU D CA 1
ATOM 5560 C C . LEU D 2 94 ? 87.615 122.938 118.998 1.00 57.72 118 LEU D C 1
ATOM 5561 O O . LEU D 2 94 ? 88.079 121.903 118.513 1.00 57.72 118 LEU D O 1
ATOM 5566 N N . TYR D 2 95 ? 86.743 122.931 120.001 1.00 65.90 119 TYR D N 1
ATOM 5567 C CA . TYR D 2 95 ? 86.350 121.707 120.679 1.00 65.90 119 TYR D CA 1
ATOM 5568 C C . TYR D 2 95 ? 85.151 121.023 120.047 1.00 65.90 119 TYR D C 1
ATOM 5569 O O . TYR D 2 95 ? 85.069 119.792 120.085 1.00 65.90 119 TYR D O 1
ATOM 5578 N N . HIS D 2 96 ? 84.219 121.778 119.466 1.00 68.32 120 HIS D N 1
ATOM 5579 C CA . HIS D 2 96 ? 83.002 121.180 118.937 1.00 68.32 120 HIS D CA 1
ATOM 5580 C C . HIS D 2 96 ? 82.795 121.361 117.441 1.00 68.32 120 HIS D C 1
ATOM 5581 O O . HIS D 2 96 ? 81.865 120.758 116.896 1.00 68.32 120 HIS D O 1
ATOM 5588 N N . ASN D 2 97 ? 83.619 122.153 116.757 1.00 57.71 121 ASN D N 1
ATOM 5589 C CA . ASN D 2 97 ? 83.378 122.460 115.354 1.00 57.71 121 ASN D CA 1
ATOM 5590 C C . ASN D 2 97 ? 84.509 122.059 114.418 1.00 57.71 121 ASN D C 1
ATOM 5591 O O . ASN D 2 97 ? 84.457 122.409 113.235 1.00 57.71 121 ASN D O 1
ATOM 5596 N N . THR D 2 98 ? 85.520 121.343 114.896 1.00 48.64 122 THR D N 1
ATOM 5597 C CA . THR D 2 98 ? 86.624 120.889 114.062 1.00 48.64 122 THR D CA 1
ATOM 5598 C C . THR D 2 98 ? 86.712 119.373 114.119 1.00 48.64 122 THR D C 1
ATOM 5599 O O . THR D 2 98 ? 86.476 118.773 115.170 1.00 48.64 122 THR D O 1
ATOM 5603 N N . ARG D 2 99 ? 87.060 118.753 112.990 1.00 41.31 123 ARG D N 1
ATOM 5604 C CA . ARG D 2 99 ? 87.205 117.302 112.964 1.00 41.31 123 ARG D CA 1
ATOM 5605 C C . ARG D 2 99 ? 88.341 116.821 113.855 1.00 41.31 123 ARG D C 1
ATOM 5606 O O . ARG D 2 99 ? 88.369 115.643 114.223 1.00 41.31 123 ARG D O 1
ATOM 5614 N N . ASP D 2 100 ? 89.280 117.700 114.200 1.00 43.37 124 ASP D N 1
ATOM 5615 C CA . ASP D 2 100 ? 90.382 117.306 115.067 1.00 43.37 124 ASP D CA 1
ATOM 5616 C C . AS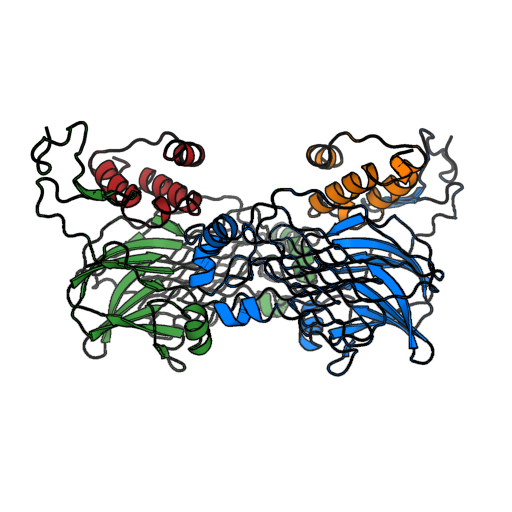P D 2 100 ? 89.886 116.899 116.446 1.00 43.37 124 ASP D C 1
ATOM 5617 O O . ASP D 2 100 ? 90.340 115.894 117.004 1.00 43.37 124 ASP D O 1
ATOM 5622 N N . CYS D 2 101 ? 88.953 117.659 117.011 1.00 45.81 125 CYS D N 1
ATOM 5623 C CA . CYS D 2 101 ? 88.455 117.393 118.351 1.00 45.81 125 CYS D CA 1
ATOM 5624 C C . CYS D 2 101 ? 87.116 116.669 118.367 1.00 45.81 125 CYS D C 1
ATOM 5625 O O . CYS D 2 101 ? 86.642 116.306 119.445 1.00 45.81 125 CYS D O 1
ATOM 5628 N N . THR D 2 102 ? 86.498 116.441 117.211 1.00 44.69 126 THR D N 1
ATOM 5629 C CA . THR D 2 102 ? 85.234 115.721 117.146 1.00 44.69 126 THR D CA 1
ATOM 5630 C C . THR D 2 102 ? 85.377 114.320 116.575 1.00 44.69 126 THR D C 1
ATOM 5631 O O . THR D 2 102 ? 84.376 113.606 116.469 1.00 44.69 126 THR D O 1
ATOM 5635 N N . ILE D 2 103 ? 86.581 113.914 116.193 1.00 43.29 127 ILE D N 1
ATOM 5636 C CA . ILE D 2 103 ? 86.839 112.538 115.779 1.00 43.29 127 ILE D CA 1
ATOM 5637 C C . ILE D 2 103 ? 87.834 111.946 116.768 1.00 43.29 127 ILE D C 1
ATOM 5638 O O . ILE D 2 103 ? 88.961 112.448 116.880 1.00 43.29 127 ILE D O 1
ATOM 5643 N N . PRO D 2 104 ? 87.458 110.905 117.514 1.00 43.71 128 PRO D N 1
ATOM 5644 C CA . PRO D 2 104 ? 88.352 110.400 118.571 1.00 43.71 128 PRO D CA 1
ATOM 5645 C C . PRO D 2 104 ? 89.736 110.007 118.082 1.00 43.71 128 PRO D C 1
ATOM 5646 O O . PRO D 2 104 ? 90.733 110.295 118.758 1.00 43.71 128 PRO D O 1
ATOM 5650 N N . ALA D 2 105 ? 89.827 109.391 116.903 1.00 42.19 129 ALA D N 1
ATOM 5651 C CA . ALA D 2 105 ? 91.119 108.937 116.400 1.00 42.19 129 ALA D CA 1
ATOM 5652 C C . ALA D 2 105 ? 92.095 110.095 116.238 1.00 42.19 129 ALA D C 1
ATOM 5653 O O . ALA D 2 105 ? 93.312 109.908 116.343 1.00 42.19 129 ALA D O 1
ATOM 5655 N N . TYR D 2 106 ? 91.584 111.296 115.989 1.00 42.43 130 TYR D N 1
ATOM 5656 C CA . TYR D 2 106 ? 92.421 112.482 115.811 1.00 42.43 130 TYR D CA 1
ATOM 5657 C C . TYR D 2 106 ? 92.770 113.172 117.122 1.00 42.43 130 TYR D C 1
ATOM 5658 O O . TYR D 2 106 ? 93.162 114.342 117.112 1.00 42.43 130 TYR D O 1
ATOM 5667 N N . TYR D 2 107 ? 92.654 112.468 118.255 1.00 49.71 131 TYR D N 1
ATOM 5668 C CA . TYR D 2 107 ? 92.816 113.117 119.555 1.00 49.71 131 TYR D CA 1
ATOM 5669 C C . TYR D 2 107 ? 94.133 113.879 119.643 1.00 49.71 131 TYR D C 1
ATOM 5670 O O . TYR D 2 107 ? 94.160 115.023 120.112 1.00 49.71 131 TYR D O 1
ATOM 5679 N N . LYS D 2 108 ? 95.225 113.282 119.158 1.00 47.01 132 LYS D N 1
ATOM 5680 C CA . LYS D 2 108 ? 96.523 113.948 119.213 1.00 47.01 132 LYS D CA 1
ATOM 5681 C C . LYS D 2 108 ? 96.466 115.315 118.548 1.00 47.01 132 LYS D C 1
ATOM 5682 O O . LYS D 2 108 ? 96.882 116.321 119.135 1.00 47.01 132 LYS D O 1
ATOM 5688 N N . ARG D 2 109 ? 95.909 115.374 117.335 1.00 40.17 133 ARG D N 1
ATOM 5689 C CA . ARG D 2 109 ? 95.746 116.656 116.661 1.00 40.17 133 ARG D CA 1
ATOM 5690 C C . ARG D 2 109 ? 95.006 117.635 117.555 1.00 40.17 133 ARG D C 1
ATOM 5691 O O . ARG D 2 109 ? 95.474 118.756 117.791 1.00 40.17 133 ARG D O 1
ATOM 5699 N N . CYS D 2 110 ? 93.878 117.195 118.120 1.00 46.30 134 CYS D N 1
ATOM 5700 C CA . CYS D 2 110 ? 93.118 118.047 119.024 1.00 46.30 134 CYS D CA 1
ATOM 5701 C C . CYS D 2 110 ? 94.017 118.591 120.120 1.00 46.30 134 CYS D C 1
ATOM 5702 O O . CYS D 2 110 ? 94.066 119.806 120.355 1.00 46.30 134 CYS D O 1
ATOM 5705 N N . ALA D 2 111 ? 94.795 117.706 120.749 1.00 44.94 135 ALA D N 1
ATOM 5706 C CA . ALA D 2 111 ? 95.689 118.141 121.811 1.00 44.94 135 ALA D CA 1
ATOM 5707 C C . ALA D 2 111 ? 96.560 119.282 121.328 1.00 44.94 135 ALA D C 1
ATOM 5708 O O . ALA D 2 111 ? 96.565 120.369 121.921 1.00 44.94 135 ALA D O 1
ATOM 5710 N N . ARG D 2 112 ? 97.227 119.085 120.187 1.00 40.56 136 ARG D N 1
ATOM 5711 C CA . ARG D 2 112 ? 98.121 120.115 119.676 1.00 40.56 136 ARG D CA 1
ATOM 5712 C C . ARG D 2 112 ? 97.379 121.429 119.524 1.00 40.56 136 ARG D C 1
ATOM 5713 O O . ARG D 2 112 ? 97.836 122.472 120.007 1.00 40.56 136 ARG D O 1
ATOM 5721 N N . LEU D 2 113 ? 96.186 121.378 118.927 1.00 42.32 137 LEU D N 1
ATOM 5722 C CA . LEU D 2 113 ? 95.418 122.592 118.704 1.00 42.32 137 LEU D CA 1
ATOM 5723 C C . LEU D 2 113 ? 95.240 123.307 120.028 1.00 42.32 137 LEU D C 1
ATOM 5724 O O . LEU D 2 113 ? 95.635 124.471 120.169 1.00 42.32 137 LEU D O 1
ATOM 5729 N N . LEU D 2 114 ? 94.739 122.579 121.029 1.00 47.80 138 LEU D N 1
ATOM 5730 C CA . LEU D 2 114 ? 94.500 123.197 122.324 1.00 47.80 138 LEU D CA 1
ATOM 5731 C C . LEU D 2 114 ? 95.792 123.762 122.883 1.00 47.80 138 LEU D C 1
ATOM 5732 O O . LEU D 2 114 ? 95.835 124.919 123.319 1.00 47.80 138 LEU D O 1
ATOM 5737 N N . THR D 2 115 ? 96.876 122.987 122.797 1.00 50.68 139 THR D N 1
ATOM 5738 C CA . THR D 2 115 ? 98.152 123.465 123.307 1.00 50.68 139 THR D CA 1
ATOM 5739 C C . THR D 2 115 ? 98.527 124.777 122.642 1.00 50.68 139 THR D C 1
ATOM 5740 O O . THR D 2 115 ? 98.886 125.749 123.319 1.00 50.68 139 THR D O 1
ATOM 5744 N N . ARG D 2 116 ? 98.384 124.846 121.317 1.00 50.58 140 ARG D N 1
ATOM 5745 C CA . ARG D 2 116 ? 98.736 126.080 120.631 1.00 50.58 140 ARG D CA 1
ATOM 5746 C C . ARG D 2 116 ? 97.854 127.226 121.093 1.00 50.58 140 ARG D C 1
ATOM 5747 O O . ARG D 2 116 ? 98.351 128.335 121.321 1.00 50.58 140 ARG D O 1
ATOM 5755 N N . LEU D 2 117 ? 96.558 126.966 121.285 1.00 59.51 141 LEU D N 1
ATOM 5756 C CA . LEU D 2 117 ? 95.668 128.021 121.747 1.00 59.51 141 LEU D CA 1
ATOM 5757 C C . LEU D 2 117 ? 96.096 128.526 123.116 1.00 59.51 141 LEU D C 1
ATOM 5758 O O . LEU D 2 117 ? 95.899 129.702 123.442 1.00 59.51 141 LEU D O 1
ATOM 5763 N N . ALA D 2 118 ? 96.711 127.658 123.923 1.00 61.86 142 ALA D N 1
ATOM 5764 C CA . ALA D 2 118 ? 97.204 128.089 125.224 1.00 61.86 142 ALA D CA 1
ATOM 5765 C C . ALA D 2 118 ? 98.286 129.149 125.072 1.00 61.86 142 ALA D C 1
ATOM 5766 O O . ALA D 2 118 ? 98.327 130.123 125.831 1.00 61.86 142 ALA D O 1
ATOM 5768 N N . VAL D 2 119 ? 99.171 128.983 124.082 1.00 65.26 143 VAL D N 1
ATOM 5769 C CA . VAL D 2 119 ? 100.282 129.917 123.899 1.00 65.26 143 VAL D CA 1
ATOM 5770 C C . VAL D 2 119 ? 99.953 131.025 122.912 1.00 65.26 143 VAL D C 1
ATOM 5771 O O . VAL D 2 119 ? 100.807 131.878 122.641 1.00 65.26 143 VAL D O 1
ATOM 5775 N N . SER D 2 120 ? 98.740 131.042 122.372 1.00 73.03 144 SER D N 1
ATOM 5776 C CA . SER D 2 120 ? 98.329 132.092 121.458 1.00 73.03 144 SER D CA 1
ATOM 5777 C C . SER D 2 120 ? 98.300 133.439 122.182 1.00 73.03 144 SER D C 1
ATOM 5778 O O . SER D 2 120 ? 97.990 133.503 123.375 1.00 73.03 144 SER D O 1
ATOM 5781 N N . PRO D 2 121 ? 98.631 134.533 121.484 1.00 80.16 145 PRO D N 1
ATOM 5782 C CA . PRO D 2 121 ? 98.693 135.839 122.164 1.00 80.16 145 PRO D CA 1
ATOM 5783 C C . PRO D 2 121 ? 97.376 136.290 122.779 1.00 80.16 145 PRO D C 1
ATOM 5784 O O . PRO D 2 121 ? 97.389 137.061 123.747 1.00 80.16 145 PRO D O 1
ATOM 5788 N N . VAL D 2 122 ? 96.240 135.838 122.246 1.00 81.53 146 VAL D N 1
ATOM 5789 C CA . VAL D 2 122 ? 94.932 136.201 122.785 1.00 81.53 146 VAL D CA 1
ATOM 5790 C C . VAL D 2 122 ? 94.790 135.679 124.210 1.00 81.53 146 VAL D C 1
ATOM 5791 O O . VAL D 2 122 ? 94.325 136.396 125.103 1.00 81.53 146 VAL D O 1
ATOM 5795 N N . CYS D 2 123 ? 95.191 134.427 124.433 1.00 82.56 147 CYS D N 1
ATOM 5796 C CA . CYS D 2 123 ? 95.109 133.820 125.754 1.00 82.56 147 CYS D CA 1
ATOM 5797 C C . CYS D 2 123 ? 96.275 134.208 126.649 1.00 82.56 147 CYS D C 1
ATOM 5798 O O . CYS D 2 123 ? 96.243 133.904 127.845 1.00 82.56 147 CYS D O 1
ATOM 5801 N N . MET D 2 124 ? 97.298 134.863 126.104 1.00 86.61 148 MET D N 1
ATOM 5802 C CA . MET D 2 124 ? 98.492 135.222 126.858 1.00 86.61 148 MET D CA 1
ATOM 5803 C C . MET D 2 124 ? 98.389 136.585 127.532 1.00 86.61 148 MET D C 1
ATOM 5804 O O . MET D 2 124 ? 99.423 137.217 127.777 1.00 86.61 148 MET D O 1
ATOM 5809 N N . GLU D 2 125 ? 97.182 137.051 127.833 1.00 96.15 149 GLU D N 1
ATOM 5810 C CA . GLU D 2 125 ? 97.004 138.326 128.513 1.00 96.15 149 GLU D CA 1
ATOM 5811 C C . GLU D 2 125 ? 96.729 138.117 129.999 1.00 96.15 149 GLU D C 1
ATOM 5812 O O . GLU D 2 125 ? 97.241 137.178 130.610 1.00 96.15 149 GLU D O 1
#

Sequence (806 aa):
FDPTVHWLFTTCGASGPHGPTQAQCNNAYQNSNLSVEVGSEGPLKGIQIWKVPATDTYSISGYGAAGGKGGKNTMMRSHGVSVLGIFNLEKDDMLYILVGQQGEDACPSTNQLIQKVCIGENNVIEEEIRVNRSVHEWAGGGGGGGGATYVFKMKDGVPVPLIIAAGGGGRAYGAKTDTFHPERLENNSSVLGLNGNSGAAGGGGGWNDNTSLLWAGKSLQEGATGGHSCPQAMKKWGWETRGGFGGGGGGCSSGGGGGGYIGGNAASNNDPEMDGEDGVSFISPLGILYTPALKVMEGHGEVNIKHYLNCSHCEVDECHMDPESHKVICFCDHGTVLAEDGVSCIFDPTVHWLFTTCGASGPHGPTQAQCNNAYQNSNLSVEVGSEGPLKGIQIWKVPATDTYSISGYGAAGGKGGKNTMMRSHGVSVLGIFNLEKDDMLYILVGQQGEDACPSTNQLIQKVCIGENNVIEEEIRVNRSVHEWAGGGGGGGGATYVFKMKDGVPVPLIIAAGGGGRAYGAKTDTFHPERLENNSSVLGLNGNSGAAGGGGGWNDNTSLLWAGKSLQEGATGGHSCPQAMKKWGWETRGGFGGGGGGCSSGGGGGGYIGGNAASNNDPEMDGEDGVSFISPLGILYTPALKVMEGHGEVNIKHYLNCSHCEVDECHMDPESHKVICFCDHGTVLAEDGVSCIMKDKFLKHLTGPLYFSPKCSKHFHRLYHNTRDCTIPAYYKRCARLLTRLAVSPVCMEMKDKFLKHLTGPLYFSPKCSKHFHRLYHNTRDCTIPAYYKRCARLLTRLAVSPVCME